Protein AF-A0A1Z4RHE8-F1 (afdb_monomer_lite)

Sequence (1276 aa):
MNNQIQLKFAGNITLDGAEISDFDPKTKRLFLTGEVAGKPVLQVVDISDPSKPTKIGNIDLSNFGAGIQSVAVRKGTTGNSLVAVAISATNRTEPGKVVFFDAMVDITNPIALAQVTVGALPDMLTFSPDGTKLLVANEGEPSEDYTIDPEASISIIDVSGNIGVLDNTKVATATFTAFNAQEASLKQQGVRIFGKLANGTNSTVAQDLEPEYIAFSGDGKTAFVTLQDNNAFAKVDIATATVTDILPLGFKDHSLPGNGIDASDRDSTINGGINIKNYPIFGMYQPDAIASFESGGKTYYVTANEGDSRIRPTGDDILVAPNDTEGSIFNEEVRIGSSAVILDPTVFPNATELKNNANLGRLTITNTLGDTDGDGDYDKLYAYGARSFSVWDDTGKLVFDSGDQFEKITAAQTPTLFNANEGVASQFDTRSDNKGPEPEAVTIGYVNGKAYAFIGLERAGGGVMVYDLSNPTKPEFVQYVRTEGDISPEGLKFIPAADSPNGKALLAVSNEVSKTATLYAIETPNSPKITNYTFNNLPKLGTTSTGQDIFLGGFSGLYFQGIAANGNLKFVTHTDRGPNGEPTAEKRPFLLPNFQPEVVSFEVNRSTGEISITKRTGLFRQDGTTPLTGLPNLQPGAANTAYTDEVGVDLNGNILPNDVLGADLEGIVVAENGDFWMVDEYRPAIYHFNSNGKLIDRFIPLGDATDNRKNGGTFFGTPVIPAVYAQRRANRGFEAVALEGRKLYAFIQSAIDNPDNGGDTVSRASRNLRILEFDIVSKQVTGEYLYLLDDITASGNAKTDKIGDAVALGNGKFAVVERDDLSTTASNKLIYQIDLAGATNINNPANFTLPTGKTIEQLSALELTTANIKPVSKSLIANAAQLGYTGVEKLEGLALVAPNTLALINDNDFNVTGSNTPAKLGILELLNDLPVAQTGLTKNSSNDVFNISGGVGIPRLQVSLIGNNSTFVNELCVFTVDDAQGNINGISPGQNGYTEAALERAKVVWSAIANNPNGLNRNELSRLLEFESGGNFRFLLVKNSSIDAVKQGKTSLGDVLFSSETTQKITLVGANEFTLSWEDGTGNISDFKDLEVKITFTNQQLPLGSKLQGISQAELVDLRGVFGNIKAEFTLYREAGFDNLVGFYKIANENGGIDINNDGIADVLPGQTGYIQAAINQRISGVDLTVSNQGKATFNTTLVGDSLLAPFIIANGRPATILDNNSNNDPAVYFPFLGANPGQVDHIRLLGNNTWGFEDLPLGGDKDYNDIVLQMKLTV

Radius of gyration: 44.42 Å; chains: 1; bounding box: 100×84×129 Å

Structure (mmCIF, N/CA/C/O backbone):
data_AF-A0A1Z4RHE8-F1
#
_entry.id   AF-A0A1Z4RHE8-F1
#
loop_
_atom_site.group_PDB
_atom_site.id
_atom_site.type_symbol
_atom_site.label_atom_id
_atom_site.label_alt_id
_atom_site.label_comp_id
_atom_site.label_asym_id
_atom_site.label_entity_id
_atom_site.label_seq_id
_atom_site.pdbx_PDB_ins_code
_atom_site.Cartn_x
_atom_site.Cartn_y
_atom_site.Cartn_z
_atom_site.occupancy
_atom_site.B_iso_or_equiv
_atom_site.auth_seq_id
_atom_site.auth_comp_id
_atom_site.auth_asym_id
_atom_site.auth_atom_id
_atom_site.pdbx_PDB_model_num
ATOM 1 N N . MET A 1 1 ? 1.525 9.358 8.339 1.00 30.50 1 MET A N 1
ATOM 2 C CA . MET A 1 1 ? 0.363 8.897 7.551 1.00 30.50 1 MET A CA 1
ATOM 3 C C . MET A 1 1 ? -0.545 8.175 8.532 1.00 30.50 1 MET A C 1
ATOM 5 O O . MET A 1 1 ? -0.070 7.233 9.150 1.00 30.50 1 MET A O 1
ATOM 9 N N . ASN A 1 2 ? -1.746 8.694 8.811 1.00 36.81 2 ASN A N 1
ATOM 10 C CA . ASN A 1 2 ? -2.612 8.149 9.866 1.00 36.81 2 ASN A CA 1
ATOM 11 C C . ASN A 1 2 ? -3.163 6.781 9.440 1.00 36.81 2 ASN A C 1
ATOM 13 O O . ASN A 1 2 ? -3.999 6.711 8.547 1.00 36.81 2 ASN A O 1
ATOM 17 N N . ASN A 1 3 ? -2.712 5.714 10.106 1.00 53.88 3 ASN A N 1
ATOM 18 C CA . ASN A 1 3 ? -3.197 4.335 9.945 1.00 53.88 3 ASN A CA 1
ATOM 19 C C . ASN A 1 3 ? -4.539 4.083 10.678 1.00 53.88 3 ASN A C 1
ATOM 21 O O . ASN A 1 3 ? -4.830 2.951 11.056 1.00 53.88 3 ASN A O 1
ATOM 25 N N . GLN A 1 4 ? -5.352 5.116 10.918 1.00 74.69 4 GLN A N 1
ATOM 26 C CA . GLN A 1 4 ? -6.626 5.012 11.638 1.00 74.69 4 GLN A CA 1
ATOM 27 C C . GLN A 1 4 ? -7.836 5.362 10.762 1.00 74.69 4 GLN A C 1
ATOM 29 O O . GLN A 1 4 ? -7.711 6.115 9.797 1.00 74.69 4 GLN A O 1
ATOM 34 N N . ILE A 1 5 ? -8.997 4.798 11.110 1.00 87.94 5 ILE A N 1
ATOM 35 C CA . ILE A 1 5 ? -10.268 4.977 10.392 1.00 87.94 5 ILE A CA 1
ATOM 36 C C . ILE A 1 5 ? -10.708 6.449 10.336 1.00 87.94 5 ILE A C 1
ATOM 38 O O . ILE A 1 5 ? -10.389 7.234 11.224 1.00 87.94 5 ILE A O 1
ATOM 42 N N . GLN A 1 6 ? -11.487 6.813 9.317 1.00 91.88 6 GLN A N 1
ATOM 43 C CA . GLN A 1 6 ? -12.136 8.121 9.189 1.00 91.88 6 GLN A CA 1
ATOM 44 C C . GLN A 1 6 ? -13.645 7.957 9.033 1.00 91.88 6 GLN A C 1
ATOM 46 O O . GLN A 1 6 ? -14.102 7.093 8.289 1.00 91.88 6 GLN A O 1
ATOM 51 N N . LEU A 1 7 ? -14.420 8.801 9.713 1.00 94.88 7 LEU A N 1
ATOM 52 C CA . LEU A 1 7 ? -15.865 8.880 9.521 1.00 94.88 7 LEU A CA 1
ATOM 53 C C . LEU A 1 7 ? -16.136 9.937 8.451 1.00 94.88 7 LEU A C 1
ATOM 55 O O . LEU A 1 7 ? -15.737 11.093 8.579 1.00 94.88 7 LEU A O 1
ATOM 59 N N . LYS A 1 8 ? -16.787 9.532 7.363 1.00 94.25 8 LYS A N 1
ATOM 60 C CA . LYS A 1 8 ? -17.214 10.417 6.277 1.00 94.25 8 LYS A CA 1
ATOM 61 C C . LYS A 1 8 ? -18.719 10.526 6.286 1.00 94.25 8 LYS A C 1
ATOM 63 O O . LYS A 1 8 ? -19.397 9.507 6.279 1.00 94.25 8 LYS A O 1
ATOM 68 N N . PHE A 1 9 ? -19.233 11.749 6.258 1.00 96.06 9 PHE A N 1
ATOM 69 C CA . PHE A 1 9 ? -20.660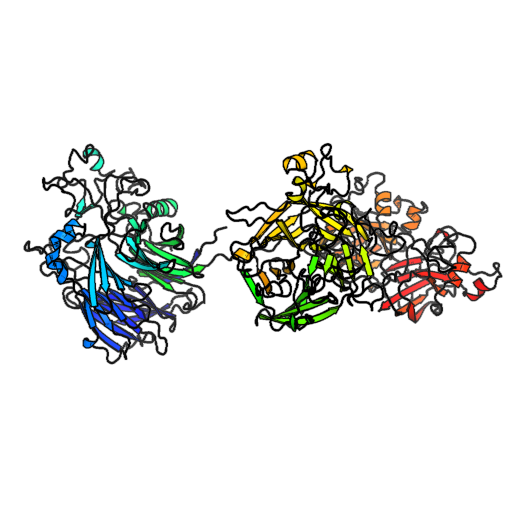 11.984 6.075 1.00 96.06 9 PHE A CA 1
ATOM 70 C C . PHE A 1 9 ? -21.166 11.214 4.846 1.00 96.06 9 PHE A C 1
ATOM 72 O O . PHE A 1 9 ? -20.614 11.361 3.752 1.00 96.06 9 PHE A O 1
ATOM 79 N N . ALA A 1 10 ? -22.179 10.374 5.038 1.00 95.44 10 ALA A N 1
ATOM 80 C CA . ALA A 1 10 ? -22.835 9.638 3.968 1.00 95.44 10 ALA A CA 1
ATOM 81 C C . ALA A 1 10 ? -24.168 10.302 3.614 1.00 95.44 10 ALA A C 1
ATOM 83 O O . ALA A 1 10 ? -24.359 10.667 2.457 1.00 95.44 10 ALA A O 1
ATOM 84 N N . GLY A 1 11 ? -25.045 10.510 4.597 1.00 96.44 11 GLY A N 1
ATOM 85 C CA . GLY A 1 11 ? -26.367 11.101 4.401 1.00 96.44 11 GLY A CA 1
ATOM 86 C C . GLY A 1 11 ? -27.012 11.531 5.717 1.00 96.44 11 GLY A C 1
ATOM 87 O O . GLY A 1 11 ? -26.525 11.192 6.791 1.00 96.44 11 GLY A O 1
ATOM 88 N N . ASN A 1 12 ? -28.107 12.283 5.629 1.00 96.94 12 ASN A N 1
ATOM 89 C CA . ASN A 1 12 ? -28.867 12.800 6.770 1.00 96.94 12 ASN A CA 1
ATOM 90 C C . ASN A 1 12 ? -30.361 12.863 6.423 1.00 96.94 12 ASN A C 1
ATOM 92 O O . ASN A 1 12 ? -30.717 13.002 5.247 1.00 96.94 12 ASN A O 1
ATOM 96 N N . ILE A 1 13 ? -31.222 12.752 7.434 1.00 97.75 13 ILE A N 1
ATOM 97 C CA . ILE A 1 13 ? -32.674 12.887 7.298 1.00 97.75 13 ILE A CA 1
ATOM 98 C C . ILE A 1 13 ? -33.292 13.557 8.528 1.00 97.75 13 ILE A C 1
ATOM 100 O O . ILE A 1 13 ? -32.908 13.253 9.651 1.00 97.75 13 ILE A O 1
ATOM 104 N N . THR A 1 14 ? -34.288 14.421 8.313 1.00 97.12 14 THR A N 1
ATOM 105 C CA . THR A 1 14 ? -35.148 14.985 9.369 1.00 97.12 14 THR A CA 1
ATOM 106 C C . THR A 1 14 ? -36.351 14.081 9.637 1.00 97.12 14 THR A C 1
ATOM 108 O O . THR A 1 14 ? -36.975 13.564 8.705 1.00 97.12 14 THR A O 1
ATOM 111 N N . LEU A 1 15 ? -36.687 13.913 10.911 1.00 96.31 15 LEU A N 1
ATOM 112 C CA . LEU A 1 15 ? -37.644 12.949 11.438 1.00 96.31 15 LEU A CA 1
ATOM 113 C C . LEU A 1 15 ? -38.625 13.616 12.423 1.00 96.31 15 LEU A C 1
ATOM 115 O O . LEU A 1 15 ? -38.580 14.823 12.648 1.00 96.31 15 LEU A O 1
ATOM 119 N N . ASP A 1 16 ? -39.530 12.823 12.996 1.00 94.12 16 ASP A N 1
ATOM 120 C CA . ASP A 1 16 ? -40.504 13.258 14.009 1.00 94.12 16 ASP A CA 1
ATOM 121 C C . ASP A 1 16 ? -39.973 12.992 15.439 1.00 94.12 16 ASP A C 1
ATOM 123 O O . ASP A 1 16 ? -40.721 12.617 16.330 1.00 94.12 16 ASP A O 1
ATOM 127 N N . GLY A 1 17 ? -38.660 13.110 15.643 1.00 92.00 17 GLY A N 1
ATOM 128 C CA . GLY A 1 17 ? -37.923 12.612 16.817 1.00 92.00 17 GLY A CA 1
ATOM 129 C C . GLY A 1 17 ? -36.770 11.708 16.373 1.00 92.00 17 GLY A C 1
ATOM 130 O O . GLY A 1 17 ? -36.817 11.189 15.253 1.00 92.00 17 GLY A O 1
ATOM 131 N N . ALA A 1 18 ? -35.708 11.584 17.167 1.00 91.25 18 ALA A N 1
ATOM 132 C CA . ALA A 1 18 ? -34.543 10.766 16.815 1.00 91.25 18 ALA A CA 1
ATOM 133 C C . ALA A 1 18 ? -33.648 10.497 18.037 1.00 91.25 18 ALA A C 1
ATOM 135 O O . ALA A 1 18 ? -32.503 10.932 18.062 1.00 91.25 18 ALA A O 1
ATOM 136 N N . GLU A 1 19 ? -34.182 9.768 19.006 1.00 90.31 19 GLU A N 1
ATOM 137 C CA . GLU A 1 19 ? -33.537 9.453 20.289 1.00 90.31 19 GLU A CA 1
ATOM 138 C C . GLU A 1 19 ? -32.802 8.102 20.171 1.00 90.31 19 GLU A C 1
ATOM 140 O O . GLU A 1 19 ? -31.597 8.086 19.934 1.00 90.31 19 GLU A O 1
ATOM 145 N N . ILE A 1 20 ? -33.501 6.957 20.111 1.00 96.12 20 ILE A N 1
ATOM 146 C CA . ILE A 1 20 ? -32.868 5.629 19.938 1.00 96.12 20 ILE A CA 1
ATOM 147 C C . ILE A 1 20 ? -33.084 5.064 18.532 1.00 96.12 20 ILE A C 1
ATOM 149 O O . ILE A 1 20 ? -34.179 5.154 17.967 1.00 96.12 20 ILE A O 1
ATOM 153 N N . SER A 1 21 ? -32.056 4.418 17.960 1.00 96.94 21 SER A N 1
ATOM 154 C CA . SER A 1 21 ? -32.171 3.717 16.676 1.00 96.94 21 SER A CA 1
ATOM 155 C C . SER A 1 21 ? -31.504 2.344 16.610 1.00 96.94 21 SER A C 1
ATOM 157 O O . SER A 1 21 ? -30.458 2.092 17.205 1.00 96.94 21 SER A O 1
ATOM 159 N N . ASP A 1 22 ? -32.088 1.456 15.801 1.00 97.94 22 ASP A N 1
ATOM 160 C CA . ASP A 1 22 ? -31.480 0.176 15.436 1.00 97.94 22 ASP A CA 1
ATOM 161 C C . ASP A 1 22 ? -31.808 -0.218 13.982 1.00 97.94 22 ASP A C 1
ATOM 163 O O . ASP A 1 22 ? -32.747 0.283 13.359 1.00 97.94 22 ASP A O 1
ATOM 167 N N . PHE A 1 23 ? -30.997 -1.093 13.394 1.00 97.69 23 PHE A N 1
ATOM 168 C CA . PHE A 1 23 ? -30.945 -1.364 11.964 1.00 97.69 23 PHE A CA 1
ATOM 169 C C . PHE A 1 23 ? -31.183 -2.837 11.630 1.00 97.69 23 PHE A C 1
ATOM 171 O O . PHE A 1 23 ? -30.574 -3.739 12.208 1.00 97.69 23 PHE A O 1
ATOM 178 N N . ASP A 1 24 ? -31.998 -3.079 10.602 1.00 97.12 24 ASP A N 1
ATOM 179 C CA . ASP A 1 24 ? -32.151 -4.397 9.997 1.00 97.12 24 ASP A CA 1
ATOM 180 C C . ASP A 1 24 ? -31.362 -4.531 8.675 1.00 97.12 24 ASP A C 1
ATOM 182 O O . ASP A 1 24 ? -31.748 -3.929 7.665 1.00 97.12 24 ASP A O 1
ATOM 186 N N . PRO A 1 25 ? -30.339 -5.408 8.600 1.00 94.25 25 PRO A N 1
ATOM 187 C CA . PRO A 1 25 ? -29.565 -5.616 7.375 1.00 94.25 25 PRO A CA 1
ATOM 188 C C . PRO A 1 25 ? -30.355 -6.255 6.233 1.00 94.25 25 PRO A C 1
ATOM 190 O O . PRO A 1 25 ? -30.009 -6.068 5.065 1.00 94.25 25 PRO A O 1
ATOM 193 N N . LYS A 1 26 ? -31.416 -7.016 6.534 1.00 92.19 26 LYS A N 1
ATOM 194 C CA . LYS A 1 26 ? -32.181 -7.727 5.501 1.00 92.19 26 LYS A CA 1
ATOM 195 C C . LYS A 1 26 ? -33.051 -6.767 4.695 1.00 92.19 26 LYS A C 1
ATOM 197 O O . LYS A 1 26 ? -33.056 -6.823 3.466 1.00 92.19 26 LYS A O 1
ATOM 202 N N . THR A 1 27 ? -33.792 -5.904 5.383 1.00 93.81 27 THR A N 1
ATOM 203 C CA . THR A 1 27 ? -34.669 -4.903 4.760 1.00 93.81 27 THR A CA 1
ATOM 204 C C . THR A 1 27 ? -33.965 -3.589 4.462 1.00 93.81 27 THR A C 1
ATOM 206 O O . THR A 1 27 ? -34.499 -2.797 3.689 1.00 93.81 27 THR A O 1
ATOM 209 N N . LYS A 1 28 ? -32.763 -3.385 5.020 1.00 96.00 28 LYS A N 1
ATOM 210 C CA . LYS A 1 28 ? -31.983 -2.144 4.934 1.00 96.00 28 LYS A CA 1
ATOM 211 C C . LYS A 1 28 ? -32.718 -0.956 5.557 1.00 96.00 28 LYS A C 1
ATOM 213 O O . LYS A 1 28 ? -32.607 0.169 5.072 1.00 96.00 28 LYS A O 1
ATOM 218 N N . ARG A 1 29 ? -33.480 -1.219 6.620 1.00 97.12 29 ARG A N 1
ATOM 219 C CA . ARG A 1 29 ? -34.289 -0.221 7.322 1.00 97.12 29 ARG A CA 1
ATOM 220 C C . ARG A 1 29 ? -33.675 0.127 8.668 1.00 97.12 29 ARG A C 1
ATOM 222 O O . ARG A 1 29 ? -33.274 -0.769 9.408 1.00 97.12 29 ARG A O 1
ATOM 229 N N . LEU A 1 30 ? -33.636 1.418 8.966 1.00 97.81 30 LEU A N 1
ATOM 230 C CA . LEU A 1 30 ? -33.375 1.960 10.293 1.00 97.81 30 LEU A CA 1
ATOM 231 C C . LEU A 1 30 ? -34.727 2.205 10.981 1.00 97.81 30 LEU A C 1
ATOM 233 O O . LEU A 1 30 ? -35.643 2.762 10.369 1.00 97.81 30 LEU A O 1
ATOM 237 N N . PHE A 1 31 ? -34.852 1.759 12.223 1.00 98.06 31 PHE A N 1
ATOM 238 C CA . PHE A 1 31 ? -36.011 1.967 13.083 1.00 98.06 31 PHE A CA 1
ATOM 239 C C . PHE A 1 31 ? -35.615 2.953 14.172 1.00 98.06 31 PHE A C 1
ATOM 241 O O . PHE A 1 31 ? -34.575 2.749 14.792 1.00 98.06 31 PHE A O 1
ATOM 248 N N . LEU A 1 32 ? -36.405 4.008 14.369 1.00 97.44 32 LEU A N 1
ATOM 249 C CA . LEU A 1 32 ? -36.099 5.064 15.333 1.00 97.44 32 LEU A CA 1
ATOM 250 C C . LEU A 1 32 ? -37.307 5.384 16.203 1.00 97.44 32 LEU A C 1
ATOM 252 O O . LEU A 1 32 ? -38.444 5.353 15.714 1.00 97.44 32 LEU A O 1
ATOM 256 N N . THR A 1 33 ? -37.059 5.723 17.462 1.00 97.19 33 THR A N 1
ATOM 257 C CA . THR A 1 33 ? -38.089 6.263 18.352 1.00 97.19 33 THR A CA 1
ATOM 258 C C . THR A 1 33 ? -38.519 7.662 17.887 1.00 97.19 33 THR A C 1
ATOM 260 O O . THR A 1 33 ? -37.861 8.309 17.063 1.00 97.19 33 THR A O 1
ATOM 263 N N . GLY A 1 34 ? -39.708 8.101 18.291 1.00 95.00 34 GLY A N 1
ATOM 264 C CA . GLY A 1 34 ? -40.210 9.423 17.931 1.00 95.00 34 GLY A CA 1
ATOM 265 C C . GLY A 1 34 ? -41.629 9.691 18.403 1.00 95.00 34 GLY A C 1
ATOM 266 O O . GLY A 1 34 ? -42.328 8.808 18.906 1.00 95.00 34 GLY A O 1
ATOM 267 N N . GLU A 1 35 ? -42.074 10.922 18.172 1.00 93.31 35 GLU A N 1
ATOM 268 C CA . GLU A 1 35 ? -43.364 11.413 18.629 1.00 93.31 35 GLU A CA 1
ATOM 269 C C . GLU A 1 35 ? -44.047 12.310 17.587 1.00 93.31 35 GLU A C 1
ATOM 271 O O . GLU A 1 35 ? -43.476 13.266 17.060 1.00 93.31 35 GLU A O 1
ATOM 276 N N . VAL A 1 36 ? -45.328 12.045 17.314 1.00 92.38 36 VAL A N 1
ATOM 277 C CA . VAL A 1 36 ? -46.150 12.899 16.444 1.00 92.38 36 VAL A CA 1
ATOM 278 C C . VAL A 1 36 ? -47.370 13.398 17.197 1.00 92.38 36 VAL A C 1
ATOM 280 O O . VAL A 1 36 ? -48.318 12.651 17.429 1.00 92.38 36 VAL A O 1
ATOM 283 N N . ALA A 1 37 ? -47.382 14.700 17.495 1.00 88.81 37 ALA A N 1
ATOM 284 C CA . ALA A 1 37 ? -48.486 15.378 18.173 1.00 88.81 37 ALA A CA 1
ATOM 285 C C . ALA A 1 37 ? -48.858 14.730 19.526 1.00 88.81 37 ALA A C 1
ATOM 287 O O . ALA A 1 37 ? -50.042 14.479 19.776 1.00 88.81 37 ALA A O 1
ATOM 288 N N . GLY A 1 38 ? -47.862 14.453 20.380 1.00 85.25 38 GLY A N 1
ATOM 289 C CA . GLY A 1 38 ? -48.070 13.847 21.699 1.00 85.25 38 GLY A CA 1
ATOM 290 C C . GLY A 1 38 ? -48.327 12.341 21.666 1.00 85.25 38 GLY A C 1
ATOM 291 O O . GLY A 1 38 ? -48.939 11.814 22.591 1.00 85.25 38 GLY A O 1
ATOM 292 N N . LYS A 1 39 ? -47.980 11.653 20.570 1.00 91.19 39 LYS A N 1
ATOM 293 C CA . LYS A 1 39 ? -48.208 10.211 20.404 1.00 91.19 39 LYS A CA 1
ATOM 294 C C . LYS A 1 39 ? -46.914 9.467 20.097 1.00 91.19 39 LYS A C 1
ATOM 296 O O . LYS A 1 39 ? -46.243 9.864 19.138 1.00 91.19 39 LYS A O 1
ATOM 301 N N . PRO A 1 40 ? -46.636 8.347 20.787 1.00 94.69 40 PRO A N 1
ATOM 302 C CA . PRO A 1 40 ? -45.443 7.556 20.534 1.00 94.69 40 PRO A CA 1
ATOM 303 C C . PRO A 1 40 ? -45.547 6.858 19.177 1.00 94.69 40 PRO A C 1
ATOM 305 O O . PRO A 1 40 ? -46.564 6.228 18.851 1.00 94.69 40 PRO A O 1
ATOM 308 N N . VAL A 1 41 ? -44.485 6.952 18.379 1.00 96.00 41 VAL A N 1
ATOM 309 C CA . VAL A 1 41 ? -44.390 6.289 17.078 1.00 96.00 41 VAL A CA 1
ATOM 310 C C . VAL A 1 41 ? -43.046 5.594 16.898 1.00 96.00 41 VAL A C 1
ATOM 312 O O . VAL A 1 41 ? -42.009 6.119 17.285 1.00 96.00 41 VAL A O 1
ATOM 315 N N . LEU A 1 42 ? -43.050 4.438 16.228 1.00 97.38 42 LEU A N 1
ATOM 316 C CA . LEU A 1 42 ? -41.822 3.868 15.671 1.00 97.38 42 LEU A CA 1
ATOM 317 C C . LEU A 1 42 ? -41.672 4.318 14.219 1.00 97.38 42 LEU A C 1
ATOM 319 O O . LEU A 1 42 ? -42.498 3.985 13.363 1.00 97.38 42 LEU A O 1
ATOM 323 N N . GLN A 1 43 ? -40.619 5.068 13.931 1.00 97.19 43 GLN A N 1
ATOM 324 C CA . GLN A 1 43 ? -40.328 5.582 12.600 1.00 97.19 43 GLN A CA 1
ATOM 325 C C . GLN A 1 43 ? -39.506 4.566 11.812 1.00 97.19 43 GLN A C 1
ATOM 327 O O . GLN A 1 43 ? -38.569 3.970 12.338 1.00 97.19 43 GLN A O 1
ATOM 332 N N . VAL A 1 44 ? -39.837 4.378 10.534 1.00 97.75 44 VAL A N 1
ATOM 333 C CA . VAL A 1 44 ? -39.147 3.434 9.646 1.00 97.75 44 VAL A CA 1
ATOM 334 C C . VAL A 1 44 ? -38.502 4.200 8.497 1.00 97.75 44 VAL A C 1
ATOM 336 O O . VAL A 1 44 ? -39.191 4.864 7.717 1.00 97.75 44 VAL A O 1
ATOM 339 N N . VAL A 1 45 ? -37.183 4.088 8.366 1.00 98.00 45 VAL A N 1
ATOM 340 C CA . VAL A 1 45 ? -36.375 4.786 7.358 1.00 98.00 45 VAL A CA 1
ATOM 341 C C . VAL A 1 45 ? -35.666 3.765 6.474 1.00 98.00 45 VAL A C 1
ATOM 343 O O . VAL A 1 45 ? -34.974 2.884 6.968 1.00 98.00 45 VAL A O 1
ATOM 346 N N . ASP A 1 46 ? -35.821 3.876 5.158 1.00 97.62 46 ASP A N 1
ATOM 347 C CA . ASP A 1 46 ? -35.034 3.126 4.180 1.00 97.62 46 ASP A CA 1
ATOM 348 C C . ASP A 1 46 ? -33.656 3.775 4.027 1.00 97.62 46 ASP A C 1
ATOM 350 O O . ASP A 1 46 ? -33.555 4.960 3.697 1.00 97.62 46 ASP A O 1
ATOM 354 N N . ILE A 1 47 ? -32.601 2.992 4.246 1.00 97.88 47 ILE A N 1
ATOM 355 C CA . ILE A 1 47 ? -31.213 3.419 4.045 1.00 97.88 47 ILE A CA 1
ATOM 356 C C . ILE A 1 47 ? -30.498 2.562 2.997 1.00 97.88 47 ILE A C 1
ATOM 358 O O . ILE A 1 47 ? -29.271 2.487 2.975 1.00 97.88 47 ILE A O 1
ATOM 362 N N . SER A 1 48 ? -31.247 1.903 2.107 1.00 97.19 48 SER A N 1
ATOM 363 C CA . SER A 1 48 ? -30.696 1.083 1.025 1.00 97.19 48 SER A CA 1
ATOM 364 C C . SER A 1 48 ? -29.700 1.830 0.131 1.00 97.19 48 SER A C 1
ATOM 366 O O . SER A 1 48 ? -28.748 1.214 -0.357 1.00 97.19 48 SER A O 1
ATOM 368 N N . ASP A 1 49 ? -29.877 3.144 -0.011 1.00 97.00 49 ASP A N 1
ATOM 369 C CA . ASP A 1 49 ? -28.845 4.106 -0.391 1.00 97.00 49 ASP A CA 1
ATOM 370 C C . ASP A 1 49 ? -28.525 5.000 0.826 1.00 97.00 49 ASP A C 1
ATOM 372 O O . ASP A 1 49 ? -29.258 5.958 1.090 1.00 97.00 49 ASP A O 1
ATOM 376 N N . PRO A 1 50 ? -27.428 4.736 1.566 1.00 95.75 50 PRO A N 1
ATOM 377 C CA . PRO A 1 50 ? -27.058 5.525 2.742 1.00 95.75 50 PRO A CA 1
ATOM 378 C C . PRO A 1 50 ? -26.780 7.002 2.444 1.00 95.75 50 PRO A C 1
ATOM 380 O O . PRO A 1 50 ? -26.741 7.806 3.370 1.00 95.75 50 PRO A O 1
ATOM 383 N N . SER A 1 51 ? -26.576 7.376 1.174 1.00 96.31 51 SER A N 1
ATOM 384 C CA . SER A 1 51 ? -26.403 8.782 0.794 1.00 96.31 51 SER A CA 1
ATOM 385 C C . SER A 1 51 ? -27.715 9.553 0.666 1.00 96.31 51 SER A C 1
ATOM 387 O O . SER A 1 51 ? -27.718 10.783 0.598 1.00 96.31 51 SER A O 1
ATOM 389 N N . LYS A 1 52 ? -28.838 8.829 0.620 1.00 96.75 52 LYS A N 1
ATOM 390 C CA . LYS A 1 52 ? -30.190 9.364 0.441 1.00 96.75 52 LYS A CA 1
ATOM 391 C C . LYS A 1 52 ? -31.193 8.588 1.303 1.00 96.75 52 LYS A C 1
ATOM 393 O O . LYS A 1 52 ? -32.114 7.970 0.756 1.00 96.75 52 LYS A O 1
ATOM 398 N N . PRO A 1 53 ? -31.031 8.603 2.639 1.00 97.62 53 PRO A N 1
ATOM 399 C CA . PRO A 1 53 ? -32.003 7.989 3.534 1.00 97.62 53 PRO A CA 1
ATOM 400 C C . PRO A 1 53 ? -33.404 8.553 3.264 1.00 97.62 53 PRO A C 1
ATOM 402 O O . PRO A 1 53 ? -33.569 9.752 3.032 1.00 97.62 53 PRO A O 1
ATOM 405 N N . THR A 1 54 ? -34.419 7.688 3.261 1.00 97.81 54 THR A N 1
ATOM 406 C CA . THR A 1 54 ? -35.806 8.070 2.964 1.00 97.81 54 THR A CA 1
ATOM 407 C C . THR A 1 54 ? -36.747 7.518 4.022 1.00 97.81 54 THR A C 1
ATOM 409 O O . THR A 1 54 ? -36.811 6.312 4.245 1.00 97.81 54 THR A O 1
ATOM 412 N N . LYS A 1 55 ? -37.533 8.388 4.656 1.00 97.19 55 LYS A N 1
ATOM 413 C CA . LYS A 1 55 ? -38.558 7.971 5.613 1.00 97.19 55 LYS A CA 1
ATOM 414 C C . LYS A 1 55 ? -39.694 7.250 4.886 1.00 97.19 55 LYS A C 1
ATOM 416 O O . LYS A 1 55 ? -40.312 7.817 3.987 1.00 97.19 55 LYS A O 1
ATOM 421 N N . ILE A 1 56 ? -39.965 6.008 5.283 1.00 96.25 56 ILE A N 1
ATOM 422 C CA . ILE A 1 56 ? -41.064 5.191 4.752 1.00 96.25 56 ILE A CA 1
ATOM 423 C C . ILE A 1 56 ? -42.375 5.598 5.437 1.00 96.25 56 ILE A C 1
ATOM 425 O O . ILE A 1 56 ? -43.385 5.802 4.765 1.00 96.25 56 ILE A O 1
ATOM 429 N N . GLY A 1 57 ? -42.363 5.740 6.765 1.00 95.75 57 GLY A N 1
ATOM 430 C CA . GLY A 1 57 ? -43.529 6.147 7.550 1.00 95.75 57 GLY A CA 1
ATOM 431 C C . GLY A 1 57 ? -43.383 5.837 9.038 1.00 95.75 57 GLY A C 1
ATOM 432 O O . GLY A 1 57 ? -42.293 5.500 9.498 1.00 95.75 57 GLY A O 1
ATOM 433 N N . ASN A 1 58 ? -44.497 5.942 9.765 1.00 95.62 58 ASN A N 1
ATOM 434 C CA . ASN A 1 58 ? -44.571 5.774 11.216 1.00 95.62 58 ASN A CA 1
ATOM 435 C C . ASN A 1 58 ? -45.537 4.638 11.576 1.00 95.62 58 ASN A C 1
ATOM 437 O O . ASN A 1 58 ? -46.589 4.498 10.951 1.00 95.62 58 ASN A O 1
ATOM 441 N N . ILE A 1 59 ? -45.208 3.880 12.617 1.00 96.00 59 ILE A N 1
ATOM 442 C CA . ILE A 1 59 ? -46.096 2.918 13.273 1.00 96.00 59 ILE A CA 1
ATOM 443 C C . ILE A 1 59 ? -46.647 3.592 14.528 1.00 96.00 59 ILE A C 1
ATOM 445 O O . ILE A 1 59 ? -45.874 3.938 15.414 1.00 96.00 59 ILE A O 1
ATOM 449 N N . ASP A 1 60 ? -47.965 3.788 14.598 1.00 94.12 60 ASP A N 1
ATOM 450 C CA . ASP A 1 60 ? -48.629 4.355 15.779 1.00 94.12 60 ASP A CA 1
ATOM 451 C C . ASP A 1 60 ? -48.631 3.341 16.930 1.00 94.12 60 ASP A C 1
ATOM 453 O O . ASP A 1 60 ? -49.147 2.226 16.791 1.00 94.12 60 ASP A O 1
ATOM 457 N N . LEU A 1 61 ? -48.060 3.738 18.067 1.00 95.25 61 LEU A N 1
ATOM 458 C CA . LEU A 1 61 ? -47.935 2.906 19.257 1.00 95.25 61 LEU A CA 1
ATOM 459 C C . LEU A 1 61 ? -48.897 3.301 20.385 1.00 95.25 61 LEU A C 1
ATOM 461 O O . LEU A 1 61 ? -48.903 2.653 21.431 1.00 95.25 61 LEU A O 1
ATOM 465 N N . SER A 1 62 ? -49.771 4.289 20.166 1.00 92.56 62 SER A N 1
ATOM 466 C CA . SER A 1 62 ? -50.675 4.842 21.193 1.00 92.56 62 SER A CA 1
ATOM 467 C C . SER A 1 62 ? -51.607 3.801 21.828 1.00 92.56 62 SER A C 1
ATOM 469 O O . SER A 1 62 ? -52.096 3.982 22.938 1.00 92.56 62 SER A O 1
ATOM 471 N N . ASN A 1 63 ? -51.890 2.695 21.129 1.00 92.88 63 ASN A N 1
ATOM 472 C CA . ASN A 1 63 ? -52.722 1.609 21.660 1.00 92.88 63 ASN A CA 1
ATOM 473 C C . ASN A 1 63 ? -51.985 0.720 22.679 1.00 92.88 63 ASN A C 1
ATOM 475 O O . ASN A 1 63 ? -52.619 -0.101 23.348 1.00 92.88 63 ASN A O 1
ATOM 479 N N . PHE A 1 64 ? -50.661 0.843 22.785 1.00 94.31 64 PHE A N 1
ATOM 480 C CA . PHE A 1 64 ? -49.834 0.015 23.656 1.00 94.31 64 PHE A CA 1
ATOM 481 C C . PHE A 1 64 ? -49.453 0.720 24.961 1.00 94.31 64 PHE A C 1
ATOM 483 O O . PHE A 1 64 ? -49.421 0.040 25.991 1.00 94.31 64 PHE A O 1
ATOM 490 N N . GLY A 1 65 ? -49.255 2.041 24.929 1.00 92.81 65 GLY A N 1
ATOM 491 C CA . GLY A 1 65 ? -48.823 2.864 26.061 1.00 92.81 65 GLY A CA 1
ATOM 492 C C . GLY A 1 65 ? -48.681 4.342 25.676 1.00 92.81 65 GLY A C 1
ATOM 493 O O . GLY A 1 65 ? -49.232 4.753 24.653 1.00 92.81 65 GLY A O 1
ATOM 494 N N . ALA A 1 66 ? -47.991 5.133 26.503 1.00 86.44 66 ALA A N 1
ATOM 495 C CA . ALA A 1 66 ? -47.899 6.590 26.331 1.00 86.44 66 ALA A CA 1
ATOM 496 C C . ALA A 1 66 ? -46.536 7.102 25.844 1.00 86.44 66 ALA A C 1
ATOM 498 O O . ALA A 1 66 ? -46.527 8.086 25.114 1.00 86.44 66 ALA A O 1
ATOM 499 N N . GLY A 1 67 ? -45.425 6.438 26.174 1.00 88.88 67 GLY A N 1
ATOM 500 C CA . GLY A 1 67 ? -44.085 6.808 25.705 1.00 88.88 67 GLY A CA 1
ATOM 501 C C . GLY A 1 67 ? -43.384 5.633 25.036 1.00 88.88 67 GLY A C 1
ATOM 502 O O . GLY A 1 67 ? -43.532 4.494 25.473 1.00 88.88 67 GLY A O 1
ATOM 503 N N . ILE A 1 68 ? -42.663 5.897 23.950 1.00 95.31 68 ILE A N 1
ATOM 504 C CA . ILE A 1 68 ? -41.678 4.974 23.378 1.00 95.31 68 ILE A CA 1
ATOM 505 C C . ILE A 1 68 ? -40.326 5.339 23.989 1.00 95.31 68 ILE A C 1
ATOM 507 O O . ILE A 1 68 ? -40.047 6.524 24.091 1.00 95.31 68 ILE A O 1
ATOM 511 N N . GLN A 1 69 ? -39.538 4.357 24.420 1.00 94.88 69 GLN A N 1
ATOM 512 C CA . GLN A 1 69 ? -38.249 4.617 25.089 1.00 94.88 69 GLN A CA 1
ATOM 513 C C . GLN A 1 69 ? -37.088 4.045 24.275 1.00 94.88 69 GLN A C 1
ATOM 515 O O . GLN A 1 69 ? -36.139 4.728 23.932 1.00 94.88 69 GLN A O 1
ATOM 520 N N . SER A 1 70 ? -37.211 2.793 23.823 1.00 97.19 70 SER A N 1
ATOM 521 C CA . SER A 1 70 ? -36.123 2.146 23.089 1.00 97.19 70 SER A CA 1
ATOM 522 C C . SER A 1 70 ? -36.608 1.194 22.002 1.00 97.19 70 SER A C 1
ATOM 524 O O . SER A 1 70 ? -37.744 0.699 22.008 1.00 97.19 70 SER A O 1
ATOM 526 N N . VAL A 1 71 ? -35.724 0.923 21.042 1.00 98.19 71 VAL A N 1
ATOM 527 C CA . VAL A 1 71 ? -35.917 -0.050 19.968 1.00 98.19 71 VAL A CA 1
ATOM 528 C C . VAL A 1 71 ? -34.661 -0.896 19.787 1.00 98.19 71 VAL A C 1
ATOM 530 O O . VAL A 1 71 ? -33.553 -0.375 19.737 1.00 98.19 71 VAL A O 1
ATOM 533 N N . ALA A 1 72 ? -34.841 -2.205 19.597 1.00 98.25 72 ALA A N 1
ATOM 534 C CA . ALA A 1 72 ? -33.769 -3.095 19.163 1.00 98.25 72 ALA A CA 1
ATOM 535 C C . ALA A 1 72 ? -34.230 -4.052 18.067 1.00 98.25 72 ALA A C 1
ATOM 537 O O . ALA A 1 72 ? -35.396 -4.458 17.982 1.00 98.25 72 ALA A O 1
ATOM 538 N N . VAL A 1 73 ? -33.277 -4.473 17.244 1.00 97.81 73 VAL A N 1
ATOM 539 C CA . VAL A 1 73 ? -33.476 -5.358 16.105 1.00 97.81 73 VAL A CA 1
ATOM 540 C C . VAL A 1 73 ? -32.620 -6.606 16.263 1.00 97.81 73 VAL A C 1
ATOM 542 O O . VAL A 1 73 ? -31.390 -6.573 16.255 1.00 97.81 73 VAL A O 1
ATOM 545 N N . ARG A 1 74 ? -33.281 -7.764 16.294 1.00 95.75 74 ARG A N 1
ATOM 546 C CA . ARG A 1 74 ? -32.615 -9.057 16.136 1.00 95.75 74 ARG A CA 1
ATOM 547 C C . ARG A 1 74 ? -32.621 -9.462 14.671 1.00 95.75 74 ARG A C 1
ATOM 549 O O . ARG A 1 74 ? -33.674 -9.793 14.114 1.00 95.75 74 ARG A O 1
ATOM 556 N N . LYS A 1 75 ? -31.430 -9.539 14.077 1.00 91.50 75 LYS A N 1
ATOM 557 C CA . LYS A 1 75 ? -31.218 -10.040 12.713 1.00 91.50 75 LYS A CA 1
ATOM 558 C C . LYS A 1 75 ? -31.808 -11.444 12.526 1.00 91.50 75 LYS A C 1
ATOM 560 O O . LYS A 1 75 ? -31.479 -12.380 13.256 1.00 91.50 75 LYS A O 1
ATOM 565 N N . GLY A 1 76 ? -32.652 -11.611 11.511 1.00 84.12 76 GLY A N 1
ATOM 566 C CA . GLY A 1 76 ? -33.204 -12.910 11.133 1.00 84.12 76 GLY A CA 1
ATOM 567 C C . GLY A 1 76 ? -32.152 -13.813 10.481 1.00 84.12 76 GLY A C 1
ATOM 568 O O . GLY A 1 76 ? -31.522 -13.427 9.499 1.00 84.12 76 GLY A O 1
ATOM 569 N N . THR A 1 77 ? -31.978 -15.036 10.990 1.00 75.06 77 THR A N 1
ATOM 570 C CA . THR A 1 77 ? -31.073 -16.043 10.396 1.00 75.06 77 THR A CA 1
ATOM 571 C C . THR A 1 77 ? -31.764 -16.886 9.324 1.00 75.06 77 THR A C 1
ATOM 573 O O . THR A 1 77 ? -31.206 -17.125 8.258 1.00 75.06 77 THR A O 1
ATOM 576 N N . THR A 1 78 ? -32.998 -17.321 9.591 1.00 73.31 78 THR A N 1
ATOM 577 C CA . THR A 1 78 ? -33.826 -18.134 8.677 1.00 73.31 78 THR A CA 1
ATOM 578 C C . THR A 1 78 ? -35.162 -17.469 8.318 1.00 73.31 78 THR A C 1
ATOM 580 O O . THR A 1 78 ? -35.742 -17.787 7.282 1.00 73.31 78 THR A O 1
ATOM 583 N N . GLY A 1 79 ? -35.631 -16.520 9.139 1.00 79.94 79 GLY A N 1
ATOM 584 C CA . GLY A 1 79 ? -36.862 -15.744 8.950 1.00 79.94 79 GLY A CA 1
ATOM 585 C C . GLY A 1 79 ? -36.612 -14.261 8.650 1.00 79.94 79 GLY A C 1
ATOM 586 O O . GLY A 1 79 ? -35.527 -13.864 8.218 1.00 79.94 79 GLY A O 1
ATOM 587 N N . ASN A 1 80 ? -37.635 -13.427 8.834 1.00 86.81 80 ASN A N 1
ATOM 588 C CA . ASN A 1 80 ? -37.449 -11.977 8.905 1.00 86.81 80 ASN A CA 1
ATOM 589 C C . ASN A 1 80 ? -36.836 -11.585 10.252 1.00 86.81 80 ASN A C 1
ATOM 591 O O . ASN A 1 80 ? -36.863 -12.364 11.208 1.00 86.81 80 ASN A O 1
ATOM 595 N N . SER A 1 81 ? -36.255 -10.392 10.303 1.00 95.00 81 SER A N 1
ATOM 596 C CA . SER A 1 81 ? -35.740 -9.824 11.543 1.00 95.00 81 SER A CA 1
ATOM 597 C C . SER A 1 81 ? -36.885 -9.427 12.471 1.00 95.00 81 SER A C 1
ATOM 599 O O . SER A 1 81 ? -37.989 -9.112 12.019 1.00 95.00 81 SER A O 1
ATOM 601 N N . LEU A 1 82 ? -36.610 -9.479 13.770 1.00 96.25 82 LEU A N 1
ATOM 602 C CA . LEU A 1 82 ? -37.554 -9.150 14.830 1.00 96.25 82 LEU A CA 1
ATOM 603 C C . LEU A 1 82 ? -37.216 -7.765 15.373 1.00 96.25 82 LEU A C 1
ATOM 605 O O . LEU A 1 82 ? -36.078 -7.543 15.776 1.00 96.25 82 LEU A O 1
ATOM 609 N N . VAL A 1 83 ? -38.201 -6.875 15.408 1.00 98.12 83 VAL A N 1
ATOM 610 C CA . VAL A 1 83 ? -38.091 -5.546 16.018 1.00 98.12 83 VAL A CA 1
ATOM 611 C C . VAL A 1 83 ? -38.800 -5.589 17.367 1.00 98.12 83 VAL A C 1
ATOM 613 O O . VAL A 1 83 ? -39.952 -6.020 17.425 1.00 98.12 83 VAL A O 1
ATOM 616 N N . ALA A 1 84 ? -38.127 -5.185 18.438 1.00 98.56 84 ALA A N 1
ATOM 617 C CA . ALA A 1 84 ? -38.689 -5.058 19.779 1.00 98.56 84 ALA A CA 1
ATOM 618 C C . ALA A 1 84 ? -38.689 -3.585 20.193 1.00 98.56 84 ALA A C 1
ATOM 620 O O . ALA A 1 84 ? -37.709 -2.888 19.945 1.00 98.56 84 ALA A O 1
ATOM 621 N N . VAL A 1 85 ? -39.785 -3.127 20.795 1.00 98.50 85 VAL A N 1
ATOM 622 C CA . VAL A 1 85 ? -39.984 -1.727 21.191 1.00 98.50 85 VAL A CA 1
ATOM 623 C C . VAL A 1 85 ? -40.409 -1.663 22.653 1.00 98.50 85 VAL A C 1
ATOM 625 O O . VAL A 1 85 ? -41.378 -2.334 23.023 1.00 98.50 85 VAL A O 1
ATOM 628 N N . ALA A 1 86 ? -39.702 -0.866 23.453 1.00 98.25 86 ALA A N 1
ATOM 629 C CA . ALA A 1 86 ? -40.019 -0.565 24.845 1.00 98.25 86 ALA A CA 1
ATOM 630 C C . ALA A 1 86 ? -41.038 0.573 24.892 1.00 98.25 86 ALA A C 1
ATOM 632 O O . ALA A 1 86 ? -40.861 1.602 24.237 1.00 98.25 86 ALA A O 1
ATOM 633 N N . ILE A 1 87 ? -42.136 0.355 25.616 1.00 97.69 87 ILE A N 1
ATOM 634 C CA . ILE A 1 87 ? -43.242 1.305 25.697 1.00 97.69 87 ILE A CA 1
ATOM 635 C C . ILE A 1 87 ? -43.689 1.443 27.151 1.00 97.69 87 ILE A C 1
ATOM 637 O O . ILE A 1 87 ? -44.111 0.462 27.778 1.00 97.69 87 ILE A O 1
ATOM 641 N N . SER A 1 88 ? -43.657 2.667 27.666 1.00 95.69 88 SER A N 1
ATOM 642 C CA . SER A 1 88 ? -44.108 2.999 29.014 1.00 95.69 88 SER A CA 1
ATOM 643 C C . SER A 1 88 ? -45.635 2.986 29.132 1.00 95.69 88 SER A C 1
ATOM 645 O O . SER A 1 88 ? -46.384 3.229 28.174 1.00 95.69 88 SER A O 1
ATOM 647 N N . ALA A 1 89 ? -46.130 2.664 30.327 1.00 95.44 89 ALA A N 1
ATOM 648 C CA . ALA A 1 89 ? -47.550 2.771 30.630 1.00 95.44 89 ALA A CA 1
ATOM 649 C C . ALA A 1 89 ? -47.996 4.244 30.665 1.00 95.44 89 ALA A C 1
ATOM 651 O O . ALA A 1 89 ? -47.194 5.157 30.815 1.00 95.44 89 ALA A O 1
ATOM 652 N N . THR A 1 90 ? -49.304 4.496 30.541 1.00 90.62 90 THR A N 1
ATOM 653 C CA . THR A 1 90 ? -49.846 5.868 30.609 1.00 90.62 90 THR A CA 1
ATOM 654 C C . THR A 1 90 ? -49.570 6.555 31.945 1.00 90.62 90 THR A C 1
ATOM 656 O O . THR A 1 90 ? -49.399 7.765 31.981 1.00 90.62 90 THR A O 1
ATOM 659 N N . ASN A 1 91 ? -49.526 5.785 33.030 1.00 91.50 91 ASN A N 1
ATOM 660 C CA . ASN A 1 91 ? -48.897 6.206 34.273 1.00 91.50 91 ASN A CA 1
ATOM 661 C C . ASN A 1 91 ? -47.516 5.546 34.311 1.00 91.50 91 ASN A C 1
ATOM 663 O O . ASN A 1 91 ? -47.462 4.318 34.356 1.00 91.50 91 ASN A O 1
ATOM 667 N N . ARG A 1 92 ? -46.433 6.331 34.274 1.00 90.81 92 ARG A N 1
ATOM 668 C CA . ARG A 1 92 ? -45.056 5.816 34.163 1.00 90.81 92 ARG A CA 1
ATOM 669 C C . ARG A 1 92 ? -44.656 4.891 35.321 1.00 90.81 92 ARG A C 1
ATOM 671 O O . ARG A 1 92 ? -43.905 3.948 35.103 1.00 90.81 92 ARG A O 1
ATOM 678 N N . THR A 1 93 ? -45.269 5.073 36.495 1.00 94.44 93 THR A N 1
ATOM 679 C CA . THR A 1 93 ? -45.060 4.213 37.678 1.00 94.44 93 THR A CA 1
ATOM 680 C C . THR A 1 93 ? -45.709 2.823 37.584 1.00 94.44 93 THR A C 1
ATOM 682 O O . THR A 1 93 ? -45.478 1.970 38.441 1.00 94.44 93 THR A O 1
ATOM 685 N N . GLU A 1 94 ? -46.525 2.560 36.558 1.00 97.06 94 GLU A N 1
ATOM 686 C CA . GLU A 1 94 ? -47.144 1.252 36.321 1.00 97.06 94 GLU A CA 1
ATOM 687 C C . GLU A 1 94 ? -46.323 0.397 35.333 1.00 97.06 94 GLU A C 1
ATOM 689 O O . GLU A 1 94 ? -45.641 0.939 34.460 1.00 97.06 94 GLU A O 1
ATOM 694 N N . PRO A 1 95 ? -46.440 -0.945 35.388 1.00 97.62 95 PRO A N 1
ATOM 695 C CA . PRO A 1 95 ? -45.799 -1.861 34.443 1.00 97.62 95 PRO A CA 1
ATOM 696 C C . PRO A 1 95 ? -46.000 -1.499 32.960 1.00 97.62 95 PRO A C 1
ATOM 698 O O . PRO A 1 95 ? -47.132 -1.445 32.463 1.00 97.62 95 PRO A O 1
ATOM 701 N N . GLY A 1 96 ? -44.894 -1.321 32.236 1.00 97.69 96 GLY A N 1
ATOM 702 C CA . GLY A 1 96 ? -44.857 -1.068 30.798 1.00 97.69 96 GLY A CA 1
ATOM 703 C C . GLY A 1 96 ? -44.933 -2.340 29.950 1.00 97.69 96 GLY A C 1
ATOM 704 O O . GLY A 1 96 ? -45.304 -3.429 30.411 1.00 97.69 96 GLY A O 1
ATOM 705 N N . LYS A 1 97 ? -44.608 -2.211 28.661 1.00 98.00 97 LYS A N 1
ATOM 706 C CA . LYS A 1 97 ? -44.664 -3.315 27.693 1.00 98.00 97 LYS A CA 1
ATOM 707 C C . LYS A 1 97 ? -43.462 -3.334 26.765 1.00 98.00 97 LYS A C 1
ATOM 709 O O . LYS A 1 97 ? -42.942 -2.294 26.383 1.00 98.00 97 LYS A O 1
ATOM 714 N N . VAL A 1 98 ? -43.144 -4.537 26.290 1.00 98.62 98 VAL A N 1
ATOM 715 C CA . VAL A 1 98 ? -42.374 -4.727 25.058 1.00 98.62 98 VAL A CA 1
ATOM 716 C C . VAL A 1 98 ? -43.297 -5.230 23.961 1.00 98.62 98 VAL A C 1
ATOM 718 O O . VAL A 1 98 ? -44.001 -6.231 24.140 1.00 98.62 98 VAL A O 1
ATOM 721 N N . VAL A 1 99 ? -43.288 -4.546 22.819 1.00 98.25 99 VAL A N 1
ATOM 722 C CA . VAL A 1 99 ? -44.081 -4.899 21.636 1.00 98.25 99 VAL A CA 1
ATOM 723 C C . VAL A 1 99 ? -43.163 -5.356 20.513 1.00 98.25 99 VAL A C 1
ATOM 725 O O . VAL A 1 99 ? -42.132 -4.744 20.244 1.00 98.25 99 VAL A O 1
ATOM 728 N N . PHE A 1 100 ? -43.544 -6.448 19.853 1.00 98.06 100 PHE A N 1
ATOM 729 C CA . PHE A 1 100 ? -42.742 -7.092 18.821 1.00 98.06 100 PHE A CA 1
ATOM 730 C C . PHE A 1 100 ? -43.365 -6.928 17.437 1.00 98.06 100 PHE A C 1
ATOM 732 O O . PHE A 1 100 ? -44.547 -7.217 17.245 1.00 98.06 100 PHE A O 1
ATOM 739 N N . PHE A 1 101 ? -42.551 -6.568 16.449 1.00 97.38 101 PHE A N 1
ATOM 740 C CA . PHE A 1 101 ? -42.937 -6.449 15.044 1.00 97.38 101 PHE A CA 1
ATOM 741 C C . PHE A 1 101 ? -42.002 -7.252 14.135 1.00 97.38 101 PHE A C 1
ATOM 743 O O . PHE A 1 101 ? -40.849 -7.530 14.465 1.00 97.38 101 PHE A O 1
ATOM 750 N N . ASP A 1 102 ? -42.503 -7.615 12.958 1.00 94.94 102 ASP A N 1
ATOM 751 C CA . ASP A 1 102 ? -41.662 -8.082 11.854 1.00 94.94 102 ASP A CA 1
ATOM 752 C C . ASP A 1 102 ? -40.985 -6.864 11.199 1.00 94.94 102 ASP A C 1
ATOM 754 O O . ASP A 1 102 ? -41.642 -5.849 10.976 1.00 94.94 102 ASP A O 1
ATOM 758 N N . ALA A 1 103 ? -39.700 -6.936 10.843 1.00 95.00 103 ALA A N 1
ATOM 759 C CA . ALA A 1 103 ? -39.012 -5.821 10.173 1.00 95.00 103 ALA A CA 1
ATOM 760 C C . ALA A 1 103 ? -39.627 -5.435 8.801 1.00 95.00 103 ALA A C 1
ATOM 762 O O . ALA A 1 103 ? -39.439 -4.320 8.300 1.00 95.00 103 ALA A O 1
ATOM 763 N N . MET A 1 104 ? -40.401 -6.337 8.188 1.00 92.06 104 MET A N 1
ATOM 764 C CA . MET A 1 104 ? -41.197 -6.102 6.978 1.00 92.06 104 MET A CA 1
ATOM 765 C C . MET A 1 104 ? -42.636 -5.647 7.267 1.00 92.06 104 MET A C 1
ATOM 767 O O . MET A 1 104 ? -43.456 -5.664 6.349 1.00 92.06 104 MET A O 1
ATOM 771 N N . VAL A 1 105 ? -42.956 -5.250 8.504 1.00 89.88 105 VAL A N 1
ATOM 772 C CA . VAL A 1 105 ? -44.292 -4.778 8.897 1.00 89.88 105 VAL A CA 1
ATOM 773 C C . VAL A 1 105 ? -44.849 -3.754 7.902 1.00 89.88 105 VAL A C 1
ATOM 775 O O . VAL A 1 105 ? -44.153 -2.844 7.439 1.00 89.88 105 VAL A O 1
ATOM 778 N N . ASP A 1 106 ? -46.122 -3.936 7.551 1.00 88.88 106 ASP A N 1
ATOM 779 C CA . ASP A 1 106 ? -46.867 -2.991 6.729 1.00 88.88 106 ASP A CA 1
ATOM 780 C C . ASP A 1 106 ? -47.197 -1.757 7.570 1.00 88.88 106 ASP A C 1
ATOM 782 O O . ASP A 1 106 ? -48.079 -1.788 8.423 1.00 88.88 106 ASP A O 1
ATOM 786 N N . ILE A 1 107 ? -46.488 -0.661 7.316 1.00 88.69 107 ILE A N 1
ATOM 787 C CA . ILE A 1 107 ? -46.669 0.603 8.035 1.00 88.69 107 ILE A CA 1
ATOM 788 C C . ILE A 1 107 ? -48.066 1.217 7.853 1.00 88.69 107 ILE A C 1
ATOM 790 O O . ILE A 1 107 ? -48.464 2.060 8.648 1.00 88.69 107 ILE A O 1
ATOM 794 N N . THR A 1 108 ? -48.826 0.818 6.825 1.00 86.06 108 THR A N 1
ATOM 795 C CA . THR A 1 108 ? -50.187 1.335 6.607 1.00 86.06 108 THR A CA 1
ATOM 796 C C . THR A 1 108 ? -51.218 0.651 7.502 1.00 86.06 108 THR A C 1
ATOM 798 O O . THR A 1 108 ? -52.257 1.236 7.806 1.00 86.06 108 THR A O 1
ATOM 801 N N . ASN A 1 109 ? -50.924 -0.574 7.939 1.00 88.94 109 ASN A N 1
ATOM 802 C CA . ASN A 1 109 ? -51.740 -1.347 8.864 1.00 88.94 109 ASN A CA 1
ATOM 803 C C . ASN A 1 109 ? -50.831 -2.248 9.721 1.00 88.94 109 ASN A C 1
ATOM 805 O O . ASN A 1 109 ? -50.775 -3.464 9.499 1.00 88.94 109 ASN A O 1
ATOM 809 N N . PRO A 1 110 ? -50.078 -1.660 10.667 1.00 91.38 110 PRO A N 1
ATOM 810 C CA . PRO A 1 110 ? -49.066 -2.388 11.413 1.00 91.38 110 PRO A CA 1
ATOM 811 C C . PRO A 1 110 ? -49.716 -3.386 12.370 1.00 91.38 110 PRO A C 1
ATOM 813 O O . PRO A 1 110 ? -50.563 -3.035 13.190 1.00 91.38 110 PRO A O 1
ATOM 816 N N . ILE A 1 111 ? -49.302 -4.649 12.274 1.00 93.50 111 ILE A N 1
ATOM 817 C CA . ILE A 1 111 ? -49.761 -5.729 13.150 1.00 93.50 111 ILE A CA 1
ATOM 818 C C . ILE A 1 111 ? -48.591 -6.148 14.035 1.00 93.50 111 ILE A C 1
ATOM 820 O O . ILE A 1 111 ? -47.568 -6.614 13.532 1.00 93.50 111 ILE A O 1
ATOM 824 N N . ALA A 1 112 ? -48.753 -6.000 15.351 1.00 95.62 112 ALA A N 1
ATOM 825 C CA . ALA A 1 112 ? -47.811 -6.548 16.318 1.00 95.62 112 ALA A CA 1
ATOM 826 C C . ALA A 1 112 ? -47.849 -8.084 16.279 1.00 95.62 112 ALA A C 1
ATOM 828 O O . ALA A 1 112 ? -48.921 -8.691 16.244 1.00 95.62 112 ALA A O 1
ATOM 829 N N . LEU A 1 113 ? -46.674 -8.711 16.300 1.00 95.81 113 LEU A N 1
ATOM 830 C CA . LEU A 1 113 ? -46.526 -10.163 16.385 1.00 95.81 113 LEU A CA 1
ATOM 831 C C . LEU A 1 113 ? -46.908 -10.676 17.776 1.00 95.81 113 LEU A C 1
ATOM 833 O O . LEU A 1 113 ? -47.545 -11.719 17.891 1.00 95.81 113 LEU A O 1
ATOM 837 N N . ALA A 1 114 ? -46.499 -9.943 18.812 1.00 97.12 114 ALA A N 1
ATOM 838 C CA . ALA A 1 114 ? -46.802 -10.206 20.212 1.00 97.12 114 ALA A CA 1
ATOM 839 C C . ALA A 1 114 ? -46.529 -8.958 21.064 1.00 97.12 114 ALA A C 1
ATOM 841 O O . ALA A 1 114 ? -45.878 -8.012 20.616 1.00 97.12 114 ALA A O 1
ATOM 842 N N . GLN A 1 115 ? -46.995 -8.988 22.309 1.00 97.44 115 GLN A N 1
ATOM 843 C CA . GLN A 1 115 ? -46.629 -8.031 23.349 1.00 97.44 115 GLN A CA 1
ATOM 844 C C . GLN A 1 115 ? -46.515 -8.762 24.689 1.00 97.44 115 GLN A C 1
ATOM 846 O O . GLN A 1 115 ? -47.256 -9.718 24.931 1.00 97.44 115 GLN A O 1
ATOM 851 N N . VAL A 1 116 ? -45.640 -8.288 25.569 1.00 98.44 116 VAL A N 1
ATOM 852 C CA . VAL A 1 116 ? -45.520 -8.780 26.950 1.00 98.44 116 VAL A CA 1
ATOM 853 C C . VAL A 1 116 ? -45.415 -7.609 27.919 1.00 98.44 116 VAL A C 1
ATOM 855 O O . VAL A 1 116 ? -44.865 -6.567 27.570 1.00 98.44 116 VAL A O 1
ATOM 858 N N . THR A 1 117 ? -45.952 -7.774 29.126 1.00 98.38 117 THR A N 1
ATOM 859 C CA . THR A 1 117 ? -45.783 -6.803 30.221 1.00 98.38 117 THR A CA 1
ATOM 860 C C . THR A 1 117 ? -44.420 -6.979 30.896 1.00 98.38 117 THR A C 1
ATOM 862 O O . THR A 1 117 ? -44.004 -8.118 31.113 1.00 98.38 117 THR A O 1
ATOM 865 N N . VAL A 1 118 ? -43.754 -5.873 31.224 1.00 98.38 118 VAL A N 1
ATOM 866 C CA . VAL A 1 118 ? -42.449 -5.811 31.918 1.00 98.38 118 VAL A CA 1
ATOM 867 C C . VAL A 1 118 ? -42.552 -4.891 33.148 1.00 98.38 118 VAL A C 1
ATOM 869 O O . VAL A 1 118 ? -43.662 -4.693 33.634 1.00 98.38 118 VAL A O 1
ATOM 872 N N . GLY A 1 119 ? -41.442 -4.398 33.706 1.00 97.81 119 GLY A N 1
ATOM 873 C CA . GLY A 1 119 ? -41.451 -3.499 34.869 1.00 97.81 119 GLY A CA 1
ATOM 874 C C . GLY A 1 119 ? -41.961 -2.087 34.547 1.00 97.81 119 GLY A C 1
ATOM 875 O O . GLY A 1 119 ? -42.373 -1.810 33.419 1.00 97.81 119 GLY A O 1
ATOM 876 N N . ALA A 1 120 ? -41.987 -1.214 35.557 1.00 97.56 120 ALA A N 1
ATOM 877 C CA . ALA A 1 120 ? -42.337 0.199 35.385 1.00 97.56 120 ALA A CA 1
ATOM 878 C C . ALA A 1 120 ? -41.246 0.926 34.585 1.00 97.56 120 ALA A C 1
ATOM 880 O O . ALA A 1 120 ? -40.074 0.610 34.755 1.00 97.56 120 ALA A O 1
ATOM 881 N N . LEU A 1 121 ? -41.662 1.841 33.703 1.00 96.12 121 LEU A N 1
ATOM 882 C CA . LEU A 1 121 ? -40.794 2.611 32.801 1.00 96.12 121 LEU A CA 1
ATOM 883 C C . LEU A 1 121 ? -39.678 1.766 32.131 1.00 96.12 121 LEU A C 1
ATOM 885 O O . LEU A 1 121 ? -38.518 1.829 32.524 1.00 96.12 121 LEU A O 1
ATOM 889 N N . PRO A 1 122 ? -40.024 0.881 31.173 1.00 97.50 122 PRO A N 1
ATOM 890 C CA . PRO A 1 122 ? -39.027 0.114 30.439 1.00 97.50 122 PRO A CA 1
ATOM 891 C C . PRO A 1 122 ? -38.247 1.050 29.522 1.00 97.50 122 PRO A C 1
ATOM 893 O O . PRO A 1 122 ? -38.749 1.387 28.451 1.00 97.50 122 PRO A O 1
ATOM 896 N N . ASP A 1 123 ? -37.062 1.437 29.961 1.00 94.12 123 ASP A N 1
ATOM 897 C CA . ASP A 1 123 ? -36.223 2.439 29.327 1.00 94.12 123 ASP A CA 1
ATOM 898 C C . ASP A 1 123 ? -35.451 1.823 28.141 1.00 94.12 123 ASP A C 1
ATOM 900 O O . ASP A 1 123 ? -35.923 1.829 26.999 1.00 94.12 123 ASP A O 1
ATOM 904 N N . MET A 1 124 ? -34.348 1.120 28.406 1.00 96.31 124 MET A N 1
ATOM 905 C CA . MET A 1 124 ? -33.532 0.469 27.377 1.00 96.31 124 MET A CA 1
ATOM 906 C C . MET A 1 124 ? -33.859 -1.018 27.172 1.00 96.31 124 MET A C 1
ATOM 908 O O . MET A 1 124 ? -34.153 -1.767 28.112 1.00 96.31 124 MET A O 1
ATOM 912 N N . LEU A 1 125 ? -33.724 -1.512 25.931 1.00 98.12 125 LEU A N 1
ATOM 913 C CA . LEU A 1 125 ? -33.723 -2.951 25.646 1.00 98.12 125 LEU A CA 1
ATOM 914 C C . LEU A 1 125 ? -32.651 -3.375 24.638 1.00 98.12 125 LEU A C 1
ATOM 916 O O . LEU A 1 125 ? -32.345 -2.667 23.683 1.00 98.12 125 LEU A O 1
ATOM 920 N N . THR A 1 126 ? -32.112 -4.588 24.802 1.00 97.94 126 THR A N 1
ATOM 921 C CA . THR A 1 126 ? -31.118 -5.148 23.871 1.00 97.94 126 THR A CA 1
ATOM 922 C C . THR A 1 126 ? -31.122 -6.677 23.834 1.00 97.94 126 THR A C 1
ATOM 924 O O . THR A 1 126 ? -31.462 -7.357 24.808 1.00 97.94 126 THR A O 1
ATOM 927 N N . PHE A 1 127 ? -30.784 -7.250 22.675 1.00 97.81 127 PHE A N 1
ATOM 928 C CA . PHE A 1 127 ? -30.760 -8.702 22.470 1.00 97.81 127 PHE A CA 1
ATOM 929 C C . PHE A 1 127 ? -29.431 -9.314 22.919 1.00 97.81 127 PHE A C 1
ATOM 931 O O . PHE A 1 127 ? -28.366 -8.725 22.737 1.00 97.81 127 PHE A O 1
ATOM 938 N N . SER A 1 128 ? -29.482 -10.546 23.432 1.00 96.44 128 SER A N 1
ATOM 939 C CA . SER A 1 128 ? -28.273 -11.329 23.698 1.00 96.44 128 SER A CA 1
ATOM 940 C C . SER A 1 128 ? -27.484 -11.585 22.402 1.00 96.44 128 SER A C 1
ATOM 942 O O . SER A 1 128 ? -28.088 -11.650 21.326 1.00 96.44 128 SER A O 1
ATOM 944 N N . PRO A 1 129 ? -26.153 -11.801 22.464 1.00 93.81 129 PRO A N 1
ATOM 945 C CA . PRO A 1 129 ? -25.326 -12.026 21.270 1.00 93.81 129 PRO A CA 1
ATOM 946 C C . PRO A 1 129 ? -25.792 -13.181 20.365 1.00 93.81 129 PRO A C 1
ATOM 948 O O . PRO A 1 129 ? -25.617 -13.139 19.149 1.00 93.81 129 PRO A O 1
ATOM 951 N N . ASP A 1 130 ? -26.411 -14.213 20.944 1.00 93.12 130 ASP A N 1
ATOM 952 C CA . ASP A 1 130 ? -26.988 -15.353 20.220 1.00 93.12 130 ASP A CA 1
ATOM 953 C C . ASP A 1 130 ? -28.434 -15.112 19.727 1.00 93.12 130 ASP A C 1
ATOM 955 O O . ASP A 1 130 ? -29.015 -15.953 19.037 1.00 93.12 130 ASP A O 1
ATOM 959 N N . GLY A 1 131 ? -29.027 -13.971 20.086 1.00 94.25 131 GLY A N 1
ATOM 960 C CA . GLY A 1 131 ? -30.385 -13.562 19.749 1.00 94.25 131 GLY A CA 1
ATOM 961 C C . GLY A 1 131 ? -31.493 -14.355 20.448 1.00 94.25 131 GLY A C 1
ATOM 962 O O . GLY A 1 131 ? -32.649 -14.268 20.025 1.00 94.25 131 GLY A O 1
ATOM 963 N N . THR A 1 132 ? -31.196 -15.162 21.469 1.00 94.62 132 THR A N 1
ATOM 964 C CA . THR A 1 132 ? -32.206 -16.018 22.120 1.00 94.62 132 THR A CA 1
ATOM 965 C C . THR A 1 132 ? -32.944 -15.335 23.268 1.00 94.62 132 THR A C 1
ATOM 967 O O . THR A 1 132 ? -34.065 -15.742 23.590 1.00 94.62 132 THR A O 1
ATOM 970 N N . LYS A 1 133 ? -32.365 -14.282 23.850 1.00 97.12 133 LYS A N 1
ATOM 971 C CA . LYS A 1 133 ? -32.943 -13.491 24.941 1.00 97.12 133 LYS A CA 1
ATOM 972 C C . LYS A 1 133 ? -33.010 -12.010 24.566 1.00 97.12 133 LYS A C 1
ATOM 974 O O . LYS A 1 133 ? -32.199 -11.528 23.778 1.00 97.12 133 LYS A O 1
ATOM 979 N N . LEU A 1 134 ? -33.969 -11.302 25.150 1.00 98.50 134 LEU A N 1
ATOM 980 C CA . LEU A 1 134 ? -34.051 -9.843 25.147 1.00 98.50 134 LEU A CA 1
ATOM 981 C C . LEU A 1 134 ? -34.049 -9.362 26.598 1.00 98.50 134 LEU A C 1
ATOM 983 O O . LEU A 1 134 ? -34.853 -9.847 27.395 1.00 98.50 134 LEU A O 1
ATOM 987 N N . LEU A 1 135 ? -33.139 -8.455 26.931 1.00 98.62 135 LEU A N 1
ATOM 988 C CA . LEU A 1 135 ? -33.079 -7.806 28.235 1.00 98.62 135 LEU A CA 1
ATOM 989 C C . LEU A 1 135 ? -33.710 -6.417 28.152 1.00 98.62 135 LEU A C 1
ATOM 991 O O . LEU A 1 135 ? -33.585 -5.764 27.119 1.00 98.62 135 LEU A O 1
ATOM 995 N N . VAL A 1 136 ? -34.388 -6.008 29.223 1.00 98.75 136 VAL A N 1
ATOM 996 C CA . VAL A 1 136 ? -35.082 -4.719 29.339 1.00 98.75 136 VAL A CA 1
ATOM 997 C C . VAL A 1 136 ? -34.785 -4.131 30.710 1.00 98.75 136 VAL A C 1
ATOM 999 O O . VAL A 1 136 ? -35.122 -4.765 31.721 1.00 98.75 136 VAL A O 1
ATOM 1002 N N . ALA A 1 137 ? -34.169 -2.957 30.747 1.00 98.50 137 ALA A N 1
ATOM 1003 C CA . ALA A 1 137 ? -34.003 -2.181 31.963 1.00 98.50 137 ALA A CA 1
ATOM 1004 C C . ALA A 1 137 ? -35.336 -1.493 32.264 1.00 98.50 137 ALA A C 1
ATOM 1006 O O . ALA A 1 137 ? -35.972 -0.948 31.370 1.00 98.50 137 ALA A O 1
ATOM 1007 N N . ASN A 1 138 ? -35.836 -1.659 33.483 1.00 98.31 138 ASN A N 1
ATOM 1008 C CA . ASN A 1 138 ? -37.089 -1.054 33.917 1.00 98.31 138 ASN A CA 1
ATOM 1009 C C . ASN A 1 138 ? -36.709 -0.101 35.036 1.00 98.31 138 ASN A C 1
ATOM 1011 O O . ASN A 1 138 ? -36.471 -0.556 36.162 1.00 98.31 138 ASN A O 1
ATOM 1015 N N . GLU A 1 139 ? -36.577 1.160 34.652 1.00 95.44 139 GLU A N 1
ATOM 1016 C CA . GLU A 1 139 ? -35.956 2.233 35.416 1.00 95.44 139 GLU A CA 1
ATOM 1017 C C . GLU A 1 139 ? -36.671 2.441 36.746 1.00 95.44 139 GLU A C 1
ATOM 1019 O O . GLU A 1 139 ? -36.044 2.497 37.793 1.00 95.44 139 GLU A O 1
ATOM 1024 N N . GLY A 1 140 ? -38.005 2.394 36.730 1.00 94.88 140 GLY A N 1
ATOM 1025 C CA . GLY A 1 140 ? -38.783 2.492 37.956 1.00 94.88 140 GLY A CA 1
ATOM 1026 C C . GLY A 1 140 ? -38.749 3.881 38.591 1.00 94.88 140 GLY A C 1
ATOM 1027 O O . GLY A 1 140 ? -38.856 3.970 39.807 1.00 94.88 140 GLY A O 1
ATOM 1028 N N . GLU A 1 141 ? -38.676 4.943 37.790 1.00 92.81 141 GLU A N 1
ATOM 1029 C CA . GLU A 1 141 ? -38.688 6.310 38.310 1.00 92.81 141 GLU A CA 1
ATOM 1030 C C . GLU A 1 141 ? -39.894 6.617 39.221 1.00 92.81 141 GLU A C 1
ATOM 1032 O O . GLU A 1 141 ? -41.033 6.179 38.958 1.00 92.81 141 GLU A O 1
ATOM 1037 N N . PRO A 1 142 ? -39.696 7.450 40.259 1.00 93.44 142 PRO A N 1
ATOM 1038 C CA . PRO A 1 142 ? -40.780 7.942 41.083 1.00 93.44 142 PRO A CA 1
ATOM 1039 C C . PRO A 1 142 ? -41.711 8.884 40.317 1.00 93.44 142 PRO A C 1
ATOM 1041 O O . PRO A 1 142 ? -41.308 9.630 39.426 1.00 93.44 142 PRO A O 1
ATOM 1044 N N . SER A 1 143 ? -42.980 8.910 40.731 1.00 92.88 143 SER A N 1
ATOM 1045 C CA . SER A 1 143 ? -43.970 9.850 40.209 1.00 92.88 143 SER A CA 1
ATOM 1046 C C . SER A 1 143 ? -43.520 11.303 40.380 1.00 92.88 143 SER A C 1
ATOM 1048 O O . SER A 1 143 ? -42.811 11.643 41.323 1.00 92.88 143 SER A O 1
ATOM 1050 N N . GLU A 1 144 ? -44.029 12.191 39.526 1.00 90.75 144 GLU A N 1
ATOM 1051 C CA . GLU A 1 144 ? -43.738 13.632 39.576 1.00 90.75 144 GLU A CA 1
ATOM 1052 C C . GLU A 1 144 ? -44.024 14.281 40.942 1.00 90.75 144 GLU A C 1
ATOM 1054 O O . GLU A 1 144 ? -43.337 15.205 41.371 1.00 90.75 144 GLU A O 1
ATOM 1059 N N . ASP A 1 145 ? -45.017 13.769 41.677 1.00 90.19 145 ASP A N 1
ATOM 1060 C CA . ASP A 1 145 ? -45.345 14.217 43.036 1.00 90.19 145 ASP A CA 1
ATOM 1061 C C . ASP A 1 145 ? -44.533 13.521 44.143 1.00 90.19 145 ASP A C 1
ATOM 1063 O O . ASP A 1 145 ? -44.738 13.777 45.332 1.00 90.19 145 ASP A O 1
ATOM 1067 N N . TYR A 1 146 ? -43.632 12.623 43.745 1.00 91.62 146 TYR A N 1
ATOM 1068 C CA . TYR A 1 146 ? -42.781 11.765 44.560 1.00 91.62 146 TYR A CA 1
ATOM 1069 C C . TYR A 1 146 ? -43.547 11.007 45.657 1.00 91.62 146 TYR A C 1
ATOM 1071 O O . TYR A 1 146 ? -43.032 10.762 46.753 1.00 91.62 146 TYR A O 1
ATOM 1079 N N . THR A 1 147 ? -44.819 10.672 45.412 1.00 93.31 147 THR A N 1
ATOM 1080 C CA . THR A 1 147 ? -45.643 9.894 46.353 1.00 93.31 147 THR A CA 1
ATOM 1081 C C . THR A 1 147 ? -45.613 8.395 46.079 1.00 93.31 147 THR A C 1
ATOM 1083 O O . THR A 1 147 ? -45.870 7.610 46.999 1.00 93.31 147 THR A O 1
ATOM 1086 N N . ILE A 1 148 ? -45.286 8.002 44.848 1.00 95.00 148 ILE A N 1
ATOM 1087 C CA . ILE A 1 148 ? -45.128 6.618 44.409 1.00 95.00 148 ILE A CA 1
ATOM 1088 C C . ILE A 1 148 ? -43.720 6.479 43.848 1.00 95.00 148 ILE A C 1
ATOM 1090 O O . ILE A 1 148 ? -43.336 7.229 42.965 1.00 95.00 148 ILE A O 1
ATOM 1094 N N . ASP A 1 149 ? -42.987 5.501 44.357 1.00 95.50 149 ASP A N 1
ATOM 1095 C CA . ASP A 1 149 ? -41.644 5.151 43.909 1.00 95.50 149 ASP A CA 1
ATOM 1096 C C . ASP A 1 149 ? -41.640 3.630 43.671 1.00 95.50 149 ASP A C 1
ATOM 1098 O O . ASP A 1 149 ? -41.716 2.867 44.650 1.00 95.50 149 ASP A O 1
ATOM 1102 N N . PRO A 1 150 ? -41.803 3.170 42.417 1.00 97.25 150 PRO A N 1
ATOM 1103 C CA . PRO A 1 150 ? -41.928 1.753 42.106 1.00 97.25 150 PRO A CA 1
ATOM 1104 C C . PRO A 1 150 ? -40.585 1.026 42.264 1.00 97.25 150 PRO A C 1
ATOM 1106 O O . PRO A 1 150 ? -39.521 1.606 42.149 1.00 97.25 150 PRO A O 1
ATOM 1109 N N . GLU A 1 151 ? -40.612 -0.281 42.541 1.00 97.56 151 GLU A N 1
ATOM 1110 C CA . GLU A 1 151 ? -39.361 -1.050 42.543 1.00 97.56 151 GLU A CA 1
ATOM 1111 C C . GLU A 1 151 ? -38.851 -1.233 41.108 1.00 97.56 151 GLU A C 1
ATOM 1113 O O . GLU A 1 151 ? -39.561 -1.777 40.251 1.00 97.56 151 GLU A O 1
ATOM 1118 N N . ALA A 1 152 ? -37.601 -0.855 40.872 1.00 97.81 152 ALA A N 1
ATOM 1119 C CA . ALA A 1 152 ? -36.913 -1.087 39.619 1.00 97.81 152 ALA A CA 1
ATOM 1120 C C . ALA A 1 152 ? -36.574 -2.564 39.393 1.00 97.81 152 ALA A C 1
ATOM 1122 O O . ALA A 1 152 ? -36.533 -3.398 40.313 1.00 97.81 152 ALA A O 1
ATOM 1123 N N . SER A 1 153 ? -36.318 -2.927 38.135 1.00 98.44 153 SER A N 1
ATOM 1124 C CA . SER A 1 153 ? -35.999 -4.315 37.783 1.00 98.44 153 SER A CA 1
ATOM 1125 C C . SER A 1 153 ? -35.372 -4.475 36.401 1.00 98.44 153 SER A C 1
ATOM 1127 O O . SER A 1 153 ? -35.441 -3.592 35.555 1.00 98.44 153 SER A O 1
ATOM 1129 N N . ILE A 1 154 ? -34.834 -5.664 36.120 1.00 98.75 154 ILE A N 1
ATOM 1130 C CA . ILE A 1 154 ? -34.418 -6.066 34.772 1.00 98.75 154 ILE A CA 1
ATOM 1131 C C . ILE A 1 154 ? -35.303 -7.222 34.315 1.00 98.75 154 ILE A C 1
ATOM 1133 O O . ILE A 1 154 ? -35.380 -8.255 34.980 1.00 98.75 154 ILE A O 1
ATOM 1137 N N . SER A 1 155 ? -35.954 -7.082 33.164 1.00 98.69 155 SER A N 1
ATOM 1138 C CA . SER A 1 155 ? -36.770 -8.144 32.568 1.00 98.69 155 SER A CA 1
ATOM 1139 C C . SER A 1 155 ? -35.956 -8.917 31.528 1.00 98.69 155 SER A C 1
ATOM 1141 O O . SER A 1 155 ? -35.311 -8.327 30.669 1.00 98.69 155 SER A O 1
ATOM 1143 N N . ILE A 1 156 ? -35.993 -10.248 31.594 1.00 98.62 156 ILE A N 1
ATOM 1144 C CA . ILE A 1 156 ? -35.328 -11.186 30.686 1.00 98.62 156 ILE A CA 1
ATOM 1145 C C . ILE A 1 156 ? -36.408 -11.965 29.934 1.00 98.62 156 ILE A C 1
ATOM 1147 O O . ILE A 1 156 ? -37.112 -12.799 30.508 1.00 98.62 156 ILE A O 1
ATOM 1151 N N . ILE A 1 157 ? -36.527 -11.718 28.633 1.00 98.56 157 ILE A N 1
ATOM 1152 C CA . ILE A 1 157 ? -37.563 -12.291 27.773 1.00 98.56 157 ILE A CA 1
ATOM 1153 C C . ILE A 1 157 ? -36.945 -13.378 26.893 1.00 98.56 157 ILE A C 1
ATOM 1155 O O . ILE A 1 157 ? -36.000 -13.131 26.143 1.00 98.56 157 ILE A O 1
ATOM 1159 N N . ASP A 1 158 ? -37.484 -14.596 26.950 1.00 97.12 158 ASP A N 1
ATOM 1160 C CA . ASP A 1 158 ? -37.089 -15.677 26.046 1.00 97.12 158 ASP A CA 1
ATOM 1161 C C . ASP A 1 158 ? -37.763 -15.539 24.677 1.00 97.12 158 ASP A C 1
ATOM 1163 O O . ASP A 1 158 ? -38.962 -15.782 24.523 1.00 97.12 158 ASP A O 1
ATOM 1167 N N . VAL A 1 159 ? -36.963 -15.199 23.669 1.00 96.12 159 VAL A N 1
ATOM 1168 C CA . VAL A 1 159 ? -37.395 -14.976 22.282 1.00 96.12 159 VAL A CA 1
ATOM 1169 C C . VAL A 1 159 ? -36.879 -16.062 21.330 1.00 96.12 159 VAL A C 1
ATOM 1171 O O . VAL A 1 159 ? -36.918 -15.895 20.108 1.00 96.12 159 VAL A O 1
ATOM 1174 N N . SER A 1 160 ? -36.384 -17.185 21.859 1.00 93.06 160 SER A N 1
ATOM 1175 C CA . SER A 1 160 ? -35.845 -18.297 21.059 1.00 93.06 160 SER A CA 1
ATOM 1176 C C . SER A 1 160 ? -36.922 -19.067 20.279 1.00 93.06 160 SER A C 1
ATOM 1178 O O . SER A 1 160 ? -36.628 -19.708 19.269 1.00 93.06 160 SER A O 1
ATOM 1180 N N . GLY A 1 161 ? -38.172 -19.011 20.750 1.00 89.88 161 GLY A N 1
ATOM 1181 C CA . GLY A 1 161 ? -39.318 -19.715 20.176 1.00 89.88 161 GLY A CA 1
ATOM 1182 C C . GLY A 1 161 ? -40.078 -18.937 19.095 1.00 89.88 161 GLY A C 1
ATOM 1183 O O . GLY A 1 161 ? -39.625 -17.930 18.557 1.00 89.88 161 GLY A O 1
ATOM 1184 N N . ASN A 1 162 ? -41.283 -19.418 18.776 1.00 91.38 162 ASN A N 1
ATOM 1185 C CA . ASN A 1 162 ? -42.195 -18.718 17.873 1.00 91.38 162 ASN A CA 1
ATOM 1186 C C . ASN A 1 162 ? -42.758 -17.458 18.552 1.00 91.38 162 ASN A C 1
ATOM 1188 O O . ASN A 1 162 ? -43.529 -17.564 19.503 1.00 91.38 162 ASN A O 1
ATOM 1192 N N . ILE A 1 163 ? -42.419 -16.283 18.018 1.00 94.50 163 ILE A N 1
ATOM 1193 C CA . ILE A 1 163 ? -42.830 -14.989 18.576 1.00 94.50 163 ILE A CA 1
ATOM 1194 C C . ILE A 1 163 ? -44.351 -14.804 18.570 1.00 94.50 163 ILE A C 1
ATOM 1196 O O . ILE A 1 163 ? -44.879 -14.226 19.506 1.00 94.50 163 ILE A O 1
ATOM 1200 N N . GLY A 1 164 ? -45.084 -15.347 17.591 1.00 92.31 164 GLY A N 1
ATOM 1201 C CA . GLY A 1 164 ? -46.544 -15.169 17.508 1.00 92.31 164 GLY A CA 1
ATOM 1202 C C . GLY A 1 164 ? -47.350 -15.826 18.640 1.00 92.31 164 GLY A C 1
ATOM 1203 O O . GLY A 1 164 ? -48.564 -15.662 18.701 1.00 92.31 164 GLY A O 1
ATOM 1204 N N . VAL A 1 165 ? -46.695 -16.601 19.511 1.00 93.00 165 VAL A N 1
ATOM 1205 C CA . VAL A 1 165 ? -47.280 -17.183 20.733 1.00 93.00 165 VAL A CA 1
ATOM 1206 C C . VAL A 1 165 ? -46.527 -16.746 21.995 1.00 93.00 165 VAL A C 1
ATOM 1208 O O . VAL A 1 165 ? -46.669 -17.378 23.039 1.00 93.00 165 VAL A O 1
ATOM 1211 N N . LEU A 1 166 ? -45.685 -15.712 21.894 1.00 96.31 166 LEU A N 1
ATOM 1212 C CA . LEU A 1 166 ? -44.964 -15.147 23.027 1.00 96.31 166 LE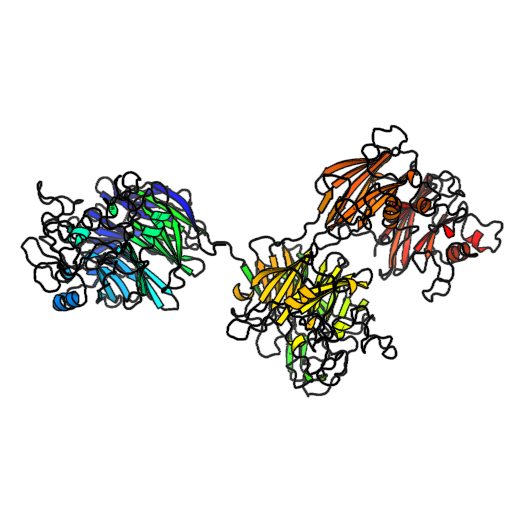U A CA 1
ATOM 1213 C C . LEU A 1 166 ? -45.959 -14.496 23.996 1.00 96.31 166 LEU A C 1
ATOM 1215 O O . LEU A 1 166 ? -46.792 -13.686 23.593 1.00 96.31 166 LEU A O 1
ATOM 1219 N N . ASP A 1 167 ? -45.854 -14.854 25.270 1.00 96.31 167 ASP A N 1
ATOM 1220 C CA . ASP A 1 167 ? -46.658 -14.310 26.358 1.00 96.31 167 ASP A CA 1
ATOM 1221 C C . ASP A 1 167 ? -45.794 -14.099 27.614 1.00 96.31 167 ASP A C 1
ATOM 1223 O O . ASP A 1 167 ? -44.594 -14.396 27.641 1.00 96.31 167 ASP A O 1
ATOM 1227 N N . ASN A 1 168 ? -46.409 -13.600 28.685 1.00 97.62 168 ASN A N 1
ATOM 1228 C CA . ASN A 1 168 ? -45.722 -13.316 29.941 1.00 97.62 168 ASN A CA 1
ATOM 1229 C C . ASN A 1 168 ? -45.114 -14.548 30.645 1.00 97.62 168 ASN A C 1
ATOM 1231 O O . ASN A 1 168 ? -44.310 -14.364 31.551 1.00 97.62 168 ASN A O 1
ATOM 1235 N N . THR A 1 169 ? -45.402 -15.792 30.228 1.00 97.00 169 THR A N 1
ATOM 1236 C CA . THR A 1 169 ? -44.719 -16.988 30.778 1.00 97.00 169 THR A CA 1
ATOM 1237 C C . THR A 1 169 ? -43.258 -17.097 30.340 1.00 97.00 169 THR A C 1
ATOM 1239 O O . THR A 1 169 ? -42.500 -17.903 30.883 1.00 97.00 169 THR A O 1
ATOM 1242 N N . LYS A 1 170 ? -42.861 -16.305 29.338 1.00 97.69 170 LYS A N 1
ATOM 1243 C CA . LYS A 1 170 ? -41.494 -16.215 28.814 1.00 97.69 170 LYS A CA 1
ATOM 1244 C C . LYS A 1 170 ? -40.702 -15.041 29.377 1.00 97.69 170 LYS A C 1
ATOM 1246 O O . LYS A 1 170 ? -39.550 -14.876 28.985 1.00 97.69 170 LYS A O 1
ATOM 1251 N N . VAL A 1 171 ? -41.299 -14.262 30.276 1.00 98.25 171 VAL A N 1
ATOM 1252 C CA . VAL A 1 171 ? -40.650 -13.146 30.964 1.00 98.25 171 VAL A CA 1
ATOM 1253 C C . VAL A 1 171 ? -40.216 -13.618 32.348 1.00 98.25 171 VAL A C 1
ATOM 1255 O O . VAL A 1 171 ? -41.033 -14.099 33.132 1.00 98.25 171 VAL A O 1
ATOM 1258 N N . ALA A 1 172 ? -38.927 -13.492 32.640 1.00 98.19 172 ALA A N 1
ATOM 1259 C CA . ALA A 1 172 ? -38.381 -13.575 33.989 1.00 98.19 172 ALA A CA 1
ATOM 1260 C C . ALA A 1 172 ? -37.924 -12.177 34.423 1.00 98.19 172 ALA A C 1
ATOM 1262 O O . ALA A 1 172 ? -37.514 -11.387 33.580 1.00 98.19 172 ALA A O 1
ATOM 1263 N N . THR A 1 173 ? -37.974 -11.871 35.717 1.00 97.81 173 THR A N 1
ATOM 1264 C CA . THR A 1 173 ? -37.637 -10.536 36.233 1.00 97.81 173 THR A CA 1
ATOM 1265 C C . THR A 1 173 ? -36.602 -10.657 37.340 1.00 97.81 173 THR A C 1
ATOM 1267 O O . THR A 1 173 ? -36.841 -11.334 38.340 1.00 97.81 173 THR A O 1
ATOM 1270 N N . ALA A 1 174 ? -35.463 -9.995 37.154 1.00 98.38 174 ALA A N 1
ATOM 1271 C CA . ALA A 1 174 ? -34.436 -9.817 38.164 1.00 98.38 174 ALA A CA 1
ATOM 1272 C C . ALA A 1 174 ? -34.758 -8.561 38.986 1.00 98.38 174 ALA A C 1
ATOM 1274 O O . ALA A 1 174 ? -34.819 -7.458 38.445 1.00 98.38 174 ALA A O 1
ATOM 1275 N N . THR A 1 175 ? -34.989 -8.737 40.286 1.00 97.94 175 THR A N 1
ATOM 1276 C CA . THR A 1 175 ? -35.388 -7.668 41.218 1.00 97.94 175 THR A CA 1
ATOM 1277 C C . THR A 1 175 ? -34.232 -7.248 42.122 1.00 97.94 175 THR A C 1
ATOM 1279 O O . THR A 1 175 ? -33.394 -8.083 42.471 1.00 97.94 175 THR A O 1
ATOM 1282 N N . PHE A 1 176 ? -34.266 -6.019 42.633 1.00 98.50 176 PHE A N 1
ATOM 1283 C CA . PHE A 1 176 ? -33.281 -5.515 43.599 1.00 98.50 176 PHE A CA 1
ATOM 1284 C C . PHE A 1 176 ? -33.649 -5.747 45.075 1.00 98.50 176 PHE A C 1
ATOM 1286 O O . PHE A 1 176 ? -32.849 -5.463 45.965 1.00 98.50 176 PHE A O 1
ATOM 1293 N N . THR A 1 177 ? -34.817 -6.321 45.378 1.00 97.69 177 THR A N 1
ATOM 1294 C CA . THR A 1 177 ? -35.345 -6.472 46.749 1.00 97.69 177 THR A CA 1
ATOM 1295 C C . THR A 1 177 ? -34.374 -7.170 47.720 1.00 97.69 177 THR A C 1
ATOM 1297 O O . THR A 1 177 ? -34.355 -6.870 48.915 1.00 97.69 177 THR A O 1
ATOM 1300 N N . ALA A 1 178 ? -33.517 -8.077 47.228 1.00 97.31 178 ALA A N 1
ATOM 1301 C CA . ALA A 1 178 ? -32.495 -8.762 48.033 1.00 97.31 178 ALA A CA 1
ATOM 1302 C C . ALA A 1 178 ? -31.430 -7.814 48.632 1.00 97.31 178 ALA A C 1
ATOM 1304 O O . ALA A 1 178 ? -30.767 -8.165 49.614 1.00 97.31 178 ALA A O 1
ATOM 1305 N N . PHE A 1 179 ? -31.288 -6.611 48.073 1.00 98.12 179 PHE A N 1
ATOM 1306 C CA . PHE A 1 179 ? -30.342 -5.587 48.506 1.00 98.12 179 PHE A CA 1
ATOM 1307 C C . PHE A 1 179 ? -30.945 -4.582 49.497 1.00 98.12 179 PHE A C 1
ATOM 1309 O O . PHE A 1 179 ? -30.191 -3.844 50.124 1.00 98.12 179 PHE A O 1
ATOM 1316 N N . ASN A 1 180 ? -32.261 -4.611 49.751 1.00 98.19 180 ASN A N 1
ATOM 1317 C CA . ASN A 1 180 ? -32.918 -3.707 50.711 1.00 98.19 180 ASN A CA 1
ATOM 1318 C C . ASN A 1 180 ? -32.298 -3.777 52.117 1.00 98.19 180 ASN A C 1
ATOM 1320 O O . ASN A 1 180 ? -32.169 -2.766 52.798 1.00 98.19 180 ASN A O 1
ATOM 1324 N N . ALA A 1 181 ? -31.852 -4.960 52.549 1.00 97.31 181 ALA A N 1
ATOM 1325 C CA . ALA A 1 181 ? -31.179 -5.135 53.839 1.00 97.31 181 ALA A CA 1
ATOM 1326 C C . ALA A 1 181 ? -29.696 -4.699 53.840 1.00 97.31 181 ALA A C 1
ATOM 1328 O O . ALA A 1 181 ? -29.052 -4.741 54.888 1.00 97.31 181 ALA A O 1
ATOM 1329 N N . GLN A 1 182 ? -29.143 -4.321 52.683 1.00 97.62 182 GLN A N 1
ATOM 1330 C CA . GLN A 1 182 ? -27.727 -4.000 52.478 1.00 97.62 182 GLN A CA 1
ATOM 1331 C C . GLN A 1 182 ? -27.462 -2.499 52.300 1.00 97.62 182 GLN A C 1
ATOM 1333 O O . GLN A 1 182 ? -26.308 -2.127 52.102 1.00 97.62 182 GLN A O 1
ATOM 1338 N N . GLU A 1 183 ? -28.480 -1.640 52.425 1.00 97.12 183 GLU A N 1
ATOM 1339 C CA . GLU A 1 183 ? -28.385 -0.186 52.217 1.00 97.12 183 GLU A CA 1
ATOM 1340 C C . GLU A 1 183 ? -27.135 0.434 52.864 1.00 97.12 183 GLU A C 1
ATOM 1342 O O . GLU A 1 183 ? -26.329 1.073 52.192 1.00 97.12 183 GLU A O 1
ATOM 1347 N N . ALA A 1 184 ? -26.920 0.193 54.162 1.00 95.94 184 ALA A N 1
ATOM 1348 C CA . ALA A 1 184 ? -25.781 0.756 54.887 1.00 95.94 184 ALA A CA 1
ATOM 1349 C C . ALA A 1 184 ? -24.421 0.282 54.339 1.00 95.94 184 ALA A C 1
ATOM 1351 O O . ALA A 1 184 ? -23.466 1.057 54.302 1.00 95.94 184 ALA A O 1
ATOM 1352 N N . SER A 1 185 ? -24.328 -0.979 53.900 1.00 97.50 185 SER A N 1
ATOM 1353 C CA . SER A 1 185 ? -23.106 -1.528 53.303 1.00 97.50 185 SER A CA 1
ATOM 1354 C C . SER A 1 185 ? -22.852 -0.936 51.919 1.00 97.50 185 SER A C 1
ATOM 1356 O O . SER A 1 185 ? -21.712 -0.606 51.605 1.00 97.50 185 SER A O 1
ATOM 1358 N N . LEU A 1 186 ? -23.897 -0.782 51.103 1.00 97.81 186 LEU A N 1
ATOM 1359 C CA . LEU A 1 186 ? -23.804 -0.199 49.762 1.00 97.81 186 LEU A CA 1
ATOM 1360 C C . LEU A 1 186 ? -23.380 1.274 49.829 1.00 97.81 186 LEU A C 1
ATOM 1362 O O . LEU A 1 186 ? -22.432 1.668 49.152 1.00 97.81 186 LEU A O 1
ATOM 1366 N N . LYS A 1 187 ? -23.979 2.052 50.743 1.00 95.50 187 LYS A N 1
ATOM 1367 C CA . LYS A 1 187 ? -23.565 3.436 51.032 1.00 95.50 187 LYS A CA 1
ATOM 1368 C C . LYS A 1 187 ? -22.098 3.524 51.444 1.00 95.50 187 LYS A C 1
ATOM 1370 O O . LYS A 1 187 ? -21.360 4.356 50.928 1.00 95.50 187 LYS A O 1
ATOM 1375 N N . GLN A 1 188 ? -21.641 2.634 52.330 1.00 94.44 188 GLN A N 1
ATOM 1376 C CA . GLN A 1 188 ? -20.236 2.596 52.755 1.00 94.44 188 GLN A CA 1
ATOM 1377 C C . GLN A 1 188 ? -19.273 2.257 51.604 1.00 94.44 188 GLN A C 1
ATOM 1379 O O . GLN A 1 188 ? -18.133 2.719 51.603 1.00 94.44 188 GLN A O 1
ATOM 1384 N N . GLN A 1 189 ? -19.716 1.451 50.639 1.00 94.69 189 GLN A N 1
ATOM 1385 C CA . GLN A 1 189 ? -18.941 1.107 49.444 1.00 94.69 189 GLN A CA 1
ATOM 1386 C C . GLN A 1 189 ? -18.928 2.233 48.395 1.00 94.69 189 GLN A C 1
ATOM 1388 O O . GLN A 1 189 ? -18.109 2.185 47.481 1.00 94.69 189 GLN A O 1
ATOM 1393 N N . GLY A 1 190 ? -19.772 3.258 48.551 1.00 93.88 190 GLY A N 1
ATOM 1394 C CA . GLY A 1 190 ? -19.830 4.427 47.673 1.00 93.88 190 GLY A CA 1
ATOM 1395 C C . GLY A 1 190 ? -20.983 4.419 46.668 1.00 93.88 190 GLY A C 1
ATOM 1396 O O . GLY A 1 190 ? -20.989 5.267 45.782 1.00 93.88 190 GLY A O 1
ATOM 1397 N N . VAL A 1 191 ? -21.945 3.498 46.793 1.00 97.31 191 VAL A N 1
ATOM 1398 C CA . VAL A 1 191 ? -23.195 3.544 46.014 1.00 97.31 191 VAL A CA 1
ATOM 1399 C C . VAL A 1 191 ? -24.077 4.658 46.572 1.00 97.31 191 VAL A C 1
ATOM 1401 O O . VAL A 1 191 ? -24.287 4.740 47.788 1.00 97.31 191 VAL A O 1
ATOM 1404 N N . ARG A 1 192 ? -24.607 5.509 45.692 1.00 95.94 192 ARG A N 1
ATOM 1405 C CA . ARG A 1 192 ? -25.535 6.573 46.079 1.00 95.94 192 ARG A CA 1
ATOM 1406 C C . ARG A 1 192 ? -26.918 5.981 46.303 1.00 95.94 192 ARG A C 1
ATOM 1408 O O . ARG A 1 192 ? -27.501 5.415 45.387 1.00 95.94 192 ARG A O 1
ATOM 1415 N N . ILE A 1 193 ? -27.407 6.102 47.538 1.00 96.50 193 ILE A N 1
ATOM 1416 C CA . ILE A 1 193 ? -28.777 5.739 47.903 1.00 96.50 193 ILE A CA 1
ATOM 1417 C C . ILE A 1 193 ? -29.376 6.877 48.739 1.00 96.50 193 ILE A C 1
ATOM 1419 O O . ILE A 1 193 ? -28.949 7.108 49.876 1.00 96.50 193 ILE A O 1
ATOM 1423 N N . PHE A 1 194 ? -30.304 7.644 48.187 1.00 94.81 194 PHE A N 1
ATOM 1424 C CA . PHE A 1 194 ? -30.715 8.936 48.742 1.00 94.81 194 PHE A CA 1
ATOM 1425 C C . PHE A 1 194 ? -32.192 9.291 48.524 1.00 94.81 194 PHE A C 1
ATOM 1427 O O . PHE A 1 194 ? -32.649 10.282 49.103 1.00 94.81 194 PHE A O 1
ATOM 1434 N N . GLY A 1 195 ? -32.941 8.491 47.761 1.00 92.62 195 GLY A N 1
ATOM 1435 C CA . GLY A 1 195 ? -34.347 8.726 47.455 1.00 92.62 195 GLY A CA 1
ATOM 1436 C C . GLY A 1 195 ? -35.231 8.846 48.687 1.00 92.62 195 GLY A C 1
ATOM 1437 O O . GLY A 1 195 ? -35.046 8.191 49.727 1.00 92.62 195 GLY A O 1
ATOM 1438 N N . LYS A 1 196 ? -36.204 9.748 48.578 1.00 91.00 196 LYS A N 1
ATOM 1439 C CA . LYS A 1 196 ? -37.104 10.093 49.668 1.00 91.00 196 LYS A CA 1
ATOM 1440 C C . LYS A 1 196 ? -38.440 10.562 49.119 1.00 91.00 196 LYS A C 1
ATOM 1442 O O . LYS A 1 196 ? -38.527 11.617 48.500 1.00 91.00 196 LYS A O 1
ATOM 1447 N N . LEU A 1 197 ? -39.488 9.819 49.456 1.00 91.19 197 LEU A N 1
ATOM 1448 C CA . LEU A 1 197 ? -40.860 10.175 49.123 1.00 91.19 197 LEU A CA 1
ATOM 1449 C C . LEU A 1 197 ? -41.237 11.540 49.714 1.00 91.19 197 LEU A C 1
ATOM 1451 O O . LEU A 1 197 ? -40.764 11.930 50.788 1.00 91.19 197 LEU A O 1
ATOM 1455 N N . ALA A 1 198 ? -42.204 12.212 49.090 1.00 89.38 198 ALA A N 1
ATOM 1456 C CA . ALA A 1 198 ? -42.686 13.538 49.489 1.00 89.38 198 ALA A CA 1
ATOM 1457 C C . ALA A 1 198 ? -43.184 13.619 50.950 1.00 89.38 198 ALA A C 1
ATOM 1459 O O . ALA A 1 198 ? -43.169 14.681 51.573 1.00 89.38 198 ALA A O 1
ATOM 1460 N N . ASN A 1 199 ? -43.604 12.494 51.543 1.00 90.19 199 ASN A N 1
ATOM 1461 C CA . ASN A 1 199 ? -44.013 12.423 52.952 1.00 90.19 199 ASN A CA 1
ATOM 1462 C C . ASN A 1 199 ? -42.835 12.318 53.946 1.00 90.19 199 ASN A C 1
ATOM 1464 O O . ASN A 1 199 ? -43.050 12.247 55.159 1.00 90.19 199 ASN A O 1
ATOM 1468 N N . GLY A 1 200 ? -41.603 12.290 53.440 1.00 88.56 200 GLY A N 1
ATOM 1469 C CA . GLY A 1 200 ? -40.368 12.194 54.200 1.00 88.56 200 GLY A CA 1
ATOM 1470 C C . GLY A 1 200 ? -39.892 10.769 54.509 1.00 88.56 200 GLY A C 1
ATOM 1471 O O . GLY A 1 200 ? -38.923 10.623 55.255 1.00 88.56 200 GLY A O 1
ATOM 1472 N N . THR A 1 201 ? -40.548 9.738 53.974 1.00 93.56 201 THR A N 1
ATOM 1473 C CA . THR A 1 201 ? -40.119 8.334 54.098 1.00 93.56 201 THR A CA 1
ATOM 1474 C C . THR A 1 201 ? -39.009 8.044 53.092 1.00 93.56 201 THR A C 1
ATOM 1476 O O . THR A 1 201 ? -39.142 8.407 51.929 1.00 93.56 201 THR A O 1
ATOM 1479 N N . ASN A 1 202 ? -37.931 7.390 53.523 1.00 93.75 202 ASN A N 1
ATOM 1480 C CA . ASN A 1 202 ? -36.856 6.984 52.616 1.00 93.75 202 ASN A CA 1
ATOM 1481 C C . ASN A 1 202 ? -37.335 5.878 51.672 1.00 93.75 202 ASN A C 1
ATOM 1483 O O . ASN A 1 202 ? -38.044 4.963 52.108 1.00 93.75 202 ASN A O 1
ATOM 1487 N N . SER A 1 203 ? -36.890 5.942 50.424 1.00 95.12 203 SER A N 1
ATOM 1488 C CA . SER A 1 203 ? -37.035 4.854 49.461 1.00 95.12 203 SER A CA 1
ATOM 1489 C C . SER A 1 203 ? -36.199 3.650 49.902 1.00 95.12 203 SER A C 1
ATOM 1491 O O . SER A 1 203 ? -35.152 3.792 50.542 1.00 95.12 203 SER A O 1
ATOM 1493 N N . THR A 1 204 ? -36.678 2.437 49.622 1.00 97.38 204 THR A N 1
ATOM 1494 C CA . THR A 1 204 ? -35.846 1.234 49.779 1.00 97.38 204 THR A CA 1
ATOM 1495 C C . THR A 1 204 ? -34.797 1.177 48.671 1.00 97.38 204 THR A C 1
ATOM 1497 O O . THR A 1 204 ? -34.974 1.806 47.636 1.00 97.38 204 THR A O 1
ATOM 1500 N N . VAL A 1 205 ? -33.734 0.379 48.837 1.00 98.00 205 VAL A N 1
ATOM 1501 C CA . VAL A 1 205 ? -32.721 0.189 47.777 1.00 98.00 205 VAL A CA 1
ATOM 1502 C C . VAL A 1 205 ? -33.372 -0.211 46.451 1.00 98.00 205 VAL A C 1
ATOM 1504 O O . VAL A 1 205 ? -32.999 0.302 45.415 1.00 98.00 205 VAL A O 1
ATOM 1507 N N . ALA A 1 206 ? -34.367 -1.097 46.465 1.00 98.00 206 ALA A N 1
ATOM 1508 C CA . ALA A 1 206 ? -35.022 -1.548 45.243 1.00 98.00 206 ALA A CA 1
ATOM 1509 C C . ALA A 1 206 ? -35.885 -0.487 44.546 1.00 98.00 206 ALA A C 1
ATOM 1511 O O . ALA A 1 206 ? -36.171 -0.659 43.370 1.00 98.00 206 ALA A O 1
ATOM 1512 N N . GLN A 1 207 ? -36.316 0.546 45.267 1.00 97.69 207 GLN A N 1
ATOM 1513 C CA . GLN A 1 207 ? -37.039 1.692 44.707 1.00 97.69 207 GLN A CA 1
ATOM 1514 C C . GLN A 1 207 ? -36.058 2.763 44.224 1.00 97.69 207 GLN A C 1
ATOM 1516 O O . GLN A 1 207 ? -36.216 3.328 43.165 1.00 97.69 207 GLN A O 1
ATOM 1521 N N . ASP A 1 208 ? -34.990 2.983 44.987 1.00 96.69 208 ASP A N 1
ATOM 1522 C CA . ASP A 1 208 ? -34.046 4.068 44.739 1.00 96.69 208 ASP A CA 1
ATOM 1523 C C . ASP A 1 208 ? -33.066 3.822 43.581 1.00 96.69 208 ASP A C 1
ATOM 1525 O O . ASP A 1 208 ? -32.408 4.755 43.116 1.00 96.69 208 ASP A O 1
ATOM 1529 N N . LEU A 1 209 ? -32.889 2.554 43.203 1.00 97.38 209 LEU A N 1
ATOM 1530 C CA . LEU A 1 209 ? -32.029 2.145 42.101 1.00 97.38 209 LEU A CA 1
ATOM 1531 C C . LEU A 1 209 ? -32.760 2.301 40.772 1.00 97.38 209 LEU A C 1
ATOM 1533 O O . LEU A 1 209 ? -33.789 1.664 40.615 1.00 97.38 209 LEU A O 1
ATOM 1537 N N . GLU A 1 210 ? -32.179 3.005 39.807 1.00 95.88 210 GLU A N 1
ATOM 1538 C CA . GLU A 1 210 ? -32.793 3.251 38.492 1.00 95.88 210 GLU A CA 1
ATOM 1539 C C . GLU A 1 210 ? -31.897 2.667 37.380 1.00 95.88 210 GLU A C 1
ATOM 1541 O O . GLU A 1 210 ? -30.817 3.193 37.119 1.00 95.88 210 GLU A O 1
ATOM 1546 N N . PRO A 1 211 ? -32.221 1.484 36.811 1.00 97.50 211 PRO A N 1
ATOM 1547 C CA . PRO A 1 211 ? -31.464 0.891 35.716 1.00 97.50 211 PRO A CA 1
ATOM 1548 C C . PRO A 1 211 ? -31.812 1.504 34.358 1.00 97.50 211 PRO A C 1
ATOM 1550 O O . PRO A 1 211 ? -32.976 1.473 33.970 1.00 97.50 211 PRO A O 1
ATOM 1553 N N . GLU A 1 212 ? -30.783 1.875 33.596 1.00 92.69 212 GLU A N 1
ATOM 1554 C CA . GLU A 1 212 ? -30.911 2.519 32.275 1.00 92.69 212 GLU A CA 1
ATOM 1555 C C . GLU A 1 212 ? -30.352 1.623 31.165 1.00 92.69 212 GLU A C 1
ATOM 1557 O O . GLU A 1 212 ? -31.073 0.813 30.596 1.00 92.69 212 GLU A O 1
ATOM 1562 N N . TYR A 1 213 ? -29.043 1.625 30.891 1.00 96.94 213 TYR A N 1
ATOM 1563 C CA . TYR A 1 213 ? -28.467 0.869 29.774 1.00 96.94 213 TYR A CA 1
ATOM 1564 C C . TYR A 1 213 ? -27.885 -0.490 30.148 1.00 96.94 213 TYR A C 1
ATOM 1566 O O . TYR A 1 213 ? -27.285 -0.694 31.200 1.00 96.94 213 TYR A O 1
ATOM 1574 N N . ILE A 1 214 ? -27.968 -1.430 29.201 1.00 98.38 214 ILE A N 1
ATOM 1575 C CA . ILE A 1 214 ? -27.518 -2.819 29.351 1.00 98.38 214 ILE A CA 1
ATOM 1576 C C . ILE A 1 214 ? -26.390 -3.163 28.370 1.00 98.38 214 ILE A C 1
ATOM 1578 O O . ILE A 1 214 ? -26.529 -3.012 27.157 1.00 98.38 214 ILE A O 1
ATOM 1582 N N . ALA A 1 215 ? -25.318 -3.779 28.873 1.00 98.38 215 ALA A N 1
ATOM 1583 C CA . ALA A 1 215 ? -24.279 -4.413 28.061 1.00 98.38 215 ALA A CA 1
ATOM 1584 C C . ALA A 1 215 ? -24.055 -5.875 28.475 1.00 98.38 215 ALA A C 1
ATOM 1586 O O . ALA A 1 215 ? -23.730 -6.176 29.623 1.00 98.38 215 ALA A O 1
ATOM 1587 N N . PHE A 1 216 ? -24.190 -6.805 27.527 1.00 98.12 216 PHE A N 1
ATOM 1588 C CA . PHE A 1 216 ? -23.909 -8.226 27.755 1.00 98.12 216 PHE A CA 1
ATOM 1589 C C . PHE A 1 216 ? -22.406 -8.520 27.821 1.00 98.12 216 PHE A C 1
ATOM 1591 O O . PHE A 1 216 ? -21.602 -7.872 27.159 1.00 98.12 216 PHE A O 1
ATOM 1598 N N . SER A 1 217 ? -22.023 -9.581 28.533 1.00 95.75 217 SER A N 1
ATOM 1599 C CA . SER A 1 217 ? -20.715 -10.205 28.332 1.00 95.75 217 SER A CA 1
ATOM 1600 C C . SER A 1 217 ? -20.612 -10.819 26.933 1.00 95.75 217 SER A C 1
ATOM 1602 O O . SER A 1 217 ? -21.623 -11.189 26.332 1.00 95.75 217 SER A O 1
ATOM 1604 N N . GLY A 1 218 ? -19.388 -10.989 26.419 1.00 87.81 218 GLY A N 1
ATOM 1605 C CA . GLY A 1 218 ? -19.169 -11.546 25.074 1.00 87.81 218 GLY A CA 1
ATOM 1606 C C . GLY A 1 218 ? -19.779 -12.941 24.871 1.00 87.81 218 GLY A C 1
ATOM 1607 O O . GLY A 1 218 ? -20.230 -13.278 23.778 1.00 87.81 218 GLY A O 1
ATOM 1608 N N . ASP A 1 219 ? -19.883 -13.732 25.943 1.00 91.38 219 ASP A N 1
ATOM 1609 C CA . ASP A 1 219 ? -20.522 -15.053 25.943 1.00 91.38 219 ASP A CA 1
ATOM 1610 C C . ASP A 1 219 ? -22.036 -15.036 26.240 1.00 91.38 219 ASP A C 1
ATOM 1612 O O . ASP A 1 219 ? -22.664 -16.096 26.262 1.00 91.38 219 ASP A O 1
ATOM 1616 N N . GLY A 1 220 ? -22.617 -13.858 26.489 1.00 94.50 220 GLY A N 1
ATOM 1617 C CA . GLY A 1 220 ? -24.044 -13.649 26.739 1.00 94.50 220 GLY A CA 1
ATOM 1618 C C . GLY A 1 220 ? -24.578 -14.201 28.066 1.00 94.50 220 GLY A C 1
ATOM 1619 O O . GLY A 1 220 ? -25.794 -14.242 28.247 1.00 94.50 220 GLY A O 1
ATOM 1620 N N . LYS A 1 221 ? -23.719 -14.659 28.989 1.00 95.69 221 LYS A N 1
ATOM 1621 C CA . LYS A 1 221 ? -24.163 -15.269 30.261 1.00 95.69 221 LYS A CA 1
ATOM 1622 C C . LYS A 1 221 ? -24.407 -14.272 31.382 1.00 95.69 221 LYS A C 1
ATOM 1624 O O . LYS A 1 221 ? -25.169 -14.573 32.300 1.00 95.69 221 LYS A O 1
ATOM 1629 N N . THR A 1 222 ? -23.754 -13.120 31.316 1.00 97.44 222 THR A N 1
ATOM 1630 C CA . THR A 1 222 ? -23.922 -12.024 32.271 1.00 97.44 222 THR A CA 1
ATOM 1631 C C . THR A 1 222 ? -24.185 -10.722 31.531 1.00 97.44 222 THR A C 1
ATOM 1633 O O . THR A 1 222 ? -23.904 -10.628 30.337 1.00 97.44 222 THR A O 1
ATOM 1636 N N . ALA A 1 223 ? -24.712 -9.724 32.228 1.00 98.19 223 ALA A N 1
ATOM 1637 C CA . ALA A 1 223 ? -24.786 -8.357 31.731 1.00 98.19 223 ALA A CA 1
ATOM 1638 C C . ALA A 1 223 ? -24.461 -7.367 32.851 1.00 98.19 223 ALA A C 1
ATOM 1640 O O . ALA A 1 223 ? -24.718 -7.655 34.024 1.00 98.19 223 ALA A O 1
ATOM 1641 N N . PHE A 1 224 ? -23.891 -6.225 32.482 1.00 98.56 224 PHE A N 1
ATOM 1642 C CA . PHE A 1 224 ? -23.821 -5.041 33.332 1.00 98.56 224 PHE A CA 1
ATOM 1643 C C . PHE A 1 224 ? -24.933 -4.084 32.926 1.00 98.56 224 PHE A C 1
ATOM 1645 O O . PHE A 1 224 ? -25.204 -3.928 31.734 1.00 98.56 224 PHE A O 1
ATOM 1652 N N . VAL A 1 225 ? -25.566 -3.481 33.925 1.00 98.62 225 VAL A N 1
ATOM 1653 C CA . VAL A 1 225 ? -26.617 -2.479 33.756 1.00 98.62 225 VAL A CA 1
ATOM 1654 C C . VAL A 1 225 ? -26.196 -1.215 34.490 1.00 98.62 225 VAL A C 1
ATOM 1656 O O . VAL A 1 225 ? -25.760 -1.325 35.640 1.00 98.62 225 VAL A O 1
ATOM 1659 N N . THR A 1 226 ? -26.248 -0.058 33.834 1.00 98.31 226 THR A N 1
ATOM 1660 C CA . THR A 1 226 ? -25.959 1.231 34.477 1.00 98.31 226 THR A CA 1
ATOM 1661 C C . THR A 1 226 ? -27.053 1.563 35.481 1.00 98.31 226 THR A C 1
ATOM 1663 O O . THR A 1 226 ? -28.212 1.226 35.275 1.00 98.31 226 THR A O 1
ATOM 1666 N N . LEU A 1 227 ? -26.644 2.119 36.619 1.00 97.69 227 LEU A N 1
ATOM 1667 C CA . LEU A 1 227 ? -27.511 2.701 37.639 1.00 97.69 227 LEU A CA 1
ATOM 1668 C C . LEU A 1 227 ? -27.034 4.145 37.801 1.00 97.69 227 LEU A C 1
ATOM 1670 O O . LEU A 1 227 ? -26.199 4.416 38.679 1.00 97.69 227 LEU A O 1
ATOM 1674 N N . GLN A 1 228 ? -27.401 5.009 36.854 1.00 95.12 228 GLN A N 1
ATOM 1675 C CA . GLN A 1 228 ? -26.718 6.280 36.602 1.00 95.12 228 GLN A CA 1
ATOM 1676 C C . GLN A 1 228 ? -26.783 7.189 37.825 1.00 95.12 228 GLN A C 1
ATOM 1678 O O . GLN A 1 228 ? -25.738 7.543 38.385 1.00 95.12 228 GLN A O 1
ATOM 1683 N N . ASP A 1 229 ? -27.986 7.448 38.333 1.00 93.50 229 ASP A N 1
ATOM 1684 C CA . ASP A 1 229 ? -28.238 8.211 39.556 1.00 93.50 229 ASP A CA 1
ATOM 1685 C C . ASP A 1 229 ? -27.503 7.637 40.772 1.00 93.50 229 ASP A C 1
ATOM 1687 O O . ASP A 1 229 ? -26.938 8.358 41.605 1.00 93.50 229 ASP A O 1
ATOM 1691 N N . ASN A 1 230 ? -27.392 6.313 40.847 1.00 96.94 230 ASN A N 1
ATOM 1692 C CA . ASN A 1 230 ? -26.729 5.642 41.961 1.00 96.94 230 ASN A CA 1
ATOM 1693 C C . ASN A 1 230 ? -25.197 5.583 41.817 1.00 96.94 230 ASN A C 1
ATOM 1695 O O . ASN A 1 230 ? -24.508 5.147 42.751 1.00 96.94 230 ASN A O 1
ATOM 1699 N N . ASN A 1 231 ? -24.659 6.027 40.673 1.00 97.56 231 ASN A N 1
ATOM 1700 C CA . ASN A 1 231 ? -23.247 5.961 40.304 1.00 97.56 231 ASN A CA 1
ATOM 1701 C C . ASN A 1 231 ? -22.675 4.536 40.482 1.00 97.56 231 ASN A C 1
ATOM 1703 O O . ASN A 1 231 ? -21.634 4.325 41.124 1.00 97.56 231 ASN A O 1
ATOM 1707 N N . ALA A 1 232 ? -23.404 3.544 39.960 1.00 98.31 232 ALA A N 1
ATOM 1708 C CA . ALA A 1 232 ? -23.127 2.119 40.139 1.00 98.31 232 ALA A CA 1
ATOM 1709 C C . ALA A 1 232 ? -23.448 1.281 38.884 1.00 98.31 232 ALA A C 1
ATOM 1711 O O . ALA A 1 232 ? -24.076 1.751 37.940 1.00 98.31 232 ALA A O 1
ATOM 1712 N N . PHE A 1 233 ? -23.037 0.010 38.900 1.00 98.62 233 PHE A N 1
ATOM 1713 C CA . PHE A 1 233 ? -23.540 -1.027 37.995 1.00 98.62 233 PHE A CA 1
ATOM 1714 C C . PHE A 1 233 ? -24.341 -2.080 38.755 1.00 98.62 233 PHE A C 1
ATOM 1716 O O . PHE A 1 233 ? -23.947 -2.487 39.849 1.00 98.62 233 PHE A O 1
ATOM 1723 N N . ALA A 1 234 ? -25.378 -2.628 38.128 1.00 98.50 234 ALA A N 1
ATOM 1724 C CA . ALA A 1 234 ? -25.937 -3.922 38.497 1.00 98.50 234 ALA A CA 1
ATOM 1725 C C . ALA A 1 234 ? -25.323 -5.029 37.628 1.00 98.50 234 ALA A C 1
ATOM 1727 O O . ALA A 1 234 ? -25.319 -4.940 36.399 1.00 98.50 234 ALA A O 1
ATOM 1728 N N . LYS A 1 235 ? -24.837 -6.109 38.250 1.00 98.38 235 LYS A N 1
ATOM 1729 C CA . LYS A 1 235 ? -24.402 -7.320 37.540 1.00 98.38 235 LYS A CA 1
ATOM 1730 C C . LYS A 1 235 ? -25.530 -8.345 37.525 1.00 98.38 235 LYS A C 1
ATOM 1732 O O . LYS A 1 235 ? -26.006 -8.753 38.582 1.00 98.38 235 LYS A O 1
ATOM 1737 N N . VAL A 1 236 ? -25.935 -8.787 36.339 1.00 98.50 236 VAL A N 1
ATOM 1738 C CA . VAL A 1 236 ? -27.061 -9.712 36.147 1.00 98.50 236 VAL A CA 1
ATOM 1739 C C . VAL A 1 236 ? -26.564 -11.058 35.631 1.00 98.50 236 VAL A C 1
ATOM 1741 O O . VAL A 1 236 ? -25.837 -11.118 34.639 1.00 98.50 236 VAL A O 1
ATOM 1744 N N . ASP A 1 237 ? -26.993 -12.145 36.270 1.00 98.06 237 ASP A N 1
ATOM 1745 C CA . ASP A 1 237 ? -26.883 -13.501 35.732 1.00 98.06 237 ASP A CA 1
ATOM 1746 C C . ASP A 1 237 ? -28.118 -13.813 34.875 1.00 98.06 237 ASP A C 1
ATOM 1748 O O . ASP A 1 237 ? -29.258 -13.830 35.354 1.00 98.06 237 ASP A O 1
ATOM 1752 N N . ILE A 1 238 ? -27.892 -14.058 33.582 1.00 97.69 238 ILE A N 1
ATOM 1753 C CA . ILE A 1 238 ? -28.970 -14.186 32.592 1.00 97.69 238 ILE A CA 1
ATOM 1754 C C . ILE A 1 238 ? -29.711 -15.518 32.732 1.00 97.69 238 ILE A C 1
ATOM 1756 O O . ILE A 1 238 ? -30.913 -15.600 32.474 1.00 97.69 238 ILE A O 1
ATOM 1760 N N . ALA A 1 239 ? -29.012 -16.579 33.142 1.00 95.81 239 ALA A N 1
ATOM 1761 C CA . ALA A 1 239 ? -29.591 -17.914 33.249 1.00 95.81 239 ALA A CA 1
ATOM 1762 C C . ALA A 1 239 ? -30.576 -18.019 34.422 1.00 95.81 239 ALA A C 1
ATOM 1764 O O . ALA A 1 239 ? -31.593 -18.708 34.319 1.00 95.81 239 ALA A O 1
ATOM 1765 N N . THR A 1 240 ? -30.265 -17.343 35.527 1.00 97.06 240 THR A N 1
ATOM 1766 C CA . THR A 1 240 ? -31.055 -17.350 36.763 1.00 97.06 240 THR A CA 1
ATOM 1767 C C . THR A 1 240 ? -31.966 -16.135 36.912 1.00 97.06 240 THR A C 1
ATOM 1769 O O . THR A 1 240 ? -32.760 -16.115 37.849 1.00 97.06 240 THR A O 1
ATOM 1772 N N . ALA A 1 241 ? -31.886 -15.153 36.003 1.00 97.19 241 ALA A N 1
ATOM 1773 C CA . ALA A 1 241 ? -32.639 -13.900 36.075 1.00 97.19 241 ALA A CA 1
ATOM 1774 C C . ALA A 1 241 ? -32.479 -13.222 37.447 1.00 97.19 241 ALA A C 1
ATOM 1776 O O . ALA A 1 241 ? -33.456 -12.904 38.120 1.00 97.19 241 ALA A O 1
ATOM 1777 N N . THR A 1 242 ? -31.231 -13.066 37.896 1.00 98.38 242 THR A N 1
ATOM 1778 C CA . THR A 1 242 ? -30.905 -12.539 39.228 1.00 98.38 242 THR A CA 1
ATOM 1779 C C . THR A 1 242 ? -29.840 -11.452 39.128 1.00 98.38 242 THR A C 1
ATOM 1781 O O . THR A 1 242 ? -28.839 -11.629 38.435 1.00 98.38 242 THR A O 1
ATOM 1784 N N . VAL A 1 243 ? -30.031 -10.346 39.853 1.00 98.62 243 VAL A N 1
ATOM 1785 C CA . VAL A 1 243 ? -28.968 -9.365 40.107 1.00 98.62 243 VAL A CA 1
ATOM 1786 C C . VAL A 1 243 ? -28.042 -9.943 41.176 1.00 98.62 243 VAL A C 1
ATOM 1788 O O . VAL A 1 243 ? -28.477 -10.189 42.302 1.00 98.62 243 VAL A O 1
ATOM 1791 N N . THR A 1 244 ? -26.787 -10.214 40.825 1.00 97.81 244 THR A N 1
ATOM 1792 C CA . THR A 1 244 ? -25.820 -10.848 41.731 1.00 97.81 244 THR A CA 1
ATOM 1793 C C . THR A 1 244 ? -25.079 -9.835 42.586 1.00 97.81 244 THR A C 1
ATOM 1795 O O . THR A 1 244 ? -24.810 -10.121 43.750 1.00 97.81 244 THR A O 1
ATOM 1798 N N . ASP A 1 245 ? -24.786 -8.656 42.034 1.00 97.81 245 ASP A N 1
ATOM 1799 C CA . ASP A 1 245 ? -23.965 -7.634 42.680 1.00 97.81 245 ASP A CA 1
ATOM 1800 C C . ASP A 1 245 ? -24.406 -6.223 42.268 1.00 97.81 245 ASP A C 1
ATOM 1802 O O . ASP A 1 245 ? -24.847 -6.012 41.135 1.00 97.81 245 ASP A O 1
ATOM 1806 N N . ILE A 1 246 ? -24.217 -5.262 43.177 1.00 98.44 246 ILE A N 1
ATOM 1807 C CA . ILE A 1 246 ? -24.246 -3.821 42.897 1.00 98.44 246 ILE A CA 1
ATOM 1808 C C . ILE A 1 246 ? -22.821 -3.306 43.103 1.00 98.44 246 ILE A C 1
ATOM 1810 O O . ILE A 1 246 ? -22.253 -3.468 44.185 1.00 98.44 246 ILE A O 1
ATOM 1814 N N . LEU A 1 247 ? -22.228 -2.733 42.059 1.00 97.88 247 LEU A N 1
ATOM 1815 C CA . LEU A 1 247 ? -20.815 -2.367 42.003 1.00 97.88 247 LEU A CA 1
ATOM 1816 C C . LEU A 1 247 ? -20.677 -0.836 41.970 1.00 97.88 247 LEU A C 1
ATOM 1818 O O . LEU A 1 247 ? -21.146 -0.229 41.011 1.00 97.88 247 LEU A O 1
ATOM 1822 N N . PRO A 1 248 ? -20.049 -0.190 42.969 1.00 97.38 248 PRO A N 1
ATOM 1823 C CA . PRO A 1 248 ? -19.847 1.259 42.958 1.00 97.38 248 PRO A CA 1
ATOM 1824 C C . PRO A 1 248 ? -18.789 1.666 41.924 1.00 97.38 248 PRO A C 1
ATOM 1826 O O . PRO A 1 248 ? -17.744 1.020 41.816 1.00 97.38 248 PRO A O 1
ATOM 1829 N N . LEU A 1 249 ? -19.007 2.783 41.225 1.00 97.88 249 LEU A N 1
ATOM 1830 C CA . LEU A 1 249 ? -18.051 3.296 40.229 1.00 97.88 249 LEU A CA 1
ATOM 1831 C C . LEU A 1 249 ? -16.912 4.116 40.850 1.00 97.88 249 LEU A C 1
ATOM 1833 O O . LEU A 1 249 ? -15.874 4.339 40.226 1.00 97.88 249 LEU A O 1
ATOM 1837 N N . GLY A 1 250 ? -17.086 4.554 42.099 1.00 96.56 250 GLY A N 1
ATOM 1838 C CA . GLY A 1 250 ? -16.200 5.524 42.732 1.00 96.56 250 GLY A CA 1
ATOM 1839 C C . GLY A 1 250 ? -16.375 6.919 42.131 1.00 96.56 250 GLY A C 1
ATOM 1840 O O . GLY A 1 250 ? -17.396 7.224 41.523 1.00 96.56 250 GLY A O 1
ATOM 1841 N N . PHE A 1 251 ? -15.383 7.786 42.323 1.00 97.06 251 PHE A N 1
ATOM 1842 C CA . PHE A 1 251 ? -15.460 9.183 41.899 1.00 97.06 251 PHE A CA 1
ATOM 1843 C C . PHE A 1 251 ? -14.153 9.630 41.253 1.00 97.06 251 PHE A C 1
ATOM 1845 O O . PHE A 1 251 ? -13.065 9.251 41.700 1.00 97.06 251 PHE A O 1
ATOM 1852 N N . LYS A 1 252 ? -14.256 10.472 40.227 1.00 97.81 252 LYS A N 1
ATOM 1853 C CA . LYS A 1 252 ? -13.111 11.067 39.543 1.00 97.81 252 LYS A CA 1
ATOM 1854 C C . LYS A 1 252 ? -12.584 12.253 40.334 1.00 97.81 252 LYS A C 1
ATOM 1856 O O . LYS A 1 252 ? -13.310 13.202 40.587 1.00 97.81 252 LYS A O 1
ATOM 1861 N N . ASP A 1 253 ? -11.309 12.227 40.698 1.00 97.88 253 ASP A N 1
ATOM 1862 C CA . ASP A 1 253 ? -10.663 13.346 41.385 1.00 97.88 253 ASP A CA 1
ATOM 1863 C C . ASP A 1 253 ? -10.193 14.401 40.368 1.00 97.88 253 ASP A C 1
ATOM 1865 O O . ASP A 1 253 ? -9.223 14.180 39.630 1.00 97.88 253 ASP A O 1
ATOM 1869 N N . HIS A 1 254 ? -10.875 15.550 40.327 1.00 97.88 254 HIS A N 1
ATOM 1870 C CA . HIS A 1 254 ? -10.553 16.659 39.424 1.00 97.88 254 HIS A CA 1
ATOM 1871 C C . HIS A 1 254 ? -9.366 17.511 39.895 1.00 97.88 254 HIS A C 1
ATOM 1873 O O . HIS A 1 254 ? -8.934 18.418 39.176 1.00 97.88 254 HIS A O 1
ATOM 1879 N N . SER A 1 255 ? -8.769 17.209 41.053 1.00 96.62 255 SER A N 1
ATOM 1880 C CA . SER A 1 255 ? -7.544 17.873 41.514 1.00 96.62 255 SER A CA 1
ATOM 1881 C C . SER A 1 255 ? -6.283 17.309 40.847 1.00 96.62 255 SER A C 1
ATOM 1883 O O . SER A 1 255 ? -5.235 17.963 40.834 1.00 96.62 255 SER A O 1
ATOM 1885 N N . LEU A 1 256 ? -6.376 16.111 40.258 1.00 97.75 256 LEU A N 1
ATOM 1886 C CA . LEU A 1 256 ? -5.242 15.403 39.671 1.00 97.75 256 LEU A CA 1
ATOM 1887 C C . LEU A 1 256 ? -4.907 15.889 38.248 1.00 97.75 256 LEU A C 1
ATOM 1889 O O . LEU A 1 256 ? -5.810 16.123 37.440 1.00 97.75 256 LEU A O 1
ATOM 1893 N N . PRO A 1 257 ? -3.613 15.975 37.876 1.00 96.56 257 PRO A N 1
ATOM 1894 C CA . PRO A 1 257 ? -3.211 16.361 36.525 1.00 96.56 257 PRO A CA 1
ATOM 1895 C C . PRO A 1 257 ? -3.861 15.489 35.443 1.00 96.56 257 PRO A C 1
ATOM 1897 O O . PRO A 1 257 ? -3.787 14.264 35.506 1.00 96.56 257 PRO A O 1
ATOM 1900 N N . GLY A 1 258 ? -4.449 16.126 34.427 1.00 95.56 258 GLY A N 1
ATOM 1901 C CA . GLY A 1 258 ? -5.158 15.438 33.340 1.00 95.56 258 GLY A CA 1
ATOM 1902 C C . GLY A 1 258 ? -6.653 15.209 33.586 1.00 95.56 258 GLY A C 1
ATOM 1903 O O . GLY A 1 258 ? -7.323 14.723 32.684 1.00 95.56 258 GLY A O 1
ATOM 1904 N N . ASN A 1 259 ? -7.177 15.597 34.754 1.00 97.81 259 ASN A N 1
ATOM 1905 C CA . ASN A 1 259 ? -8.608 15.598 35.077 1.00 97.81 259 ASN A CA 1
ATOM 1906 C C . ASN A 1 259 ? -9.168 17.025 35.211 1.00 97.81 259 ASN A C 1
ATOM 1908 O O . ASN A 1 259 ? -10.031 17.267 36.051 1.00 97.81 259 ASN A O 1
ATOM 1912 N N . GLY A 1 260 ? -8.648 17.994 34.454 1.00 97.06 260 GLY A N 1
ATOM 1913 C CA . GLY A 1 260 ? -9.185 19.353 34.494 1.00 97.06 260 GLY A CA 1
ATOM 1914 C C . GLY A 1 260 ? -10.638 19.429 34.014 1.00 97.06 260 GLY A C 1
ATOM 1915 O O . GLY A 1 260 ? -11.087 18.574 33.255 1.00 97.06 260 GLY A O 1
ATOM 1916 N N . ILE A 1 261 ? -11.354 20.461 34.448 1.00 96.81 261 ILE A N 1
ATOM 1917 C CA . ILE A 1 261 ? -12.679 20.817 33.934 1.00 96.81 261 ILE A CA 1
ATOM 1918 C C . ILE A 1 261 ? -12.785 22.320 33.739 1.00 96.81 261 ILE A C 1
ATOM 1920 O O . ILE A 1 261 ? -12.132 23.092 34.452 1.00 96.81 261 ILE A O 1
ATOM 1924 N N . ASP A 1 262 ? -13.630 22.731 32.809 1.00 96.50 262 ASP A N 1
ATOM 1925 C CA . ASP A 1 262 ? -14.197 24.069 32.815 1.00 96.50 262 ASP A CA 1
ATOM 1926 C C . ASP A 1 262 ? -15.444 24.113 33.705 1.00 96.50 262 ASP A C 1
ATOM 1928 O O . ASP A 1 262 ? -16.449 23.467 33.412 1.00 96.50 262 ASP A O 1
ATOM 1932 N N . ALA A 1 263 ? -15.355 24.821 34.829 1.00 95.94 263 ALA A N 1
ATOM 1933 C CA . ALA A 1 263 ? -16.343 24.761 35.907 1.00 95.94 263 ALA A CA 1
ATOM 1934 C C . ALA A 1 263 ? -17.288 25.973 35.972 1.00 95.94 263 ALA A C 1
ATOM 1936 O O . ALA A 1 263 ? -18.136 26.034 36.867 1.00 95.94 263 ALA A O 1
ATOM 1937 N N . SER A 1 264 ? -17.122 26.974 35.100 1.00 95.00 264 SER A N 1
ATOM 1938 C CA . SER A 1 264 ? -17.869 28.230 35.203 1.00 95.00 264 SER A CA 1
ATOM 1939 C C . SER A 1 264 ? -18.241 28.812 33.857 1.00 95.00 264 SER A C 1
ATOM 1941 O O . SER A 1 264 ? -17.388 29.050 33.025 1.00 95.00 264 SER A O 1
ATOM 1943 N N . ASP A 1 265 ? -19.501 29.218 33.744 1.00 94.31 265 ASP A N 1
ATOM 1944 C CA . ASP A 1 265 ? -20.028 30.016 32.640 1.00 94.31 265 ASP A CA 1
ATOM 1945 C C . ASP A 1 265 ? -19.786 31.542 32.816 1.00 94.31 265 ASP A C 1
ATOM 1947 O O . ASP A 1 265 ? -20.387 32.377 32.125 1.00 94.31 265 ASP A O 1
ATOM 1951 N N . ARG A 1 266 ? -18.998 31.971 33.820 1.00 93.19 266 ARG A N 1
ATOM 1952 C CA . ARG A 1 266 ? -18.860 33.380 34.277 1.00 93.19 266 ARG A CA 1
ATOM 1953 C C . ARG A 1 266 ? -17.420 33.817 34.547 1.00 93.19 266 ARG A C 1
ATOM 1955 O O . ARG A 1 266 ? -17.192 34.750 35.324 1.00 93.19 266 ARG A O 1
ATOM 1962 N N . ASP A 1 267 ? -16.446 33.183 33.927 1.00 86.56 267 ASP A N 1
ATOM 1963 C CA . ASP A 1 267 ? -15.025 33.385 34.219 1.00 86.56 267 ASP A CA 1
ATOM 1964 C C . ASP A 1 267 ? -14.303 34.371 33.267 1.00 86.56 267 ASP A C 1
ATOM 1966 O O . ASP A 1 267 ? -13.104 34.635 33.396 1.00 86.56 267 ASP A O 1
ATOM 1970 N N . SER A 1 268 ? -15.061 35.012 32.372 1.00 81.94 268 SER A N 1
ATOM 1971 C CA . SER A 1 268 ? -14.615 36.033 31.418 1.00 81.94 268 SER A CA 1
ATOM 1972 C C . SER A 1 268 ? -15.641 37.169 31.279 1.00 81.94 268 SER A C 1
ATOM 1974 O O . SER A 1 268 ? -16.810 37.048 31.646 1.00 81.94 268 SER A O 1
ATOM 1976 N N . THR A 1 269 ? -15.207 38.318 30.747 1.00 67.38 269 THR A N 1
ATOM 1977 C CA . THR A 1 269 ? -16.029 39.536 30.618 1.00 67.38 269 THR A CA 1
ATOM 1978 C C . THR A 1 269 ? -17.053 39.492 29.478 1.00 67.38 269 THR A C 1
ATOM 1980 O O . THR A 1 269 ? -17.910 40.375 29.419 1.00 67.38 269 THR A O 1
ATOM 1983 N N . ILE A 1 270 ? -16.993 38.493 28.588 1.00 59.81 270 ILE A N 1
ATOM 1984 C CA . ILE A 1 270 ? -17.931 38.305 27.470 1.00 59.81 270 ILE A CA 1
ATOM 1985 C C . ILE A 1 270 ? -18.439 36.858 27.494 1.00 59.81 270 ILE A C 1
ATOM 1987 O O . ILE A 1 270 ? -17.790 35.993 26.929 1.00 59.81 270 ILE A O 1
ATOM 1991 N N . ASN A 1 271 ? -19.599 36.622 28.118 1.00 62.44 271 ASN A N 1
ATOM 1992 C CA . ASN A 1 271 ? -20.347 35.353 28.072 1.00 62.44 271 ASN A CA 1
ATOM 1993 C C . ASN A 1 271 ? -19.511 34.070 28.316 1.00 62.44 271 ASN A C 1
ATOM 1995 O O . ASN A 1 271 ? -19.689 33.108 27.581 1.00 62.44 271 ASN A O 1
ATOM 1999 N N . GLY A 1 272 ? -18.622 34.060 29.319 1.00 78.31 272 GLY A N 1
ATOM 2000 C CA . GLY A 1 272 ? -17.813 32.874 29.653 1.00 78.31 272 GLY A CA 1
ATOM 2001 C C . GLY A 1 272 ? -16.495 32.752 28.871 1.00 78.31 272 GLY A C 1
ATOM 2002 O O . GLY A 1 272 ? -16.134 33.637 28.080 1.00 78.31 272 GLY A O 1
ATOM 2003 N N . GLY A 1 273 ? -15.716 31.709 29.135 1.00 89.50 273 GLY A N 1
ATOM 2004 C CA . GLY A 1 273 ? -14.378 31.510 28.587 1.00 89.50 273 GLY A CA 1
ATOM 2005 C C . GLY A 1 273 ? -13.858 30.091 28.801 1.00 89.50 273 GLY A C 1
ATOM 2006 O O . GLY A 1 273 ? -14.102 29.492 29.825 1.00 89.50 273 GLY A O 1
ATOM 2007 N N . ILE A 1 274 ? -13.078 29.569 27.843 1.00 94.50 274 ILE A N 1
ATOM 2008 C CA . ILE A 1 274 ? -12.524 28.208 27.948 1.00 94.50 274 ILE A CA 1
ATOM 2009 C C . ILE A 1 274 ? -11.397 28.173 28.985 1.00 94.50 274 ILE A C 1
ATOM 2011 O O . ILE A 1 274 ? -10.296 28.684 28.735 1.00 94.50 274 ILE A O 1
ATOM 2015 N N . ASN A 1 275 ? -11.640 27.523 30.117 1.00 94.44 275 ASN A N 1
ATOM 2016 C CA . ASN A 1 275 ? -10.783 27.581 31.292 1.00 94.44 275 ASN A CA 1
ATOM 2017 C C . ASN A 1 275 ? -10.678 26.248 32.042 1.00 94.44 275 ASN A C 1
ATOM 2019 O O . ASN A 1 275 ? -10.903 26.145 33.250 1.00 94.44 275 ASN A O 1
ATOM 2023 N N . ILE A 1 276 ? -10.237 25.233 31.305 1.00 96.81 276 ILE A N 1
ATOM 2024 C CA . ILE A 1 276 ? -10.026 23.875 31.807 1.00 96.81 276 ILE A CA 1
ATOM 2025 C C . ILE A 1 276 ? -8.919 23.868 32.876 1.00 96.81 276 ILE A C 1
ATOM 2027 O O . ILE A 1 276 ? -7.734 24.057 32.573 1.00 96.81 276 ILE A O 1
ATOM 2031 N N . LYS A 1 277 ? -9.301 23.635 34.136 1.00 95.62 277 LYS A N 1
ATOM 2032 C CA . LYS A 1 277 ? -8.424 23.671 35.317 1.00 95.62 277 LYS A CA 1
ATOM 2033 C C . LYS A 1 277 ? -8.701 22.515 36.269 1.00 95.62 277 LYS A C 1
ATOM 2035 O O . LYS A 1 277 ? -9.785 21.949 36.300 1.00 95.62 277 LYS A O 1
ATOM 2040 N N . ASN A 1 278 ? -7.707 22.193 37.089 1.00 97.31 278 ASN A N 1
ATOM 2041 C CA . ASN A 1 278 ? -7.886 21.269 38.200 1.00 97.31 278 ASN A CA 1
ATOM 2042 C C . ASN A 1 278 ? -8.498 21.982 39.411 1.00 97.31 278 ASN A C 1
ATOM 2044 O O . ASN A 1 278 ? -8.034 23.058 39.796 1.00 97.31 278 ASN A O 1
ATOM 2048 N N . TYR A 1 279 ? -9.493 21.352 40.031 1.00 96.06 279 TYR A N 1
ATOM 2049 C CA . TYR A 1 279 ? -10.214 21.866 41.195 1.00 96.06 279 TYR A CA 1
ATOM 2050 C C . TYR A 1 279 ? -10.326 20.787 42.281 1.00 96.06 279 TYR A C 1
ATOM 2052 O O . TYR A 1 279 ? -10.350 19.605 41.946 1.00 96.06 279 TYR A O 1
ATOM 2060 N N . PRO A 1 280 ? -10.396 21.154 43.577 1.00 95.94 280 PRO A N 1
ATOM 2061 C CA . PRO A 1 280 ? -10.509 20.200 44.683 1.00 95.94 280 PRO A CA 1
ATOM 2062 C C . PRO A 1 280 ? -11.943 19.656 44.812 1.00 95.94 280 PRO A C 1
ATOM 2064 O O . PRO A 1 280 ? -12.598 19.836 45.835 1.00 95.94 280 PRO A O 1
ATOM 2067 N N . ILE A 1 281 ? -12.449 19.036 43.748 1.00 97.06 281 ILE A N 1
ATOM 2068 C CA . ILE A 1 281 ? -13.790 18.455 43.670 1.00 97.06 281 ILE A CA 1
ATOM 2069 C C . ILE A 1 281 ? -13.726 17.054 43.061 1.00 97.06 281 ILE A C 1
ATOM 2071 O O . ILE A 1 281 ? -12.743 16.684 42.410 1.00 97.06 281 ILE A O 1
ATOM 2075 N N . PHE A 1 282 ? -14.804 16.302 43.232 1.00 98.12 282 PHE A N 1
ATOM 2076 C CA . PHE A 1 282 ? -14.996 14.989 42.643 1.00 98.12 282 PHE A CA 1
ATOM 2077 C C . PHE A 1 282 ? -16.086 15.030 41.569 1.00 98.12 282 PHE A C 1
ATOM 2079 O O . PHE A 1 282 ? -17.094 15.699 41.759 1.00 98.12 282 PHE A O 1
ATOM 2086 N N . GLY A 1 283 ? -15.893 14.320 40.462 1.00 97.56 283 GLY A N 1
ATOM 2087 C CA . GLY A 1 283 ? -16.920 14.070 39.449 1.00 97.56 283 GLY A CA 1
ATOM 2088 C C . GLY A 1 283 ? -17.528 12.687 39.656 1.00 97.56 283 GLY A C 1
ATOM 2089 O O . GLY A 1 283 ? -16.796 11.714 39.880 1.00 97.56 283 GLY A O 1
ATOM 2090 N N . MET A 1 284 ? -18.851 12.593 39.620 1.00 98.06 284 MET A N 1
ATOM 2091 C CA . MET A 1 284 ? -19.564 11.315 39.667 1.00 98.06 284 MET A CA 1
ATOM 2092 C C . MET A 1 284 ? -19.593 10.717 38.257 1.00 98.06 284 MET A C 1
ATOM 2094 O O . MET A 1 284 ? -19.854 11.436 37.303 1.00 98.06 284 MET A O 1
ATOM 2098 N N . TYR A 1 285 ? -19.269 9.430 38.096 1.00 97.94 285 TYR A N 1
ATOM 2099 C CA . T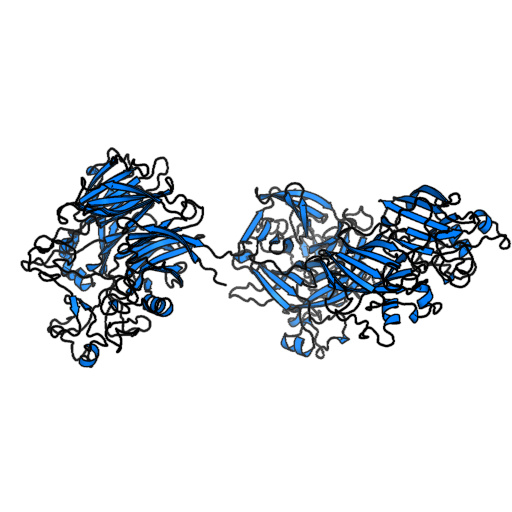YR A 1 285 ? -19.189 8.826 36.762 1.00 97.94 285 TYR A CA 1
ATOM 2100 C C . TYR A 1 285 ? -20.547 8.771 36.075 1.00 97.94 285 TYR A C 1
ATOM 2102 O O . TYR A 1 285 ? -20.605 9.146 34.915 1.00 97.94 285 TYR A O 1
ATOM 2110 N N . GLN A 1 286 ? -21.587 8.337 36.793 1.00 97.25 286 GLN A N 1
ATOM 2111 C CA . GLN A 1 286 ? -22.992 8.407 36.367 1.00 97.25 286 GLN A CA 1
ATOM 2112 C C . GLN A 1 286 ? -23.189 8.166 34.863 1.00 97.25 286 GLN A C 1
ATOM 2114 O O . GLN A 1 286 ? -23.503 9.093 34.115 1.00 97.25 286 GLN A O 1
ATOM 2119 N N . PRO A 1 287 ? -22.891 6.949 34.394 1.00 97.12 287 PRO A N 1
ATOM 2120 C CA . PRO A 1 287 ? -22.931 6.679 32.978 1.00 97.12 287 PRO A CA 1
ATOM 2121 C C . PRO A 1 287 ? -24.352 6.431 32.494 1.00 97.12 287 PRO A C 1
ATOM 2123 O O . PRO A 1 287 ? -24.988 5.523 33.023 1.00 97.12 287 PRO A O 1
ATOM 2126 N N . ASP A 1 288 ? -24.782 7.188 31.487 1.00 93.81 288 ASP A N 1
ATOM 2127 C CA . ASP A 1 288 ? -26.034 6.938 30.765 1.00 93.81 288 ASP A CA 1
ATOM 2128 C C . ASP A 1 288 ? -25.874 5.632 29.961 1.00 93.81 288 ASP A C 1
ATOM 2130 O O . ASP A 1 288 ? -26.284 4.550 30.390 1.00 93.81 288 ASP A O 1
ATOM 2134 N N . ALA A 1 289 ? -25.076 5.661 28.885 1.00 97.00 289 ALA A N 1
ATOM 2135 C CA . ALA A 1 289 ? -24.851 4.480 28.056 1.00 97.00 289 ALA A CA 1
ATOM 2136 C C . ALA A 1 289 ? -23.656 3.589 28.470 1.00 97.00 289 ALA A C 1
ATOM 2138 O O . ALA A 1 289 ? -22.578 4.037 28.890 1.00 97.00 289 ALA A O 1
ATOM 2139 N N . ILE A 1 290 ? -23.797 2.281 28.202 1.00 98.38 290 ILE A N 1
ATOM 2140 C CA . ILE A 1 290 ? -22.738 1.264 28.321 1.00 98.38 290 ILE A CA 1
ATOM 2141 C C . ILE A 1 290 ? -22.679 0.341 27.095 1.00 98.38 290 ILE A C 1
ATOM 2143 O O . ILE A 1 290 ? -23.697 -0.081 26.548 1.00 98.38 290 ILE A O 1
ATOM 2147 N N . ALA A 1 291 ? -21.469 -0.048 26.685 1.00 98.25 291 ALA A N 1
ATOM 2148 C CA . ALA A 1 291 ? -21.259 -1.049 25.641 1.00 98.25 291 ALA A CA 1
ATOM 2149 C C . ALA A 1 291 ? -20.069 -1.974 25.945 1.00 98.25 291 ALA A C 1
ATOM 2151 O O . ALA A 1 291 ? -19.054 -1.552 26.494 1.00 98.25 291 ALA A O 1
ATOM 2152 N N . SER A 1 292 ? -20.163 -3.250 25.568 1.00 97.62 292 SER A N 1
ATOM 2153 C CA . SER A 1 292 ? -19.113 -4.251 25.807 1.00 97.62 292 SER A CA 1
ATOM 2154 C C . SER A 1 292 ? -18.226 -4.490 24.583 1.00 97.62 292 SER A C 1
ATOM 2156 O O . SER A 1 292 ? -18.712 -4.488 23.451 1.00 97.62 292 SER A O 1
ATOM 2158 N N . PHE A 1 293 ? -16.958 -4.830 24.801 1.00 97.00 293 PHE A N 1
ATOM 2159 C CA . PHE A 1 293 ? -16.057 -5.332 23.762 1.00 97.00 293 PHE A CA 1
ATOM 2160 C C . PHE A 1 293 ? -15.111 -6.401 24.309 1.00 97.00 293 PHE A C 1
ATOM 2162 O O . PHE A 1 293 ? -14.838 -6.472 25.505 1.00 97.00 293 PHE A O 1
ATOM 2169 N N . GLU A 1 294 ? -14.575 -7.232 23.420 1.00 92.62 294 GLU A N 1
ATOM 2170 C CA . GLU A 1 294 ? -13.535 -8.198 23.771 1.00 92.62 294 GLU A CA 1
ATOM 2171 C C . GLU A 1 294 ? -12.138 -7.726 23.357 1.00 92.62 294 GLU A C 1
ATOM 2173 O O . GLU A 1 294 ? -11.928 -7.258 22.234 1.00 92.62 294 GLU A O 1
ATOM 2178 N N . SER A 1 295 ? -11.163 -7.915 24.250 1.00 87.56 295 SER A N 1
ATOM 2179 C CA . SER A 1 295 ? -9.738 -7.736 23.963 1.00 87.56 295 SER A CA 1
ATOM 2180 C C . SER A 1 295 ? -8.914 -8.794 24.697 1.00 87.56 295 SER A C 1
ATOM 2182 O O . SER A 1 295 ? -9.095 -9.033 25.890 1.00 87.56 295 SER A O 1
ATOM 2184 N N . GLY A 1 296 ? -8.034 -9.495 23.973 1.00 82.31 296 GLY A N 1
ATOM 2185 C CA . GLY A 1 296 ? -7.209 -10.566 24.547 1.00 82.31 296 GLY A CA 1
ATOM 2186 C C . GLY A 1 296 ? -8.007 -11.722 25.174 1.00 82.31 296 GLY A C 1
ATOM 2187 O O . GLY A 1 296 ? -7.527 -12.336 26.124 1.00 82.31 296 GLY A O 1
ATOM 2188 N N . GLY A 1 297 ? -9.222 -11.995 24.680 1.00 84.19 297 GLY A N 1
ATOM 2189 C CA . GLY A 1 297 ? -10.118 -13.030 25.214 1.00 84.19 297 GLY A CA 1
ATOM 2190 C C . GLY A 1 297 ? -10.808 -12.666 26.535 1.00 84.19 297 GLY A C 1
ATOM 2191 O O . GLY A 1 297 ? -11.326 -13.555 27.204 1.00 84.19 297 GLY A O 1
ATOM 2192 N N . LYS A 1 298 ? -10.788 -11.387 26.931 1.00 90.44 298 LYS A N 1
ATOM 2193 C CA . LYS A 1 298 ? -11.511 -10.856 28.094 1.00 90.44 298 LYS A CA 1
ATOM 2194 C C . LYS A 1 298 ? -12.573 -9.859 27.652 1.00 90.44 298 LYS A C 1
ATOM 2196 O O . LYS A 1 298 ? -12.342 -9.108 26.705 1.00 90.44 298 LYS A O 1
ATOM 2201 N N . THR A 1 299 ? -13.693 -9.833 28.367 1.00 95.25 299 THR A N 1
ATOM 2202 C CA . THR A 1 299 ? -14.726 -8.807 28.213 1.00 95.25 299 THR A CA 1
ATOM 2203 C C . THR A 1 299 ? -14.324 -7.541 28.968 1.00 95.25 299 THR A C 1
ATOM 2205 O O . THR A 1 299 ? -13.890 -7.602 30.117 1.00 95.25 299 THR A O 1
ATOM 2208 N N . TYR A 1 300 ? -14.496 -6.405 28.307 1.00 97.94 300 TYR A N 1
ATOM 2209 C CA . TYR A 1 300 ? -14.392 -5.062 28.858 1.00 97.94 300 TYR A CA 1
ATOM 2210 C C . TYR A 1 300 ? -15.674 -4.294 28.544 1.00 97.94 300 TYR A C 1
ATOM 2212 O O . TYR A 1 300 ? -16.376 -4.620 27.585 1.00 97.94 300 TYR A O 1
ATOM 2220 N N . TYR A 1 301 ? -15.945 -3.254 29.320 1.00 98.50 301 TYR A N 1
ATOM 2221 C CA . TYR A 1 301 ? -17.087 -2.366 29.133 1.00 98.50 301 TYR A CA 1
ATOM 2222 C C . TYR A 1 301 ? -16.610 -0.933 28.955 1.00 98.50 301 TYR A C 1
ATOM 2224 O O . TYR A 1 301 ? -15.619 -0.536 29.562 1.00 98.50 301 TYR A O 1
ATOM 2232 N N . VAL A 1 302 ? -17.302 -0.169 28.122 1.00 98.62 302 VAL A N 1
ATOM 2233 C CA . VAL A 1 302 ? -17.091 1.261 27.911 1.00 98.62 302 VAL A CA 1
ATOM 2234 C C . VAL A 1 302 ? -18.345 1.989 28.353 1.00 98.62 302 VAL A C 1
ATOM 2236 O O . VAL A 1 302 ? -19.433 1.570 27.966 1.00 98.62 302 VAL A O 1
ATOM 2239 N N . THR A 1 303 ? -18.189 3.053 29.132 1.00 98.56 303 THR A N 1
ATOM 2240 C CA . THR A 1 303 ? -19.296 3.913 29.561 1.00 98.56 303 THR A CA 1
ATOM 2241 C C . THR A 1 303 ? -19.122 5.343 29.081 1.00 98.56 303 THR A C 1
ATOM 2243 O O . THR A 1 303 ? -17.989 5.833 29.024 1.00 98.56 303 THR A O 1
ATOM 2246 N N . ALA A 1 304 ? -20.232 6.000 28.762 1.00 98.06 304 ALA A N 1
ATOM 2247 C CA . ALA A 1 304 ? -20.297 7.431 28.496 1.00 98.06 304 ALA A CA 1
ATOM 2248 C C . ALA A 1 304 ? -20.757 8.135 29.785 1.00 98.06 304 ALA A C 1
ATOM 2250 O O . ALA A 1 304 ? -21.806 7.804 30.317 1.00 98.06 304 ALA A O 1
ATOM 2251 N N . ASN A 1 305 ? -19.906 8.985 30.368 1.00 97.81 305 ASN A N 1
ATOM 2252 C CA . ASN A 1 305 ? -20.083 9.496 31.732 1.00 97.81 305 ASN A CA 1
ATOM 2253 C C . ASN A 1 305 ? -20.742 10.885 31.722 1.00 97.81 305 ASN A C 1
ATOM 2255 O O . ASN A 1 305 ? -20.061 11.893 31.976 1.00 97.81 305 ASN A O 1
ATOM 2259 N N . GLU A 1 306 ? -22.021 10.915 31.363 1.00 94.94 306 GLU A N 1
ATOM 2260 C CA . GLU A 1 306 ? -22.846 12.114 31.201 1.00 94.94 306 GLU A CA 1
ATOM 2261 C C . GLU A 1 306 ? -23.122 12.815 32.537 1.00 94.94 306 GLU A C 1
ATOM 2263 O O . GLU A 1 306 ? -22.631 13.929 32.759 1.00 94.94 306 GLU A O 1
ATOM 2268 N N . GLY A 1 307 ? -23.808 12.109 33.440 1.00 92.94 307 GLY A N 1
ATOM 2269 C CA . GLY A 1 307 ? -24.293 12.604 34.718 1.00 92.94 307 GLY A CA 1
ATOM 2270 C C . GLY A 1 307 ? -25.734 13.066 34.658 1.00 92.94 307 GLY A C 1
ATOM 2271 O O . GLY A 1 307 ? -26.007 14.038 33.978 1.00 92.94 307 GLY A O 1
ATOM 2272 N N . ASP A 1 308 ? -26.610 12.502 35.480 1.00 90.25 308 ASP A N 1
ATOM 2273 C CA . ASP A 1 308 ? -27.931 13.084 35.714 1.00 90.25 308 ASP A CA 1
ATOM 2274 C C . ASP A 1 308 ? -28.193 13.384 37.193 1.00 90.25 308 ASP A C 1
ATOM 2276 O O . ASP A 1 308 ? -27.397 13.034 38.074 1.00 90.25 308 ASP A O 1
ATOM 2280 N N . SER A 1 309 ? -29.238 14.157 37.466 1.00 92.06 309 SER A N 1
ATOM 2281 C CA . SER A 1 309 ? -29.606 14.566 38.815 1.00 92.06 309 SER A CA 1
ATOM 2282 C C . SER A 1 309 ? -31.060 14.254 39.104 1.00 92.06 309 SER A C 1
ATOM 2284 O O . SER A 1 309 ? -31.949 14.540 38.302 1.00 92.06 309 SER A O 1
ATOM 2286 N N . ARG A 1 310 ? -31.340 13.812 40.330 1.00 91.94 310 ARG A N 1
ATOM 2287 C CA . ARG A 1 310 ? -32.719 13.542 40.714 1.00 91.94 310 ARG A CA 1
ATOM 2288 C C . ARG A 1 310 ? -33.473 14.795 41.137 1.00 91.94 310 ARG A C 1
ATOM 2290 O O . ARG A 1 310 ? -33.284 15.356 42.226 1.00 91.94 310 ARG A O 1
ATOM 2297 N N . ILE A 1 311 ? -34.429 15.183 40.309 1.00 91.62 311 ILE A N 1
ATOM 2298 C CA . ILE A 1 311 ? -35.284 16.348 40.530 1.00 91.62 311 ILE A CA 1
ATOM 2299 C C . ILE A 1 311 ? -36.748 15.942 40.346 1.00 91.62 311 ILE A C 1
ATOM 2301 O O . ILE A 1 311 ? -37.096 15.297 39.363 1.00 91.62 311 ILE A O 1
ATOM 2305 N N . ARG A 1 312 ? -37.622 16.312 41.295 1.00 91.00 312 ARG A N 1
ATOM 2306 C CA . ARG A 1 312 ? -39.078 16.094 41.204 1.00 91.00 312 ARG A CA 1
ATOM 2307 C C . ARG A 1 312 ? -39.876 17.326 41.688 1.00 91.00 312 ARG A C 1
ATOM 2309 O O . ARG A 1 312 ? -39.544 17.889 42.742 1.00 91.00 312 ARG A O 1
ATOM 2316 N N . PRO A 1 313 ? -40.936 17.757 40.977 1.00 90.00 313 PRO A N 1
ATOM 2317 C CA . PRO A 1 313 ? -41.277 17.353 39.613 1.00 90.00 313 PRO A CA 1
ATOM 2318 C C . PRO A 1 313 ? -40.150 17.697 38.626 1.00 90.00 313 PRO A C 1
ATOM 2320 O O . PRO A 1 313 ? -39.386 18.634 38.890 1.00 90.00 313 PRO A O 1
ATOM 2323 N N . THR A 1 314 ? -40.045 16.952 37.531 1.00 84.50 314 THR A N 1
ATOM 2324 C CA . THR A 1 314 ? -39.182 17.258 36.387 1.00 84.50 314 THR A CA 1
ATOM 2325 C C . THR A 1 314 ? -39.762 18.449 35.608 1.00 84.50 314 THR A C 1
ATOM 2327 O O . THR A 1 314 ? -40.965 18.733 35.657 1.00 84.50 314 THR A O 1
ATOM 2330 N N . GLY A 1 315 ? -38.903 19.230 34.946 1.00 68.06 315 GLY A N 1
ATOM 2331 C CA . GLY A 1 315 ? -39.322 20.410 34.178 1.00 68.06 315 GLY A CA 1
ATOM 2332 C C . GLY A 1 315 ? -40.081 20.090 32.883 1.00 68.06 315 GLY A C 1
ATOM 2333 O O . GLY A 1 315 ? -40.797 20.959 32.375 1.00 68.06 315 GLY A O 1
ATOM 2334 N N . ASP A 1 316 ? -39.951 18.858 32.386 1.00 63.28 316 ASP A N 1
ATOM 2335 C CA . ASP A 1 316 ? -40.416 18.430 31.061 1.00 63.28 316 ASP A CA 1
ATOM 2336 C C . ASP A 1 316 ? -41.754 17.672 31.084 1.00 63.28 316 ASP A C 1
ATOM 2338 O O . ASP A 1 316 ? -42.427 17.550 30.055 1.00 63.28 316 ASP A O 1
ATOM 2342 N N . ASP A 1 317 ? -42.209 17.257 32.269 1.00 64.25 317 ASP A N 1
ATOM 2343 C CA . ASP A 1 317 ? -43.485 16.576 32.464 1.00 64.25 317 ASP A CA 1
ATOM 2344 C C . ASP A 1 317 ? -44.623 17.505 32.927 1.00 64.25 317 ASP A C 1
ATOM 2346 O O . ASP A 1 317 ? -44.495 18.712 33.164 1.00 64.25 317 ASP A O 1
ATOM 2350 N N . ILE A 1 318 ? -45.825 16.930 33.035 1.00 65.12 318 ILE A N 1
ATOM 2351 C CA . ILE A 1 318 ? -46.992 17.639 33.556 1.00 65.12 318 ILE A CA 1
ATOM 2352 C C . ILE A 1 318 ? -46.776 17.919 35.047 1.00 65.12 318 ILE A C 1
ATOM 2354 O O . ILE A 1 318 ? -46.963 17.038 35.885 1.00 65.12 318 ILE A O 1
ATOM 2358 N N . LEU A 1 319 ? -46.485 19.183 35.371 1.00 72.62 319 LEU A N 1
ATOM 2359 C CA . LEU A 1 319 ? -46.448 19.679 36.747 1.00 72.62 319 LEU A CA 1
ATOM 2360 C C . LEU A 1 319 ? -47.702 19.245 37.524 1.00 72.62 319 LEU A C 1
ATOM 2362 O O . LEU A 1 319 ? -48.840 19.474 37.096 1.00 72.62 319 LEU A O 1
ATOM 2366 N N . VAL A 1 320 ? -47.477 18.652 38.696 1.00 71.81 320 VAL A N 1
ATOM 2367 C CA . VAL A 1 320 ? -48.504 18.059 39.569 1.00 71.81 320 VAL A CA 1
ATOM 2368 C C . VAL A 1 320 ? -49.560 19.093 39.979 1.00 71.81 320 VAL A C 1
ATOM 2370 O O . VAL A 1 320 ? -50.760 18.795 40.013 1.00 71.81 320 VAL A O 1
ATOM 2373 N N . ALA A 1 321 ? -49.135 20.332 40.243 1.00 75.94 321 ALA A N 1
ATOM 2374 C CA . ALA A 1 321 ? -50.004 21.480 40.462 1.00 75.94 321 ALA A CA 1
ATOM 2375 C C . ALA A 1 321 ? -49.521 22.736 39.701 1.00 75.94 321 ALA A C 1
ATOM 2377 O O . ALA A 1 321 ? -48.327 22.910 39.478 1.00 75.94 321 ALA A O 1
ATOM 2378 N N . PRO A 1 322 ? -50.416 23.697 39.372 1.00 73.38 322 PRO A N 1
ATOM 2379 C CA . PRO A 1 322 ? -50.073 24.888 38.575 1.00 73.38 322 PRO A CA 1
ATOM 2380 C C . PRO A 1 322 ? -49.002 25.826 39.158 1.00 73.38 322 PRO A C 1
ATOM 2382 O O . PRO A 1 322 ? -48.593 26.760 38.473 1.00 73.38 322 PRO A O 1
ATOM 2385 N N . ASN A 1 323 ? -48.627 25.647 40.428 1.00 78.12 323 ASN A N 1
ATOM 2386 C CA . ASN A 1 323 ? -47.625 26.461 41.119 1.00 78.12 323 ASN A CA 1
ATOM 2387 C C . ASN A 1 323 ? -46.364 25.667 41.479 1.00 78.12 323 ASN A C 1
ATOM 2389 O O . ASN A 1 323 ? -45.460 26.251 42.079 1.00 78.12 323 ASN A O 1
ATOM 2393 N N . ASP A 1 324 ? -46.325 24.369 41.177 1.00 79.81 324 ASP A N 1
ATOM 2394 C CA . ASP A 1 324 ? -45.112 23.589 41.368 1.00 79.81 324 ASP A CA 1
ATOM 2395 C C . ASP A 1 324 ? -44.094 24.037 40.321 1.00 79.81 324 ASP A C 1
ATOM 2397 O O . ASP A 1 324 ? -44.442 24.429 39.206 1.00 79.81 324 ASP A O 1
ATOM 2401 N N . THR A 1 325 ? -42.830 24.041 40.709 1.00 84.94 325 THR A N 1
ATOM 2402 C CA . THR A 1 325 ? -41.713 24.280 39.797 1.00 84.94 325 THR A CA 1
ATOM 2403 C C . THR A 1 325 ? -40.816 23.059 39.807 1.00 84.94 325 THR A C 1
ATOM 2405 O O . THR A 1 325 ? -40.866 22.270 40.754 1.00 84.94 325 THR A O 1
ATOM 2408 N N . GLU A 1 326 ? -39.972 22.937 38.793 1.00 88.00 326 GLU A N 1
ATOM 2409 C CA . GLU A 1 326 ? -38.897 21.952 38.769 1.00 88.00 326 GLU A CA 1
ATOM 2410 C C . GLU A 1 326 ? -38.169 21.902 40.125 1.00 88.00 326 GLU A C 1
ATOM 2412 O O . GLU A 1 326 ? -37.813 22.937 40.707 1.00 88.00 326 GLU A O 1
ATOM 2417 N N . GLY A 1 327 ? -38.065 20.698 40.685 1.00 89.62 327 GLY A N 1
ATOM 2418 C CA . GLY A 1 327 ? -37.399 20.443 41.963 1.00 89.62 327 GLY A CA 1
ATOM 2419 C C . GLY A 1 327 ? -38.090 20.992 43.211 1.00 89.62 327 GLY A C 1
ATOM 2420 O O . GLY A 1 327 ? -37.492 21.039 44.286 1.00 89.62 327 GLY A O 1
ATOM 2421 N N . SER A 1 328 ? -39.341 21.443 43.109 1.00 89.25 328 SER A N 1
ATOM 2422 C CA . SER A 1 328 ? -40.070 21.990 44.262 1.00 89.25 328 SER A CA 1
ATOM 2423 C C . SER A 1 328 ? -40.440 20.946 45.326 1.00 89.25 328 SER A C 1
ATOM 2425 O O . SER A 1 328 ? -40.700 21.332 46.469 1.00 89.25 328 SER A O 1
ATOM 2427 N N . ILE A 1 329 ? -40.441 19.650 44.986 1.00 89.62 329 ILE A N 1
ATOM 2428 C CA . ILE A 1 329 ? -40.730 18.543 45.914 1.00 89.62 329 ILE A CA 1
ATOM 2429 C C . ILE A 1 329 ? -39.432 17.895 46.395 1.00 89.62 329 ILE A C 1
ATOM 2431 O O . ILE A 1 329 ? -39.224 17.745 47.601 1.00 89.62 329 ILE A O 1
ATOM 2435 N N . PHE A 1 330 ? -38.548 17.551 45.464 1.00 91.88 330 PHE A N 1
ATOM 2436 C CA . PHE A 1 330 ? -37.223 17.024 45.747 1.00 91.88 330 PHE A CA 1
ATOM 2437 C C . PHE A 1 330 ? -36.225 17.611 44.756 1.00 91.88 330 PHE A C 1
ATOM 2439 O O . PHE A 1 330 ? -36.474 17.620 43.554 1.00 91.88 330 PHE A O 1
ATOM 2446 N N . ASN A 1 331 ? -35.099 18.099 45.262 1.00 92.75 331 ASN A N 1
ATOM 2447 C CA . ASN A 1 331 ? -34.021 18.614 44.437 1.00 92.75 331 ASN A CA 1
ATOM 2448 C C . ASN A 1 331 ? -32.697 18.301 45.122 1.00 92.75 331 ASN A C 1
ATOM 2450 O O . ASN A 1 331 ? -32.404 18.845 46.196 1.00 92.75 331 ASN A O 1
ATOM 2454 N N . GLU A 1 332 ? -31.916 17.408 44.523 1.00 94.38 332 GLU A N 1
ATOM 2455 C CA . GLU A 1 332 ? -30.580 17.124 45.028 1.00 94.38 332 GLU A CA 1
ATOM 2456 C C . GLU A 1 332 ? -29.502 18.088 44.525 1.00 94.38 332 GLU A C 1
ATOM 2458 O O . GLU A 1 332 ? -28.381 18.067 45.022 1.00 94.38 332 GLU A O 1
ATOM 2463 N N . GLU A 1 333 ? -29.805 18.990 43.602 1.00 95.31 333 GLU A N 1
ATOM 2464 C CA . GLU A 1 333 ? -28.855 19.982 43.125 1.00 95.31 333 GLU A CA 1
ATOM 2465 C C . GLU A 1 333 ? -28.681 21.156 44.095 1.00 95.31 333 GLU A C 1
ATOM 2467 O O . GLU A 1 333 ? -29.617 21.707 44.686 1.00 95.31 333 GLU A O 1
ATOM 2472 N N . VAL A 1 334 ? -27.439 21.616 44.222 1.00 96.38 334 VAL A N 1
ATOM 2473 C CA . VAL A 1 334 ? -27.117 22.898 44.842 1.00 96.38 334 VAL A CA 1
ATOM 2474 C C . VAL A 1 334 ? -25.893 23.511 44.172 1.00 96.38 334 VAL A C 1
ATOM 2476 O O . VAL A 1 334 ? -24.927 22.834 43.837 1.00 96.38 334 VAL A O 1
ATOM 2479 N N . ARG A 1 335 ? -25.893 24.833 43.989 1.00 97.50 335 ARG A N 1
ATOM 2480 C CA . ARG A 1 335 ? -24.706 25.550 43.499 1.00 97.50 335 ARG A CA 1
ATOM 2481 C C . ARG A 1 335 ? -23.728 25.797 44.637 1.00 97.50 335 ARG A C 1
ATOM 2483 O O . ARG A 1 335 ? -24.138 26.289 45.692 1.00 97.50 335 ARG A O 1
ATOM 2490 N N . ILE A 1 336 ? -22.434 25.586 44.400 1.00 97.69 336 ILE A N 1
ATOM 2491 C CA . ILE A 1 336 ? -21.378 25.771 45.417 1.00 97.69 336 ILE A CA 1
ATOM 2492 C C . ILE A 1 336 ? -21.394 27.187 46.024 1.00 97.69 336 ILE A C 1
ATOM 2494 O O . ILE A 1 336 ? -21.129 27.369 47.212 1.00 97.69 336 ILE A O 1
ATOM 2498 N N . GLY A 1 337 ? -21.744 28.213 45.241 1.00 96.81 337 GLY A N 1
ATOM 2499 C CA . GLY A 1 337 ? -21.850 29.604 45.695 1.00 96.81 337 GLY A CA 1
ATOM 2500 C C . GLY A 1 337 ? -23.017 29.884 46.654 1.00 96.81 337 GLY A C 1
ATOM 2501 O O . GLY A 1 337 ? -23.022 30.927 47.310 1.00 96.81 337 GLY A O 1
ATOM 2502 N N . SER A 1 338 ? -23.987 28.969 46.770 1.00 96.56 338 SER A N 1
ATOM 2503 C CA . SER A 1 338 ? -25.154 29.104 47.649 1.00 96.56 338 SER A CA 1
ATOM 2504 C C . SER A 1 338 ? -24.748 29.318 49.107 1.00 96.56 338 SER A C 1
ATOM 2506 O O . SER A 1 338 ? -23.768 28.751 49.591 1.00 96.56 338 SER A O 1
ATOM 2508 N N . SER A 1 339 ? -25.524 30.105 49.855 1.00 94.38 339 SER A N 1
ATOM 2509 C CA . SER A 1 339 ? -25.326 30.246 51.304 1.00 94.38 339 SER A CA 1
ATOM 2510 C C . SER A 1 339 ? -25.617 28.958 52.079 1.00 94.38 339 SER A C 1
ATOM 2512 O O . SER A 1 339 ? -25.218 28.869 53.234 1.00 94.38 339 SER A O 1
ATOM 2514 N N . ALA A 1 340 ? -26.307 27.990 51.463 1.00 93.31 340 ALA A N 1
ATOM 2515 C CA . ALA A 1 340 ? -26.568 26.674 52.047 1.00 93.31 340 ALA A CA 1
ATOM 2516 C C . ALA A 1 340 ? -25.346 25.738 52.004 1.00 93.31 340 ALA A C 1
ATOM 2518 O O . ALA A 1 340 ? -25.282 24.800 52.786 1.00 93.31 340 ALA A O 1
ATOM 2519 N N . VAL A 1 341 ? -24.371 26.001 51.125 1.00 96.06 341 VAL A N 1
ATOM 2520 C CA . VAL A 1 341 ? -23.137 25.210 51.022 1.00 96.06 341 VAL A CA 1
ATOM 2521 C C . VAL A 1 341 ? -22.065 25.865 51.887 1.00 96.06 341 VAL A C 1
ATOM 2523 O O . VAL A 1 341 ? -21.459 26.868 51.496 1.00 96.06 341 VAL A O 1
ATOM 2526 N N . ILE A 1 342 ? -21.858 25.338 53.087 1.00 96.38 342 ILE A N 1
ATOM 2527 C CA . ILE A 1 342 ? -20.784 25.756 53.994 1.00 96.38 342 ILE A CA 1
ATOM 2528 C C . ILE A 1 342 ? -19.599 24.829 53.719 1.00 96.38 342 ILE A C 1
ATOM 2530 O O . ILE A 1 342 ? -19.783 23.625 53.712 1.00 96.38 342 ILE A O 1
ATOM 2534 N N . LEU A 1 343 ? -18.418 25.372 53.415 1.00 97.25 343 LEU A N 1
ATOM 2535 C CA . LEU A 1 343 ? -17.217 24.568 53.153 1.00 97.25 343 LEU A CA 1
ATOM 2536 C C . LEU A 1 343 ? -16.378 24.481 54.430 1.00 97.25 343 LEU A C 1
ATOM 2538 O O . LEU A 1 343 ? -16.146 25.542 55.026 1.00 97.25 343 LEU A O 1
ATOM 2542 N N . ASP A 1 344 ? -15.884 23.289 54.789 1.00 96.31 344 ASP A N 1
ATOM 2543 C CA . ASP A 1 344 ? -14.978 23.122 55.935 1.00 96.31 344 ASP A CA 1
ATOM 2544 C C . ASP A 1 344 ? -13.753 24.039 55.746 1.00 96.31 344 ASP A C 1
ATOM 2546 O O . ASP A 1 344 ? -13.022 23.909 54.752 1.00 96.31 344 ASP A O 1
ATOM 2550 N N . PRO A 1 345 ? -13.478 24.984 56.665 1.00 94.62 345 PRO A N 1
ATOM 2551 C CA . PRO A 1 345 ? -12.313 25.864 56.574 1.00 94.62 345 PRO A CA 1
ATOM 2552 C C . PRO A 1 345 ? -10.959 25.132 56.628 1.00 94.62 345 PRO A C 1
ATOM 2554 O O . PRO A 1 345 ? -9.941 25.713 56.237 1.00 94.62 345 PRO A O 1
ATOM 2557 N N . THR A 1 346 ? -10.918 23.896 57.124 1.00 94.06 346 THR A N 1
ATOM 2558 C CA . THR A 1 346 ? -9.731 23.035 57.189 1.00 94.06 346 THR A CA 1
ATOM 2559 C C . THR A 1 346 ? -9.443 22.397 55.836 1.00 94.06 346 THR A C 1
ATOM 2561 O O . THR A 1 346 ? -8.295 22.432 55.384 1.00 94.06 346 THR A O 1
ATOM 2564 N N . VAL A 1 347 ? -10.468 21.846 55.178 1.00 93.62 347 VAL A N 1
ATOM 2565 C CA . VAL A 1 347 ? -10.331 21.216 53.855 1.00 93.62 347 VAL A CA 1
ATOM 2566 C C . VAL A 1 347 ? -10.251 22.265 52.742 1.00 93.62 347 VAL A C 1
ATOM 2568 O O . VAL A 1 347 ? -9.428 22.144 51.832 1.00 93.62 347 VAL A O 1
ATOM 2571 N N . PHE A 1 348 ? -11.029 23.345 52.851 1.00 96.06 348 PHE A N 1
ATOM 2572 C CA . PHE A 1 348 ? -11.123 24.428 51.869 1.00 96.06 348 PHE A CA 1
ATOM 2573 C C . PHE A 1 348 ? -10.682 25.784 52.460 1.00 96.06 348 PHE A C 1
ATOM 2575 O O . PHE A 1 348 ? -11.487 26.717 52.573 1.00 96.06 348 PHE A O 1
ATOM 2582 N N . PRO A 1 349 ? -9.384 25.980 52.776 1.00 95.25 349 PRO A N 1
ATOM 2583 C CA . PRO A 1 349 ? -8.888 27.218 53.395 1.00 95.25 349 PRO A CA 1
ATOM 2584 C C . PRO A 1 349 ? -9.063 28.468 52.512 1.00 95.25 349 PRO A C 1
ATOM 2586 O O . PRO A 1 349 ? -8.948 29.598 52.988 1.00 95.25 349 PRO A O 1
ATOM 2589 N N . ASN A 1 350 ? -9.346 28.281 51.222 1.00 94.75 350 ASN A N 1
ATOM 2590 C CA . ASN A 1 350 ? -9.629 29.317 50.233 1.00 94.75 350 ASN A CA 1
ATOM 2591 C C . ASN A 1 350 ? -11.108 29.340 49.784 1.00 94.75 350 ASN A C 1
ATOM 2593 O O . ASN A 1 350 ? -11.401 29.766 48.667 1.00 94.75 350 ASN A O 1
ATOM 2597 N N . ALA A 1 351 ? -12.051 28.937 50.645 1.00 94.56 351 ALA A N 1
ATOM 2598 C CA . ALA A 1 351 ? -13.489 28.873 50.346 1.00 94.56 351 ALA A CA 1
ATOM 2599 C C . ALA A 1 351 ? -14.060 30.126 49.647 1.00 94.56 351 ALA A C 1
ATOM 2601 O O . ALA A 1 351 ? -14.816 30.004 48.686 1.00 94.56 351 ALA A O 1
ATOM 2602 N N . THR A 1 352 ? -13.669 31.337 50.066 1.00 95.38 352 THR A N 1
ATOM 2603 C CA . THR A 1 352 ? -14.106 32.595 49.422 1.00 95.38 352 THR A CA 1
ATOM 2604 C C . THR A 1 352 ? -13.712 32.666 47.946 1.00 95.38 352 THR A C 1
ATOM 2606 O O . THR A 1 352 ? -14.474 33.171 47.128 1.00 95.38 352 THR A O 1
ATOM 2609 N N . GLU A 1 353 ? -12.519 32.181 47.598 1.00 95.44 353 GLU A N 1
ATOM 2610 C CA . GLU A 1 353 ? -12.048 32.145 46.216 1.00 95.44 353 GLU A CA 1
ATOM 2611 C C . GLU A 1 353 ? -12.810 31.097 45.405 1.00 95.44 353 GLU A C 1
ATOM 2613 O O . GLU A 1 353 ? -13.287 31.408 44.313 1.00 95.44 353 GLU A O 1
ATOM 2618 N N . LEU A 1 354 ? -12.958 29.885 45.949 1.00 95.88 354 LEU A N 1
ATOM 2619 C CA . LEU A 1 354 ? -13.655 28.780 45.288 1.00 95.88 354 LEU A CA 1
ATOM 2620 C C . LEU A 1 354 ? -15.121 29.132 45.005 1.00 95.88 354 LEU A C 1
ATOM 2622 O O . LEU A 1 354 ? -15.589 28.939 43.887 1.00 95.88 354 LEU A O 1
ATOM 2626 N N . LYS A 1 355 ? -15.817 29.746 45.968 1.00 96.56 355 LYS A N 1
ATOM 2627 C CA . LYS A 1 355 ? -17.229 30.142 45.842 1.00 96.56 355 LYS A CA 1
ATOM 2628 C C . LYS A 1 355 ? -17.480 31.341 44.920 1.00 96.56 355 LYS A C 1
ATOM 2630 O O . LYS A 1 355 ? -18.637 31.701 44.712 1.00 96.56 355 LYS A O 1
ATOM 2635 N N . ASN A 1 356 ? -16.449 31.972 44.355 1.00 95.62 356 ASN A N 1
ATOM 2636 C CA . ASN A 1 356 ? -16.662 33.012 43.349 1.00 95.62 356 ASN A CA 1
ATOM 2637 C C . ASN A 1 356 ? -17.293 32.421 42.088 1.00 95.62 356 ASN A C 1
ATOM 2639 O O . ASN A 1 356 ? -16.890 31.356 41.628 1.00 95.62 356 ASN A O 1
ATOM 2643 N N . ASN A 1 357 ? -18.227 33.159 41.482 1.00 94.75 357 ASN A N 1
ATOM 2644 C CA . ASN A 1 357 ? -18.915 32.705 40.271 1.00 94.75 357 ASN A CA 1
ATOM 2645 C C . ASN A 1 357 ? -17.961 32.421 39.109 1.00 94.75 357 ASN A C 1
ATOM 2647 O O . ASN A 1 357 ? -18.244 31.513 38.349 1.00 94.75 357 ASN A O 1
ATOM 2651 N N . ALA A 1 358 ? -16.842 33.143 39.007 1.00 92.62 358 ALA A N 1
ATOM 2652 C CA . ALA A 1 358 ? -15.797 32.914 38.005 1.00 92.62 358 ALA A CA 1
ATOM 2653 C C . ALA A 1 358 ? -14.949 31.644 38.246 1.00 92.62 358 ALA A C 1
ATOM 2655 O O . ALA A 1 358 ? -14.102 31.321 37.425 1.00 92.62 358 ALA A O 1
ATOM 2656 N N . ASN A 1 359 ? -15.120 30.966 39.388 1.00 94.44 359 ASN A N 1
ATOM 2657 C CA . ASN A 1 359 ? -14.418 29.732 39.748 1.00 94.44 359 ASN A CA 1
ATOM 2658 C C . ASN A 1 359 ? -15.426 28.580 39.880 1.00 94.44 359 ASN A C 1
ATOM 2660 O O . ASN A 1 359 ? -15.959 28.134 38.881 1.00 94.44 359 ASN A O 1
ATOM 2664 N N . LEU A 1 360 ? -15.721 28.103 41.094 1.00 96.88 360 LEU A N 1
ATOM 2665 C CA . LEU A 1 360 ? -16.667 27.005 41.315 1.00 96.88 360 LEU A CA 1
ATOM 2666 C C . LEU A 1 360 ? -18.053 27.490 41.734 1.00 96.88 360 LEU A C 1
ATOM 2668 O O . LEU A 1 360 ? -18.975 26.694 41.792 1.00 96.88 360 LEU A O 1
ATOM 2672 N N . GLY A 1 361 ? -18.240 28.778 42.042 1.00 97.06 361 GLY A N 1
ATOM 2673 C CA . GLY A 1 361 ? -19.477 29.274 42.658 1.00 97.06 361 GLY A CA 1
ATOM 2674 C C . GLY A 1 361 ? -20.753 28.976 41.866 1.00 97.06 361 GLY A C 1
ATOM 2675 O O . GLY A 1 361 ? -21.826 28.848 42.458 1.00 97.06 361 GLY A O 1
ATOM 2676 N N . ARG A 1 362 ? -20.639 28.853 40.540 1.00 96.62 362 ARG A N 1
ATOM 2677 C CA . ARG A 1 362 ? -21.747 28.475 39.661 1.00 96.62 362 ARG A CA 1
ATOM 2678 C C . ARG A 1 362 ? -21.891 26.965 39.504 1.00 96.62 362 ARG A C 1
ATOM 2680 O O . ARG A 1 362 ? -23.020 26.552 39.284 1.00 96.62 362 ARG A O 1
ATOM 2687 N N . LEU A 1 363 ? -20.828 26.184 39.676 1.00 97.81 363 LEU A N 1
ATOM 2688 C CA . LEU A 1 363 ? -20.861 24.743 39.477 1.00 97.81 363 LEU A CA 1
ATOM 2689 C C . LEU A 1 363 ? -21.930 24.083 40.359 1.00 97.81 363 LEU A C 1
ATOM 2691 O O . LEU A 1 363 ? -21.989 24.326 41.575 1.00 97.81 363 LEU A O 1
ATOM 2695 N N . THR A 1 364 ? -22.772 23.280 39.722 1.00 97.38 364 THR A N 1
ATOM 2696 C CA . THR A 1 364 ? -23.825 22.496 40.368 1.00 97.38 364 THR A CA 1
ATOM 2697 C C . THR A 1 364 ? -23.247 21.192 40.928 1.00 97.38 364 THR A C 1
ATOM 2699 O O . THR A 1 364 ? -22.481 20.498 40.261 1.00 97.38 364 THR A O 1
ATOM 2702 N N . ILE A 1 365 ? -23.580 20.884 42.182 1.00 97.56 365 ILE A N 1
ATOM 2703 C CA . ILE A 1 365 ? -23.168 19.672 42.900 1.00 97.56 365 ILE A CA 1
ATOM 2704 C C . ILE A 1 365 ? -24.380 19.002 43.546 1.00 97.56 365 ILE A C 1
ATOM 2706 O O . ILE A 1 365 ? -25.411 19.653 43.736 1.00 97.56 365 ILE A O 1
ATOM 2710 N N . THR A 1 366 ? -24.244 17.737 43.942 1.00 96.62 366 THR A N 1
ATOM 2711 C CA . THR A 1 366 ? -25.261 17.088 44.780 1.00 96.62 366 THR A CA 1
ATOM 2712 C C . THR A 1 366 ? -25.193 17.584 46.229 1.00 96.62 366 THR A C 1
ATOM 2714 O O . THR A 1 366 ? -24.113 17.832 46.772 1.00 96.62 366 THR A O 1
ATOM 2717 N N . ASN A 1 367 ? -26.357 17.725 46.859 1.00 94.69 367 ASN A N 1
ATOM 2718 C CA . ASN A 1 367 ? -26.530 18.054 48.273 1.00 94.69 367 ASN A CA 1
ATOM 2719 C C . ASN A 1 367 ? -26.741 16.812 49.161 1.00 94.69 367 ASN A C 1
ATOM 2721 O O . ASN A 1 367 ? -26.881 16.937 50.379 1.00 94.69 367 ASN A O 1
ATOM 2725 N N . THR A 1 368 ? -26.757 15.616 48.562 1.00 93.25 368 THR A N 1
ATOM 2726 C CA . THR A 1 368 ? -26.976 14.337 49.262 1.00 93.25 368 THR A CA 1
ATOM 2727 C C . THR A 1 368 ? -25.672 13.694 49.749 1.00 93.25 368 THR A C 1
ATOM 2729 O O . THR A 1 368 ? -25.699 12.749 50.540 1.00 93.25 368 THR A O 1
ATOM 2732 N N . LEU A 1 369 ? -24.526 14.233 49.317 1.00 93.25 369 LEU A N 1
ATOM 2733 C CA . LEU A 1 369 ? -23.171 13.852 49.711 1.00 93.25 369 LEU A CA 1
ATOM 2734 C C . LEU A 1 369 ? -22.342 15.104 50.023 1.00 93.25 369 LEU A C 1
ATOM 2736 O O . LEU A 1 369 ? -22.605 16.175 49.487 1.00 93.25 369 LEU A O 1
ATOM 2740 N N . GLY A 1 370 ? -21.281 14.955 50.820 1.00 93.25 370 GLY A N 1
ATOM 2741 C CA . GLY A 1 370 ? -20.274 16.008 51.009 1.00 93.25 370 GLY A CA 1
ATOM 2742 C C . GLY A 1 370 ? -19.851 16.230 52.453 1.00 93.25 370 GLY A C 1
ATOM 2743 O O . GLY A 1 370 ? -18.674 16.481 52.683 1.00 93.25 370 GLY A O 1
ATOM 2744 N N . ASP A 1 371 ? -20.774 16.047 53.393 1.00 93.81 371 ASP A N 1
ATOM 2745 C CA . ASP A 1 371 ? -20.553 16.094 54.843 1.00 93.81 371 ASP A CA 1
ATOM 2746 C C . ASP A 1 371 ? -20.198 14.684 55.351 1.00 93.81 371 ASP A C 1
ATOM 2748 O O . ASP A 1 371 ? -21.053 13.792 55.407 1.00 93.81 371 ASP A O 1
ATOM 2752 N N . THR A 1 372 ? -18.914 14.423 55.605 1.00 91.00 372 THR A N 1
ATOM 2753 C CA . THR A 1 372 ? -18.412 13.080 55.936 1.00 91.00 372 THR A CA 1
ATOM 2754 C C . THR A 1 372 ? -18.312 12.808 57.432 1.00 91.00 372 THR A C 1
ATOM 2756 O O . THR A 1 372 ? -18.261 11.632 57.814 1.00 91.00 372 THR A O 1
ATOM 2759 N N . ASP A 1 373 ? -18.316 13.842 58.276 1.00 91.19 373 ASP A N 1
ATOM 2760 C CA . ASP A 1 373 ? -18.281 13.710 59.736 1.00 91.19 373 ASP A CA 1
ATOM 2761 C C . ASP A 1 373 ? -19.592 14.114 60.447 1.00 91.19 373 ASP A C 1
ATOM 2763 O O . ASP A 1 373 ? -19.783 13.780 61.625 1.00 91.19 373 ASP A O 1
ATOM 2767 N N . GLY A 1 374 ? -20.547 14.677 59.703 1.00 91.25 374 GLY A N 1
ATOM 2768 C CA . GLY A 1 374 ? -21.910 14.979 60.128 1.00 91.25 374 GLY A CA 1
ATOM 2769 C C . GLY A 1 374 ? -22.052 16.299 60.883 1.00 91.25 374 GLY A C 1
ATOM 2770 O O . GLY A 1 374 ? -23.002 16.433 61.669 1.00 91.25 374 GLY A O 1
ATOM 2771 N N . ASP A 1 375 ? -21.111 17.233 60.735 1.00 92.56 375 ASP A N 1
ATOM 2772 C CA . ASP A 1 375 ? -21.113 18.509 61.454 1.00 92.56 375 ASP A CA 1
ATOM 2773 C C . ASP A 1 375 ? -21.874 19.646 60.734 1.00 92.56 375 ASP A C 1
ATOM 2775 O O . ASP A 1 375 ? -22.166 20.687 61.345 1.00 92.56 375 ASP A O 1
ATOM 2779 N N . GLY A 1 376 ? -22.320 19.395 59.497 1.00 91.31 376 GLY A N 1
ATOM 2780 C CA . GLY A 1 376 ? -23.148 20.287 58.692 1.00 91.31 376 GLY A CA 1
ATOM 2781 C C . GLY A 1 376 ? -22.382 21.200 57.733 1.00 91.31 376 GLY A C 1
ATOM 2782 O O . GLY A 1 376 ? -23.024 22.041 57.087 1.00 91.31 376 GLY A O 1
ATOM 2783 N N . ASP A 1 377 ? -21.060 21.065 57.622 1.00 94.81 377 ASP A N 1
ATOM 2784 C CA . ASP A 1 377 ? -20.285 21.621 56.516 1.00 94.81 377 ASP A CA 1
ATOM 2785 C C . ASP A 1 377 ? -19.815 20.537 55.519 1.00 94.81 377 ASP A C 1
ATOM 2787 O O . ASP A 1 377 ? -20.062 19.345 55.680 1.00 94.81 377 ASP A O 1
ATOM 2791 N N . TYR A 1 378 ? -19.306 20.964 54.362 1.00 97.25 378 TYR A N 1
ATOM 2792 C CA . TYR A 1 378 ? -18.879 20.072 53.286 1.00 97.25 378 TYR A CA 1
ATOM 2793 C C . TYR A 1 378 ? -17.368 19.846 53.375 1.00 97.25 378 TYR A C 1
ATOM 2795 O O . TYR A 1 378 ? -16.587 20.777 53.144 1.00 97.25 378 TYR A O 1
ATOM 2803 N N . ASP A 1 379 ? -16.978 18.585 53.563 1.00 96.25 379 ASP A N 1
ATOM 2804 C CA . ASP A 1 379 ? -15.609 18.073 53.432 1.00 96.25 379 ASP A CA 1
ATOM 2805 C C . ASP A 1 379 ? -15.233 17.782 51.975 1.00 96.25 379 ASP A C 1
ATOM 2807 O O . ASP A 1 379 ? -14.062 17.764 51.590 1.00 96.25 379 ASP A O 1
ATOM 2811 N N . LYS A 1 380 ? -16.231 17.461 51.148 1.00 97.00 380 LYS A N 1
ATOM 2812 C CA . LYS A 1 380 ? -16.062 17.069 49.745 1.00 97.00 380 LYS A CA 1
ATOM 2813 C C . LYS A 1 380 ? -17.185 17.641 48.895 1.00 97.00 380 LYS A C 1
ATOM 2815 O O . LYS A 1 380 ? -18.308 17.792 49.356 1.00 97.00 380 LYS A O 1
ATOM 2820 N N . LEU A 1 381 ? -16.885 17.918 47.632 1.00 97.81 381 LEU A N 1
ATOM 2821 C CA . LEU A 1 381 ? -17.836 18.462 46.663 1.00 97.81 381 LEU A CA 1
ATOM 2822 C C . LEU A 1 381 ? -17.932 17.496 45.485 1.00 97.81 381 LEU A C 1
ATOM 2824 O O . LEU A 1 381 ? -16.894 17.108 44.947 1.00 97.81 381 LEU A O 1
ATOM 2828 N N . TYR A 1 382 ? -19.151 17.113 45.108 1.00 97.75 382 TYR A N 1
ATOM 2829 C CA . TYR A 1 382 ? -19.416 16.100 44.085 1.00 97.75 382 TYR A CA 1
ATOM 2830 C C . TYR A 1 382 ? -20.239 16.704 42.946 1.00 97.75 382 TYR A C 1
ATOM 2832 O O . TYR A 1 382 ? -21.429 16.967 43.111 1.00 97.75 382 TYR A O 1
ATOM 2840 N N . ALA A 1 383 ? -19.588 16.957 41.816 1.00 97.69 383 ALA A N 1
ATOM 2841 C CA . ALA A 1 383 ? -20.216 17.437 40.593 1.00 97.69 383 ALA A CA 1
ATOM 2842 C C . ALA A 1 383 ? -20.849 16.280 39.810 1.00 97.69 383 ALA A C 1
ATOM 2844 O O . ALA A 1 383 ? -20.345 15.151 39.845 1.00 97.69 383 ALA A O 1
ATOM 2845 N N . TYR A 1 384 ? -21.932 16.585 39.100 1.00 97.19 384 TYR A N 1
ATOM 2846 C CA . TYR A 1 384 ? -22.596 15.655 38.191 1.00 97.19 384 TYR A CA 1
ATOM 2847 C C . TYR A 1 384 ? -21.747 15.419 36.943 1.00 97.19 384 TYR A C 1
ATOM 2849 O O . TYR A 1 384 ? -21.184 16.365 36.380 1.00 97.19 384 TYR A O 1
ATOM 2857 N N . GLY A 1 385 ? -21.655 14.152 36.543 1.00 95.94 385 GLY A N 1
ATOM 2858 C CA . GLY A 1 385 ? -20.874 13.726 35.389 1.00 95.94 385 GLY A CA 1
ATOM 2859 C C . GLY A 1 385 ? -19.358 13.778 35.604 1.00 95.94 385 GLY A C 1
ATOM 2860 O O . GLY A 1 385 ? -18.796 14.672 36.241 1.00 95.94 385 GLY A O 1
ATOM 2861 N N . ALA A 1 386 ? -18.647 12.817 35.012 1.00 96.25 386 ALA A N 1
ATOM 2862 C CA . ALA A 1 386 ? -17.181 12.807 35.009 1.00 96.25 386 ALA A CA 1
ATOM 2863 C C . ALA A 1 386 ? -16.589 13.471 33.752 1.00 96.25 386 ALA A C 1
ATOM 2865 O O . ALA A 1 386 ? -15.358 13.611 33.653 1.00 96.25 386 ALA A O 1
ATOM 2866 N N . ARG A 1 387 ? -17.456 13.883 32.808 1.00 96.38 387 ARG A N 1
ATOM 2867 C CA . ARG A 1 387 ? -17.121 14.569 31.543 1.00 96.38 387 ARG A CA 1
ATOM 2868 C C . ARG A 1 387 ? -16.145 13.778 30.667 1.00 96.38 387 ARG A C 1
ATOM 2870 O O . ARG A 1 387 ? -15.286 14.340 29.983 1.00 96.38 387 ARG A O 1
ATOM 2877 N N . SER A 1 388 ? -16.231 12.456 30.743 1.00 97.81 388 SER A N 1
ATOM 2878 C CA . SER A 1 388 ? -15.287 11.514 30.144 1.00 97.81 388 SER A CA 1
ATOM 2879 C C . SER A 1 388 ? -15.993 10.278 29.601 1.00 97.81 388 SER A C 1
ATOM 2881 O O . SER A 1 388 ? -17.203 10.127 29.716 1.00 97.81 388 SER A O 1
ATOM 2883 N N . PHE A 1 389 ? -15.215 9.368 29.026 1.00 98.56 389 PHE A N 1
ATOM 2884 C CA . PHE A 1 389 ? -15.609 7.968 28.949 1.00 98.56 389 PHE A CA 1
ATOM 2885 C C . PHE A 1 389 ? -14.656 7.130 29.801 1.00 98.56 389 PHE A C 1
ATOM 2887 O O . PHE A 1 389 ? -13.492 7.503 30.013 1.00 98.56 389 PHE A O 1
ATOM 2894 N N . SER A 1 390 ? -15.131 5.974 30.250 1.00 98.69 390 SER A N 1
ATOM 2895 C CA . SER A 1 390 ? -14.330 5.037 31.037 1.00 98.69 390 SER A CA 1
ATOM 2896 C C . SER A 1 390 ? -14.341 3.637 30.437 1.00 98.69 390 SER A C 1
ATOM 2898 O O . SER A 1 390 ? -15.276 3.251 29.742 1.00 98.69 390 SER A O 1
ATOM 2900 N N . VAL A 1 391 ? -13.280 2.873 30.704 1.00 98.75 391 VAL A N 1
ATOM 2901 C CA . VAL A 1 391 ? -13.181 1.442 30.399 1.00 98.75 391 VAL A CA 1
ATOM 2902 C C . VAL A 1 391 ? -13.135 0.666 31.708 1.00 98.75 391 VAL A C 1
ATOM 2904 O O . VAL A 1 391 ? -12.329 0.987 32.584 1.00 98.75 391 VAL A O 1
ATOM 2907 N N . TRP A 1 392 ? -13.939 -0.386 31.809 1.00 98.44 392 TRP A N 1
ATOM 2908 C CA . TRP A 1 392 ? -14.083 -1.248 32.981 1.00 98.44 392 TRP A CA 1
ATOM 2909 C C . TRP A 1 392 ? -13.803 -2.705 32.610 1.00 98.44 392 TRP A C 1
ATOM 2911 O O . TRP A 1 392 ? -14.021 -3.112 31.467 1.00 98.44 392 TRP A O 1
ATOM 2921 N N . ASP A 1 393 ? -13.309 -3.504 33.555 1.00 96.75 393 ASP A N 1
ATOM 2922 C CA . ASP A 1 393 ? -13.189 -4.955 33.370 1.00 96.75 393 ASP A CA 1
ATOM 2923 C C . ASP A 1 393 ? -14.476 -5.708 33.769 1.00 96.75 393 ASP A C 1
ATOM 2925 O O . ASP A 1 393 ? -15.457 -5.124 34.230 1.00 96.75 393 ASP A O 1
ATOM 2929 N N . ASP A 1 394 ? -14.479 -7.031 33.595 1.00 93.69 394 ASP A N 1
ATOM 2930 C CA . ASP A 1 394 ? -15.605 -7.929 33.893 1.00 93.69 394 ASP A CA 1
ATOM 2931 C C . ASP A 1 394 ? -15.944 -8.079 35.390 1.00 93.69 394 ASP A C 1
ATOM 2933 O O . ASP A 1 394 ? -16.940 -8.723 35.764 1.00 93.69 394 ASP A O 1
ATOM 2937 N N . THR A 1 395 ? -15.139 -7.455 36.251 1.00 94.94 395 THR A N 1
ATOM 2938 C CA . THR A 1 395 ? -15.382 -7.322 37.690 1.00 94.94 395 THR A CA 1
ATOM 2939 C C . THR A 1 395 ? -15.917 -5.944 38.079 1.00 94.94 395 THR A C 1
ATOM 2941 O O . THR A 1 395 ? -16.200 -5.730 39.254 1.00 94.94 395 THR A O 1
ATOM 2944 N N . GLY A 1 396 ? -16.085 -5.028 37.116 1.00 94.94 396 GLY A N 1
ATOM 2945 C CA . GLY A 1 396 ? -16.523 -3.650 37.357 1.00 94.94 396 GLY A CA 1
ATOM 2946 C C . GLY A 1 396 ? -15.408 -2.731 37.849 1.00 94.94 396 GLY A C 1
ATOM 2947 O O . GLY A 1 396 ? -15.680 -1.665 38.390 1.00 94.94 396 GLY A O 1
ATOM 2948 N N . LYS A 1 397 ? -14.138 -3.117 37.688 1.00 96.62 397 LYS A N 1
ATOM 2949 C CA . LYS A 1 397 ? -13.008 -2.277 38.089 1.00 96.62 397 LYS A CA 1
ATOM 2950 C C . LYS A 1 397 ? -12.617 -1.321 36.963 1.00 96.62 397 LYS A C 1
ATOM 2952 O O . LYS A 1 397 ? -12.467 -1.745 35.819 1.00 96.62 397 LYS A O 1
ATOM 2957 N N . LEU A 1 398 ? -12.357 -0.058 37.312 1.00 97.88 398 LEU A N 1
ATOM 2958 C CA . LEU A 1 398 ? -11.852 0.953 36.381 1.00 97.88 398 LEU A CA 1
ATOM 2959 C C . LEU A 1 398 ? -10.477 0.555 35.819 1.00 97.88 398 LEU A C 1
ATOM 2961 O O . LEU A 1 398 ? -9.518 0.312 36.561 1.00 97.88 398 LEU A O 1
ATOM 2965 N N . VAL A 1 399 ? -10.386 0.518 34.494 1.00 98.12 399 VAL A N 1
ATOM 2966 C CA . VAL A 1 399 ? -9.182 0.201 33.716 1.00 98.12 399 VAL A CA 1
ATOM 2967 C C . VAL A 1 399 ? -8.570 1.469 33.121 1.00 98.12 399 VAL A C 1
ATOM 2969 O O . VAL A 1 399 ? -7.346 1.610 33.109 1.00 98.12 399 VAL A O 1
ATOM 2972 N N . PHE A 1 400 ? -9.412 2.384 32.639 1.00 98.50 400 PHE A N 1
ATOM 2973 C CA . PHE A 1 400 ? -9.011 3.648 32.024 1.00 98.50 400 PHE A CA 1
ATOM 2974 C C . PHE A 1 400 ? -10.129 4.689 32.161 1.00 98.50 400 PHE A C 1
ATOM 2976 O O . PHE A 1 400 ? -11.299 4.338 32.063 1.00 98.50 400 PHE A O 1
ATOM 2983 N N . ASP A 1 401 ? -9.765 5.962 32.317 1.00 98.44 401 ASP A N 1
ATOM 2984 C CA . ASP A 1 401 ? -10.661 7.112 32.155 1.00 98.44 401 ASP A CA 1
ATOM 2985 C C . ASP A 1 401 ? -10.014 8.122 31.205 1.00 98.44 401 ASP A C 1
ATOM 2987 O O . ASP A 1 401 ? -8.796 8.332 31.255 1.00 98.44 401 ASP A O 1
ATOM 2991 N N . SER A 1 402 ? -10.811 8.763 30.348 1.00 98.31 402 SER A N 1
ATOM 2992 C CA . SER A 1 402 ? -10.285 9.728 29.379 1.00 98.31 402 SER A CA 1
ATOM 2993 C C . SER A 1 402 ? -9.841 11.058 29.989 1.00 98.31 402 SER A C 1
ATOM 2995 O O . SER A 1 402 ? -9.285 11.884 29.267 1.00 98.31 402 SER A O 1
ATOM 2997 N N . GLY A 1 403 ? -10.048 11.289 31.287 1.00 97.88 403 GLY A N 1
ATOM 2998 C CA . GLY A 1 403 ? -9.642 12.522 31.949 1.00 97.88 403 GLY A CA 1
ATOM 2999 C C . GLY A 1 403 ? -10.365 13.729 31.353 1.00 97.88 403 GLY A C 1
ATOM 3000 O O . GLY A 1 403 ? -11.576 13.696 31.158 1.00 97.88 403 GLY A O 1
ATOM 3001 N N . ASP A 1 404 ? -9.618 14.780 31.050 1.00 97.69 404 ASP A N 1
ATOM 3002 C CA . ASP A 1 404 ? -10.091 16.046 30.477 1.00 97.69 404 ASP A CA 1
ATOM 3003 C C . ASP A 1 404 ? -10.044 16.096 28.939 1.00 97.69 404 ASP A C 1
ATOM 3005 O O . ASP A 1 404 ? -10.111 17.167 28.328 1.00 97.69 404 ASP A O 1
ATOM 3009 N N . GLN A 1 405 ? -9.892 14.937 28.288 1.00 98.25 405 GLN A N 1
ATOM 3010 C CA . GLN A 1 405 ? -9.685 14.871 26.843 1.00 98.25 405 GLN A CA 1
ATOM 3011 C C . GLN A 1 405 ? -10.838 15.474 26.044 1.00 98.25 405 GLN A C 1
ATOM 3013 O O . GLN A 1 405 ? -10.565 16.209 25.100 1.00 98.25 405 GLN A O 1
ATOM 3018 N N . PHE A 1 406 ? -12.096 15.197 26.397 1.00 97.81 406 PHE A N 1
ATOM 3019 C CA . PHE A 1 406 ? -13.241 15.677 25.619 1.00 97.81 406 PHE A CA 1
ATOM 3020 C C . PHE A 1 406 ? -13.304 17.199 25.579 1.00 97.81 406 PHE A C 1
ATOM 3022 O O . PHE A 1 406 ? -13.344 17.760 24.488 1.00 97.81 406 PHE A O 1
ATOM 3029 N N . GLU A 1 407 ? -13.187 17.866 26.728 1.00 96.44 407 GLU A N 1
ATOM 3030 C CA . GLU A 1 407 ? -13.149 19.329 26.777 1.00 96.44 407 GLU A CA 1
ATOM 3031 C C . GLU A 1 407 ? -11.932 19.895 26.038 1.00 96.44 407 GLU A C 1
ATOM 3033 O O . GLU A 1 407 ? -12.056 20.834 25.255 1.00 96.44 407 GLU A O 1
ATOM 3038 N N . LYS A 1 408 ? -10.744 19.295 26.182 1.00 97.69 408 LYS A N 1
ATOM 3039 C CA . LYS A 1 408 ? -9.571 19.740 25.408 1.00 97.69 408 LYS A CA 1
ATOM 3040 C C . LYS A 1 408 ? -9.770 19.589 23.901 1.00 97.69 408 LYS A C 1
ATOM 3042 O O . LYS A 1 408 ? -9.307 20.435 23.135 1.00 97.69 408 LYS A O 1
ATOM 3047 N N . ILE A 1 409 ? -10.427 18.516 23.467 1.00 97.62 409 ILE A N 1
ATOM 3048 C CA . ILE A 1 409 ? -10.684 18.237 22.055 1.00 97.62 409 ILE A CA 1
ATOM 3049 C C . ILE A 1 409 ? -11.729 19.208 21.504 1.00 97.62 409 ILE A C 1
ATOM 3051 O O . ILE A 1 409 ? -11.473 19.815 20.464 1.00 97.62 409 ILE A O 1
ATOM 3055 N N . THR A 1 410 ? -12.862 19.407 22.180 1.00 96.12 410 THR A N 1
ATOM 3056 C CA . THR A 1 410 ? -13.902 20.347 21.727 1.00 96.12 410 THR A CA 1
ATOM 3057 C C . THR A 1 410 ? -13.406 21.791 21.779 1.00 96.12 410 THR A C 1
ATOM 3059 O O . THR A 1 410 ? -13.644 22.543 20.835 1.00 96.12 410 THR A O 1
ATOM 3062 N N . ALA A 1 411 ? -12.604 22.166 22.780 1.00 95.88 411 ALA A N 1
ATOM 3063 C CA . ALA A 1 411 ? -11.941 23.470 22.833 1.00 95.88 411 ALA A CA 1
ATOM 3064 C C . ALA A 1 411 ? -10.995 23.694 21.644 1.00 95.88 411 ALA A C 1
ATOM 3066 O O . ALA A 1 411 ? -10.906 24.798 21.110 1.00 95.88 411 ALA A O 1
ATOM 3067 N N . ALA A 1 412 ? -10.278 22.653 21.216 1.00 95.94 412 ALA A N 1
ATOM 3068 C CA . ALA A 1 412 ? -9.348 22.750 20.098 1.00 95.94 412 ALA A CA 1
ATOM 3069 C C . ALA A 1 412 ? -10.049 22.719 18.730 1.00 95.94 412 ALA A C 1
ATOM 3071 O O . ALA A 1 412 ? -9.625 23.422 17.812 1.00 95.94 412 ALA A O 1
ATOM 3072 N N . GLN A 1 413 ? -11.082 21.889 18.572 1.00 94.44 413 GLN A N 1
ATOM 3073 C CA . GLN A 1 413 ? -11.687 21.597 17.267 1.00 94.44 413 GLN A CA 1
ATOM 3074 C C . GLN A 1 413 ? -12.953 22.407 16.986 1.00 94.44 413 GLN A C 1
ATOM 3076 O O . GLN A 1 413 ? -13.184 22.797 15.842 1.00 94.44 413 GLN A O 1
ATOM 3081 N N . THR A 1 414 ? -13.754 22.696 18.009 1.00 92.75 414 THR A N 1
ATOM 3082 C CA . THR A 1 414 ? -15.013 23.446 17.901 1.00 92.75 414 THR A CA 1
ATOM 3083 C C . THR A 1 414 ? -15.129 24.514 18.996 1.00 92.75 414 THR A C 1
ATOM 3085 O O . THR A 1 414 ? -16.138 24.560 19.701 1.00 92.75 414 THR A O 1
ATOM 3088 N N . PRO A 1 415 ? -14.138 25.420 19.137 1.00 93.31 415 PRO A N 1
ATOM 3089 C CA . PRO A 1 415 ? -14.088 26.385 20.238 1.00 93.31 415 PRO A CA 1
ATOM 3090 C C . PRO A 1 415 ? -15.331 27.267 20.334 1.00 93.31 415 PRO A C 1
ATOM 3092 O O . PRO A 1 415 ? -15.737 27.630 21.424 1.00 93.31 415 PRO A O 1
ATOM 3095 N N . THR A 1 416 ? -15.975 27.605 19.216 1.00 92.62 416 THR A N 1
ATOM 3096 C CA . THR A 1 416 ? -17.179 28.454 19.216 1.00 92.62 416 THR A CA 1
ATOM 3097 C C . THR A 1 416 ? -18.418 27.764 19.781 1.00 92.62 416 THR A C 1
ATOM 3099 O O . THR A 1 416 ? -19.420 28.432 20.003 1.00 92.62 416 THR A O 1
ATOM 3102 N N . LEU A 1 417 ? -18.368 26.444 19.960 1.00 93.00 417 LEU A N 1
ATOM 3103 C CA . LEU A 1 417 ? -19.451 25.617 20.488 1.00 93.00 417 LEU A CA 1
ATOM 3104 C C . LEU A 1 417 ? -19.055 24.920 21.789 1.00 93.00 417 LEU A C 1
ATOM 3106 O O . LEU A 1 417 ? -19.811 24.085 22.269 1.00 93.00 417 LEU A O 1
ATOM 3110 N N . PHE A 1 418 ? -17.880 25.233 22.341 1.00 95.12 418 PHE A N 1
ATOM 3111 C CA . PHE A 1 418 ? -17.394 24.640 23.581 1.00 95.12 418 PHE A CA 1
ATOM 3112 C C . PHE A 1 418 ? -18.458 24.757 24.678 1.00 95.12 418 PHE A C 1
ATOM 3114 O O . PHE A 1 418 ? -18.954 25.857 24.922 1.00 95.12 418 PHE A O 1
ATOM 3121 N N . ASN A 1 419 ? -18.849 23.614 25.255 1.00 95.00 419 ASN A N 1
ATOM 3122 C CA . ASN A 1 419 ? -19.896 23.482 26.273 1.00 95.00 419 ASN A CA 1
ATOM 3123 C C . ASN A 1 419 ? -21.162 24.321 25.981 1.00 95.00 419 ASN A C 1
ATOM 3125 O O . ASN A 1 419 ? -21.758 24.910 26.880 1.00 95.00 419 ASN A O 1
ATOM 3129 N N . ALA A 1 420 ? -21.569 24.416 24.709 1.00 93.31 420 ALA A N 1
ATOM 3130 C CA . ALA A 1 420 ? -22.822 25.055 24.322 1.00 93.31 420 ALA A CA 1
ATOM 3131 C C . ALA A 1 420 ? -24.015 24.117 24.537 1.00 93.31 420 ALA A C 1
ATOM 3133 O O . ALA A 1 420 ? -23.950 22.962 24.117 1.00 93.31 420 ALA A O 1
ATOM 3134 N N . ASN A 1 421 ? -25.097 24.635 25.131 1.00 90.31 421 ASN A N 1
ATOM 3135 C CA . ASN A 1 421 ? -26.264 23.842 25.530 1.00 90.31 421 ASN A CA 1
ATOM 3136 C C . ASN A 1 421 ? -26.963 23.137 24.351 1.00 90.31 421 ASN A C 1
ATOM 3138 O O . ASN A 1 421 ? -27.081 21.926 24.321 1.00 90.31 421 ASN A O 1
ATOM 3142 N N . GLU A 1 422 ? -27.358 23.881 23.326 1.00 86.50 422 GLU A N 1
ATOM 3143 C CA . GLU A 1 422 ? -28.090 23.373 22.152 1.00 86.50 422 GLU A CA 1
ATOM 3144 C C . GLU A 1 422 ? -27.223 23.476 20.891 1.00 86.50 422 GLU A C 1
ATOM 3146 O O . GLU A 1 422 ? -27.696 23.695 19.777 1.00 86.50 422 GLU A O 1
ATOM 3151 N N . GLY A 1 423 ? -25.903 23.428 21.070 1.00 82.38 423 GLY A N 1
ATOM 3152 C CA . GLY A 1 423 ? -24.945 23.414 19.971 1.00 82.38 423 GLY A CA 1
ATOM 3153 C C . GLY A 1 423 ? -24.917 24.659 19.076 1.00 82.38 423 GLY A C 1
ATOM 3154 O O . GLY A 1 423 ? -24.404 24.600 17.956 1.00 82.38 423 GLY A O 1
ATOM 3155 N N . VAL A 1 424 ? -25.406 25.805 19.563 1.00 87.56 424 VAL A N 1
ATOM 3156 C CA . VAL A 1 424 ? -25.330 27.098 18.864 1.00 87.56 424 VAL A CA 1
ATOM 3157 C C . VAL A 1 424 ? -24.300 28.037 19.493 1.00 87.56 424 VAL A C 1
ATOM 3159 O O . VAL A 1 424 ? -24.170 28.140 20.709 1.00 87.56 424 VAL A O 1
ATOM 3162 N N . ALA A 1 425 ? -23.595 28.805 18.659 1.00 89.50 425 ALA A N 1
ATOM 3163 C CA . ALA A 1 425 ? -22.490 29.662 19.108 1.00 89.50 425 ALA A CA 1
ATOM 3164 C C . ALA A 1 425 ? -22.902 30.777 20.089 1.00 89.50 425 ALA A C 1
ATOM 3166 O O . ALA A 1 425 ? -22.074 31.280 20.842 1.00 89.50 425 ALA A O 1
ATOM 3167 N N . SER A 1 426 ? -24.179 31.175 20.109 1.00 90.56 426 SER A N 1
ATOM 3168 C CA . SER A 1 426 ? -24.701 32.139 21.089 1.00 90.56 426 SER A CA 1
ATOM 3169 C C . SER A 1 426 ? -24.761 31.591 22.515 1.00 90.56 426 SER A C 1
ATOM 3171 O O . SER A 1 426 ? -24.906 32.375 23.448 1.00 90.56 426 SER A O 1
ATOM 3173 N N . GLN A 1 427 ? -24.674 30.270 22.671 1.00 91.69 427 GLN A N 1
ATOM 3174 C CA . GLN A 1 427 ? -24.682 29.555 23.944 1.00 91.69 427 GLN A CA 1
ATOM 3175 C C . GLN A 1 427 ? -23.290 29.033 24.315 1.00 91.69 427 GLN A C 1
ATOM 3177 O O . GLN A 1 427 ? -23.187 28.185 25.195 1.00 91.69 427 GLN A O 1
ATOM 3182 N N . PHE A 1 428 ? -22.232 29.512 23.654 1.00 93.56 428 PHE A N 1
ATOM 3183 C CA . PHE A 1 428 ? -20.852 29.221 24.035 1.00 93.56 428 PHE A CA 1
ATOM 3184 C C . PHE A 1 428 ? -20.684 29.258 25.563 1.00 93.56 428 PHE A C 1
ATOM 3186 O O . PHE A 1 428 ? -21.125 30.215 26.202 1.00 93.56 428 PHE A O 1
ATOM 3193 N N . ASP A 1 429 ? -20.087 28.195 26.107 1.00 94.00 429 ASP A N 1
ATOM 3194 C CA . ASP A 1 429 ? -19.713 28.034 27.516 1.00 94.00 429 ASP A CA 1
ATOM 3195 C C . ASP A 1 429 ? -20.871 27.951 28.535 1.00 94.00 429 ASP A C 1
ATOM 3197 O O . ASP A 1 429 ? -20.665 27.866 29.743 1.00 94.00 429 ASP A O 1
ATOM 3201 N N . THR A 1 430 ? -22.125 27.924 28.076 1.00 94.44 430 THR A N 1
ATOM 3202 C CA . THR A 1 430 ? -23.296 27.934 28.976 1.00 94.44 430 THR A CA 1
ATOM 3203 C C . THR A 1 430 ? -23.525 26.641 29.762 1.00 94.44 430 THR A C 1
ATOM 3205 O O . THR A 1 430 ? -24.351 26.658 30.672 1.00 94.44 430 THR A O 1
ATOM 3208 N N . ARG A 1 431 ? -22.826 25.540 29.445 1.00 94.69 431 ARG A N 1
ATOM 3209 C CA . ARG A 1 431 ? -22.892 24.267 30.192 1.00 94.69 431 ARG A CA 1
ATOM 3210 C C . ARG A 1 431 ? -21.674 23.961 31.059 1.00 94.69 431 ARG A C 1
ATOM 3212 O O . ARG A 1 431 ? -21.684 22.952 31.766 1.00 94.69 431 ARG A O 1
ATOM 3219 N N . SER A 1 432 ? -20.661 24.826 31.088 1.00 95.62 432 SER A N 1
ATOM 3220 C CA . SER A 1 432 ? -19.468 24.612 31.924 1.00 95.62 432 SER A CA 1
ATOM 3221 C C . SER A 1 432 ? -19.778 24.613 33.424 1.00 95.62 432 SER A C 1
ATOM 3223 O O . SER A 1 432 ? -19.166 23.861 34.177 1.00 95.62 432 SER A O 1
ATOM 3225 N N . ASP A 1 433 ? -20.789 25.357 33.877 1.00 95.06 433 ASP A N 1
ATOM 3226 C CA . ASP A 1 433 ? -21.246 25.335 35.273 1.00 95.06 433 ASP A CA 1
ATOM 3227 C C . ASP A 1 433 ? -22.096 24.104 35.652 1.00 95.06 433 ASP A C 1
ATOM 3229 O O . ASP A 1 433 ? -22.537 24.013 36.796 1.00 95.06 433 ASP A O 1
ATOM 3233 N N . ASN A 1 434 ? -22.329 23.159 34.735 1.00 94.25 434 ASN A N 1
ATOM 3234 C CA . ASN A 1 434 ? -23.097 21.937 35.001 1.00 94.25 434 ASN A CA 1
ATOM 3235 C C . ASN A 1 434 ? -22.288 20.691 34.621 1.00 94.25 434 ASN A C 1
ATOM 3237 O O . ASN A 1 434 ? -21.338 20.344 35.324 1.00 94.25 434 ASN A O 1
ATOM 3241 N N . LYS A 1 435 ? -22.623 20.043 33.503 1.00 93.75 435 LYS A N 1
ATOM 3242 C CA . LYS A 1 435 ? -22.094 18.738 33.086 1.00 93.75 435 LYS A CA 1
ATOM 3243 C C . LYS A 1 435 ? -21.145 18.827 31.875 1.00 93.75 435 LYS A C 1
ATOM 3245 O O . LYS A 1 435 ? -20.517 17.848 31.481 1.00 93.75 435 LYS A O 1
ATOM 3250 N N . GLY A 1 436 ? -20.932 20.032 31.336 1.00 95.06 436 GLY A N 1
ATOM 3251 C CA . GLY A 1 436 ? -19.936 20.310 30.300 1.00 95.06 436 GLY A CA 1
ATOM 3252 C C . GLY A 1 436 ? -20.289 19.698 28.939 1.00 95.06 436 GLY A C 1
ATOM 3253 O O . GLY A 1 436 ? -21.266 20.140 28.334 1.00 95.06 436 GLY A O 1
ATOM 3254 N N . PRO A 1 437 ? -19.488 18.751 28.407 1.00 95.06 437 PRO A N 1
ATOM 3255 C CA . PRO A 1 437 ? -19.733 18.147 27.100 1.00 95.06 437 PRO A CA 1
ATOM 3256 C C . PRO A 1 437 ? -20.810 17.048 27.087 1.00 95.06 437 PRO A C 1
ATOM 3258 O O . PRO A 1 437 ? -21.234 16.709 25.989 1.00 95.06 437 PRO A O 1
ATOM 3261 N N . GLU A 1 438 ? -21.216 16.510 28.248 1.00 95.38 438 GLU A N 1
ATOM 3262 C CA . GLU A 1 438 ? -22.292 15.498 28.416 1.00 95.38 438 GLU A CA 1
ATOM 3263 C C . GLU A 1 438 ? -22.159 14.292 27.457 1.00 95.38 438 GLU A C 1
ATOM 3265 O O . GLU A 1 438 ? -22.797 14.238 26.405 1.00 95.38 438 GLU A O 1
ATOM 3270 N N . PRO A 1 439 ? -21.242 13.343 27.740 1.00 96.88 439 PRO A N 1
ATOM 3271 C CA . PRO A 1 439 ? -21.106 12.129 26.943 1.00 96.88 439 PRO A CA 1
ATOM 3272 C C . PRO A 1 439 ? -22.259 11.163 27.208 1.00 96.88 439 PRO A C 1
ATOM 3274 O O . PRO A 1 439 ? -22.205 10.433 28.190 1.00 96.88 439 PRO A O 1
ATOM 3277 N N . GLU A 1 440 ? -23.222 11.150 26.298 1.00 94.44 440 GLU A N 1
ATOM 3278 C CA . GLU A 1 440 ? -24.507 10.450 26.412 1.00 94.44 440 GLU A CA 1
ATOM 3279 C C . GLU A 1 440 ? -24.416 9.007 25.913 1.00 94.44 440 GLU A C 1
ATOM 3281 O O . GLU A 1 440 ? -24.432 8.024 26.644 1.00 94.44 440 GLU A O 1
ATOM 3286 N N . ALA A 1 441 ? -24.149 8.874 24.618 1.00 96.12 441 ALA A N 1
ATOM 3287 C CA . ALA A 1 441 ? -24.248 7.608 23.924 1.00 96.12 441 ALA A CA 1
ATOM 3288 C C . ALA A 1 441 ? -22.894 6.907 23.806 1.00 96.12 441 ALA A C 1
ATOM 3290 O O . ALA A 1 441 ? -21.876 7.541 23.515 1.00 96.12 441 ALA A O 1
ATOM 3291 N N . VAL A 1 442 ? -22.867 5.571 23.845 1.00 98.12 442 VAL A N 1
ATOM 3292 C CA . VAL A 1 442 ? -21.702 4.792 23.396 1.00 98.12 442 VAL A CA 1
ATOM 3293 C C . VAL A 1 442 ? -22.095 3.540 22.621 1.00 98.12 442 VAL A C 1
ATOM 3295 O O . VAL A 1 442 ? -22.977 2.780 23.002 1.00 98.12 442 VAL A O 1
ATOM 3298 N N . THR A 1 443 ? -21.379 3.276 21.527 1.00 98.31 443 THR A N 1
ATOM 3299 C CA . THR A 1 443 ? -21.453 1.996 20.814 1.00 98.31 443 THR A CA 1
ATOM 3300 C C . THR A 1 443 ? -20.067 1.501 20.410 1.00 98.31 443 THR A C 1
ATOM 3302 O O . THR A 1 443 ? -19.124 2.282 20.251 1.00 98.31 443 THR A O 1
ATOM 3305 N N . ILE A 1 444 ? -19.936 0.185 20.222 1.00 98.12 444 ILE A N 1
ATOM 3306 C CA . ILE A 1 444 ? -18.695 -0.462 19.786 1.00 98.12 444 ILE A CA 1
ATOM 3307 C C . ILE A 1 444 ? -18.835 -0.944 18.345 1.00 98.12 444 ILE A C 1
ATOM 3309 O O . ILE A 1 444 ? -19.795 -1.628 17.989 1.00 98.12 444 ILE A O 1
ATOM 3313 N N . GLY A 1 445 ? -17.827 -0.652 17.523 1.00 96.12 445 GLY A N 1
ATOM 3314 C CA . GLY A 1 445 ? -17.707 -1.198 16.175 1.00 96.12 445 GLY A CA 1
ATOM 3315 C C . GLY A 1 445 ? -16.388 -1.917 15.941 1.00 96.12 445 GLY A C 1
ATOM 3316 O O . GLY A 1 445 ? -15.335 -1.489 16.410 1.00 96.12 445 GLY A O 1
ATOM 3317 N N . TYR A 1 446 ? -16.436 -2.999 15.166 1.00 93.44 446 TYR A N 1
ATOM 3318 C CA . TYR A 1 446 ? -15.249 -3.738 14.743 1.00 93.44 446 TYR A CA 1
ATOM 3319 C C . TYR A 1 446 ? -14.934 -3.447 13.276 1.00 93.44 446 TYR A C 1
ATOM 3321 O O . TYR A 1 446 ? -15.712 -3.785 12.382 1.00 93.44 446 TYR A O 1
ATOM 3329 N N . VAL A 1 447 ? -13.768 -2.855 13.014 1.00 88.69 447 VAL A N 1
ATOM 3330 C CA . VAL A 1 447 ? -13.285 -2.540 11.662 1.00 88.69 447 VAL A CA 1
ATOM 3331 C C . VAL A 1 447 ? -11.951 -3.247 11.446 1.00 88.69 447 VAL A C 1
ATOM 3333 O O . VAL A 1 447 ? -11.020 -3.060 12.220 1.00 88.69 447 VAL A O 1
ATOM 3336 N N . ASN A 1 448 ? -11.854 -4.102 10.422 1.00 81.56 448 ASN A N 1
ATOM 3337 C CA . ASN A 1 448 ? -10.678 -4.952 10.165 1.00 81.56 448 ASN A CA 1
ATOM 3338 C C . ASN A 1 448 ? -10.213 -5.763 11.398 1.00 81.56 448 ASN A C 1
ATOM 3340 O O . ASN A 1 448 ? -9.019 -5.908 11.643 1.00 81.56 448 ASN A O 1
ATOM 3344 N N . GLY A 1 449 ? -11.165 -6.279 12.187 1.00 81.94 449 GLY A N 1
ATOM 3345 C CA . GLY A 1 449 ? -10.893 -7.076 13.394 1.00 81.94 449 GLY A CA 1
ATOM 3346 C C . GLY A 1 449 ? -10.498 -6.262 14.632 1.00 81.94 449 GLY A C 1
ATOM 3347 O O . GLY A 1 449 ? -10.194 -6.844 15.669 1.00 81.94 449 GLY A O 1
ATOM 3348 N N . LYS A 1 450 ? -10.516 -4.931 14.542 1.00 88.44 450 LYS A N 1
ATOM 3349 C CA . LYS A 1 450 ? -10.122 -4.014 15.609 1.00 88.44 450 LYS A CA 1
ATOM 3350 C C . LYS A 1 450 ? -11.332 -3.287 16.192 1.00 88.44 450 LYS A C 1
ATOM 3352 O O . LYS A 1 450 ? -12.149 -2.779 15.428 1.00 88.44 450 LYS A O 1
ATOM 3357 N N . ALA A 1 451 ? -11.435 -3.258 17.521 1.00 94.38 451 ALA A N 1
ATOM 3358 C CA . ALA A 1 451 ? -12.517 -2.592 18.243 1.00 94.38 451 ALA A CA 1
ATOM 3359 C C . ALA A 1 451 ? -12.299 -1.072 18.308 1.00 94.38 451 ALA A C 1
ATOM 3361 O O . ALA A 1 451 ? -11.194 -0.608 18.600 1.00 94.38 451 ALA A O 1
ATOM 3362 N N . TYR A 1 452 ? -13.371 -0.321 18.078 1.00 97.38 452 TYR A N 1
ATOM 3363 C CA . TYR A 1 452 ? -13.442 1.128 18.218 1.00 97.38 452 TYR A CA 1
ATOM 3364 C C . TYR A 1 452 ? -14.662 1.504 19.059 1.00 97.38 452 TYR A C 1
ATOM 3366 O O . TYR A 1 452 ? -15.734 0.929 18.860 1.00 97.38 452 TYR A O 1
ATOM 3374 N N . ALA A 1 453 ? -14.500 2.472 19.959 1.00 98.44 453 ALA A N 1
ATOM 3375 C CA . ALA A 1 453 ? -15.612 3.135 20.630 1.00 98.44 453 ALA A CA 1
ATOM 3376 C C . ALA A 1 453 ? -16.035 4.372 19.838 1.00 98.44 453 ALA A C 1
ATOM 3378 O O . ALA A 1 453 ? -15.186 5.148 19.388 1.00 98.44 453 ALA A O 1
ATOM 3379 N N . PHE A 1 454 ? -17.344 4.552 19.719 1.00 98.62 454 PHE A N 1
ATOM 3380 C CA . PHE A 1 454 ? -17.991 5.759 19.224 1.00 98.62 454 PHE A CA 1
ATOM 3381 C C . PHE A 1 454 ? -18.810 6.324 20.378 1.00 98.62 454 PHE A C 1
ATOM 3383 O O . PHE A 1 454 ? -19.680 5.614 20.876 1.00 98.62 454 PHE A O 1
ATOM 3390 N N . ILE A 1 455 ? -18.501 7.545 20.813 1.00 98.62 455 ILE A N 1
ATOM 3391 C CA . ILE A 1 455 ? -19.133 8.190 21.968 1.00 98.62 455 ILE A CA 1
ATOM 3392 C C . ILE A 1 455 ? -19.810 9.481 21.509 1.00 98.62 455 ILE A C 1
ATOM 3394 O O . ILE A 1 455 ? -19.137 10.329 20.921 1.00 98.62 455 ILE A O 1
ATOM 3398 N N . GLY A 1 456 ? -21.115 9.606 21.733 1.00 97.75 456 GLY A N 1
ATOM 3399 C CA . GLY A 1 456 ? -21.909 10.792 21.415 1.00 97.75 456 GLY A CA 1
ATOM 3400 C C . GLY A 1 456 ? -21.745 11.852 22.497 1.00 97.75 456 GLY A C 1
ATOM 3401 O O . GLY A 1 456 ? -21.625 11.508 23.667 1.00 97.75 456 GLY A O 1
ATOM 3402 N N . LEU A 1 457 ? -21.680 13.122 22.104 1.00 96.62 457 LEU A N 1
ATOM 3403 C CA . LEU A 1 457 ? -21.678 14.256 23.030 1.00 96.62 457 LEU A CA 1
ATOM 3404 C C . LEU A 1 457 ? -22.967 15.040 22.847 1.00 96.62 457 LEU A C 1
ATOM 3406 O O . LEU A 1 457 ? -23.136 15.652 21.789 1.00 96.62 457 LEU A O 1
ATOM 3410 N N . GLU A 1 458 ? -23.830 15.025 23.857 1.00 92.81 458 GLU A N 1
ATOM 3411 C CA . GLU A 1 458 ? -25.143 15.665 23.836 1.00 92.81 458 GLU A CA 1
ATOM 3412 C C . GLU A 1 458 ? -25.012 17.190 23.677 1.00 92.81 458 GLU A C 1
ATOM 3414 O O . GLU A 1 458 ? -25.729 17.840 22.910 1.00 92.81 458 GLU A O 1
ATOM 3419 N N . ARG A 1 459 ? -24.015 17.767 24.358 1.00 93.88 459 ARG A N 1
ATOM 3420 C CA . ARG A 1 459 ? -23.706 19.201 24.334 1.00 93.88 459 ARG A CA 1
ATOM 3421 C C . ARG A 1 459 ? -22.471 19.494 23.488 1.00 93.88 459 ARG A C 1
ATOM 3423 O O . ARG A 1 459 ? -22.033 18.725 22.635 1.00 93.88 459 ARG A O 1
ATOM 3430 N N . ALA A 1 460 ? -21.919 20.691 23.674 1.00 88.19 460 ALA A N 1
ATOM 3431 C CA . ALA A 1 460 ? -20.696 21.151 23.023 1.00 88.19 460 ALA A CA 1
ATOM 3432 C C . ALA A 1 460 ? -20.753 21.155 21.477 1.00 88.19 460 ALA A C 1
ATOM 3434 O O . ALA A 1 460 ? -19.734 20.990 20.798 1.00 88.19 460 ALA A O 1
ATOM 3435 N N . GLY A 1 461 ? -21.944 21.381 20.908 1.00 75.94 461 GLY A N 1
ATOM 3436 C CA . GLY A 1 461 ? -22.134 21.436 19.456 1.00 75.94 461 GLY A CA 1
ATOM 3437 C C . GLY A 1 461 ? -22.609 20.147 18.799 1.00 75.94 461 GLY A C 1
ATOM 3438 O O . GLY A 1 461 ? -22.780 20.182 17.580 1.00 75.94 461 GLY A O 1
ATOM 3439 N N . GLY A 1 462 ? -22.790 19.060 19.556 1.00 85.38 462 GLY A N 1
ATOM 3440 C CA . GLY A 1 462 ? -23.138 17.748 19.019 1.00 85.38 462 GLY A CA 1
ATOM 3441 C C . GLY A 1 462 ? -21.978 17.116 18.242 1.00 85.38 462 GLY A C 1
ATOM 3442 O O . GLY A 1 462 ? -21.326 17.756 17.412 1.00 85.38 462 GLY A O 1
ATOM 3443 N N . GLY A 1 463 ? -21.697 15.839 18.486 1.00 93.31 463 GLY A N 1
ATOM 3444 C CA . GLY A 1 463 ? -20.713 15.095 17.704 1.00 93.31 463 GLY A CA 1
ATOM 3445 C C . GLY A 1 463 ? -20.383 13.722 18.267 1.00 93.31 463 GLY A C 1
ATOM 3446 O O . GLY A 1 463 ? -20.914 13.305 19.289 1.00 93.31 463 GLY A O 1
ATOM 3447 N N . VAL A 1 464 ? -19.487 13.019 17.577 1.00 97.94 464 VAL A N 1
ATOM 3448 C CA . VAL A 1 464 ? -19.029 11.679 17.943 1.00 97.94 464 VAL A CA 1
ATOM 3449 C C . VAL A 1 464 ? -17.516 11.672 18.117 1.00 97.94 464 VAL A C 1
ATOM 3451 O O . VAL A 1 464 ? -16.754 11.947 17.183 1.00 97.94 464 VAL A O 1
ATOM 3454 N N . MET A 1 465 ? -17.079 11.315 19.318 1.00 98.19 465 MET A N 1
ATOM 3455 C CA . MET A 1 465 ? -15.699 10.987 19.643 1.00 98.19 465 MET A CA 1
ATOM 3456 C C . MET A 1 465 ? -15.400 9.545 19.226 1.00 98.19 465 MET A C 1
ATOM 3458 O O . MET A 1 465 ? -16.186 8.638 19.492 1.00 98.19 465 MET A O 1
ATOM 3462 N N . VAL A 1 466 ? -14.253 9.316 18.585 1.00 98.31 466 VAL A N 1
ATOM 3463 C CA . VAL A 1 466 ? -13.835 7.980 18.139 1.00 98.31 466 VAL A CA 1
ATOM 3464 C C . VAL A 1 466 ? -12.526 7.598 18.803 1.00 98.31 466 VAL A C 1
ATOM 3466 O O . VAL A 1 466 ? -11.528 8.313 18.677 1.00 98.31 466 VAL A O 1
ATOM 3469 N N . TYR A 1 467 ? -12.523 6.441 19.458 1.00 98.19 467 TYR A N 1
ATOM 3470 C CA . TYR A 1 467 ? -11.356 5.893 20.139 1.00 98.19 467 TYR A CA 1
ATOM 3471 C C . TYR A 1 467 ? -11.044 4.483 19.665 1.00 98.19 467 TYR A C 1
ATOM 3473 O O . TYR A 1 467 ? -11.920 3.647 19.464 1.00 98.19 467 TYR A O 1
ATOM 3481 N N . ASP A 1 468 ? -9.759 4.226 19.507 1.00 96.00 468 ASP A N 1
ATOM 3482 C CA . ASP A 1 468 ? -9.178 2.929 19.228 1.00 96.00 468 ASP A CA 1
ATOM 3483 C C . ASP A 1 468 ? -9.017 2.134 20.529 1.00 96.00 468 ASP A C 1
ATOM 3485 O O . ASP A 1 468 ? -8.301 2.562 21.436 1.00 96.00 468 ASP A O 1
ATOM 3489 N N . LEU A 1 469 ? -9.662 0.967 20.608 1.00 95.69 469 LEU A N 1
ATOM 3490 C CA . LEU A 1 469 ? -9.675 0.113 21.799 1.00 95.69 469 LEU A CA 1
ATOM 3491 C C . LEU A 1 469 ? -8.720 -1.086 21.704 1.00 95.69 469 LEU A C 1
ATOM 3493 O O . LEU A 1 469 ? -8.823 -2.022 22.501 1.00 95.69 469 LEU A O 1
ATOM 3497 N N . SER A 1 470 ? -7.770 -1.095 20.758 1.00 89.56 470 SER A N 1
ATOM 3498 C CA . SER A 1 470 ? -6.773 -2.175 20.667 1.00 89.56 470 SER A CA 1
ATOM 3499 C C . SER A 1 470 ? -6.014 -2.391 21.977 1.00 89.56 470 SER A C 1
ATOM 3501 O O . SER A 1 470 ? -5.650 -3.525 22.287 1.00 89.56 470 SER A O 1
ATOM 3503 N N . ASN A 1 471 ? -5.792 -1.324 22.748 1.00 92.31 471 ASN A N 1
ATOM 3504 C CA . ASN A 1 471 ? -5.260 -1.407 24.097 1.00 92.31 471 ASN A CA 1
ATOM 3505 C C . ASN A 1 471 ? -6.280 -0.848 25.110 1.00 92.31 471 ASN A C 1
ATOM 3507 O O . ASN A 1 471 ? -6.370 0.370 25.252 1.00 92.31 471 ASN A O 1
ATOM 3511 N N . PRO A 1 472 ? -7.009 -1.699 25.857 1.00 93.12 472 PRO A N 1
ATOM 3512 C CA . PRO A 1 472 ? -8.059 -1.248 26.773 1.00 93.12 472 PRO A CA 1
ATOM 3513 C C . PRO A 1 472 ? -7.532 -0.409 27.949 1.00 93.12 472 PRO A C 1
ATOM 3515 O O . PRO A 1 472 ? -8.289 0.351 28.539 1.00 93.12 472 PRO A O 1
ATOM 3518 N N . THR A 1 473 ? -6.239 -0.509 28.290 1.00 95.12 473 THR A N 1
ATOM 3519 C CA . THR A 1 473 ? -5.617 0.308 29.356 1.00 95.12 473 THR A CA 1
ATOM 3520 C C . THR A 1 473 ? -5.120 1.662 28.861 1.00 95.12 473 THR A C 1
ATOM 3522 O O . THR A 1 473 ? -4.729 2.513 29.659 1.00 95.12 473 THR A O 1
ATOM 3525 N N . LYS A 1 474 ? -5.095 1.858 27.541 1.00 95.00 474 LYS A N 1
ATOM 3526 C CA . LYS A 1 474 ? -4.672 3.099 26.903 1.00 95.00 474 LYS A CA 1
ATOM 3527 C C . LYS A 1 474 ? -5.358 3.253 25.538 1.00 95.00 474 LYS A C 1
ATOM 3529 O O . LYS A 1 474 ? -4.675 3.131 24.517 1.00 95.00 474 LYS A O 1
ATOM 3534 N N . PRO A 1 475 ? -6.681 3.488 25.503 1.00 96.50 475 PRO A N 1
ATOM 3535 C CA . PRO A 1 475 ? -7.367 3.843 24.272 1.00 96.50 475 PRO A CA 1
ATOM 3536 C C . PRO A 1 475 ? -6.718 5.054 23.598 1.00 96.50 475 PRO A C 1
ATOM 3538 O O . PRO A 1 475 ? -6.291 5.997 24.270 1.00 96.50 475 PRO A O 1
ATOM 3541 N N . GLU A 1 476 ? -6.647 5.040 22.270 1.00 96.19 476 GLU A N 1
ATOM 3542 C CA . GLU A 1 476 ? -6.053 6.135 21.497 1.00 96.19 476 GLU A CA 1
ATOM 3543 C C . GLU A 1 476 ? -7.144 6.926 20.773 1.00 96.19 476 GLU A C 1
ATOM 3545 O O . GLU A 1 476 ? -7.962 6.354 20.054 1.00 96.19 476 GLU A O 1
ATOM 3550 N N . PHE A 1 477 ? -7.158 8.248 20.954 1.00 96.62 477 PHE A N 1
ATOM 3551 C CA . PHE A 1 477 ? -8.073 9.129 20.231 1.00 96.62 477 PHE A CA 1
ATOM 3552 C C . PHE A 1 477 ? -7.795 9.069 18.725 1.00 96.62 477 PHE A C 1
ATOM 3554 O O . PHE A 1 477 ? -6.645 9.195 18.299 1.00 96.62 477 PHE A O 1
ATOM 3561 N N . VAL A 1 478 ? -8.852 8.902 17.930 1.00 95.31 478 VAL A N 1
ATOM 3562 C CA . VAL A 1 478 ? -8.781 8.811 16.466 1.00 95.31 478 VAL A CA 1
ATOM 3563 C C . VAL A 1 478 ? -9.227 10.113 15.817 1.00 95.31 478 VAL A C 1
ATOM 3565 O O . VAL A 1 478 ? -8.490 10.720 15.039 1.00 95.31 478 VAL A O 1
ATOM 3568 N N . GLN A 1 479 ? -10.458 10.528 16.110 1.00 95.44 479 GLN A N 1
ATOM 3569 C CA . GLN A 1 479 ? -11.068 11.730 15.551 1.00 95.44 479 GLN A CA 1
ATOM 3570 C C . GLN A 1 479 ? -12.276 12.152 16.387 1.00 95.44 479 GLN A C 1
ATOM 3572 O O . GLN A 1 479 ? -12.878 11.339 17.087 1.00 95.44 479 GLN A O 1
ATOM 3577 N N . TYR A 1 480 ? -12.655 13.414 16.235 1.00 96.38 480 TYR A N 1
ATOM 3578 C CA . TYR A 1 480 ? -13.954 13.941 16.622 1.00 96.38 480 TYR A CA 1
ATOM 3579 C C . TYR A 1 480 ? -14.652 14.368 15.332 1.00 96.38 480 TYR A C 1
ATOM 3581 O O . TYR A 1 480 ? -14.037 15.026 14.490 1.00 96.38 480 TYR A O 1
ATOM 3589 N N . VAL A 1 481 ? -15.892 13.930 15.128 1.00 95.06 481 VAL A N 1
ATOM 3590 C CA . VAL A 1 481 ? -16.663 14.242 13.921 1.00 95.06 481 VAL A CA 1
ATOM 3591 C C . VAL A 1 481 ? -18.028 14.787 14.297 1.00 95.06 481 VAL A C 1
ATOM 3593 O O . VAL A 1 481 ? -18.653 14.316 15.240 1.00 95.06 481 VAL A O 1
ATOM 3596 N N . ARG A 1 482 ? -18.507 15.761 13.528 1.00 92.25 482 ARG A N 1
ATOM 3597 C CA . ARG A 1 482 ? -19.867 16.278 13.642 1.00 92.25 482 ARG A CA 1
ATOM 3598 C C . ARG A 1 482 ? -20.403 16.723 12.292 1.00 92.25 482 ARG A C 1
ATOM 3600 O O . ARG A 1 482 ? -19.626 16.968 11.365 1.00 92.25 482 ARG A O 1
ATOM 3607 N N . THR A 1 483 ? -21.717 16.876 12.217 1.00 92.75 483 THR A N 1
ATOM 3608 C CA . THR A 1 483 ? -22.418 17.457 11.072 1.00 92.75 483 THR A CA 1
ATOM 3609 C C . THR A 1 483 ? -23.115 18.732 11.529 1.00 92.75 483 THR A C 1
ATOM 3611 O O . THR A 1 483 ? -23.729 18.770 12.587 1.00 92.75 483 THR A O 1
ATOM 3614 N N . GLU A 1 484 ? -22.977 19.809 10.757 1.00 88.75 484 GLU A N 1
ATOM 3615 C CA . GLU A 1 484 ? -23.605 21.091 11.087 1.00 88.75 484 GLU A CA 1
ATOM 3616 C C . GLU A 1 484 ? -25.132 20.960 11.137 1.00 88.75 484 GLU A C 1
ATOM 3618 O O . GLU A 1 484 ? -25.745 20.519 10.166 1.00 88.75 484 GLU A O 1
ATOM 3623 N N . GLY A 1 485 ? -25.733 21.400 12.244 1.00 86.94 485 GLY A N 1
ATOM 3624 C CA . GLY A 1 485 ? -27.179 21.352 12.473 1.00 86.94 485 GLY A CA 1
ATOM 3625 C C . GLY A 1 485 ? -27.675 20.110 13.217 1.00 86.94 485 GLY A C 1
ATOM 3626 O O . GLY A 1 485 ? -28.821 20.125 13.654 1.00 86.94 485 GLY A O 1
ATOM 3627 N N . ASP A 1 486 ? -26.833 19.090 13.400 1.00 92.25 486 ASP A N 1
ATOM 3628 C CA . ASP A 1 486 ? -27.119 17.991 14.324 1.00 92.25 486 ASP A CA 1
ATOM 3629 C C . ASP A 1 486 ? -26.863 18.450 15.769 1.00 92.25 486 ASP A C 1
ATOM 3631 O O . ASP A 1 486 ? -25.827 19.060 16.052 1.00 92.25 486 ASP A O 1
ATOM 3635 N N . ILE A 1 487 ? -27.817 18.190 16.666 1.00 92.81 487 ILE A N 1
ATOM 3636 C CA . ILE A 1 487 ? -27.805 18.628 18.070 1.00 92.81 487 ILE A CA 1
ATOM 3637 C C . ILE A 1 487 ? -28.301 17.473 18.945 1.00 92.81 487 ILE A C 1
ATOM 3639 O O . ILE A 1 487 ? -29.300 16.847 18.594 1.00 92.81 487 ILE A O 1
ATOM 3643 N N . SER A 1 488 ? -27.621 17.228 20.068 1.00 93.31 488 SER A N 1
ATOM 3644 C CA . SER A 1 488 ? -27.913 16.153 21.027 1.00 93.31 488 SER A CA 1
ATOM 3645 C C . SER A 1 488 ? -27.903 14.732 20.435 1.00 93.31 488 SER A C 1
ATOM 3647 O O . SER A 1 488 ? -28.956 14.114 20.304 1.00 93.31 488 SER A O 1
ATOM 3649 N N . PRO A 1 489 ? -26.738 14.199 20.010 1.00 95.44 489 PRO A N 1
ATOM 3650 C CA . PRO A 1 489 ? -26.568 12.775 19.732 1.00 95.44 489 PRO A CA 1
ATOM 3651 C C . PRO A 1 489 ? -26.862 11.909 20.964 1.00 95.44 489 PRO A C 1
ATOM 3653 O O . PRO A 1 489 ? -26.090 11.937 21.919 1.00 95.44 489 PRO A O 1
ATOM 3656 N N . GLU A 1 490 ? -27.897 11.082 20.873 1.00 92.25 490 GLU A N 1
ATOM 3657 C CA . GLU A 1 490 ? -28.413 10.273 21.990 1.00 92.25 490 GLU A CA 1
ATOM 3658 C C . GLU A 1 490 ? -28.382 8.771 21.665 1.00 92.25 490 GLU A C 1
ATOM 3660 O O . GLU A 1 490 ? -27.925 7.937 22.439 1.00 92.25 490 GLU A O 1
ATOM 3665 N N . GLY A 1 491 ? -28.721 8.400 20.428 1.00 94.50 491 GLY A N 1
ATOM 3666 C CA . GLY A 1 491 ? -28.649 7.014 19.959 1.00 94.50 491 GLY A CA 1
ATOM 3667 C C . GLY A 1 491 ? -27.537 6.786 18.941 1.00 94.50 491 GLY A C 1
ATOM 3668 O O . GLY A 1 491 ? -27.540 7.390 17.863 1.00 94.50 491 GLY A O 1
ATOM 3669 N N . LEU A 1 492 ? -26.640 5.827 19.200 1.00 97.94 492 LEU A N 1
ATOM 3670 C CA . LEU A 1 492 ? -25.601 5.400 18.251 1.00 97.94 492 LEU A CA 1
ATOM 3671 C C . LEU A 1 492 ? -25.765 3.944 17.808 1.00 97.94 492 LEU A C 1
ATOM 3673 O O . LEU A 1 492 ? -25.732 3.022 18.623 1.00 97.94 492 LEU A O 1
ATOM 3677 N N . LYS A 1 493 ? -25.788 3.712 16.489 1.00 97.75 493 LYS A N 1
ATOM 3678 C CA . LYS A 1 493 ? -25.780 2.358 15.918 1.00 97.75 493 LYS A CA 1
ATOM 3679 C C . LYS A 1 493 ? -24.634 2.135 14.940 1.00 97.75 493 LYS A C 1
ATOM 3681 O O . LYS A 1 493 ? -24.626 2.659 13.826 1.00 97.75 493 LYS A O 1
ATOM 3686 N N . PHE A 1 494 ? -23.697 1.264 15.310 1.00 98.31 494 PHE A N 1
ATOM 3687 C CA . PHE A 1 494 ? -22.714 0.730 14.369 1.00 98.31 494 PHE A CA 1
ATOM 3688 C C . PHE A 1 494 ? -23.344 -0.341 13.462 1.00 98.31 494 PHE A C 1
ATOM 3690 O O . PHE A 1 494 ? -23.979 -1.287 13.931 1.00 98.31 494 PHE A O 1
ATOM 3697 N N . ILE A 1 495 ? -23.120 -0.217 12.153 1.00 98.12 495 ILE A N 1
ATOM 3698 C CA . ILE A 1 495 ? -23.564 -1.163 11.125 1.00 98.12 495 ILE A CA 1
ATOM 3699 C C . ILE A 1 495 ? -22.314 -1.759 10.456 1.00 98.12 495 ILE A C 1
ATOM 3701 O O . ILE A 1 495 ? -21.617 -1.056 9.715 1.00 98.12 495 ILE A O 1
ATOM 3705 N N . PRO A 1 496 ? -22.001 -3.051 10.674 1.00 96.12 496 PRO A N 1
ATOM 3706 C CA . PRO A 1 496 ? -20.836 -3.692 10.071 1.00 96.12 496 PRO A CA 1
ATOM 3707 C C . PRO A 1 496 ? -20.860 -3.655 8.539 1.00 96.12 496 PRO A C 1
ATOM 3709 O O . PRO A 1 496 ? -21.916 -3.729 7.917 1.00 96.12 496 PRO A O 1
ATOM 3712 N N . ALA A 1 497 ? -19.683 -3.653 7.906 1.00 93.94 497 ALA A N 1
ATOM 3713 C CA . ALA A 1 497 ? -19.563 -3.656 6.443 1.00 93.94 497 ALA A CA 1
ATOM 3714 C C . ALA A 1 497 ? -20.310 -4.823 5.767 1.00 93.94 497 ALA A C 1
ATOM 3716 O O . ALA A 1 497 ? -20.892 -4.644 4.703 1.00 93.94 497 ALA A O 1
ATOM 3717 N N . ALA A 1 498 ? -20.327 -5.998 6.406 1.00 92.81 498 ALA A N 1
ATOM 3718 C CA . ALA A 1 498 ? -21.031 -7.185 5.916 1.00 92.81 498 ALA A CA 1
ATOM 3719 C C . ALA A 1 498 ? -22.566 -7.050 5.944 1.00 92.81 498 ALA A C 1
ATOM 3721 O O . ALA A 1 498 ? -23.255 -7.739 5.194 1.00 92.81 498 ALA A O 1
ATOM 3722 N N . ASP A 1 499 ? -23.078 -6.167 6.799 1.00 93.50 499 ASP A N 1
ATOM 3723 C CA . ASP A 1 499 ? -24.505 -5.942 7.037 1.00 93.50 499 ASP A CA 1
ATOM 3724 C C . ASP A 1 499 ? -25.004 -4.651 6.370 1.00 93.50 499 ASP A C 1
ATOM 3726 O O . ASP A 1 499 ? -26.203 -4.450 6.186 1.00 93.50 499 ASP A O 1
ATOM 3730 N N . SER A 1 500 ? -24.075 -3.791 5.965 1.00 95.38 500 SER A N 1
ATOM 3731 C CA . SER A 1 500 ? -24.341 -2.506 5.343 1.00 95.38 500 SER A CA 1
ATOM 3732 C C . SER A 1 500 ? -24.881 -2.626 3.907 1.00 95.38 500 SER A C 1
ATOM 3734 O O . SER A 1 500 ? -24.402 -3.445 3.115 1.00 95.38 500 SER A O 1
ATOM 3736 N N . PRO A 1 501 ? -25.798 -1.729 3.496 1.00 92.56 501 PRO A N 1
ATOM 3737 C CA . PRO A 1 501 ? -26.322 -1.657 2.132 1.00 92.56 501 PRO A CA 1
ATOM 3738 C C . PRO A 1 501 ? -25.284 -1.462 1.021 1.00 92.56 501 PRO A C 1
ATOM 3740 O O . PRO A 1 501 ? -25.557 -1.847 -0.118 1.00 92.56 501 PRO A O 1
ATOM 3743 N N . ASN A 1 502 ? -24.133 -0.853 1.329 1.00 89.38 502 ASN A N 1
ATOM 3744 C CA . ASN A 1 502 ? -23.111 -0.461 0.352 1.00 89.38 502 ASN A CA 1
ATOM 3745 C C . ASN A 1 502 ? -21.761 -1.181 0.544 1.00 89.38 502 ASN A C 1
ATOM 3747 O O . ASN A 1 502 ? -20.779 -0.819 -0.106 1.00 89.38 502 ASN A O 1
ATOM 3751 N N . GLY A 1 503 ? -21.696 -2.176 1.436 1.00 89.94 503 GLY A N 1
ATOM 3752 C CA . GLY A 1 503 ? -20.479 -2.943 1.716 1.00 89.94 503 GLY A CA 1
ATOM 3753 C C . GLY A 1 503 ? -19.397 -2.186 2.498 1.00 89.94 503 GLY A C 1
ATOM 3754 O O . GLY A 1 503 ? -18.304 -2.721 2.680 1.00 89.94 503 GLY A O 1
ATOM 3755 N N . LYS A 1 504 ? -19.667 -0.958 2.962 1.00 91.06 504 LYS A N 1
ATOM 3756 C CA . LYS A 1 504 ? -18.806 -0.197 3.884 1.00 91.06 504 LYS A CA 1
ATOM 3757 C C . LYS A 1 504 ? -19.433 -0.177 5.273 1.00 91.06 504 LYS A C 1
ATOM 3759 O O . LYS A 1 504 ? -20.649 -0.067 5.375 1.00 91.06 504 LYS A O 1
ATOM 3764 N N . ALA A 1 505 ? -18.632 -0.256 6.335 1.00 96.38 505 ALA A N 1
ATOM 3765 C CA . ALA A 1 505 ? -19.164 -0.086 7.688 1.00 96.38 505 ALA A CA 1
ATOM 3766 C C . ALA A 1 505 ? -19.759 1.324 7.842 1.00 96.38 505 ALA A C 1
ATOM 3768 O O . ALA A 1 505 ? -19.212 2.278 7.282 1.00 96.38 505 ALA A O 1
ATOM 3769 N N . LEU A 1 506 ? -20.873 1.447 8.563 1.00 98.25 506 LEU A N 1
ATOM 3770 C CA . LEU A 1 506 ? -21.562 2.714 8.804 1.00 98.25 506 LEU A CA 1
ATOM 3771 C C . LEU A 1 506 ? -21.728 2.959 10.308 1.00 98.25 506 LEU A C 1
ATOM 3773 O O . LEU A 1 506 ? -21.765 2.016 11.096 1.00 98.25 506 LEU A O 1
ATOM 3777 N N . LEU A 1 507 ? -21.880 4.222 10.685 1.00 98.56 507 LEU A N 1
ATOM 3778 C CA . LEU A 1 507 ? -22.385 4.643 11.988 1.00 98.56 507 LEU A CA 1
ATOM 3779 C C . LEU A 1 507 ? -23.643 5.483 11.758 1.00 98.56 507 LEU A C 1
ATOM 3781 O O . LEU A 1 507 ? -23.570 6.487 11.049 1.00 98.56 507 LEU A O 1
ATOM 3785 N N . ALA A 1 508 ? -24.771 5.071 12.330 1.00 98.31 508 ALA A N 1
ATOM 3786 C CA . ALA A 1 508 ? -25.968 5.894 12.426 1.00 98.31 508 ALA A CA 1
ATOM 3787 C C . ALA A 1 508 ? -25.960 6.649 13.759 1.00 98.31 508 ALA A C 1
ATOM 3789 O O . ALA A 1 508 ? -25.673 6.058 14.800 1.00 98.31 508 ALA A O 1
ATOM 3790 N N . VAL A 1 509 ? -26.244 7.944 13.693 1.00 98.19 509 VAL A N 1
ATOM 3791 C CA . VAL A 1 509 ? -26.275 8.876 14.821 1.00 98.19 509 VAL A CA 1
ATOM 3792 C C . VAL A 1 509 ? -27.661 9.499 14.859 1.00 98.19 509 VAL A C 1
ATOM 3794 O O . VAL A 1 509 ? -28.077 10.111 13.873 1.00 98.19 509 VAL A O 1
ATOM 3797 N N . SER A 1 510 ? -28.369 9.299 15.961 1.00 97.69 510 SER A N 1
ATOM 3798 C CA . SER A 1 510 ? -29.719 9.807 16.215 1.00 97.69 510 SER A CA 1
ATOM 3799 C C . SER A 1 510 ? -29.567 11.059 17.070 1.00 97.69 510 SER A C 1
ATOM 3801 O O . SER A 1 510 ? -28.931 10.993 18.117 1.00 97.69 510 SER A O 1
ATOM 3803 N N . ASN A 1 511 ? -30.033 12.195 16.557 1.00 96.12 511 ASN A N 1
ATOM 3804 C CA . ASN A 1 511 ? -29.863 13.505 17.169 1.00 96.12 511 ASN A CA 1
ATOM 3805 C C . ASN A 1 511 ? -31.240 14.045 17.553 1.00 96.12 511 ASN A C 1
ATOM 3807 O O . ASN A 1 511 ? -32.047 14.394 16.679 1.00 96.12 511 ASN A O 1
ATOM 3811 N N . GLU A 1 512 ? -31.511 14.074 18.845 1.00 92.19 512 GLU A N 1
ATOM 3812 C CA . GLU A 1 512 ? -32.857 14.154 19.389 1.00 92.19 512 GLU A CA 1
ATOM 3813 C C . GLU A 1 512 ? -33.446 15.561 19.274 1.00 92.19 512 GLU A C 1
ATOM 3815 O O . GLU A 1 512 ? -34.454 15.757 18.580 1.00 92.19 512 GLU A O 1
ATOM 3820 N N . VAL A 1 513 ? -32.743 16.565 19.802 1.00 92.44 513 VAL A N 1
ATOM 3821 C CA . VAL A 1 513 ? -33.149 17.978 19.734 1.00 92.44 513 VAL A CA 1
ATOM 3822 C C . VAL A 1 513 ? -33.299 18.466 18.288 1.00 92.44 513 VAL A C 1
ATOM 3824 O O . VAL A 1 513 ? -34.279 19.141 17.948 1.00 92.44 513 VAL A O 1
ATOM 3827 N N . SER A 1 514 ? -32.366 18.114 17.393 1.00 93.25 514 SER A N 1
ATOM 3828 C CA . SER A 1 514 ? -32.466 18.486 15.971 1.00 93.25 514 SER A CA 1
ATOM 3829 C C . SER A 1 514 ? -33.444 17.614 15.178 1.00 93.25 514 SER A C 1
ATOM 3831 O O . SER A 1 514 ? -33.788 17.963 14.043 1.00 93.25 514 SER A O 1
ATOM 3833 N N . LYS A 1 515 ? -33.921 16.504 15.758 1.00 95.31 515 LYS A N 1
ATOM 3834 C CA . LYS A 1 515 ? -34.796 15.505 15.126 1.00 95.31 515 LYS A CA 1
ATOM 3835 C C . LYS A 1 515 ? -34.204 14.979 13.824 1.00 95.31 515 LYS A C 1
ATOM 3837 O O . LYS A 1 515 ? -34.903 14.860 12.813 1.00 95.31 515 LYS A O 1
ATOM 3842 N N . THR A 1 516 ? -32.905 14.702 13.819 1.00 96.19 516 THR A N 1
ATOM 3843 C CA . THR A 1 516 ? -32.181 14.232 12.633 1.00 96.19 516 THR A CA 1
ATOM 3844 C C . THR A 1 516 ? -31.499 12.896 12.873 1.00 96.19 516 THR A C 1
ATOM 3846 O O . THR A 1 516 ? -30.985 12.628 13.949 1.00 96.19 516 THR A O 1
ATOM 3849 N N . ALA A 1 517 ? -31.426 12.065 11.834 1.00 97.69 517 ALA A N 1
ATOM 3850 C CA . ALA A 1 517 ? -30.562 10.890 11.819 1.00 97.69 517 ALA A CA 1
ATOM 3851 C C . ALA A 1 517 ? -29.470 11.059 10.758 1.00 97.69 517 ALA A C 1
ATOM 3853 O O . ALA A 1 517 ? -29.769 11.223 9.569 1.00 97.69 517 ALA A O 1
ATOM 3854 N N . THR A 1 518 ? -28.210 10.991 11.180 1.00 97.88 518 THR A N 1
ATOM 3855 C CA . THR A 1 518 ? -27.033 11.120 10.313 1.00 97.88 518 THR A CA 1
ATOM 3856 C C . THR A 1 518 ? -26.326 9.785 10.158 1.00 97.88 518 THR A C 1
ATOM 3858 O O . THR A 1 518 ? -26.091 9.066 11.123 1.00 97.88 518 THR A O 1
ATOM 3861 N N . LEU A 1 519 ? -25.953 9.456 8.924 1.00 98.31 519 LEU A N 1
ATOM 3862 C CA . LEU A 1 519 ? -25.158 8.284 8.587 1.00 98.31 519 LEU A CA 1
ATOM 3863 C C . LEU A 1 519 ? -23.736 8.717 8.234 1.00 98.31 519 LEU A C 1
ATOM 3865 O O . LEU A 1 519 ? -23.535 9.526 7.326 1.00 98.31 519 LEU A O 1
ATOM 3869 N N . TYR A 1 520 ? -22.746 8.113 8.884 1.00 98.19 520 TYR A N 1
ATOM 3870 C CA . TYR A 1 520 ? -21.341 8.196 8.496 1.00 98.19 520 TYR A CA 1
ATOM 3871 C C . TYR A 1 520 ? -20.890 6.876 7.876 1.00 98.19 520 TYR A C 1
ATOM 3873 O O . TYR A 1 520 ? -21.099 5.814 8.452 1.00 98.19 520 TYR A O 1
ATOM 3881 N N . ALA A 1 521 ? -20.224 6.929 6.725 1.00 96.50 521 ALA A N 1
ATOM 3882 C CA . ALA A 1 521 ? -19.448 5.816 6.202 1.00 96.50 521 ALA A CA 1
ATOM 3883 C C . ALA A 1 521 ? -18.066 5.789 6.858 1.00 96.50 521 ALA A C 1
ATOM 3885 O O . ALA A 1 521 ? -17.388 6.811 6.952 1.00 96.50 521 ALA A O 1
ATOM 3886 N N . ILE A 1 522 ? -17.632 4.609 7.285 1.00 95.19 522 ILE A N 1
ATOM 3887 C CA . ILE A 1 522 ? -16.342 4.415 7.937 1.00 95.19 522 ILE A CA 1
ATOM 3888 C C . ILE A 1 522 ? -15.335 3.977 6.880 1.00 95.19 522 ILE A C 1
ATOM 3890 O O . ILE A 1 522 ? -15.414 2.881 6.320 1.00 95.19 522 ILE A O 1
ATOM 3894 N N . GLU A 1 523 ? -14.385 4.858 6.596 1.00 88.25 523 GLU A N 1
ATOM 3895 C CA . GLU A 1 523 ? -13.292 4.611 5.669 1.00 88.25 523 GLU A CA 1
ATOM 3896 C C . GLU A 1 523 ? -12.063 4.136 6.434 1.00 88.25 523 GLU A C 1
ATOM 3898 O O . GLU A 1 523 ? -11.598 4.777 7.375 1.00 88.25 523 GLU A O 1
ATOM 3903 N N . THR A 1 524 ? -11.506 3.004 6.022 1.00 76.31 524 THR A N 1
ATOM 3904 C CA . THR A 1 524 ? -10.197 2.563 6.497 1.00 76.31 524 THR A CA 1
ATOM 3905 C C . THR A 1 524 ? -9.121 3.229 5.648 1.00 76.31 524 THR A C 1
ATOM 3907 O O . THR A 1 524 ? -9.260 3.226 4.421 1.00 76.31 524 THR A O 1
ATOM 3910 N N . PRO A 1 525 ? -8.031 3.752 6.231 1.00 63.00 525 PRO A N 1
ATOM 3911 C CA . PRO A 1 525 ? -6.882 4.139 5.435 1.00 63.00 525 PRO A CA 1
ATOM 3912 C C . PRO A 1 525 ? -6.402 2.898 4.693 1.00 63.00 525 PRO A C 1
ATOM 3914 O O . PRO A 1 525 ? -6.299 1.813 5.271 1.00 63.00 525 PRO A O 1
ATOM 3917 N N . ASN A 1 526 ? -6.163 3.045 3.393 1.00 57.53 526 ASN A N 1
ATOM 3918 C CA . ASN A 1 526 ? -5.574 1.971 2.616 1.00 57.53 526 ASN A CA 1
ATOM 3919 C C . ASN A 1 526 ? -4.220 1.643 3.269 1.00 57.53 526 ASN A C 1
ATOM 3921 O O . ASN A 1 526 ? -3.404 2.543 3.449 1.00 57.53 526 ASN A O 1
ATOM 3925 N N . SER A 1 527 ? -3.979 0.378 3.612 1.00 62.41 527 SER A N 1
ATOM 3926 C CA . SER A 1 527 ? -2.657 -0.142 3.996 1.00 62.41 527 SER A CA 1
ATOM 3927 C C . SER A 1 527 ? -2.127 -1.033 2.872 1.00 62.41 527 SER A C 1
ATOM 3929 O O . SER A 1 527 ? -2.947 -1.635 2.169 1.00 62.41 527 SER A O 1
ATOM 3931 N N . PRO A 1 528 ? -0.796 -1.144 2.675 1.00 79.44 528 PRO A N 1
ATOM 3932 C CA . PRO A 1 528 ? -0.247 -2.141 1.769 1.00 79.44 528 PRO A CA 1
ATOM 3933 C C . PRO A 1 528 ? -0.809 -3.521 2.116 1.00 79.44 528 PRO A C 1
ATOM 3935 O O . PRO A 1 528 ? -0.894 -3.883 3.291 1.00 79.44 528 PRO A O 1
ATOM 3938 N N . LYS A 1 529 ? -1.219 -4.279 1.105 1.00 87.94 529 LYS A N 1
ATOM 3939 C CA . LYS A 1 529 ? -1.842 -5.592 1.275 1.00 87.94 529 LYS A CA 1
ATOM 3940 C C . LYS A 1 529 ? -0.961 -6.640 0.630 1.00 87.94 529 LYS A C 1
ATOM 3942 O O . LYS A 1 529 ? -0.524 -6.457 -0.497 1.00 87.94 529 LYS A O 1
ATOM 3947 N N . ILE A 1 530 ? -0.762 -7.766 1.305 1.00 93.69 530 ILE A N 1
ATOM 3948 C CA . ILE A 1 530 ? -0.155 -8.940 0.685 1.00 93.69 530 ILE A CA 1
ATOM 3949 C C . ILE A 1 530 ? -1.181 -10.061 0.541 1.00 93.69 530 ILE A C 1
ATOM 3951 O O . ILE A 1 530 ? -1.940 -10.353 1.464 1.00 93.69 530 ILE A O 1
ATOM 3955 N N . THR A 1 531 ? -1.220 -10.677 -0.637 1.00 96.19 531 THR A N 1
ATOM 3956 C CA . THR A 1 531 ? -2.019 -11.878 -0.903 1.00 96.19 531 THR A CA 1
ATOM 3957 C C . THR A 1 531 ? -1.076 -13.050 -1.132 1.00 96.19 531 THR A C 1
ATOM 3959 O O . THR A 1 531 ? -0.238 -12.996 -2.027 1.00 96.19 531 THR A O 1
ATOM 3962 N N . ASN A 1 532 ? -1.211 -14.097 -0.322 1.00 96.44 532 ASN A N 1
ATOM 3963 C CA . ASN A 1 532 ? -0.356 -15.279 -0.373 1.00 96.44 532 ASN A CA 1
ATOM 3964 C C . ASN A 1 532 ? -1.006 -16.398 -1.191 1.00 96.44 532 ASN A C 1
ATOM 3966 O O . ASN A 1 532 ? -2.169 -16.733 -0.969 1.00 96.44 532 ASN A O 1
ATOM 3970 N N . TYR A 1 533 ? -0.226 -17.025 -2.064 1.00 96.56 533 TYR A N 1
ATOM 3971 C CA . TYR A 1 533 ? -0.599 -18.173 -2.879 1.00 96.56 533 TYR A CA 1
ATOM 3972 C C . TYR A 1 533 ? 0.382 -19.312 -2.607 1.00 96.56 533 TYR A C 1
ATOM 3974 O O . TYR A 1 533 ? 1.594 -19.116 -2.651 1.00 96.56 533 TYR A O 1
ATOM 3982 N N . THR A 1 534 ? -0.119 -20.506 -2.310 1.00 95.38 534 THR A N 1
ATOM 3983 C CA . THR A 1 534 ? 0.724 -21.672 -2.014 1.00 95.38 534 THR A CA 1
ATOM 3984 C C . THR A 1 534 ? 0.826 -22.570 -3.235 1.00 95.38 534 THR A C 1
ATOM 3986 O O . THR A 1 534 ? -0.182 -22.870 -3.878 1.00 95.38 534 THR A O 1
ATOM 3989 N N . PHE A 1 535 ? 2.037 -23.034 -3.535 1.00 95.12 535 PHE A N 1
ATOM 3990 C CA . PHE A 1 535 ? 2.241 -24.058 -4.549 1.00 95.12 535 PHE A CA 1
ATOM 3991 C C . PHE A 1 535 ? 1.713 -25.396 -4.030 1.00 95.12 535 PHE A C 1
ATOM 3993 O O . PHE A 1 535 ? 2.256 -25.979 -3.093 1.00 95.12 535 PHE A O 1
ATOM 4000 N N . ASN A 1 536 ? 0.648 -25.890 -4.656 1.00 90.88 536 ASN A N 1
ATOM 4001 C CA . ASN A 1 536 ? 0.046 -27.177 -4.326 1.00 90.88 536 ASN A CA 1
ATOM 4002 C C . ASN A 1 536 ? 0.454 -28.229 -5.362 1.00 90.88 536 ASN A C 1
ATOM 4004 O O . ASN A 1 536 ? 0.545 -27.926 -6.549 1.00 90.88 536 ASN A O 1
ATOM 4008 N N . ASN A 1 537 ? 0.633 -29.480 -4.925 1.00 88.38 537 ASN A N 1
ATOM 4009 C CA . ASN A 1 537 ? 0.918 -30.626 -5.801 1.00 88.38 537 ASN A CA 1
ATOM 4010 C C . ASN A 1 537 ? 2.186 -30.460 -6.660 1.00 88.38 537 ASN A C 1
ATOM 4012 O O . ASN A 1 537 ? 2.183 -30.755 -7.857 1.00 88.38 537 ASN A O 1
ATOM 4016 N N . LEU A 1 538 ? 3.272 -29.982 -6.047 1.00 94.44 538 LEU A N 1
ATOM 4017 C CA . LEU A 1 538 ? 4.562 -29.828 -6.719 1.00 94.44 538 LEU A CA 1
ATOM 4018 C C . LEU A 1 538 ? 5.038 -31.168 -7.324 1.00 94.44 538 LEU A C 1
ATOM 4020 O O . LEU A 1 538 ? 4.864 -32.214 -6.695 1.00 94.44 538 LEU A O 1
ATOM 4024 N N . PRO A 1 539 ? 5.627 -31.178 -8.538 1.00 95.31 539 PRO A N 1
ATOM 4025 C CA . PRO A 1 539 ? 6.114 -32.404 -9.169 1.00 95.31 539 PRO A CA 1
ATOM 4026 C C . PRO A 1 539 ? 7.217 -33.090 -8.358 1.00 95.31 539 PRO A C 1
ATOM 4028 O O . PRO A 1 539 ? 8.091 -32.430 -7.805 1.00 95.31 539 PRO A O 1
ATOM 4031 N N . LYS A 1 540 ? 7.235 -34.426 -8.344 1.00 95.50 540 LYS A N 1
ATOM 4032 C CA . LYS A 1 540 ? 8.333 -35.201 -7.748 1.00 95.50 540 LYS A CA 1
ATOM 4033 C C . LYS A 1 540 ? 9.624 -35.021 -8.559 1.00 95.50 540 LYS A C 1
ATOM 4035 O O . LYS A 1 540 ? 9.606 -35.171 -9.781 1.00 95.50 540 LYS A O 1
ATOM 4040 N N . LEU A 1 541 ? 10.732 -34.744 -7.872 1.00 94.88 541 LEU A N 1
ATOM 4041 C CA . LEU A 1 541 ? 12.082 -34.652 -8.438 1.00 94.88 541 LEU A CA 1
ATOM 4042 C C . LEU A 1 541 ? 12.814 -35.994 -8.400 1.00 94.88 541 LEU A C 1
ATOM 4044 O O . LEU A 1 541 ? 13.466 -36.377 -9.367 1.00 94.88 541 LEU A O 1
ATOM 4048 N N . GLY A 1 542 ? 12.693 -36.726 -7.293 1.00 94.81 542 GLY A N 1
ATOM 4049 C CA . GLY A 1 542 ? 13.400 -37.989 -7.103 1.00 94.81 542 GLY A CA 1
ATOM 4050 C C . GLY A 1 542 ? 13.068 -38.662 -5.777 1.00 94.81 542 GLY A C 1
ATOM 4051 O O . GLY A 1 542 ? 12.241 -38.173 -5.009 1.00 94.81 542 GLY A O 1
ATOM 4052 N N . THR A 1 543 ? 13.715 -39.797 -5.526 1.00 94.88 543 THR A N 1
ATOM 4053 C CA . THR A 1 543 ? 13.660 -40.517 -4.248 1.00 94.88 543 THR A CA 1
ATOM 4054 C C . THR A 1 543 ? 15.085 -40.693 -3.736 1.00 94.88 543 THR A C 1
ATOM 4056 O O . THR A 1 543 ? 15.958 -41.119 -4.495 1.00 94.88 543 THR A O 1
ATOM 4059 N N . THR A 1 544 ? 15.329 -40.355 -2.472 1.00 92.69 544 THR A N 1
ATOM 4060 C CA . THR A 1 544 ? 16.646 -40.481 -1.836 1.00 92.69 544 THR A CA 1
ATOM 4061 C C . THR A 1 544 ? 17.059 -41.948 -1.675 1.00 92.69 544 THR A C 1
ATOM 4063 O O . THR A 1 544 ? 16.231 -42.861 -1.737 1.00 92.69 544 THR A O 1
ATOM 4066 N N . SER A 1 545 ? 18.339 -42.198 -1.379 1.00 88.88 545 SER A N 1
ATOM 4067 C CA . SER A 1 545 ? 18.838 -43.549 -1.061 1.00 88.88 545 SER A CA 1
ATOM 4068 C C . SER A 1 545 ? 18.195 -44.170 0.190 1.00 88.88 545 SER A C 1
ATOM 4070 O O . SER A 1 545 ? 18.246 -45.387 0.359 1.00 88.88 545 SER A O 1
ATOM 4072 N N . THR A 1 546 ? 17.564 -43.356 1.043 1.00 87.75 546 THR A N 1
ATOM 4073 C CA . THR A 1 546 ? 16.821 -43.781 2.239 1.00 87.75 546 THR A CA 1
ATOM 4074 C C . THR A 1 546 ? 15.316 -43.958 1.995 1.00 87.75 546 THR A C 1
ATOM 4076 O O . THR A 1 546 ? 14.599 -44.348 2.914 1.00 87.75 546 THR A O 1
ATOM 4079 N N . GLY A 1 547 ? 14.828 -43.720 0.770 1.00 91.25 547 GLY A N 1
ATOM 4080 C CA . GLY A 1 547 ? 13.427 -43.919 0.383 1.00 91.25 547 GLY A CA 1
ATOM 4081 C C . GLY A 1 547 ? 12.509 -42.704 0.570 1.00 91.25 547 GLY A C 1
ATOM 4082 O O . GLY A 1 547 ? 11.294 -42.858 0.470 1.00 91.25 547 GLY A O 1
ATOM 4083 N N . GLN A 1 548 ? 13.053 -41.513 0.835 1.00 92.12 548 GLN A N 1
ATOM 4084 C CA . GLN A 1 548 ? 12.279 -40.271 0.941 1.00 92.12 548 GLN A CA 1
ATOM 4085 C C . GLN A 1 548 ? 12.010 -39.689 -0.450 1.00 92.12 548 GLN A C 1
ATOM 4087 O O . GLN A 1 548 ? 12.937 -39.508 -1.235 1.00 92.12 548 GLN A O 1
ATOM 4092 N N . ASP A 1 549 ? 10.758 -39.352 -0.748 1.00 94.19 549 ASP A N 1
ATOM 4093 C CA . ASP A 1 549 ? 10.407 -38.623 -1.966 1.00 94.19 549 ASP A CA 1
ATOM 4094 C C . ASP A 1 549 ? 10.672 -37.127 -1.798 1.00 94.19 549 ASP A C 1
ATOM 4096 O O . ASP A 1 549 ? 10.271 -36.529 -0.800 1.00 94.19 549 ASP A O 1
ATOM 4100 N N . ILE A 1 550 ? 11.327 -36.533 -2.793 1.00 94.38 550 ILE A N 1
ATOM 4101 C CA . ILE A 1 550 ? 11.613 -35.101 -2.846 1.00 94.38 550 ILE A CA 1
ATOM 4102 C C . ILE A 1 550 ? 10.814 -34.473 -3.980 1.00 94.38 550 ILE A C 1
ATOM 4104 O O . ILE A 1 550 ? 10.771 -35.008 -5.094 1.00 94.38 550 ILE A O 1
ATOM 4108 N N . PHE A 1 551 ? 10.188 -33.336 -3.698 1.00 94.88 551 PHE A N 1
ATOM 4109 C CA . PHE A 1 551 ? 9.352 -32.591 -4.633 1.00 94.88 551 PHE A CA 1
ATOM 4110 C C . PHE A 1 551 ? 10.024 -31.284 -5.035 1.00 94.88 551 PHE A C 1
ATOM 4112 O O . PHE A 1 551 ? 10.940 -30.816 -4.363 1.00 94.88 551 PHE A O 1
ATOM 4119 N N . LEU A 1 552 ? 9.575 -30.723 -6.155 1.00 96.06 552 LEU A N 1
ATOM 4120 C CA . LEU A 1 552 ? 10.028 -29.433 -6.649 1.00 96.06 552 LEU A CA 1
ATOM 4121 C C . LEU A 1 552 ? 9.834 -28.362 -5.570 1.00 96.06 552 LEU A C 1
ATOM 4123 O O . LEU A 1 552 ? 8.828 -28.369 -4.869 1.00 96.06 552 LEU A O 1
ATOM 4127 N N . GLY A 1 553 ? 10.798 -27.464 -5.454 1.00 94.50 553 GLY A N 1
ATOM 4128 C CA . GLY A 1 553 ? 10.883 -26.417 -4.445 1.00 94.50 553 GLY A CA 1
ATOM 4129 C C . GLY A 1 553 ? 12.258 -25.777 -4.558 1.00 94.50 553 GLY A C 1
ATOM 4130 O O . GLY A 1 553 ? 12.862 -25.850 -5.629 1.00 94.50 553 GLY A O 1
ATOM 4131 N N . GLY A 1 554 ? 12.761 -25.207 -3.468 1.00 93.06 554 GLY A N 1
ATOM 4132 C CA . GLY A 1 554 ? 14.087 -24.601 -3.498 1.00 93.06 554 GLY A CA 1
ATOM 4133 C C . GLY A 1 554 ? 14.118 -23.311 -4.314 1.00 93.06 554 GLY A C 1
ATOM 4134 O O . GLY A 1 554 ? 15.021 -23.156 -5.123 1.00 93.06 554 GLY A O 1
ATOM 4135 N N . PHE A 1 555 ? 13.049 -22.507 -4.291 1.00 96.69 555 PHE A N 1
ATOM 4136 C CA . PHE A 1 555 ? 12.901 -21.387 -5.220 1.00 96.69 555 PHE A CA 1
ATOM 4137 C C . PHE A 1 555 ? 13.634 -20.141 -4.723 1.00 96.69 555 PHE A C 1
ATOM 4139 O O . PHE A 1 555 ? 13.128 -19.482 -3.817 1.00 96.69 555 PHE A O 1
ATOM 4146 N N . SER A 1 556 ? 14.753 -19.804 -5.363 1.00 93.25 556 SER A N 1
ATOM 4147 C CA . SER A 1 556 ? 15.533 -18.602 -5.052 1.00 93.25 556 SER A CA 1
ATOM 4148 C C . SER A 1 556 ? 14.964 -17.372 -5.772 1.00 93.25 556 SER A C 1
ATOM 4150 O O . SER A 1 556 ? 14.038 -16.751 -5.264 1.00 93.25 556 SER A O 1
ATOM 4152 N N . GLY A 1 557 ? 15.396 -17.044 -6.994 1.00 96.31 557 GLY A N 1
ATOM 4153 C CA . GLY A 1 557 ? 15.002 -15.803 -7.670 1.00 96.31 557 GLY A CA 1
ATOM 4154 C C . GLY A 1 557 ? 13.608 -15.794 -8.318 1.00 96.31 557 GLY A C 1
ATOM 4155 O O . GLY A 1 557 ? 12.980 -16.832 -8.566 1.00 96.31 557 GLY A O 1
ATOM 4156 N N . LEU A 1 558 ? 13.120 -14.595 -8.668 1.00 98.38 558 LEU A N 1
ATOM 4157 C CA . LEU A 1 558 ? 11.820 -14.407 -9.328 1.00 98.38 558 LEU A CA 1
ATOM 4158 C C . LEU A 1 558 ? 11.852 -13.331 -10.419 1.00 98.38 558 LEU A C 1
ATOM 4160 O O . LEU A 1 558 ? 12.251 -12.198 -10.192 1.00 98.38 558 LEU A O 1
ATOM 4164 N N . TYR A 1 559 ? 11.294 -13.641 -11.588 1.00 98.25 559 TYR A N 1
ATOM 4165 C CA . TYR A 1 559 ? 11.135 -12.692 -12.689 1.00 98.25 559 TYR A CA 1
ATOM 4166 C C . TYR A 1 559 ? 9.696 -12.674 -13.216 1.00 98.25 559 TYR A C 1
ATOM 4168 O O . TYR A 1 559 ? 9.100 -13.721 -13.480 1.00 98.25 559 TYR A O 1
ATOM 4176 N N . PHE A 1 560 ? 9.130 -11.482 -13.418 1.00 98.06 560 PHE A N 1
ATOM 4177 C CA . PHE A 1 560 ? 7.796 -11.303 -13.996 1.00 98.06 560 PHE A CA 1
ATOM 4178 C C . PHE A 1 560 ? 7.864 -11.209 -15.526 1.00 98.06 560 PHE A C 1
ATOM 4180 O O . PHE A 1 560 ? 8.472 -10.301 -16.079 1.00 98.06 560 PHE A O 1
ATOM 4187 N N . GLN A 1 561 ? 7.198 -12.131 -16.224 1.00 94.88 561 GLN A N 1
ATOM 4188 C CA . GLN A 1 561 ? 7.173 -12.200 -17.692 1.00 94.88 561 GLN A CA 1
ATOM 4189 C C . GLN A 1 561 ? 5.961 -11.497 -18.326 1.00 94.88 561 GLN A C 1
ATOM 4191 O O . GLN A 1 561 ? 5.756 -11.592 -19.538 1.00 94.88 561 GLN A O 1
ATOM 4196 N N . GLY A 1 562 ? 5.131 -10.823 -17.528 1.00 94.12 562 GLY A N 1
ATOM 4197 C CA . GLY A 1 562 ? 3.925 -10.146 -17.997 1.00 94.12 562 GLY A CA 1
ATOM 4198 C C . GLY A 1 562 ? 2.639 -10.928 -17.732 1.00 94.12 562 GLY A C 1
ATOM 4199 O O . GLY A 1 562 ? 2.573 -11.816 -16.884 1.00 94.12 562 GLY A O 1
ATOM 4200 N N . ILE A 1 563 ? 1.583 -10.570 -18.458 1.00 94.50 563 ILE A N 1
ATOM 4201 C CA . ILE A 1 563 ? 0.239 -11.133 -18.294 1.00 94.50 563 ILE A CA 1
ATOM 4202 C C . ILE A 1 563 ? -0.050 -12.069 -19.471 1.00 94.50 563 ILE A C 1
ATOM 4204 O O . ILE A 1 563 ? 0.122 -11.698 -20.633 1.00 94.50 563 ILE A O 1
ATOM 4208 N N . ALA A 1 564 ? -0.472 -13.297 -19.182 1.00 92.31 564 ALA A N 1
ATOM 4209 C CA . ALA A 1 564 ? -0.888 -14.260 -20.192 1.00 92.31 564 ALA A CA 1
ATOM 4210 C C . ALA A 1 564 ? -2.196 -13.826 -20.868 1.00 92.31 564 ALA A C 1
ATOM 4212 O O . ALA A 1 564 ? -2.982 -13.055 -20.324 1.00 92.31 564 ALA A O 1
ATOM 4213 N N . ALA A 1 565 ? -2.479 -14.374 -22.053 1.00 91.44 565 ALA A N 1
ATOM 4214 C CA . ALA A 1 565 ? -3.708 -14.069 -22.794 1.00 91.44 565 ALA A CA 1
ATOM 4215 C C . ALA A 1 565 ? -5.000 -14.400 -22.013 1.00 91.44 565 ALA A C 1
ATOM 4217 O O . ALA A 1 565 ? -6.058 -13.855 -22.311 1.00 91.44 565 ALA A O 1
ATOM 4218 N N . ASN A 1 566 ? -4.913 -15.282 -21.013 1.00 90.06 566 ASN A N 1
ATOM 4219 C CA . ASN A 1 566 ? -6.000 -15.648 -20.098 1.00 90.06 566 ASN A CA 1
ATOM 4220 C C . ASN A 1 566 ? -6.153 -14.686 -18.896 1.00 90.06 566 ASN A C 1
ATOM 4222 O O . ASN A 1 566 ? -7.044 -14.891 -18.079 1.00 90.06 566 ASN A O 1
ATOM 4226 N N . GLY A 1 567 ? -5.305 -13.657 -18.776 1.00 93.06 567 GLY A N 1
ATOM 4227 C CA . GLY A 1 567 ? -5.302 -12.698 -17.668 1.00 93.06 567 GLY A CA 1
ATOM 4228 C C . GLY A 1 567 ? -4.452 -13.103 -16.457 1.00 93.06 567 GLY A C 1
ATOM 4229 O O . GLY A 1 567 ? -4.345 -12.319 -15.514 1.00 93.06 567 GLY A O 1
ATOM 4230 N N . ASN A 1 568 ? -3.830 -14.285 -16.464 1.00 97.31 568 ASN A N 1
ATOM 4231 C CA . ASN A 1 568 ? -2.962 -14.729 -15.374 1.00 97.31 568 ASN A CA 1
ATOM 4232 C C . ASN A 1 568 ? -1.624 -13.985 -15.383 1.00 97.31 568 ASN A C 1
ATOM 4234 O O . ASN A 1 568 ? -1.087 -13.648 -16.440 1.00 97.31 568 ASN A O 1
ATOM 4238 N N . LEU A 1 569 ? -1.042 -13.797 -14.200 1.00 98.25 569 LEU A N 1
ATOM 4239 C CA . LEU A 1 569 ? 0.331 -13.307 -14.083 1.00 98.25 569 LEU A CA 1
ATOM 4240 C C . LEU A 1 569 ? 1.305 -14.429 -14.454 1.00 98.25 569 LEU A C 1
ATOM 4242 O O . LEU A 1 569 ? 1.152 -15.540 -13.949 1.00 98.25 569 LEU A O 1
ATOM 4246 N N . LYS A 1 570 ? 2.295 -14.147 -15.307 1.00 98.19 570 LYS A N 1
ATOM 4247 C CA . LYS A 1 570 ? 3.332 -15.100 -15.725 1.00 98.19 570 LYS A CA 1
ATOM 4248 C C . LYS A 1 570 ? 4.646 -14.799 -15.024 1.00 98.19 570 LYS A C 1
ATOM 4250 O O . LYS A 1 570 ? 5.125 -13.667 -15.070 1.00 98.19 570 LYS A O 1
ATOM 4255 N N . PHE A 1 571 ? 5.268 -15.823 -14.466 1.00 98.62 571 PHE A N 1
ATOM 4256 C CA . PHE A 1 571 ? 6.541 -15.707 -13.772 1.00 98.62 571 PHE A CA 1
ATOM 4257 C C . PHE A 1 571 ? 7.521 -16.790 -14.206 1.00 98.62 571 PHE A C 1
ATOM 4259 O O . PHE A 1 571 ? 7.138 -17.844 -14.725 1.00 98.62 571 PHE A O 1
ATOM 4266 N N . VAL A 1 572 ? 8.794 -16.519 -13.944 1.00 98.12 572 VAL A N 1
ATOM 4267 C CA . VAL A 1 572 ? 9.886 -17.484 -13.969 1.00 98.12 572 VAL A CA 1
ATOM 4268 C C . VAL A 1 572 ? 10.595 -17.447 -12.621 1.00 98.12 572 VAL A C 1
ATOM 4270 O O . VAL A 1 572 ? 10.881 -16.374 -12.107 1.00 98.12 572 VAL A O 1
ATOM 4273 N N . THR A 1 573 ? 10.872 -18.621 -12.070 1.00 98.31 573 THR A N 1
ATOM 4274 C CA . THR A 1 573 ? 11.772 -18.851 -10.932 1.00 98.31 573 THR A CA 1
ATOM 4275 C C . THR A 1 573 ? 12.726 -19.990 -11.304 1.00 98.31 573 THR A C 1
ATOM 4277 O O . THR A 1 573 ? 12.684 -20.484 -12.436 1.00 98.31 573 THR A O 1
ATOM 4280 N N . HIS A 1 574 ? 13.581 -20.438 -10.399 1.00 97.94 574 HIS A N 1
ATOM 4281 C CA . HIS A 1 574 ? 14.380 -21.645 -10.581 1.00 97.94 574 HIS A CA 1
ATOM 4282 C C . HIS A 1 574 ? 14.645 -22.308 -9.243 1.00 97.94 574 HIS A C 1
ATOM 4284 O O . HIS A 1 574 ? 14.455 -21.716 -8.188 1.00 97.94 574 HIS A O 1
ATOM 4290 N N . THR A 1 575 ? 15.078 -23.554 -9.320 1.00 96.38 575 THR A N 1
ATOM 4291 C CA . THR A 1 575 ? 15.591 -24.282 -8.169 1.00 96.38 575 THR A CA 1
ATOM 4292 C C . THR A 1 575 ? 17.002 -23.814 -7.822 1.00 96.38 575 THR A C 1
ATOM 4294 O O . THR A 1 575 ? 17.786 -23.554 -8.741 1.00 96.38 575 THR A O 1
ATOM 4297 N N . ASP A 1 576 ? 17.337 -23.822 -6.540 1.00 91.00 576 ASP A N 1
ATOM 4298 C CA . ASP A 1 576 ? 18.699 -23.639 -6.041 1.00 91.00 576 ASP A CA 1
ATOM 4299 C C . ASP A 1 576 ? 19.594 -24.884 -6.326 1.00 91.00 576 ASP A C 1
ATOM 4301 O O . ASP A 1 576 ? 19.242 -25.735 -7.159 1.00 91.00 576 ASP A O 1
ATOM 4305 N N . ARG A 1 577 ? 20.731 -25.058 -5.630 1.00 92.50 577 ARG A N 1
ATOM 4306 C CA . ARG A 1 577 ? 21.690 -26.184 -5.716 1.00 92.50 577 ARG A CA 1
ATOM 4307 C C . ARG A 1 577 ? 21.082 -27.576 -5.499 1.00 92.50 577 ARG A C 1
ATOM 4309 O O . ARG A 1 577 ? 21.733 -28.607 -5.685 1.00 92.50 577 ARG A O 1
ATOM 4316 N N . GLY A 1 578 ? 19.824 -27.639 -5.094 1.00 94.06 578 GLY A N 1
ATOM 4317 C CA . GLY A 1 578 ? 19.093 -28.876 -4.901 1.00 94.06 578 GLY A CA 1
ATOM 4318 C C . GLY A 1 578 ? 18.963 -29.293 -3.441 1.00 94.06 578 GLY A C 1
ATOM 4319 O O . GLY A 1 578 ? 19.455 -28.629 -2.538 1.00 94.06 578 GLY A O 1
ATOM 4320 N N . PRO A 1 579 ? 18.288 -30.421 -3.181 1.00 94.19 579 PRO A N 1
ATOM 4321 C CA . PRO A 1 579 ? 17.954 -30.825 -1.822 1.00 94.19 579 PRO A CA 1
ATOM 4322 C C . PRO A 1 579 ? 19.200 -31.245 -1.026 1.00 94.19 579 PRO A C 1
ATOM 4324 O O . PRO A 1 579 ? 19.794 -32.301 -1.288 1.00 94.19 579 PRO A O 1
ATOM 4327 N N . ASN A 1 580 ? 19.559 -30.456 -0.015 1.00 92.19 580 ASN A N 1
ATOM 4328 C CA . ASN A 1 580 ? 20.674 -30.714 0.896 1.00 92.19 580 ASN A CA 1
ATOM 4329 C C . ASN A 1 580 ? 20.264 -30.582 2.370 1.00 92.19 580 ASN A C 1
ATOM 4331 O O . ASN A 1 580 ? 19.336 -29.860 2.711 1.00 92.19 580 ASN A O 1
ATOM 4335 N N . GLY A 1 581 ? 20.974 -31.278 3.257 1.00 88.00 581 GLY A N 1
ATOM 4336 C CA . GLY A 1 581 ? 20.804 -31.140 4.707 1.00 88.00 581 GLY A CA 1
ATOM 4337 C C . GLY A 1 581 ? 21.812 -30.178 5.339 1.00 88.00 581 GLY A C 1
ATOM 4338 O O . GLY A 1 581 ? 22.719 -29.679 4.670 1.00 88.00 581 GLY A O 1
ATOM 4339 N N . GLU A 1 582 ? 21.670 -29.972 6.648 1.00 87.19 582 GLU A N 1
ATOM 4340 C CA . GLU A 1 582 ? 22.595 -29.162 7.446 1.00 87.19 582 GLU A CA 1
ATOM 4341 C C . GLU A 1 582 ? 24.020 -29.747 7.439 1.00 87.19 582 GLU A C 1
ATOM 4343 O O . GLU A 1 582 ? 24.194 -30.966 7.589 1.00 87.19 582 GLU A O 1
ATOM 4348 N N . PRO A 1 583 ? 25.062 -28.910 7.287 1.00 85.31 583 PRO A N 1
ATOM 4349 C CA . PRO A 1 583 ? 26.435 -29.383 7.243 1.00 85.31 583 PRO A CA 1
ATOM 4350 C C . PRO A 1 583 ? 26.919 -29.874 8.616 1.00 85.31 583 PRO A C 1
ATOM 4352 O O . PRO A 1 583 ? 26.625 -29.299 9.663 1.00 85.31 583 PRO A O 1
ATOM 4355 N N . THR A 1 584 ? 27.732 -30.934 8.620 1.00 85.12 584 THR A N 1
ATOM 4356 C CA . THR A 1 584 ? 28.488 -31.383 9.801 1.00 85.12 584 THR A CA 1
ATOM 4357 C C . THR A 1 584 ? 29.970 -31.092 9.579 1.00 85.12 584 THR A C 1
ATOM 4359 O O . THR A 1 584 ? 30.622 -31.747 8.762 1.00 85.12 584 THR A O 1
ATOM 4362 N N . ALA A 1 585 ? 30.514 -30.119 10.316 1.00 81.38 585 ALA A N 1
ATOM 4363 C CA . ALA A 1 585 ? 31.799 -29.487 9.994 1.00 81.38 585 ALA A CA 1
ATOM 4364 C C . ALA A 1 585 ? 31.778 -28.922 8.558 1.00 81.38 585 ALA A C 1
ATOM 4366 O O . ALA A 1 585 ? 30.888 -28.147 8.238 1.00 81.38 585 ALA A O 1
ATOM 4367 N N . GLU A 1 586 ? 32.717 -29.310 7.695 1.00 76.38 586 GLU A N 1
ATOM 4368 C CA . GLU A 1 586 ? 32.779 -28.853 6.295 1.00 76.38 586 GLU A CA 1
ATOM 4369 C C . GLU A 1 586 ? 31.956 -29.736 5.334 1.00 76.38 586 GLU A C 1
ATOM 4371 O O . GLU A 1 586 ? 31.942 -29.488 4.131 1.00 76.38 586 GLU A O 1
ATOM 4376 N N . LYS A 1 587 ? 31.299 -30.797 5.834 1.00 88.19 587 LYS A N 1
ATOM 4377 C CA . LYS A 1 587 ? 30.591 -31.787 5.007 1.00 88.19 587 LYS A CA 1
ATOM 4378 C C . LYS A 1 587 ? 29.103 -31.481 4.893 1.00 88.19 587 LYS A C 1
ATOM 4380 O O . LYS A 1 587 ? 28.396 -31.584 5.896 1.00 88.19 587 LYS A O 1
ATOM 4385 N N . ARG A 1 588 ? 28.618 -31.215 3.677 1.00 91.19 588 ARG A N 1
ATOM 4386 C CA . ARG A 1 588 ? 27.200 -30.975 3.369 1.00 91.19 588 ARG A CA 1
ATOM 4387 C C . ARG A 1 588 ? 26.554 -32.197 2.701 1.00 91.19 588 ARG A C 1
ATOM 4389 O O . ARG A 1 588 ? 27.027 -32.619 1.644 1.00 91.19 588 ARG A O 1
ATOM 4396 N N . PRO A 1 589 ? 25.493 -32.781 3.284 1.00 93.62 589 PRO A N 1
ATOM 4397 C CA . PRO A 1 589 ? 24.821 -33.938 2.703 1.00 93.62 589 PRO A CA 1
ATOM 4398 C C . PRO A 1 589 ? 23.874 -33.540 1.564 1.00 93.62 589 PRO A C 1
ATOM 4400 O O . PRO A 1 589 ? 22.939 -32.774 1.776 1.00 93.62 589 PRO A O 1
ATOM 4403 N N . PHE A 1 590 ? 24.066 -34.125 0.382 1.00 94.56 590 PHE A N 1
ATOM 4404 C CA . PHE A 1 590 ? 23.176 -33.999 -0.774 1.00 94.56 590 PHE A CA 1
ATOM 4405 C C . PHE A 1 590 ? 22.237 -35.199 -0.855 1.00 94.56 590 PHE A C 1
ATOM 4407 O O . PHE A 1 590 ? 22.669 -36.350 -0.978 1.00 94.56 590 PHE A O 1
ATOM 4414 N N . LEU A 1 591 ? 20.933 -34.931 -0.808 1.00 95.06 591 LEU A N 1
ATOM 4415 C CA . LEU A 1 591 ? 19.898 -35.966 -0.805 1.00 95.06 591 LEU A CA 1
ATOM 4416 C C . LEU A 1 591 ? 19.685 -36.547 -2.208 1.00 95.06 591 LEU A C 1
ATOM 4418 O O . LEU A 1 591 ? 19.383 -37.735 -2.343 1.00 95.06 591 LEU A O 1
ATOM 4422 N N . LEU A 1 592 ? 19.882 -35.721 -3.242 1.00 95.50 592 LEU A N 1
ATOM 4423 C CA . LEU A 1 592 ? 19.872 -36.103 -4.655 1.00 95.50 592 LEU A CA 1
ATOM 4424 C C . LEU A 1 592 ? 21.162 -35.609 -5.346 1.00 95.50 592 LEU A C 1
ATOM 4426 O O . LEU A 1 592 ? 21.136 -34.575 -6.004 1.00 95.50 592 LEU A O 1
ATOM 4430 N N . PRO A 1 593 ? 22.291 -36.339 -5.254 1.00 93.56 593 PRO A N 1
ATOM 4431 C CA . PRO A 1 593 ? 23.581 -35.888 -5.801 1.00 93.56 593 PRO A CA 1
ATOM 4432 C C . PRO A 1 593 ? 23.610 -35.602 -7.311 1.00 93.56 593 PRO A C 1
ATOM 4434 O O . PRO A 1 593 ? 24.449 -34.841 -7.773 1.00 93.56 593 PRO A O 1
ATOM 4437 N N . ASN A 1 594 ? 22.702 -36.206 -8.085 1.00 93.31 594 ASN A N 1
ATOM 4438 C CA . ASN A 1 594 ? 22.577 -35.984 -9.532 1.00 93.31 594 ASN A CA 1
ATOM 4439 C C . ASN A 1 594 ? 21.475 -34.963 -9.878 1.00 93.31 594 ASN A C 1
ATOM 4441 O O . ASN A 1 594 ? 20.957 -34.983 -10.994 1.00 93.31 594 ASN A O 1
ATOM 4445 N N . PHE A 1 595 ? 21.038 -34.149 -8.913 1.00 96.50 595 PHE A N 1
ATOM 4446 C CA . PHE A 1 595 ? 20.020 -33.129 -9.136 1.00 96.50 595 PHE A CA 1
ATOM 4447 C C . PHE A 1 595 ? 20.489 -32.126 -10.196 1.00 96.50 595 PHE A C 1
ATOM 4449 O O . PHE A 1 595 ? 21.599 -31.605 -10.105 1.00 96.50 595 PHE A O 1
ATOM 4456 N N . GLN A 1 596 ? 19.634 -31.879 -11.190 1.00 96.62 596 GLN A N 1
ATOM 4457 C CA . GLN A 1 596 ? 19.847 -30.879 -12.229 1.00 96.62 596 GLN A CA 1
ATOM 4458 C C . GLN A 1 596 ? 19.035 -29.627 -11.876 1.00 96.62 596 GLN A C 1
ATOM 4460 O O . GLN A 1 596 ? 17.803 -29.720 -11.884 1.00 96.62 596 GLN A O 1
ATOM 4465 N N . PRO A 1 597 ? 19.683 -28.475 -11.628 1.00 96.81 597 PRO A N 1
ATOM 4466 C CA . PRO A 1 597 ? 18.977 -27.212 -11.479 1.00 96.81 597 PRO A CA 1
ATOM 4467 C C . PRO A 1 597 ? 18.151 -26.877 -12.724 1.00 96.81 597 PRO A C 1
ATOM 4469 O O . PRO A 1 597 ? 18.551 -27.157 -13.863 1.00 96.81 597 PRO A O 1
ATOM 4472 N N . GLU A 1 598 ? 16.985 -26.276 -12.517 1.00 97.50 598 GLU A N 1
ATOM 4473 C CA . GLU A 1 598 ? 16.042 -25.977 -13.587 1.00 97.50 598 GLU A CA 1
ATOM 4474 C C . GLU A 1 598 ? 15.334 -24.636 -13.411 1.00 97.50 598 GLU A C 1
ATOM 4476 O O . GLU A 1 598 ? 14.998 -24.217 -12.307 1.00 97.50 598 GLU A O 1
ATOM 4481 N N . VAL A 1 599 ? 15.033 -24.005 -14.544 1.00 98.44 599 VAL A N 1
ATOM 4482 C CA . VAL A 1 599 ? 14.185 -22.817 -14.632 1.00 98.44 599 VAL A CA 1
ATOM 4483 C C . VAL A 1 599 ? 12.723 -23.249 -14.742 1.00 98.44 599 VAL A C 1
ATOM 4485 O O . VAL A 1 599 ? 12.357 -24.042 -15.617 1.00 98.44 599 VAL A O 1
ATOM 4488 N N . VAL A 1 600 ? 11.873 -22.701 -13.880 1.00 98.38 600 VAL A N 1
ATOM 4489 C CA . VAL A 1 600 ? 10.457 -23.047 -13.736 1.00 98.38 600 VAL A CA 1
ATOM 4490 C C . VAL A 1 600 ? 9.596 -21.852 -14.136 1.00 98.38 600 VAL A C 1
ATOM 4492 O O . VAL A 1 600 ? 9.561 -20.830 -13.456 1.00 98.38 600 VAL A O 1
ATOM 4495 N N . SER A 1 601 ? 8.867 -21.981 -15.243 1.00 98.25 601 SER A N 1
ATOM 4496 C CA . SER A 1 601 ? 7.852 -21.010 -15.660 1.00 98.25 601 SER A CA 1
ATOM 4497 C C . SER A 1 601 ? 6.493 -21.394 -15.086 1.00 98.25 601 SER A C 1
ATOM 4499 O O . SER A 1 601 ? 6.090 -22.559 -15.169 1.00 98.25 601 SER A O 1
ATOM 4501 N N . PHE A 1 602 ? 5.755 -20.425 -14.552 1.00 98.19 602 PHE A N 1
ATOM 4502 C CA . PHE A 1 602 ? 4.435 -20.661 -13.974 1.00 98.19 602 PHE A CA 1
ATOM 4503 C C . PHE A 1 602 ? 3.484 -19.476 -14.168 1.00 98.19 602 PHE A C 1
ATOM 4505 O O . PHE A 1 602 ? 3.896 -18.352 -14.452 1.00 98.19 602 PHE A O 1
ATOM 4512 N N . GLU A 1 603 ? 2.191 -19.751 -14.041 1.00 98.12 603 GLU A N 1
ATOM 4513 C CA . GLU A 1 603 ? 1.117 -18.764 -14.086 1.00 98.12 603 GLU A CA 1
ATOM 4514 C C . GLU A 1 603 ? 0.336 -18.756 -12.776 1.00 98.12 603 GLU A C 1
ATOM 4516 O O . GLU A 1 603 ? 0.124 -19.813 -12.179 1.00 98.12 603 GLU A O 1
ATOM 4521 N N . VAL A 1 604 ? -0.128 -17.578 -12.355 1.00 97.81 604 VAL A N 1
ATOM 4522 C CA . VAL A 1 604 ? -1.000 -17.424 -11.185 1.00 97.81 604 VAL A CA 1
ATOM 4523 C C . VAL A 1 604 ? -2.324 -16.798 -11.578 1.00 97.81 604 VAL A C 1
ATOM 4525 O O . VAL A 1 604 ? -2.380 -15.670 -12.081 1.00 97.81 604 VAL A O 1
ATOM 4528 N N . ASN A 1 605 ? -3.400 -17.524 -11.287 1.00 95.62 605 ASN A N 1
ATOM 4529 C CA . ASN A 1 605 ? -4.751 -17.003 -11.354 1.00 95.62 605 ASN A CA 1
ATOM 4530 C C . ASN A 1 605 ? -5.096 -16.337 -10.019 1.00 95.62 605 ASN A C 1
ATOM 4532 O O . ASN A 1 605 ? -5.369 -16.996 -9.016 1.00 95.62 605 ASN A O 1
ATOM 4536 N N . ARG A 1 606 ? -5.124 -15.003 -10.011 1.00 92.06 606 ARG A N 1
ATOM 4537 C CA . ARG A 1 606 ? -5.370 -14.223 -8.788 1.00 92.06 606 ARG A CA 1
ATOM 4538 C C . ARG A 1 606 ? -6.762 -14.432 -8.188 1.00 92.06 606 ARG A C 1
ATOM 4540 O O . ARG A 1 606 ? -6.922 -14.205 -6.993 1.00 92.06 606 ARG A O 1
ATOM 4547 N N . SER A 1 607 ? -7.743 -14.830 -9.002 1.00 88.94 607 SER A N 1
ATOM 4548 C CA . SER A 1 607 ? -9.139 -14.997 -8.578 1.00 88.94 607 SER A CA 1
ATOM 4549 C C . SER A 1 607 ? -9.403 -16.347 -7.915 1.00 88.94 607 SER A C 1
ATOM 4551 O O . SER A 1 607 ? -10.139 -16.410 -6.935 1.00 88.94 607 SER A O 1
ATOM 4553 N N . THR A 1 608 ? -8.782 -17.418 -8.417 1.00 90.56 608 THR A N 1
ATOM 4554 C CA . THR A 1 608 ? -8.931 -18.774 -7.864 1.00 90.56 608 THR A CA 1
ATOM 4555 C C . THR A 1 608 ? -7.836 -19.119 -6.858 1.00 90.56 608 THR A C 1
ATOM 4557 O O . THR A 1 608 ? -8.013 -20.017 -6.042 1.00 90.56 608 THR A O 1
ATOM 4560 N N . GLY A 1 609 ? -6.704 -18.416 -6.925 1.00 91.12 609 GLY A N 1
ATOM 4561 C CA . GLY A 1 609 ? -5.494 -18.714 -6.169 1.00 91.12 609 GLY A CA 1
ATOM 4562 C C . GLY A 1 609 ? -4.674 -19.879 -6.719 1.00 91.12 609 GLY A C 1
ATOM 4563 O O . GLY A 1 609 ? -3.725 -20.317 -6.072 1.00 91.12 609 GLY A O 1
ATOM 4564 N N . GLU A 1 610 ? -5.025 -20.379 -7.903 1.00 94.94 610 GLU A N 1
ATOM 4565 C CA . GLU A 1 610 ? -4.323 -21.478 -8.554 1.00 94.94 610 GLU A CA 1
ATOM 4566 C C . GLU A 1 610 ? -2.975 -21.025 -9.128 1.00 94.94 610 GLU A C 1
ATOM 4568 O O . GLU A 1 610 ? -2.896 -20.028 -9.851 1.00 94.94 610 GLU A O 1
ATOM 4573 N N . ILE A 1 611 ? -1.930 -21.808 -8.840 1.00 97.62 611 ILE A N 1
ATOM 4574 C CA . ILE A 1 611 ? -0.615 -21.701 -9.472 1.00 97.62 611 ILE A CA 1
ATOM 4575 C C . ILE A 1 611 ? -0.421 -22.898 -10.405 1.00 97.62 611 ILE A C 1
ATOM 4577 O O . ILE A 1 611 ? -0.530 -24.045 -9.975 1.00 97.62 611 ILE A O 1
ATOM 4581 N N . SER A 1 612 ? -0.108 -22.634 -11.672 1.00 96.12 612 SER A N 1
ATOM 4582 C CA . SER A 1 612 ? 0.116 -23.654 -12.703 1.00 96.12 612 SER A CA 1
ATOM 4583 C C . SER A 1 612 ? 1.531 -23.568 -13.264 1.00 96.12 612 SER A C 1
ATOM 4585 O O . SER A 1 612 ? 1.892 -22.566 -13.875 1.00 96.12 612 SER A O 1
ATOM 4587 N N . ILE A 1 613 ? 2.326 -24.631 -13.115 1.00 97.44 613 ILE A N 1
ATOM 4588 C CA . ILE A 1 613 ? 3.636 -24.740 -13.775 1.00 97.44 613 ILE A CA 1
ATOM 4589 C C . ILE A 1 613 ? 3.411 -24.983 -15.269 1.00 97.44 613 ILE A C 1
ATOM 4591 O O . ILE A 1 613 ? 2.792 -25.972 -15.659 1.00 97.44 613 ILE A O 1
ATOM 4595 N N . THR A 1 614 ? 3.927 -24.088 -16.108 1.00 97.00 614 THR A N 1
ATOM 4596 C CA . THR A 1 614 ? 3.738 -24.121 -17.565 1.00 97.00 614 THR A CA 1
ATOM 4597 C C . THR A 1 614 ? 4.931 -24.713 -18.306 1.00 97.00 614 THR A C 1
ATOM 4599 O O . THR A 1 614 ? 4.751 -25.322 -19.362 1.00 97.00 614 THR A O 1
ATOM 4602 N N . LYS A 1 615 ? 6.149 -24.566 -17.771 1.00 96.94 615 LYS A N 1
ATOM 4603 C CA . LYS A 1 615 ? 7.376 -25.112 -18.368 1.00 96.94 615 LYS A CA 1
ATOM 4604 C C . LYS A 1 615 ? 8.436 -25.355 -17.295 1.00 96.94 615 LYS A C 1
ATOM 4606 O O . LYS A 1 615 ? 8.567 -24.569 -16.365 1.00 96.94 615 LYS A O 1
ATOM 4611 N N . ARG A 1 616 ? 9.224 -26.416 -17.469 1.00 97.56 616 ARG A N 1
ATOM 4612 C CA . ARG A 1 616 ? 10.464 -26.679 -16.724 1.00 97.56 616 ARG A CA 1
ATOM 4613 C C . ARG A 1 616 ? 11.602 -26.811 -17.731 1.00 97.56 616 ARG A C 1
ATOM 4615 O O . ARG A 1 616 ? 11.447 -27.520 -18.727 1.00 97.56 616 ARG A O 1
ATOM 4622 N N . THR A 1 617 ? 12.699 -26.096 -17.511 1.00 97.81 617 THR A N 1
ATOM 4623 C CA . THR A 1 617 ? 13.854 -26.046 -18.416 1.00 97.81 617 THR A CA 1
ATOM 4624 C C . THR A 1 617 ? 15.104 -26.416 -17.630 1.00 97.81 617 THR A C 1
ATOM 4626 O O . THR A 1 617 ? 15.577 -25.617 -16.830 1.00 97.81 617 THR A O 1
ATOM 4629 N N . GLY A 1 618 ? 15.626 -27.626 -17.838 1.00 97.38 618 GLY A N 1
ATOM 4630 C CA . GLY A 1 618 ? 16.872 -28.056 -17.200 1.00 97.38 618 GLY A CA 1
ATOM 4631 C C . GLY A 1 618 ? 18.071 -27.248 -17.694 1.00 97.38 618 GLY A C 1
ATOM 4632 O O . GLY A 1 618 ? 18.098 -26.827 -18.853 1.00 97.38 618 GLY A O 1
ATOM 4633 N N . LEU A 1 619 ? 19.058 -27.040 -16.823 1.00 98.00 619 LEU A N 1
ATOM 4634 C CA . LEU A 1 619 ? 20.283 -26.316 -17.157 1.00 98.00 619 LEU A CA 1
ATOM 4635 C C . LEU A 1 619 ? 21.399 -27.272 -17.595 1.00 98.00 619 LEU A C 1
ATOM 4637 O O . LEU A 1 619 ? 21.667 -28.293 -16.956 1.00 98.00 619 LEU A O 1
ATOM 4641 N N . PHE A 1 620 ? 22.039 -26.947 -18.714 1.00 96.69 620 PHE A N 1
ATOM 4642 C CA . PHE A 1 620 ? 23.035 -27.762 -19.403 1.00 96.69 620 PHE A CA 1
ATOM 4643 C C . PHE A 1 620 ? 24.332 -26.992 -19.615 1.00 96.69 620 PHE A C 1
ATOM 4645 O O . PHE A 1 620 ? 24.348 -25.765 -19.727 1.00 96.69 620 PHE A O 1
ATOM 4652 N N . ARG A 1 621 ? 25.435 -27.732 -19.727 1.00 94.12 621 ARG A N 1
ATOM 4653 C CA . ARG A 1 621 ? 26.761 -27.188 -20.025 1.00 94.12 621 ARG A CA 1
ATOM 4654 C C . ARG A 1 621 ? 26.816 -26.633 -21.453 1.00 94.12 621 ARG A C 1
ATOM 4656 O O . ARG A 1 621 ? 25.861 -26.717 -22.223 1.00 94.12 621 ARG A O 1
ATOM 4663 N N . GLN A 1 622 ? 27.976 -26.101 -21.836 1.00 90.31 622 GLN A N 1
ATOM 4664 C CA . GLN A 1 622 ? 28.207 -25.513 -23.163 1.00 90.31 622 GLN A CA 1
ATOM 4665 C C . GLN A 1 622 ? 28.033 -26.498 -24.335 1.00 90.31 622 GLN A C 1
ATOM 4667 O O . GLN A 1 622 ? 27.853 -26.066 -25.474 1.00 90.31 622 GLN A O 1
ATOM 4672 N N . ASP A 1 623 ? 28.034 -27.810 -24.085 1.00 88.00 623 ASP A N 1
ATOM 4673 C CA . ASP A 1 623 ? 27.694 -28.825 -25.092 1.00 88.00 623 ASP A CA 1
ATOM 4674 C C . ASP A 1 623 ? 26.176 -28.938 -25.358 1.00 88.00 623 ASP A C 1
ATOM 4676 O O . ASP A 1 623 ? 25.769 -29.517 -26.364 1.00 88.00 623 ASP A O 1
ATOM 4680 N N . GLY A 1 624 ? 25.335 -28.359 -24.493 1.00 87.75 624 GLY A N 1
ATOM 4681 C CA . GLY A 1 624 ? 23.874 -28.405 -24.565 1.00 87.75 624 GLY A CA 1
ATOM 4682 C C . GLY A 1 624 ? 23.247 -29.764 -24.244 1.00 87.75 624 GLY A C 1
ATOM 4683 O O . GLY A 1 624 ? 22.061 -29.939 -24.505 1.00 87.75 624 GLY A O 1
ATOM 4684 N N . THR A 1 625 ? 24.012 -30.725 -23.719 1.00 92.44 625 THR A N 1
ATOM 4685 C CA . THR A 1 625 ? 23.531 -32.095 -23.447 1.00 92.44 625 THR A CA 1
ATOM 4686 C C . THR A 1 625 ? 23.924 -32.621 -22.072 1.00 92.44 625 THR A C 1
ATOM 4688 O O . THR A 1 625 ? 23.151 -33.371 -21.480 1.00 92.44 625 THR A O 1
ATOM 4691 N N . THR A 1 626 ? 25.073 -32.216 -21.531 1.00 95.25 626 THR A N 1
ATOM 4692 C CA . THR A 1 626 ? 25.499 -32.591 -20.180 1.00 95.25 626 THR A CA 1
ATOM 4693 C C . THR A 1 626 ? 24.783 -31.703 -19.158 1.00 95.25 626 THR A C 1
ATOM 4695 O O . THR A 1 626 ? 24.941 -30.481 -19.229 1.00 95.25 626 THR A O 1
ATOM 4698 N N . PRO A 1 627 ? 24.014 -32.261 -18.206 1.00 96.19 627 PRO A N 1
ATOM 4699 C CA . PRO A 1 627 ? 23.389 -31.479 -17.139 1.00 96.19 627 PRO A CA 1
ATOM 4700 C C . PRO A 1 627 ? 24.421 -30.746 -16.274 1.00 96.19 627 PRO A C 1
ATOM 4702 O O . PRO A 1 627 ? 25.499 -31.282 -16.001 1.00 96.19 627 PRO A O 1
ATOM 4705 N N . LEU A 1 628 ? 24.085 -29.538 -15.819 1.00 95.19 628 LEU A N 1
ATOM 4706 C CA . LEU A 1 628 ? 24.703 -28.998 -14.607 1.00 95.19 628 LEU A CA 1
ATOM 4707 C C . LEU A 1 628 ? 24.160 -29.759 -13.396 1.00 95.19 628 LEU A C 1
ATOM 4709 O O . LEU A 1 628 ? 23.020 -30.225 -13.412 1.00 95.19 628 LEU A O 1
ATOM 4713 N N . THR A 1 629 ? 24.972 -29.852 -12.349 1.00 95.94 629 THR A N 1
ATOM 4714 C CA . THR A 1 629 ? 24.527 -30.294 -11.023 1.00 95.94 629 THR A CA 1
ATOM 4715 C C . THR A 1 629 ? 24.618 -29.138 -10.033 1.00 95.94 629 THR A C 1
ATOM 4717 O O . THR A 1 629 ? 25.273 -28.140 -10.318 1.00 95.94 629 THR A O 1
ATOM 4720 N N . GLY A 1 630 ? 23.999 -29.258 -8.862 1.00 93.88 630 GLY A N 1
ATOM 4721 C CA . GLY A 1 630 ? 24.234 -28.308 -7.768 1.00 93.88 630 GLY A CA 1
ATOM 4722 C C . GLY A 1 630 ? 25.391 -28.692 -6.844 1.00 93.88 630 GLY A C 1
ATOM 4723 O O . GLY A 1 630 ? 25.432 -28.278 -5.693 1.00 93.88 630 GLY A O 1
ATOM 4724 N N . LEU A 1 631 ? 26.319 -29.537 -7.307 1.00 94.12 631 LEU A N 1
ATOM 4725 C CA . LEU A 1 631 ? 27.499 -29.898 -6.522 1.00 94.12 631 LEU A CA 1
ATOM 4726 C C . LEU A 1 631 ? 28.535 -28.753 -6.524 1.00 94.12 631 LEU A C 1
ATOM 4728 O O . LEU A 1 631 ? 28.657 -28.053 -7.529 1.00 94.12 631 LEU A O 1
ATOM 4732 N N . PRO A 1 632 ? 29.340 -28.603 -5.454 1.00 91.12 632 PRO A N 1
ATOM 4733 C CA . PRO A 1 632 ? 30.386 -27.578 -5.358 1.00 91.12 632 PRO A CA 1
ATOM 4734 C C . PRO A 1 632 ? 31.411 -27.602 -6.503 1.00 91.12 632 PRO A C 1
ATOM 4736 O O . PRO A 1 632 ? 31.689 -28.664 -7.072 1.00 91.12 632 PRO A O 1
ATOM 4739 N N . ASN A 1 633 ? 32.054 -26.459 -6.793 1.00 86.88 633 ASN A N 1
ATOM 4740 C CA . ASN A 1 633 ? 33.055 -26.350 -7.862 1.00 86.88 633 ASN A CA 1
ATOM 4741 C C . ASN A 1 633 ? 34.453 -26.781 -7.437 1.00 86.88 633 ASN A C 1
ATOM 4743 O O . ASN A 1 633 ? 35.114 -27.545 -8.148 1.00 86.88 633 ASN A O 1
ATOM 4747 N N . LEU A 1 634 ? 34.925 -26.308 -6.283 1.00 80.25 634 LEU A N 1
ATOM 4748 C CA . LEU A 1 634 ? 36.271 -26.576 -5.771 1.00 80.25 634 LEU A CA 1
ATOM 4749 C C . LEU A 1 634 ? 36.253 -27.251 -4.404 1.00 80.25 634 LEU A C 1
ATOM 4751 O O . LEU A 1 634 ? 35.362 -27.041 -3.593 1.00 80.25 634 LEU A O 1
ATOM 4755 N N . GLN A 1 635 ? 37.196 -28.170 -4.189 1.00 70.00 635 GLN A N 1
ATOM 4756 C CA . GLN A 1 635 ? 37.289 -28.868 -2.911 1.00 70.00 635 GLN A CA 1
ATOM 4757 C C . GLN A 1 635 ? 37.779 -27.869 -1.860 1.00 70.00 635 GLN A C 1
ATOM 4759 O O . GLN A 1 635 ? 38.635 -27.037 -2.188 1.00 70.00 635 GLN A O 1
ATOM 4764 N N . PRO A 1 636 ? 37.275 -27.938 -0.619 1.00 66.88 636 PRO A N 1
ATOM 4765 C CA . PRO A 1 636 ? 37.685 -27.004 0.408 1.00 66.88 636 PRO A CA 1
ATOM 4766 C C . PRO A 1 636 ? 39.180 -27.076 0.699 1.00 66.88 636 PRO A C 1
ATOM 4768 O O . PRO A 1 636 ? 39.799 -28.143 0.713 1.00 66.88 636 PRO A O 1
ATOM 4771 N N . GLY A 1 637 ? 39.753 -25.900 0.937 1.00 63.69 637 GLY A N 1
ATOM 4772 C CA . GLY A 1 637 ? 41.048 -25.725 1.579 1.00 63.69 637 GLY A CA 1
ATOM 4773 C C . GLY A 1 637 ? 40.906 -25.804 3.100 1.00 63.69 637 GLY A C 1
ATOM 4774 O O . GLY A 1 637 ? 39.965 -26.392 3.618 1.00 63.69 637 GLY A O 1
ATOM 4775 N N . ALA A 1 638 ? 41.833 -25.205 3.849 1.00 55.66 638 ALA A N 1
ATOM 4776 C CA . ALA A 1 638 ? 41.644 -25.064 5.296 1.00 55.66 638 ALA A CA 1
ATOM 4777 C C . ALA A 1 638 ? 40.444 -24.140 5.599 1.00 55.66 638 ALA A C 1
ATOM 4779 O O . ALA A 1 638 ? 40.208 -23.185 4.860 1.00 55.66 638 ALA A O 1
ATOM 4780 N N . ALA A 1 639 ? 39.714 -24.367 6.696 1.00 51.56 639 ALA A N 1
ATOM 4781 C CA . ALA A 1 639 ? 38.647 -23.464 7.136 1.00 51.56 639 ALA A CA 1
ATOM 4782 C C . ALA A 1 639 ? 39.106 -21.988 7.164 1.00 51.56 639 ALA A C 1
ATOM 4784 O O . ALA A 1 639 ? 40.151 -21.678 7.746 1.00 51.56 639 ALA A O 1
ATOM 4785 N N . ASN A 1 640 ? 38.293 -21.077 6.610 1.00 51.12 640 ASN A N 1
ATOM 4786 C CA . ASN A 1 640 ? 38.635 -19.656 6.400 1.00 51.12 640 ASN A CA 1
ATOM 4787 C C . ASN A 1 640 ? 39.790 -19.451 5.404 1.00 51.12 640 ASN A C 1
ATOM 4789 O O . ASN A 1 640 ? 40.723 -18.690 5.663 1.00 51.12 640 ASN A O 1
ATOM 4793 N N . THR A 1 641 ? 39.771 -20.198 4.301 1.00 58.38 641 THR A N 1
ATOM 4794 C CA . THR A 1 641 ? 40.604 -19.885 3.143 1.00 58.38 641 THR A CA 1
ATOM 4795 C C . THR A 1 641 ? 39.718 -19.451 1.995 1.00 58.38 641 THR A C 1
ATOM 4797 O O . THR A 1 641 ? 38.765 -20.144 1.629 1.00 58.38 641 THR A O 1
ATOM 4800 N N . ALA A 1 642 ? 40.061 -18.300 1.426 1.00 65.38 642 ALA A N 1
ATOM 4801 C CA . ALA A 1 642 ? 39.379 -17.744 0.280 1.00 65.38 642 ALA A CA 1
ATOM 4802 C C . ALA A 1 642 ? 39.399 -18.779 -0.838 1.00 65.38 642 ALA A C 1
ATOM 4804 O O . ALA A 1 642 ? 40.241 -19.685 -0.858 1.00 65.38 642 ALA A O 1
ATOM 4805 N N . TYR A 1 643 ? 38.508 -18.611 -1.807 1.00 71.81 643 TYR A N 1
ATOM 4806 C CA . TYR A 1 643 ? 38.489 -19.446 -3.005 1.00 71.81 643 TYR A CA 1
ATOM 4807 C C . TYR A 1 643 ? 38.002 -20.894 -2.806 1.00 71.81 643 TYR A C 1
ATOM 4809 O O . TYR A 1 643 ? 38.302 -21.739 -3.651 1.00 71.81 643 TYR A O 1
ATOM 4817 N N . THR A 1 644 ? 37.281 -21.198 -1.721 1.00 73.44 644 THR A N 1
ATOM 4818 C CA . THR A 1 644 ? 36.849 -22.569 -1.403 1.00 73.44 644 THR A CA 1
ATOM 4819 C C . THR A 1 644 ? 35.334 -22.713 -1.234 1.00 73.44 644 THR A C 1
ATOM 4821 O O . THR A 1 644 ? 34.649 -21.773 -0.816 1.00 73.44 644 THR A O 1
ATOM 4824 N N . ASP A 1 645 ? 34.835 -23.907 -1.572 1.00 81.94 645 ASP A N 1
ATOM 4825 C CA . ASP A 1 645 ? 33.444 -24.336 -1.385 1.00 81.94 645 ASP A CA 1
ATOM 4826 C C . ASP A 1 645 ? 33.371 -25.476 -0.353 1.00 81.94 645 ASP A C 1
ATOM 4828 O O . ASP A 1 645 ? 34.382 -25.891 0.212 1.00 81.94 645 ASP A O 1
ATOM 4832 N N . GLU A 1 646 ? 32.176 -25.996 -0.090 1.00 85.00 646 GLU A N 1
ATOM 4833 C CA . GLU A 1 646 ? 31.937 -27.049 0.904 1.00 85.00 646 GLU A CA 1
ATOM 4834 C C . GLU A 1 646 ? 32.304 -28.462 0.399 1.00 85.00 646 GLU A C 1
ATOM 4836 O O . GLU A 1 646 ? 32.389 -28.715 -0.805 1.00 85.00 646 GLU A O 1
ATOM 4841 N N . VAL A 1 647 ? 32.476 -29.434 1.312 1.00 88.69 647 VAL A N 1
ATOM 4842 C CA . VAL A 1 647 ? 32.629 -30.855 0.941 1.00 88.69 647 VAL A CA 1
ATOM 4843 C C . VAL A 1 647 ? 31.250 -31.477 0.734 1.00 88.69 647 VAL A C 1
ATOM 4845 O O . VAL A 1 647 ? 30.580 -31.849 1.700 1.00 88.69 647 VAL A O 1
ATOM 4848 N N . GLY A 1 648 ? 30.840 -31.677 -0.516 1.00 91.69 648 GLY A N 1
ATOM 4849 C CA . GLY A 1 648 ? 29.641 -32.463 -0.812 1.00 91.69 648 GLY A CA 1
ATOM 4850 C C . GLY A 1 648 ? 29.792 -33.920 -0.361 1.00 91.69 648 GLY A C 1
ATOM 4851 O O . GLY A 1 648 ? 30.800 -34.569 -0.656 1.00 91.69 648 GLY A O 1
ATOM 4852 N N . VAL A 1 649 ? 28.793 -34.457 0.344 1.00 94.44 649 VAL A N 1
ATOM 4853 C CA . VAL A 1 649 ? 28.716 -35.881 0.706 1.00 94.44 649 VAL A CA 1
ATOM 4854 C C . VAL A 1 649 ? 27.354 -36.484 0.372 1.00 94.44 649 VAL A C 1
ATOM 4856 O O . VAL A 1 649 ? 26.348 -35.782 0.338 1.00 94.44 649 VAL A O 1
ATOM 4859 N N . ASP A 1 650 ? 27.302 -37.794 0.132 1.00 94.06 650 ASP A N 1
ATOM 4860 C CA . ASP A 1 650 ? 26.033 -38.524 0.053 1.00 94.06 650 ASP A CA 1
ATOM 4861 C C . ASP A 1 650 ? 25.415 -38.736 1.453 1.00 94.06 650 ASP A C 1
ATOM 4863 O O . ASP A 1 650 ? 26.019 -38.433 2.485 1.00 94.06 650 ASP A O 1
ATOM 4867 N N . LEU A 1 651 ? 24.212 -39.318 1.510 1.00 92.12 651 LEU A N 1
ATOM 4868 C CA . LEU A 1 651 ? 23.532 -39.631 2.778 1.00 92.12 651 LEU A CA 1
ATOM 4869 C C . LEU A 1 651 ? 24.253 -40.670 3.659 1.00 92.12 651 LEU A C 1
ATOM 4871 O O . LEU A 1 651 ? 23.894 -40.830 4.823 1.00 92.12 651 LEU A O 1
ATOM 4875 N N . ASN A 1 652 ? 25.269 -41.363 3.138 1.00 91.19 652 ASN A N 1
ATOM 4876 C CA . ASN A 1 652 ? 26.121 -42.271 3.908 1.00 91.19 652 ASN A CA 1
ATOM 4877 C C . ASN A 1 652 ? 27.413 -41.585 4.397 1.00 91.19 652 ASN A C 1
ATOM 4879 O O . ASN A 1 652 ? 28.232 -42.222 5.061 1.00 91.19 652 ASN A O 1
ATOM 4883 N N . GLY A 1 653 ? 27.615 -40.304 4.068 1.00 90.50 653 GLY A N 1
ATOM 4884 C CA . GLY A 1 653 ? 28.806 -39.529 4.413 1.00 90.50 653 GLY A CA 1
ATOM 4885 C C . GLY A 1 653 ? 30.006 -39.744 3.482 1.00 90.50 653 GLY A C 1
ATOM 4886 O O . GLY A 1 653 ? 31.115 -39.312 3.823 1.00 90.50 653 GLY A O 1
ATOM 4887 N N . ASN A 1 654 ? 29.817 -40.397 2.328 1.00 93.94 654 ASN A N 1
ATOM 4888 C CA . ASN A 1 654 ? 30.861 -40.555 1.314 1.00 93.94 654 ASN A CA 1
ATOM 4889 C C . ASN A 1 654 ? 31.055 -39.243 0.551 1.00 93.94 654 ASN A C 1
ATOM 4891 O O . ASN A 1 654 ? 30.076 -38.624 0.148 1.00 93.94 654 ASN A O 1
ATOM 4895 N N . ILE A 1 655 ? 32.308 -38.846 0.311 1.00 93.25 655 ILE A N 1
ATOM 4896 C CA . ILE A 1 655 ? 32.634 -37.626 -0.443 1.00 93.25 655 ILE A CA 1
ATOM 4897 C C . ILE A 1 655 ? 32.166 -37.761 -1.893 1.00 93.25 655 ILE A C 1
ATOM 4899 O O . ILE A 1 655 ? 32.477 -38.747 -2.566 1.00 93.25 655 ILE A O 1
ATOM 4903 N N . LEU A 1 656 ? 31.445 -36.748 -2.363 1.00 93.75 656 LEU A N 1
ATOM 4904 C CA . LEU A 1 656 ? 31.018 -36.600 -3.745 1.00 93.75 656 LEU A CA 1
ATOM 4905 C C . LEU A 1 656 ? 32.090 -35.840 -4.541 1.00 93.75 656 LEU A C 1
ATOM 4907 O O . LEU A 1 656 ? 32.677 -34.887 -4.022 1.00 93.75 656 LEU A O 1
ATOM 4911 N N . PRO A 1 657 ? 32.371 -36.238 -5.793 1.00 91.94 657 PRO A N 1
ATOM 4912 C CA . PRO A 1 657 ? 33.198 -35.437 -6.683 1.00 91.94 657 PRO A CA 1
ATOM 4913 C C . PRO A 1 657 ? 32.542 -34.086 -6.958 1.00 91.94 657 PRO A C 1
ATOM 4915 O O . PRO A 1 657 ? 31.331 -34.008 -7.144 1.00 91.94 657 PRO A O 1
ATOM 4918 N N . ASN A 1 658 ? 33.360 -33.047 -7.053 1.00 89.12 658 ASN A N 1
ATOM 4919 C CA . ASN A 1 658 ? 32.891 -31.730 -7.454 1.00 89.12 658 ASN A CA 1
ATOM 4920 C C . ASN A 1 658 ? 32.446 -31.687 -8.910 1.00 89.12 658 ASN A C 1
ATOM 4922 O O . ASN A 1 658 ? 32.993 -32.392 -9.765 1.00 89.12 658 ASN A O 1
ATOM 4926 N N . ASP A 1 659 ? 31.534 -30.765 -9.194 1.00 91.19 659 ASP A N 1
ATOM 4927 C CA . ASP A 1 659 ? 31.203 -30.364 -10.549 1.00 91.19 659 ASP A CA 1
ATOM 4928 C C . ASP A 1 659 ? 31.863 -29.016 -10.847 1.00 91.19 659 ASP A C 1
ATOM 4930 O O . ASP A 1 659 ? 31.503 -27.988 -10.286 1.00 91.19 659 ASP A O 1
ATOM 4934 N N . VAL A 1 660 ? 32.825 -29.004 -11.771 1.00 88.19 660 VAL A N 1
ATOM 4935 C CA . VAL A 1 660 ? 33.575 -27.797 -12.173 1.00 88.19 660 VAL A CA 1
ATOM 4936 C C . VAL A 1 660 ? 32.689 -26.627 -12.625 1.00 88.19 660 VAL A C 1
ATOM 4938 O O . VAL A 1 660 ? 33.114 -25.472 -12.544 1.00 88.19 660 VAL A O 1
ATOM 4941 N N . LEU A 1 661 ? 31.473 -26.919 -13.095 1.00 90.50 661 LEU A N 1
ATOM 4942 C CA . LEU A 1 661 ? 30.457 -25.938 -13.478 1.00 90.50 661 LEU A CA 1
ATOM 4943 C C . LEU A 1 661 ? 29.164 -26.108 -12.671 1.00 90.50 661 LEU A C 1
ATOM 4945 O O . LEU A 1 661 ? 28.134 -25.595 -13.094 1.00 90.50 661 LEU A O 1
ATOM 4949 N N . GLY A 1 662 ? 29.198 -26.851 -11.563 1.00 91.94 662 GLY A N 1
ATOM 4950 C CA . GLY A 1 662 ? 28.058 -26.948 -10.663 1.00 91.94 662 GLY A CA 1
ATOM 4951 C C . GLY A 1 662 ? 27.696 -25.588 -10.078 1.00 91.94 662 GLY A C 1
ATOM 4952 O O . GLY A 1 662 ? 28.545 -24.697 -10.023 1.00 91.94 662 GLY A O 1
ATOM 4953 N N . ALA A 1 663 ? 26.432 -25.398 -9.730 1.00 92.50 663 ALA A N 1
ATOM 4954 C CA . ALA A 1 663 ? 25.927 -24.068 -9.431 1.00 92.50 663 ALA A CA 1
ATOM 4955 C C . ALA A 1 663 ? 24.910 -24.079 -8.292 1.00 92.50 663 ALA A C 1
ATOM 4957 O O . ALA A 1 663 ? 24.043 -24.952 -8.223 1.00 92.50 663 ALA A O 1
ATOM 4958 N N . ASP A 1 664 ? 25.046 -23.071 -7.446 1.00 93.38 664 ASP A N 1
ATOM 4959 C CA . ASP A 1 664 ? 24.174 -22.721 -6.332 1.00 93.38 664 ASP A CA 1
ATOM 4960 C C . ASP A 1 664 ? 23.490 -21.420 -6.721 1.00 93.38 664 ASP A C 1
ATOM 4962 O O . ASP A 1 664 ? 24.042 -20.340 -6.533 1.00 93.38 664 ASP A O 1
ATOM 4966 N N . LEU A 1 665 ? 22.456 -21.560 -7.550 1.00 96.12 665 LEU A N 1
ATOM 4967 C CA . LEU A 1 665 ? 21.920 -20.460 -8.343 1.00 96.12 665 LEU A CA 1
ATOM 4968 C C . LEU A 1 665 ? 20.896 -19.694 -7.521 1.00 96.12 665 LEU A C 1
ATOM 4970 O O . LEU A 1 665 ? 19.964 -20.314 -7.025 1.00 96.12 665 LEU A O 1
ATOM 4974 N N . GLU A 1 666 ? 20.993 -18.362 -7.526 1.00 95.75 666 GLU A N 1
ATOM 4975 C CA . GLU A 1 666 ? 20.156 -17.493 -6.686 1.00 95.75 666 GLU A CA 1
ATOM 4976 C C . GLU A 1 666 ? 19.269 -16.523 -7.472 1.00 95.75 666 GLU A C 1
ATOM 4978 O O . GLU A 1 666 ? 18.117 -16.818 -7.747 1.00 95.75 666 GLU A O 1
ATOM 4983 N N . GLY A 1 667 ? 19.750 -15.340 -7.846 1.00 97.25 667 GLY A N 1
ATOM 4984 C CA . GLY A 1 667 ? 18.952 -14.392 -8.620 1.00 97.25 667 GLY A CA 1
ATOM 4985 C C . GLY A 1 667 ? 18.779 -14.834 -10.079 1.00 97.25 667 GLY A C 1
ATOM 4986 O O . GLY A 1 667 ? 19.705 -15.383 -10.687 1.00 97.25 667 GLY A O 1
ATOM 4987 N N . ILE A 1 668 ? 17.637 -14.488 -10.691 1.00 98.19 668 ILE A N 1
ATOM 4988 C CA . ILE A 1 668 ? 17.375 -14.672 -12.129 1.00 98.19 668 ILE A CA 1
ATOM 4989 C C . ILE A 1 668 ? 16.768 -13.428 -12.783 1.00 98.19 668 ILE A C 1
ATOM 4991 O O . ILE A 1 668 ? 15.807 -12.838 -12.299 1.00 98.19 668 ILE A O 1
ATOM 4995 N N . VAL A 1 669 ? 17.255 -13.098 -13.978 1.00 98.12 669 VAL A N 1
ATOM 4996 C CA . VAL A 1 669 ? 16.609 -12.153 -14.897 1.00 98.12 669 VAL A CA 1
ATOM 4997 C C . VAL A 1 669 ? 16.516 -12.738 -16.300 1.00 98.12 669 VAL A C 1
ATOM 4999 O O . VAL A 1 669 ? 17.361 -13.526 -16.729 1.00 98.12 669 VAL A O 1
ATOM 5002 N N . VAL A 1 670 ? 15.472 -12.345 -17.029 1.00 95.94 670 VAL A N 1
ATOM 5003 C CA . VAL A 1 670 ? 15.272 -12.729 -18.431 1.00 95.94 670 VAL A CA 1
ATOM 5004 C C . VAL A 1 670 ? 15.592 -11.527 -19.316 1.00 95.94 670 VAL A C 1
ATOM 5006 O O . VAL A 1 670 ? 14.970 -10.473 -19.182 1.00 95.94 670 VAL A O 1
ATOM 5009 N N . ALA A 1 671 ? 16.567 -11.674 -20.211 1.00 91.38 671 ALA A N 1
ATOM 5010 C CA . ALA A 1 671 ? 16.905 -10.645 -21.190 1.00 91.38 671 ALA A CA 1
ATOM 5011 C C . ALA A 1 671 ? 15.843 -10.565 -22.304 1.00 91.38 671 ALA A C 1
ATOM 5013 O O . ALA A 1 671 ? 15.058 -11.491 -22.504 1.00 91.38 671 ALA A O 1
ATOM 5014 N N . GLU A 1 672 ? 15.825 -9.476 -23.080 1.00 84.19 672 GLU A N 1
ATOM 5015 C CA . GLU A 1 672 ? 14.810 -9.266 -24.130 1.00 84.19 672 GLU A CA 1
ATOM 5016 C C . GLU A 1 672 ? 14.805 -10.355 -25.222 1.00 84.19 672 GLU A C 1
ATOM 5018 O O . GLU A 1 672 ? 13.775 -10.602 -25.848 1.00 84.19 672 GLU A O 1
ATOM 5023 N N . ASN A 1 673 ? 15.933 -11.040 -25.434 1.00 81.19 673 ASN A N 1
ATOM 5024 C CA . ASN A 1 673 ? 16.042 -12.179 -26.351 1.00 81.19 673 ASN A CA 1
ATOM 5025 C C . ASN A 1 673 ? 15.538 -13.512 -25.750 1.00 81.19 673 ASN A C 1
ATOM 5027 O O . ASN A 1 673 ? 15.549 -14.534 -26.436 1.00 81.19 673 ASN A O 1
ATOM 5031 N N . GLY A 1 674 ? 15.090 -13.507 -24.491 1.00 89.38 674 GLY A N 1
ATOM 5032 C CA . GLY A 1 674 ? 14.598 -14.671 -23.756 1.00 89.38 674 GLY A CA 1
ATOM 5033 C C . GLY A 1 674 ? 15.676 -15.480 -23.031 1.00 89.38 674 GLY A C 1
ATOM 5034 O O . GLY A 1 674 ? 15.345 -16.509 -22.443 1.00 89.38 674 GLY A O 1
ATOM 5035 N N . ASP A 1 675 ? 16.937 -15.051 -23.075 1.00 94.31 675 ASP A N 1
ATOM 5036 C CA . ASP A 1 675 ? 18.027 -15.715 -22.361 1.00 94.31 675 ASP A CA 1
ATOM 5037 C C . ASP A 1 675 ? 17.941 -15.478 -20.851 1.00 94.31 675 ASP A C 1
ATOM 5039 O O . ASP A 1 675 ? 17.483 -14.427 -20.393 1.00 94.31 675 ASP A O 1
ATOM 5043 N N . PHE A 1 676 ? 18.426 -16.450 -20.082 1.00 97.75 676 PHE A N 1
ATOM 5044 C CA . PHE A 1 676 ? 18.485 -16.385 -18.628 1.00 97.75 676 PHE A CA 1
ATOM 5045 C C . PHE A 1 676 ? 19.861 -15.900 -18.189 1.00 97.75 676 PHE A C 1
ATOM 5047 O O . PHE A 1 676 ? 20.884 -16.478 -18.566 1.00 97.75 676 PHE A O 1
ATOM 5054 N N . TRP A 1 677 ? 19.876 -14.864 -17.361 1.00 98.25 677 TRP A N 1
ATOM 5055 C CA . TRP A 1 677 ? 21.064 -14.425 -16.644 1.00 98.25 677 TRP A CA 1
ATOM 5056 C C . TRP A 1 677 ? 20.863 -14.687 -15.162 1.00 98.25 677 TRP A C 1
ATOM 5058 O O . TRP A 1 677 ? 19.847 -14.286 -14.596 1.00 98.25 677 TRP A O 1
ATOM 5068 N N . MET A 1 678 ? 21.810 -15.399 -14.563 1.00 98.25 678 MET A N 1
ATOM 5069 C CA . MET A 1 678 ? 21.687 -15.922 -13.205 1.00 98.25 678 MET A CA 1
ATOM 5070 C C . MET A 1 678 ? 22.977 -15.697 -12.428 1.00 98.25 678 MET A C 1
ATOM 5072 O O . MET A 1 678 ? 24.048 -15.568 -13.031 1.00 98.25 678 MET A O 1
ATOM 5076 N N . VAL A 1 679 ? 22.881 -15.655 -11.104 1.00 97.75 679 VAL A N 1
ATOM 5077 C CA . VAL A 1 679 ? 24.034 -15.483 -10.211 1.00 97.75 679 VAL A CA 1
ATOM 5078 C C . VAL A 1 679 ? 24.166 -16.644 -9.234 1.00 97.75 679 VAL A C 1
ATOM 5080 O O . VAL A 1 679 ? 23.254 -17.456 -9.133 1.00 97.75 679 VAL A O 1
ATOM 5083 N N . ASP A 1 680 ? 25.329 -16.762 -8.595 1.00 93.94 680 ASP A N 1
ATOM 5084 C CA . ASP A 1 680 ? 25.732 -17.966 -7.861 1.00 93.94 680 ASP A CA 1
ATOM 5085 C C . ASP A 1 680 ? 26.268 -17.653 -6.451 1.00 93.94 680 ASP A C 1
ATOM 5087 O O . ASP A 1 680 ? 27.151 -16.790 -6.275 1.00 93.94 680 ASP A O 1
ATOM 5091 N N . GLU A 1 681 ? 25.727 -18.366 -5.456 1.00 89.56 681 GLU A N 1
ATOM 5092 C CA . GLU A 1 681 ? 26.072 -18.247 -4.042 1.00 89.56 681 GLU A CA 1
ATOM 5093 C C . GLU A 1 681 ? 27.364 -18.996 -3.712 1.00 89.56 681 GLU A C 1
ATOM 5095 O O . GLU A 1 681 ? 28.175 -18.448 -2.960 1.00 89.56 681 GLU A O 1
ATOM 5100 N N . TYR A 1 682 ? 27.644 -20.175 -4.295 1.00 86.69 682 TYR A N 1
ATOM 5101 C CA . TYR A 1 682 ? 28.913 -20.894 -4.098 1.00 86.69 682 TYR A CA 1
ATOM 5102 C C . TYR A 1 682 ? 30.085 -20.033 -4.475 1.00 86.69 682 TYR A C 1
ATOM 5104 O O . TYR A 1 682 ? 31.120 -20.065 -3.828 1.00 86.69 682 TYR A O 1
ATOM 5112 N N . ARG A 1 683 ? 29.970 -19.236 -5.514 1.00 83.94 683 ARG A N 1
ATOM 5113 C CA . ARG A 1 683 ? 31.036 -18.314 -5.840 1.00 83.94 683 ARG A CA 1
ATOM 5114 C C . ARG A 1 683 ? 30.444 -17.219 -6.675 1.00 83.94 683 ARG A C 1
ATOM 5116 O O . ARG A 1 683 ? 29.865 -17.562 -7.698 1.00 83.94 683 ARG A O 1
ATOM 5123 N N . PRO A 1 684 ? 30.667 -15.940 -6.320 1.00 91.12 684 PRO A N 1
ATOM 5124 C CA . PRO A 1 684 ? 30.187 -14.822 -7.109 1.00 91.12 684 PRO A CA 1
ATOM 5125 C C . PRO A 1 684 ? 30.540 -15.003 -8.583 1.00 91.12 684 PRO A C 1
ATOM 5127 O O . PRO A 1 684 ? 31.676 -14.787 -9.009 1.00 91.12 684 PRO A O 1
ATOM 5130 N N . ALA A 1 685 ? 29.557 -15.451 -9.344 1.00 94.25 685 ALA A N 1
ATOM 5131 C CA . ALA A 1 685 ? 29.665 -15.755 -10.749 1.00 94.25 685 ALA A CA 1
ATOM 5132 C C . ALA A 1 685 ? 28.366 -15.342 -11.426 1.00 94.25 685 ALA A C 1
ATOM 5134 O O . ALA A 1 685 ? 27.304 -15.337 -10.810 1.00 94.25 685 ALA A O 1
ATOM 5135 N N . ILE A 1 686 ? 28.477 -14.975 -12.697 1.00 97.88 686 ILE A N 1
ATOM 5136 C CA . ILE A 1 686 ? 27.336 -14.624 -13.539 1.00 97.88 686 ILE A CA 1
ATOM 5137 C C . ILE A 1 686 ? 27.262 -15.669 -14.646 1.00 97.88 686 ILE A C 1
ATOM 5139 O O . ILE A 1 686 ? 28.233 -15.862 -15.383 1.00 97.88 686 ILE A O 1
ATOM 5143 N N . TYR A 1 687 ? 26.123 -16.337 -14.762 1.00 97.69 687 TYR A N 1
ATOM 5144 C CA . TYR A 1 687 ? 25.840 -17.327 -15.791 1.00 97.69 687 TYR A CA 1
ATOM 5145 C C . TYR A 1 687 ? 24.905 -16.732 -16.834 1.00 97.69 687 TYR A C 1
ATOM 5147 O O . TYR A 1 687 ? 23.929 -16.066 -16.498 1.00 97.69 687 TYR A O 1
ATOM 5155 N N . HIS A 1 688 ? 25.182 -17.024 -18.100 1.00 97.44 688 HIS A N 1
ATOM 5156 C CA . HIS A 1 688 ? 24.328 -16.694 -19.233 1.00 97.44 688 HIS A CA 1
ATOM 5157 C C . HIS A 1 688 ? 23.905 -17.987 -19.917 1.00 97.44 688 HIS A C 1
ATOM 5159 O O . HIS A 1 688 ? 24.714 -18.650 -20.570 1.00 97.44 688 HIS A O 1
ATOM 5165 N N . PHE A 1 689 ? 22.637 -18.353 -19.767 1.00 97.44 689 PHE A N 1
ATOM 5166 C CA . PHE A 1 689 ? 22.027 -19.482 -20.457 1.00 97.44 689 PHE A CA 1
ATOM 5167 C C . PHE A 1 689 ? 21.120 -18.979 -21.570 1.00 97.44 689 PHE A C 1
ATOM 5169 O O . PHE A 1 689 ? 20.417 -17.984 -21.406 1.00 97.44 689 PHE A O 1
ATOM 5176 N N . ASN A 1 690 ? 21.059 -19.703 -22.684 1.00 93.69 690 ASN A N 1
ATOM 5177 C CA . ASN A 1 690 ? 20.001 -19.436 -23.648 1.00 93.69 690 ASN A CA 1
ATOM 5178 C C . ASN A 1 690 ? 18.627 -19.886 -23.119 1.00 93.69 690 ASN A C 1
ATOM 5180 O O . ASN A 1 690 ? 18.528 -20.637 -22.148 1.00 93.69 690 ASN A O 1
ATOM 5184 N N . SER A 1 691 ? 17.555 -19.501 -23.809 1.00 91.94 691 SER A N 1
ATOM 5185 C CA . SER A 1 691 ? 16.163 -19.853 -23.453 1.00 91.94 691 SER A CA 1
ATOM 5186 C C . SER A 1 691 ? 15.834 -21.363 -23.369 1.00 91.94 691 SER A C 1
ATOM 5188 O O . SER A 1 691 ? 14.757 -21.745 -22.893 1.00 91.94 691 SER A O 1
ATOM 5190 N N . ASN A 1 692 ? 16.745 -22.238 -23.814 1.00 91.75 692 ASN A N 1
ATOM 5191 C CA . ASN A 1 692 ? 16.647 -23.698 -23.701 1.00 91.75 692 ASN A CA 1
ATOM 5192 C C . ASN A 1 692 ? 17.507 -24.278 -22.564 1.00 91.75 692 ASN A C 1
ATOM 5194 O O . ASN A 1 692 ? 17.596 -25.497 -22.440 1.00 91.75 692 ASN A O 1
ATOM 5198 N N . GLY A 1 693 ? 18.138 -23.428 -21.751 1.00 95.25 693 GLY A N 1
ATOM 5199 C CA . GLY A 1 693 ? 18.955 -23.831 -20.608 1.00 95.25 693 GLY A CA 1
ATOM 5200 C C . GLY A 1 693 ? 20.391 -24.219 -20.957 1.00 95.25 693 GLY A C 1
ATOM 5201 O O . GLY A 1 693 ? 21.095 -24.741 -20.102 1.00 95.25 693 GLY A O 1
ATOM 5202 N N . LYS A 1 694 ? 20.869 -23.982 -22.185 1.00 96.12 694 LYS A N 1
ATOM 5203 C CA . LYS A 1 694 ? 22.274 -24.233 -22.546 1.00 96.12 694 LYS A CA 1
ATOM 5204 C C . LYS A 1 694 ? 23.155 -23.078 -22.075 1.00 96.12 694 LYS A C 1
ATOM 5206 O O . LYS A 1 694 ? 22.910 -21.940 -22.473 1.00 96.12 694 LYS A O 1
ATOM 5211 N N . LEU A 1 695 ? 24.207 -23.382 -21.316 1.00 95.81 695 LEU A N 1
ATOM 5212 C CA . LEU A 1 695 ? 25.213 -22.407 -20.895 1.00 95.81 695 LEU A CA 1
ATOM 5213 C C . LEU A 1 695 ? 25.943 -21.833 -22.115 1.00 95.81 695 LEU A C 1
ATOM 5215 O O . LEU A 1 695 ? 26.492 -22.582 -22.926 1.00 95.81 695 LEU A O 1
ATOM 5219 N N . ILE A 1 696 ? 25.958 -20.509 -22.229 1.00 94.06 696 ILE A N 1
ATOM 5220 C CA . ILE A 1 696 ? 26.684 -19.762 -23.257 1.00 94.06 696 ILE A CA 1
ATOM 5221 C C . ILE A 1 696 ? 27.986 -19.236 -22.651 1.00 94.06 696 ILE A C 1
ATOM 5223 O O . ILE A 1 696 ? 29.072 -19.650 -23.066 1.00 94.06 696 ILE A O 1
ATOM 5227 N N . ASP A 1 697 ? 27.875 -18.421 -21.601 1.00 92.56 697 ASP A N 1
ATOM 5228 C CA . ASP A 1 697 ? 29.002 -17.816 -20.896 1.00 92.56 697 ASP A CA 1
ATOM 5229 C C . ASP A 1 697 ? 28.869 -17.983 -19.376 1.00 92.56 697 ASP A C 1
ATOM 5231 O O . ASP A 1 697 ? 27.771 -17.999 -18.822 1.00 92.56 697 ASP A O 1
ATOM 5235 N N . ARG A 1 698 ? 30.015 -18.061 -18.693 1.00 93.94 698 ARG A N 1
ATOM 5236 C CA . ARG A 1 698 ? 30.124 -17.965 -17.233 1.00 93.94 698 ARG A CA 1
ATOM 5237 C C . ARG A 1 698 ? 31.242 -16.991 -16.896 1.00 93.94 698 ARG A C 1
ATOM 5239 O O . ARG A 1 698 ? 32.340 -17.131 -17.434 1.00 93.94 698 ARG A O 1
ATOM 5246 N N . PHE A 1 699 ? 30.987 -16.043 -16.005 1.00 95.06 699 PHE A N 1
ATOM 5247 C CA . PHE A 1 699 ? 31.939 -15.013 -15.593 1.00 95.06 699 PHE A CA 1
ATOM 5248 C C . PHE A 1 699 ? 32.304 -15.184 -14.125 1.00 95.06 699 PHE A C 1
ATOM 5250 O O . PHE A 1 699 ? 31.419 -15.389 -13.302 1.00 95.06 699 PHE A O 1
ATOM 5257 N N . ILE A 1 700 ? 33.596 -15.104 -13.806 1.00 92.62 700 ILE A N 1
ATOM 5258 C CA . ILE A 1 700 ? 34.134 -15.373 -12.463 1.00 92.62 700 ILE A CA 1
ATOM 5259 C C . ILE A 1 700 ? 35.087 -14.257 -11.991 1.00 92.62 700 ILE A C 1
ATOM 5261 O O . ILE A 1 700 ? 35.504 -13.419 -12.806 1.00 92.62 700 ILE A O 1
ATOM 5265 N N . PRO A 1 701 ? 35.463 -14.229 -10.697 1.00 91.69 701 PRO A N 1
ATOM 5266 C CA . PRO A 1 701 ? 36.433 -13.281 -10.160 1.00 91.69 701 PRO A CA 1
ATOM 5267 C C . PRO A 1 701 ? 37.834 -13.429 -10.763 1.00 91.69 701 PRO A C 1
ATOM 5269 O O . PRO A 1 701 ? 38.309 -14.521 -11.080 1.00 91.69 701 PRO A O 1
ATOM 5272 N N . LEU A 1 702 ? 38.520 -12.297 -10.904 1.00 87.69 702 LEU A N 1
ATOM 5273 C CA . LEU A 1 702 ? 39.911 -12.198 -11.326 1.00 87.69 702 LEU A CA 1
ATOM 5274 C C . LEU A 1 702 ? 40.857 -12.763 -10.261 1.00 87.69 702 LEU A C 1
ATOM 5276 O O . LEU A 1 702 ? 40.675 -12.558 -9.066 1.00 87.69 702 LEU A O 1
ATOM 5280 N N . GLY A 1 703 ? 41.947 -13.394 -10.704 1.00 75.75 703 GLY A N 1
ATOM 5281 C CA . GLY A 1 703 ? 43.070 -13.753 -9.830 1.00 75.75 703 GLY A CA 1
ATOM 5282 C C . GLY A 1 703 ? 42.901 -15.054 -9.042 1.00 75.75 703 GLY A C 1
ATOM 5283 O O . GLY A 1 703 ? 43.874 -15.495 -8.427 1.00 75.75 703 GLY A O 1
ATOM 5284 N N . ASP A 1 704 ? 41.738 -15.679 -9.153 1.00 71.50 704 ASP A N 1
ATOM 5285 C CA . ASP A 1 704 ? 41.300 -16.887 -8.465 1.00 71.50 704 ASP A CA 1
ATOM 5286 C C . ASP A 1 704 ? 42.040 -18.190 -8.843 1.00 71.50 704 ASP A C 1
ATOM 5288 O O . ASP A 1 704 ? 42.625 -18.297 -9.921 1.00 71.50 704 ASP A O 1
ATOM 5292 N N . ALA A 1 705 ? 41.945 -19.222 -7.999 1.00 65.69 705 ALA A N 1
ATOM 5293 C CA . ALA A 1 705 ? 42.358 -20.602 -8.265 1.00 65.69 705 ALA A CA 1
ATOM 5294 C C . ALA A 1 705 ? 41.622 -21.261 -9.455 1.00 65.69 705 ALA A C 1
ATOM 5296 O O . ALA A 1 705 ? 42.146 -22.204 -10.047 1.00 65.69 705 ALA A O 1
ATOM 5297 N N . THR A 1 706 ? 40.442 -20.763 -9.845 1.00 66.31 706 THR A N 1
ATOM 5298 C CA . THR A 1 706 ? 39.714 -21.231 -11.046 1.00 66.31 706 THR A CA 1
ATOM 5299 C C . THR A 1 706 ? 39.983 -20.410 -12.298 1.00 66.31 706 THR A C 1
ATOM 5301 O O . THR A 1 706 ? 39.382 -20.672 -13.338 1.00 66.31 706 THR A O 1
ATOM 5304 N N . ASP A 1 707 ? 40.858 -19.409 -12.224 1.00 69.88 707 ASP A N 1
ATOM 5305 C CA . ASP A 1 707 ? 41.285 -18.672 -13.405 1.00 69.88 707 ASP A CA 1
ATOM 5306 C C . ASP A 1 707 ? 41.925 -19.665 -14.389 1.00 69.88 707 ASP A C 1
ATOM 5308 O O . ASP A 1 707 ? 42.949 -20.293 -14.099 1.00 69.88 707 ASP A O 1
ATOM 5312 N N . ASN A 1 708 ? 41.300 -19.849 -15.553 1.00 62.91 708 ASN A N 1
ATOM 5313 C CA . ASN A 1 708 ? 41.724 -20.820 -16.564 1.00 62.91 708 ASN A CA 1
ATOM 5314 C C . ASN A 1 708 ? 43.167 -20.579 -17.051 1.00 62.91 708 ASN A C 1
ATOM 5316 O O . ASN A 1 708 ? 43.842 -21.522 -17.467 1.00 62.91 708 ASN A O 1
ATOM 5320 N N . ARG A 1 709 ? 43.679 -19.346 -16.911 1.00 61.50 709 ARG A N 1
ATOM 5321 C CA . ARG A 1 709 ? 45.081 -18.976 -17.177 1.00 61.50 709 ARG A CA 1
ATOM 5322 C C . ARG A 1 709 ? 46.061 -19.590 -16.172 1.00 61.50 709 ARG A C 1
ATOM 5324 O O . ARG A 1 709 ? 47.255 -19.653 -16.452 1.00 61.50 709 ARG A O 1
ATOM 5331 N N . LYS A 1 710 ? 45.575 -20.019 -15.003 1.00 58.12 710 LYS A N 1
ATOM 5332 C CA . LYS A 1 710 ? 46.364 -20.571 -13.891 1.00 58.12 710 LYS A CA 1
ATOM 5333 C C . LYS A 1 710 ? 46.123 -22.066 -13.641 1.00 58.12 710 LYS A C 1
ATOM 5335 O O . LYS A 1 710 ? 47.005 -22.711 -13.082 1.00 58.12 710 LYS A O 1
ATOM 5340 N N . ASN A 1 711 ? 44.989 -22.635 -14.064 1.00 58.72 711 ASN A N 1
ATOM 5341 C CA . ASN A 1 711 ? 44.578 -24.002 -13.697 1.00 58.72 711 ASN A CA 1
ATOM 5342 C C . ASN A 1 711 ? 44.744 -25.063 -14.807 1.00 58.72 711 ASN A C 1
ATOM 5344 O O . ASN A 1 711 ? 43.820 -25.818 -15.117 1.00 58.72 711 ASN A O 1
ATOM 5348 N N . GLY A 1 712 ? 45.907 -25.105 -15.463 1.00 62.75 712 GLY A N 1
ATOM 5349 C CA . GLY A 1 712 ? 46.265 -26.208 -16.371 1.00 62.75 712 GLY A CA 1
ATOM 5350 C C . GLY A 1 712 ? 45.300 -26.465 -17.544 1.00 62.75 712 GLY A C 1
ATOM 5351 O O . GLY A 1 712 ? 45.322 -27.560 -18.097 1.00 62.75 712 GLY A O 1
ATOM 5352 N N . GLY A 1 713 ? 44.458 -25.491 -17.916 1.00 64.81 713 GLY A N 1
ATOM 5353 C CA . GLY A 1 713 ? 43.508 -25.582 -19.033 1.00 64.81 713 GLY A CA 1
ATOM 5354 C C . GLY A 1 713 ? 42.065 -25.982 -18.684 1.00 64.81 713 GLY A C 1
ATOM 5355 O O . GLY A 1 713 ? 41.242 -26.043 -19.594 1.00 64.81 713 GLY A O 1
ATOM 5356 N N . THR A 1 714 ? 41.712 -26.221 -17.413 1.00 76.50 714 THR A N 1
ATOM 5357 C CA . THR A 1 714 ? 40.310 -26.509 -17.034 1.00 76.50 714 THR A CA 1
ATOM 5358 C C . THR A 1 714 ? 39.466 -25.231 -17.073 1.00 76.50 714 THR A C 1
ATOM 5360 O O . THR A 1 714 ? 39.825 -24.228 -16.454 1.00 76.50 714 THR A O 1
ATOM 5363 N N . PHE A 1 715 ? 38.339 -25.250 -17.792 1.00 82.81 715 PHE A N 1
ATOM 5364 C CA . PHE A 1 715 ? 37.444 -24.097 -17.906 1.00 82.81 715 PHE A CA 1
ATOM 5365 C C . PHE A 1 715 ? 36.443 -24.042 -16.746 1.00 82.81 715 PHE A C 1
ATOM 5367 O O . PHE A 1 715 ? 35.596 -24.920 -16.612 1.00 82.81 715 PHE A O 1
ATOM 5374 N N . PHE A 1 716 ? 36.520 -22.973 -15.954 1.00 85.56 716 PHE A N 1
ATOM 5375 C CA . PHE A 1 716 ? 35.531 -22.633 -14.926 1.00 85.56 716 PHE A CA 1
ATOM 5376 C C . PHE A 1 716 ? 34.723 -21.381 -15.275 1.00 85.56 716 PHE A C 1
ATOM 5378 O O . PHE A 1 716 ? 33.716 -21.119 -14.635 1.00 85.56 716 PHE A O 1
ATOM 5385 N N . GLY A 1 717 ? 35.159 -20.593 -16.255 1.00 88.88 717 GLY A N 1
ATOM 5386 C CA . GLY A 1 717 ? 34.553 -19.317 -16.615 1.00 88.88 717 GLY A CA 1
ATOM 5387 C C . GLY A 1 717 ? 35.593 -18.291 -17.054 1.00 88.88 717 GLY A C 1
ATOM 5388 O O . GLY A 1 717 ? 36.803 -18.508 -16.939 1.00 88.88 717 GLY A O 1
ATOM 5389 N N . THR A 1 718 ? 35.107 -17.165 -17.560 1.00 90.38 718 THR A N 1
ATOM 5390 C CA . THR A 1 718 ? 35.906 -16.030 -18.016 1.00 90.38 718 THR A CA 1
ATOM 5391 C C . THR A 1 718 ? 36.139 -15.060 -16.850 1.00 90.38 718 THR A C 1
ATOM 5393 O O . THR A 1 718 ? 35.172 -14.548 -16.282 1.00 90.38 718 THR A O 1
ATOM 5396 N N . PRO A 1 719 ? 37.396 -14.783 -16.463 1.00 89.75 719 PRO A N 1
ATOM 5397 C CA . PRO A 1 719 ? 37.691 -13.950 -15.302 1.00 89.75 719 PRO A CA 1
ATOM 5398 C C . PRO A 1 719 ? 37.567 -12.454 -15.637 1.00 89.75 719 PRO A C 1
ATOM 5400 O O . PRO A 1 719 ? 38.428 -11.896 -16.317 1.00 89.75 719 PRO A O 1
ATOM 5403 N N . VAL A 1 720 ? 36.505 -11.808 -15.148 1.00 93.06 720 VAL A N 1
ATOM 5404 C CA . VAL A 1 720 ? 36.202 -10.373 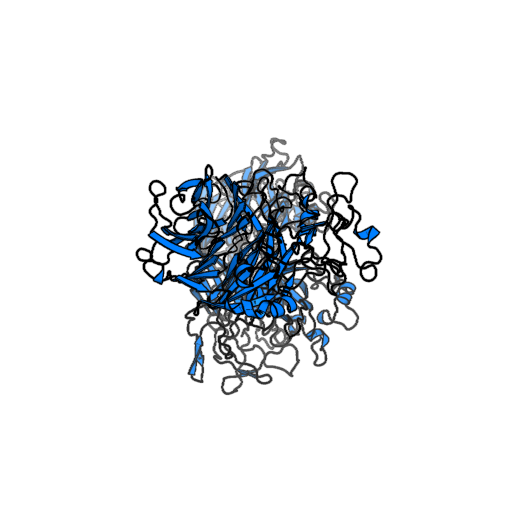-15.382 1.00 93.06 720 VAL A CA 1
ATOM 5405 C C . VAL A 1 720 ? 35.706 -9.637 -14.134 1.00 93.06 720 VAL A C 1
ATOM 5407 O O . VAL A 1 720 ? 35.766 -8.412 -14.085 1.00 93.06 720 VAL A O 1
ATOM 5410 N N . ILE A 1 721 ? 35.235 -10.364 -13.119 1.00 95.19 721 ILE A N 1
ATOM 5411 C CA . ILE A 1 721 ? 34.717 -9.788 -11.872 1.00 95.19 721 ILE A CA 1
ATOM 5412 C C . ILE A 1 721 ? 35.907 -9.357 -10.985 1.00 95.19 721 ILE A C 1
ATOM 5414 O O . ILE A 1 721 ? 36.939 -10.035 -11.000 1.00 95.19 721 ILE A O 1
ATOM 5418 N N . PRO A 1 722 ? 35.832 -8.261 -10.203 1.00 94.25 722 PRO A N 1
ATOM 5419 C CA . PRO A 1 722 ? 36.927 -7.850 -9.326 1.00 94.25 722 PRO A CA 1
ATOM 5420 C C . PRO A 1 722 ? 37.383 -8.963 -8.369 1.00 94.25 722 PRO A C 1
ATOM 5422 O O . PRO A 1 722 ? 36.575 -9.703 -7.812 1.00 94.25 722 PRO A O 1
ATOM 5425 N N . ALA A 1 723 ? 38.694 -9.062 -8.134 1.00 90.88 723 ALA A N 1
ATOM 5426 C CA . ALA A 1 723 ? 39.295 -10.152 -7.354 1.00 90.88 723 ALA A CA 1
ATOM 5427 C C . ALA A 1 723 ? 38.783 -10.252 -5.903 1.00 90.88 723 ALA A C 1
ATOM 5429 O O . ALA A 1 723 ? 38.842 -11.315 -5.293 1.00 90.88 723 ALA A O 1
ATOM 5430 N N . VAL A 1 724 ? 38.272 -9.153 -5.341 1.00 91.62 724 VAL A N 1
ATOM 5431 C CA . VAL A 1 724 ? 37.744 -9.105 -3.969 1.00 91.62 724 VAL A CA 1
ATOM 5432 C C . VAL A 1 724 ? 36.537 -10.024 -3.762 1.00 91.62 724 VAL A C 1
ATOM 5434 O O . VAL A 1 724 ? 36.410 -10.607 -2.6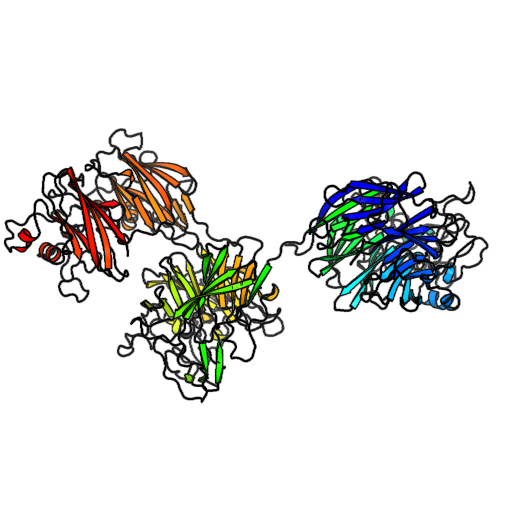93 1.00 91.62 724 VAL A O 1
ATOM 5437 N N . TYR A 1 725 ? 35.709 -10.245 -4.789 1.00 92.75 725 TYR A N 1
ATOM 5438 C CA . TYR A 1 725 ? 34.545 -11.138 -4.704 1.00 92.75 725 TYR A CA 1
ATOM 5439 C C . TYR A 1 725 ? 34.929 -12.597 -4.440 1.00 92.75 725 TYR A C 1
ATOM 5441 O O . TYR A 1 725 ? 34.133 -13.378 -3.930 1.00 92.75 725 TYR A O 1
ATOM 5449 N N . ALA A 1 726 ? 36.171 -12.972 -4.729 1.00 87.81 726 ALA A N 1
ATOM 5450 C CA . ALA A 1 726 ? 36.677 -14.300 -4.433 1.00 87.81 726 ALA A CA 1
ATOM 5451 C C . ALA A 1 726 ? 36.958 -14.540 -2.932 1.00 87.81 726 ALA A C 1
ATOM 5453 O O . ALA A 1 726 ? 37.099 -15.688 -2.511 1.00 87.81 726 ALA A O 1
ATOM 5454 N N . GLN A 1 727 ? 37.013 -13.466 -2.131 1.00 88.56 727 GLN A N 1
ATOM 5455 C CA . GLN A 1 727 ? 37.148 -13.487 -0.666 1.00 88.56 727 GLN A CA 1
ATOM 5456 C C . GLN A 1 727 ? 35.782 -13.489 0.044 1.00 88.56 727 GLN A C 1
ATOM 5458 O O . GLN A 1 727 ? 35.653 -13.100 1.202 1.00 88.56 727 GLN A O 1
ATOM 5463 N N . ARG A 1 728 ? 34.712 -13.864 -0.661 1.00 88.94 728 ARG A N 1
ATOM 5464 C CA . ARG A 1 728 ? 33.386 -14.047 -0.066 1.00 88.94 728 ARG A CA 1
ATOM 5465 C C . ARG A 1 728 ? 33.436 -15.087 1.063 1.00 88.94 728 ARG A C 1
ATOM 5467 O O . ARG A 1 728 ? 34.196 -16.054 0.996 1.00 88.94 728 ARG A O 1
ATOM 5474 N N . ARG A 1 729 ? 32.586 -14.929 2.077 1.00 85.44 729 ARG A N 1
ATOM 5475 C CA . ARG A 1 729 ? 32.409 -15.957 3.116 1.00 85.44 729 ARG A CA 1
ATOM 5476 C C . ARG A 1 729 ? 31.807 -17.211 2.484 1.00 85.44 729 ARG A C 1
ATOM 5478 O O . ARG A 1 729 ? 30.881 -17.079 1.699 1.00 85.44 729 ARG A O 1
ATOM 5485 N N . ALA A 1 730 ? 32.282 -18.407 2.832 1.00 82.00 730 ALA A N 1
ATOM 5486 C CA . ALA A 1 730 ? 31.689 -19.649 2.323 1.00 82.00 730 ALA A CA 1
ATOM 5487 C C . ALA A 1 730 ? 30.153 -19.641 2.471 1.00 82.00 730 ALA A C 1
ATOM 5489 O O . ALA A 1 730 ? 29.643 -19.254 3.525 1.00 82.00 730 ALA A O 1
ATOM 5490 N N . ASN A 1 731 ? 29.455 -20.041 1.406 1.00 82.81 731 ASN A N 1
ATOM 5491 C CA . ASN A 1 731 ? 27.998 -19.967 1.274 1.00 82.81 731 ASN A CA 1
ATOM 5492 C C . ASN A 1 731 ? 27.410 -18.551 1.416 1.00 82.81 731 ASN A C 1
ATOM 5494 O O . ASN A 1 731 ? 26.430 -18.387 2.129 1.00 82.81 731 ASN A O 1
ATOM 5498 N N . ARG A 1 732 ? 28.085 -17.519 0.888 1.00 89.44 732 ARG A N 1
ATOM 5499 C CA . ARG A 1 732 ? 27.617 -16.116 0.894 1.00 89.44 732 ARG A CA 1
ATOM 5500 C C . ARG A 1 732 ? 28.048 -15.361 -0.373 1.00 89.44 732 ARG A C 1
ATOM 5502 O O . ARG A 1 732 ? 28.764 -14.356 -0.296 1.00 89.44 732 ARG A O 1
ATOM 5509 N N . GLY A 1 733 ? 27.749 -15.921 -1.544 1.00 92.88 733 GLY A N 1
ATOM 5510 C CA . GLY A 1 733 ? 28.119 -15.367 -2.852 1.00 92.88 733 GLY A CA 1
ATOM 5511 C C . GLY A 1 733 ? 27.163 -14.284 -3.344 1.00 92.88 733 GLY A C 1
ATOM 5512 O O . GLY A 1 733 ? 26.729 -13.435 -2.567 1.00 92.88 733 GLY A O 1
ATOM 5513 N N . PHE A 1 734 ? 26.898 -14.256 -4.651 1.00 97.00 734 PHE A N 1
ATOM 5514 C CA . PHE A 1 734 ? 25.872 -13.361 -5.182 1.00 97.00 734 PHE A CA 1
ATOM 5515 C C . PHE A 1 734 ? 24.488 -13.936 -4.894 1.00 97.00 734 PHE A C 1
ATOM 5517 O O . PHE A 1 734 ? 24.230 -15.070 -5.268 1.00 97.00 734 PHE A O 1
ATOM 5524 N N . GLU A 1 735 ? 23.623 -13.122 -4.291 1.00 95.75 735 GLU A N 1
ATOM 5525 C CA . GLU A 1 735 ? 22.239 -13.499 -3.985 1.00 95.75 735 GLU A CA 1
ATOM 5526 C C . GLU A 1 735 ? 21.282 -12.978 -5.053 1.00 95.75 735 GLU A C 1
ATOM 5528 O O . GLU A 1 735 ? 20.484 -13.705 -5.618 1.00 95.75 735 GLU A O 1
ATOM 5533 N N . ALA A 1 736 ? 21.375 -11.686 -5.364 1.00 98.06 736 ALA A N 1
ATOM 5534 C CA . ALA A 1 736 ? 20.366 -11.023 -6.173 1.00 98.06 736 ALA A CA 1
ATOM 5535 C C . ALA A 1 736 ? 20.911 -10.596 -7.524 1.00 98.06 736 ALA A C 1
ATOM 5537 O O . ALA A 1 736 ? 22.089 -10.232 -7.648 1.00 98.06 736 ALA A O 1
ATOM 5538 N N . VAL A 1 737 ? 20.025 -10.534 -8.518 1.00 98.12 737 VAL A N 1
ATOM 5539 C CA . VAL A 1 737 ? 20.350 -9.962 -9.821 1.00 98.12 737 VAL A CA 1
ATOM 5540 C C . VAL A 1 737 ? 19.196 -9.145 -10.387 1.00 98.12 737 VAL A C 1
ATOM 5542 O O . VAL A 1 737 ? 18.064 -9.601 -10.451 1.00 98.12 737 VAL A O 1
ATOM 5545 N N . ALA A 1 738 ? 19.496 -7.936 -10.854 1.00 98.00 738 ALA A N 1
ATOM 5546 C CA . ALA A 1 738 ? 18.541 -7.065 -11.532 1.00 98.00 738 ALA A CA 1
ATOM 5547 C C . ALA A 1 738 ? 19.075 -6.652 -12.908 1.00 98.00 738 ALA A C 1
ATOM 5549 O O . ALA A 1 738 ? 20.275 -6.449 -13.072 1.00 98.00 738 ALA A O 1
ATOM 5550 N N . LEU A 1 739 ? 18.196 -6.499 -13.901 1.00 95.31 739 LEU A N 1
ATOM 5551 C CA . LEU A 1 739 ? 18.559 -6.054 -15.250 1.00 95.31 739 LEU A CA 1
ATOM 5552 C C . LEU A 1 739 ? 17.849 -4.738 -15.572 1.00 95.31 739 LEU A C 1
ATOM 5554 O O . LEU A 1 739 ? 16.624 -4.661 -15.511 1.00 95.31 739 LEU A O 1
ATOM 5558 N N . GLU A 1 740 ? 18.628 -3.725 -15.937 1.00 91.44 740 GLU A N 1
ATOM 5559 C CA . GLU A 1 740 ? 18.157 -2.435 -16.434 1.00 91.44 740 GLU A CA 1
ATOM 5560 C C . GLU A 1 740 ? 18.783 -2.175 -17.808 1.00 91.44 740 GLU A C 1
ATOM 5562 O O . GLU A 1 740 ? 19.991 -1.970 -17.942 1.00 91.44 740 GLU A O 1
ATOM 5567 N N . GLY A 1 741 ? 17.969 -2.225 -18.862 1.00 86.81 741 GLY A N 1
ATOM 5568 C CA . GLY A 1 741 ? 18.457 -2.169 -20.236 1.00 86.81 741 GLY A CA 1
ATOM 5569 C C . GLY A 1 741 ? 19.468 -3.289 -20.509 1.00 86.81 741 GLY A C 1
ATOM 5570 O O . GLY A 1 741 ? 19.105 -4.461 -20.567 1.00 86.81 741 GLY A O 1
ATOM 5571 N N . ARG A 1 742 ? 20.748 -2.928 -20.677 1.00 88.06 742 ARG A N 1
ATOM 5572 C CA . ARG A 1 742 ? 21.868 -3.881 -20.842 1.00 88.06 742 ARG A CA 1
ATOM 5573 C C . ARG A 1 742 ? 22.761 -4.027 -19.604 1.00 88.06 742 ARG A C 1
ATOM 5575 O O . ARG A 1 742 ? 23.788 -4.705 -19.670 1.00 88.06 742 ARG A O 1
ATOM 5582 N N . LYS A 1 743 ? 22.430 -3.342 -18.512 1.00 93.81 743 LYS A N 1
ATOM 5583 C CA . LYS A 1 743 ? 23.205 -3.336 -17.273 1.00 93.81 743 LYS A CA 1
ATOM 5584 C C . LYS A 1 743 ? 22.598 -4.327 -16.295 1.00 93.81 743 LYS A C 1
ATOM 5586 O O . LYS A 1 743 ? 21.464 -4.170 -15.852 1.00 93.81 743 LYS A O 1
ATOM 5591 N N . LEU A 1 744 ? 23.361 -5.366 -15.999 1.00 97.69 744 LEU A N 1
ATOM 5592 C CA . LEU A 1 744 ? 23.059 -6.366 -14.994 1.00 97.69 744 LEU A CA 1
ATOM 5593 C C . LEU A 1 744 ? 23.730 -5.960 -13.682 1.00 97.69 744 LEU A C 1
ATOM 5595 O O . LEU A 1 744 ? 24.928 -5.691 -13.652 1.00 97.69 744 LEU A O 1
ATOM 5599 N N . TYR A 1 745 ? 22.963 -5.934 -12.603 1.00 98.50 745 TYR A N 1
ATOM 5600 C CA . TYR A 1 745 ? 23.413 -5.580 -11.264 1.00 98.50 745 TYR A CA 1
ATOM 5601 C C . TYR A 1 745 ? 23.364 -6.822 -10.383 1.00 98.50 745 TYR A C 1
ATOM 5603 O O . TYR A 1 745 ? 22.274 -7.321 -10.120 1.00 98.50 745 TYR A O 1
ATOM 5611 N N . ALA A 1 746 ? 24.520 -7.318 -9.943 1.00 98.44 746 ALA A N 1
ATOM 5612 C CA . ALA A 1 746 ? 24.633 -8.473 -9.053 1.00 98.44 746 ALA A CA 1
ATOM 5613 C C . ALA A 1 746 ? 24.948 -8.020 -7.619 1.00 98.44 746 ALA A C 1
ATOM 5615 O O . ALA A 1 746 ? 25.868 -7.227 -7.403 1.00 98.44 746 ALA A O 1
ATOM 5616 N N . PHE A 1 747 ? 24.200 -8.517 -6.636 1.00 98.31 747 PHE A N 1
ATOM 5617 C CA . PHE A 1 747 ? 24.318 -8.110 -5.234 1.00 98.31 747 PHE A CA 1
ATOM 5618 C C . PHE A 1 747 ? 24.929 -9.240 -4.417 1.00 98.31 747 PHE A C 1
ATOM 5620 O O . PHE A 1 747 ? 24.438 -10.367 -4.450 1.00 98.31 747 PHE A O 1
ATOM 5627 N N . ILE A 1 748 ? 25.997 -8.950 -3.673 1.00 96.44 748 ILE A N 1
ATOM 5628 C CA . ILE A 1 748 ? 26.566 -9.929 -2.738 1.00 96.44 748 ILE A CA 1
ATOM 5629 C C . ILE A 1 748 ? 25.623 -10.105 -1.543 1.00 96.44 748 ILE A C 1
ATOM 5631 O O . ILE A 1 748 ? 25.102 -9.118 -1.024 1.00 96.44 748 ILE A O 1
ATOM 5635 N N . GLN A 1 749 ? 25.409 -11.341 -1.097 1.00 94.25 749 GLN A N 1
ATOM 5636 C CA . GLN A 1 749 ? 24.453 -11.656 -0.035 1.00 94.25 749 GLN A CA 1
ATOM 5637 C C . GLN A 1 749 ? 24.829 -11.021 1.312 1.00 94.25 749 GLN A C 1
ATOM 5639 O O . GLN A 1 749 ? 23.978 -10.507 2.036 1.00 94.25 749 GLN A O 1
ATOM 5644 N N . SER A 1 750 ? 26.119 -11.057 1.659 1.00 92.25 750 SER A N 1
ATOM 5645 C CA . SER A 1 750 ? 26.669 -10.557 2.923 1.00 92.25 750 SER A CA 1
ATOM 5646 C C . SER A 1 750 ? 28.006 -9.852 2.700 1.00 92.25 750 SER A C 1
ATOM 5648 O O . SER A 1 750 ? 28.614 -9.971 1.639 1.00 92.25 750 SER A O 1
ATOM 5650 N N . ALA A 1 751 ? 28.490 -9.116 3.706 1.00 91.50 751 ALA A N 1
ATOM 5651 C CA . ALA A 1 751 ? 29.793 -8.462 3.622 1.00 91.50 751 ALA A CA 1
ATOM 5652 C C . ALA A 1 751 ? 30.906 -9.470 3.278 1.00 91.50 751 ALA A C 1
ATOM 5654 O O . ALA A 1 751 ? 30.961 -10.575 3.831 1.00 91.50 751 ALA A O 1
ATOM 5655 N N . ILE A 1 752 ? 31.780 -9.070 2.353 1.00 91.88 752 ILE A N 1
ATOM 5656 C CA . ILE A 1 752 ? 32.924 -9.872 1.911 1.00 91.88 752 ILE A CA 1
ATOM 5657 C C . ILE A 1 752 ? 33.909 -10.017 3.084 1.00 91.88 752 ILE A C 1
ATOM 5659 O O . ILE A 1 752 ? 34.122 -9.074 3.844 1.00 91.88 752 ILE A O 1
ATOM 5663 N N . ASP A 1 753 ? 34.527 -11.188 3.235 1.00 88.69 753 ASP A N 1
ATOM 5664 C CA . ASP A 1 753 ? 35.547 -11.443 4.259 1.00 88.69 753 ASP A CA 1
ATOM 5665 C C . ASP A 1 753 ? 36.894 -10.893 3.775 1.00 88.69 753 ASP A C 1
ATOM 5667 O O . ASP A 1 753 ? 37.761 -11.635 3.340 1.00 88.69 753 ASP A O 1
ATOM 5671 N N . ASN A 1 754 ? 37.042 -9.569 3.713 1.00 89.88 754 ASN A N 1
ATOM 5672 C CA . ASN A 1 754 ? 38.232 -8.925 3.157 1.00 89.88 754 ASN A CA 1
ATOM 5673 C C . ASN A 1 754 ? 38.900 -8.034 4.216 1.00 89.88 754 ASN A C 1
ATOM 5675 O O . ASN A 1 754 ? 38.296 -7.028 4.600 1.00 89.88 754 ASN A O 1
ATOM 5679 N N . PRO A 1 755 ? 40.154 -8.308 4.627 1.00 87.25 755 PRO A N 1
ATOM 5680 C CA . PRO A 1 755 ? 41.008 -9.410 4.180 1.00 87.25 755 PRO A CA 1
ATOM 5681 C C . PRO A 1 755 ? 40.611 -10.759 4.795 1.00 87.25 755 PRO A C 1
ATOM 5683 O O . PRO A 1 755 ? 40.481 -10.860 6.012 1.00 87.25 755 PRO A O 1
ATOM 5686 N N . ASP A 1 756 ? 40.569 -11.817 3.989 1.00 79.88 756 ASP A N 1
ATOM 5687 C CA . ASP A 1 756 ? 40.216 -13.150 4.491 1.00 79.88 756 ASP A CA 1
ATOM 5688 C C . ASP A 1 756 ? 41.342 -13.747 5.349 1.00 79.88 756 ASP A C 1
ATOM 5690 O O . ASP A 1 756 ? 42.352 -14.261 4.854 1.00 79.88 756 ASP A O 1
ATOM 5694 N N . ASN A 1 757 ? 41.199 -13.636 6.668 1.00 80.06 757 ASN A N 1
ATOM 5695 C CA . ASN A 1 757 ? 42.036 -14.336 7.631 1.00 80.06 757 ASN A CA 1
ATOM 5696 C C . ASN A 1 757 ? 41.235 -14.659 8.897 1.00 80.06 757 ASN A C 1
ATOM 5698 O O . ASN A 1 757 ? 40.361 -13.902 9.310 1.00 80.06 757 ASN A O 1
ATOM 5702 N N . GLY A 1 758 ? 41.581 -15.757 9.576 1.00 71.25 758 GLY A N 1
ATOM 5703 C CA . GLY A 1 758 ? 40.815 -16.266 10.724 1.00 71.25 758 GLY A CA 1
ATOM 5704 C C . GLY A 1 758 ? 40.701 -15.335 11.946 1.00 71.25 758 GLY A C 1
ATOM 5705 O O . GLY A 1 758 ? 39.995 -15.684 12.889 1.00 71.25 758 GLY A O 1
ATOM 5706 N N . GLY A 1 759 ? 41.385 -14.183 11.959 1.00 73.62 759 GLY A N 1
ATOM 5707 C CA . GLY A 1 759 ? 41.267 -13.154 12.997 1.00 73.62 759 GLY A CA 1
ATOM 5708 C C . GLY A 1 759 ? 40.361 -11.971 12.631 1.00 73.62 759 GLY A C 1
ATOM 5709 O O . GLY A 1 759 ? 40.106 -11.138 13.503 1.00 73.62 759 GLY A O 1
ATOM 5710 N N . ASP A 1 760 ? 39.877 -11.870 11.389 1.00 81.81 760 ASP A N 1
ATOM 5711 C CA . ASP A 1 760 ? 39.089 -10.723 10.927 1.00 81.81 760 ASP A CA 1
ATOM 5712 C C . ASP A 1 760 ? 37.608 -10.842 11.308 1.00 81.81 760 ASP A C 1
ATOM 5714 O O . ASP A 1 760 ? 36.740 -11.243 10.539 1.00 81.81 760 ASP A O 1
ATOM 5718 N N . THR A 1 761 ? 37.294 -10.473 12.546 1.00 84.62 761 THR A N 1
ATOM 5719 C CA . THR A 1 761 ? 35.901 -10.375 13.002 1.00 84.62 761 THR A CA 1
ATOM 5720 C C . THR A 1 761 ? 35.206 -9.105 12.515 1.00 84.62 761 THR A C 1
ATOM 5722 O O . THR A 1 761 ? 33.981 -9.019 12.603 1.00 84.62 761 THR A O 1
ATOM 5725 N N . VAL A 1 762 ? 35.958 -8.120 12.010 1.00 87.56 762 VAL A N 1
ATOM 5726 C CA . VAL A 1 762 ? 35.431 -6.801 11.646 1.00 87.56 762 VAL A CA 1
ATOM 5727 C C . VAL A 1 762 ? 34.699 -6.874 10.313 1.00 87.56 762 VAL A C 1
ATOM 5729 O O . VAL A 1 762 ? 33.541 -6.465 10.249 1.00 87.56 762 VAL A O 1
ATOM 5732 N N . SER A 1 763 ? 35.327 -7.434 9.274 1.00 88.00 763 SER A N 1
ATOM 5733 C CA . SER A 1 763 ? 34.678 -7.611 7.966 1.00 88.00 763 SER A CA 1
ATOM 5734 C C . SER A 1 763 ? 33.468 -8.550 8.060 1.00 88.00 763 SER A C 1
ATOM 5736 O O . SER A 1 763 ? 32.392 -8.233 7.559 1.00 88.00 763 SER A O 1
ATOM 5738 N N . ARG A 1 764 ? 33.574 -9.642 8.829 1.00 84.31 764 ARG A N 1
ATOM 5739 C CA . ARG A 1 764 ? 32.479 -10.607 9.052 1.00 84.31 764 ARG A CA 1
ATOM 5740 C C . ARG A 1 764 ? 31.269 -10.030 9.784 1.00 84.31 764 ARG A C 1
ATOM 5742 O O . ARG A 1 764 ? 30.157 -10.518 9.588 1.00 84.31 764 ARG A O 1
ATOM 5749 N N . ALA A 1 765 ? 31.483 -9.031 10.639 1.00 85.12 765 ALA A N 1
ATOM 5750 C CA . ALA A 1 765 ? 30.422 -8.306 11.336 1.00 85.12 765 ALA A CA 1
ATOM 5751 C C . ALA A 1 765 ? 29.934 -7.066 10.566 1.00 85.12 765 ALA A C 1
ATOM 5753 O O . ALA A 1 765 ? 28.999 -6.393 11.018 1.00 85.12 765 ALA A O 1
ATOM 5754 N N . SER A 1 766 ? 30.574 -6.755 9.435 1.00 90.00 766 SER A N 1
ATOM 5755 C CA . SER A 1 766 ? 30.301 -5.569 8.639 1.00 90.00 766 SER A CA 1
ATOM 5756 C C . SER A 1 766 ? 28.924 -5.609 7.992 1.00 90.00 766 SER A C 1
ATOM 5758 O O . SER A 1 766 ? 28.331 -6.660 7.753 1.00 90.00 766 SER A O 1
ATOM 5760 N N . ARG A 1 767 ? 28.427 -4.412 7.692 1.00 91.19 767 ARG A N 1
ATOM 5761 C CA . ARG A 1 767 ? 27.183 -4.166 6.954 1.00 91.19 767 ARG A CA 1
ATOM 5762 C C . ARG A 1 767 ? 27.455 -3.637 5.546 1.00 91.19 767 ARG A C 1
ATOM 5764 O O . ARG A 1 767 ? 26.507 -3.321 4.834 1.00 91.19 767 ARG A O 1
ATOM 5771 N N . ASN A 1 768 ? 28.729 -3.508 5.173 1.00 94.38 768 ASN A N 1
ATOM 5772 C CA . ASN A 1 768 ? 29.174 -2.955 3.900 1.00 94.38 768 ASN A CA 1
ATOM 5773 C C . ASN A 1 768 ? 29.158 -4.064 2.840 1.00 94.38 768 ASN A C 1
ATOM 5775 O O . ASN A 1 768 ? 30.071 -4.886 2.771 1.00 94.38 768 ASN A O 1
ATOM 5779 N N . LEU A 1 769 ? 28.101 -4.090 2.036 1.00 95.44 769 LEU A N 1
ATOM 5780 C CA . LEU A 1 769 ? 27.902 -5.013 0.921 1.00 95.44 769 LEU A CA 1
ATOM 5781 C C . LEU A 1 769 ? 28.206 -4.305 -0.397 1.00 95.44 769 LEU A C 1
ATOM 5783 O O . LEU A 1 769 ? 28.228 -3.077 -0.469 1.00 95.44 769 LEU A O 1
ATOM 5787 N N . ARG A 1 770 ? 28.422 -5.079 -1.457 1.00 97.12 770 ARG A N 1
ATOM 5788 C CA . ARG A 1 770 ? 28.741 -4.555 -2.784 1.00 97.12 770 ARG A CA 1
ATOM 5789 C C . ARG A 1 770 ? 27.692 -4.933 -3.826 1.00 97.12 770 ARG A C 1
ATOM 5791 O O . ARG A 1 770 ? 27.145 -6.034 -3.795 1.00 97.12 770 ARG A O 1
ATOM 5798 N N . ILE A 1 771 ? 27.459 -4.008 -4.749 1.00 98.50 771 ILE A N 1
ATOM 5799 C CA . ILE A 1 771 ? 26.646 -4.181 -5.953 1.00 98.50 771 ILE A CA 1
ATOM 5800 C C . ILE A 1 771 ? 27.596 -4.091 -7.145 1.00 98.50 771 ILE A C 1
ATOM 5802 O O . ILE A 1 771 ? 28.259 -3.067 -7.317 1.00 98.50 771 ILE A O 1
ATOM 5806 N N . LEU A 1 772 ? 27.665 -5.137 -7.960 1.00 98.50 772 LEU A N 1
ATOM 5807 C CA . LEU A 1 772 ? 28.464 -5.184 -9.180 1.00 98.50 772 LEU A CA 1
ATOM 5808 C C . LEU A 1 772 ? 27.594 -4.814 -10.383 1.00 98.50 772 LEU A C 1
ATOM 5810 O O . LEU A 1 772 ? 26.601 -5.485 -10.634 1.00 98.50 772 LEU A O 1
ATOM 5814 N N . GLU A 1 773 ? 27.988 -3.808 -11.161 1.00 98.19 773 GLU A N 1
ATOM 5815 C CA . GLU A 1 773 ? 27.366 -3.489 -12.450 1.00 98.19 773 GLU A CA 1
ATOM 5816 C C . GLU A 1 773 ? 28.165 -4.128 -13.596 1.00 98.19 773 GLU A C 1
ATOM 5818 O O . GLU A 1 773 ? 29.351 -3.846 -13.796 1.00 98.19 773 GLU A O 1
ATOM 5823 N N . PHE A 1 774 ? 27.493 -4.968 -14.376 1.00 97.94 774 PHE A N 1
ATOM 5824 C CA . PHE A 1 774 ? 28.025 -5.737 -15.491 1.00 97.94 774 PHE A CA 1
ATOM 5825 C C . PHE A 1 774 ? 27.235 -5.448 -16.770 1.00 97.94 774 PHE A C 1
ATOM 5827 O O . PHE A 1 774 ? 26.011 -5.514 -16.798 1.00 97.94 774 PHE A O 1
ATOM 5834 N N . ASP A 1 775 ? 27.926 -5.144 -17.861 1.00 94.00 775 ASP A N 1
ATOM 5835 C CA . ASP A 1 775 ? 27.301 -4.905 -19.157 1.00 94.00 775 ASP A CA 1
ATOM 5836 C C . ASP A 1 775 ? 27.220 -6.209 -19.958 1.00 94.00 775 ASP A C 1
ATOM 5838 O O . ASP A 1 775 ? 28.242 -6.763 -20.371 1.00 94.00 775 ASP A O 1
ATOM 5842 N N . ILE A 1 776 ? 25.998 -6.685 -20.213 1.00 92.25 776 ILE A N 1
ATOM 5843 C CA . ILE A 1 776 ? 25.767 -7.997 -20.840 1.00 92.25 776 ILE A CA 1
ATOM 5844 C C . ILE A 1 776 ? 26.163 -8.049 -22.323 1.00 92.25 776 ILE A C 1
ATOM 5846 O O . ILE A 1 776 ? 26.261 -9.129 -22.901 1.00 92.25 776 ILE A O 1
ATOM 5850 N N . VAL A 1 777 ? 26.396 -6.894 -22.957 1.00 84.50 777 VAL A N 1
ATOM 5851 C CA . VAL A 1 777 ? 26.767 -6.808 -24.375 1.00 84.50 777 VAL A CA 1
ATOM 5852 C C . VAL A 1 777 ? 28.283 -6.827 -24.532 1.00 84.50 777 VAL A C 1
ATOM 5854 O O . VAL A 1 777 ? 28.813 -7.623 -25.305 1.00 84.50 777 VAL A O 1
ATOM 5857 N N . SER A 1 778 ? 28.982 -5.957 -23.802 1.00 85.94 778 SER A N 1
ATOM 5858 C CA . SER A 1 778 ? 30.451 -5.892 -23.802 1.00 85.94 778 SER A CA 1
ATOM 5859 C C . SER A 1 778 ? 31.102 -6.990 -22.958 1.00 85.94 778 SER A C 1
ATOM 5861 O O . SER A 1 778 ? 32.296 -7.254 -23.110 1.00 85.94 778 SER A O 1
ATOM 5863 N N . LYS A 1 779 ? 30.322 -7.645 -22.088 1.00 92.25 779 LYS A N 1
ATOM 5864 C CA . LYS A 1 779 ? 30.767 -8.675 -21.143 1.00 92.25 779 LYS A CA 1
ATOM 5865 C C . LYS A 1 779 ? 31.826 -8.160 -20.160 1.00 92.25 779 LYS A C 1
ATOM 5867 O O . LYS A 1 779 ? 32.747 -8.893 -19.797 1.00 92.25 779 LYS A O 1
ATOM 5872 N N . GLN A 1 780 ? 31.727 -6.889 -19.765 1.00 94.75 780 GLN A N 1
ATOM 5873 C CA . GLN A 1 780 ? 32.663 -6.220 -18.856 1.00 94.75 780 GLN A CA 1
ATOM 5874 C C . GLN A 1 780 ? 31.948 -5.638 -17.638 1.00 94.75 780 GLN A C 1
ATOM 5876 O O . GLN A 1 780 ? 30.788 -5.235 -17.709 1.00 94.75 780 GLN A O 1
ATOM 5881 N N . VAL A 1 781 ? 32.678 -5.537 -16.528 1.00 96.50 781 VAL A N 1
ATOM 5882 C CA . VAL A 1 781 ? 32.242 -4.793 -15.341 1.00 96.50 781 VAL A CA 1
ATOM 5883 C C . VAL A 1 781 ? 32.378 -3.299 -15.616 1.00 96.50 781 VAL A C 1
ATOM 5885 O O . VAL A 1 781 ? 33.472 -2.821 -15.925 1.00 96.50 781 VAL A O 1
ATOM 5888 N N . THR A 1 782 ? 31.276 -2.558 -15.500 1.00 95.06 782 THR A N 1
ATOM 5889 C CA . THR A 1 782 ? 31.240 -1.109 -15.761 1.00 95.06 782 THR A CA 1
ATOM 5890 C C . THR A 1 782 ? 31.089 -0.267 -14.496 1.00 95.06 782 THR A C 1
ATOM 5892 O O . THR A 1 782 ? 31.444 0.914 -14.502 1.00 95.06 782 THR A O 1
ATOM 5895 N N . GLY A 1 783 ? 30.712 -0.876 -13.371 1.00 96.56 783 GLY A N 1
ATOM 5896 C CA . GLY A 1 783 ? 30.604 -0.177 -12.096 1.00 96.56 783 GLY A CA 1
ATOM 5897 C C . GLY A 1 783 ? 30.587 -1.104 -10.890 1.00 96.56 783 GLY A C 1
ATOM 5898 O O . GLY A 1 783 ? 30.391 -2.312 -10.998 1.00 96.56 783 GLY A O 1
ATOM 5899 N N . GLU A 1 784 ? 30.821 -0.519 -9.725 1.00 97.94 784 GLU A N 1
ATOM 5900 C CA . GLU A 1 784 ? 30.692 -1.187 -8.437 1.00 97.94 784 GLU A CA 1
ATOM 5901 C C . GLU A 1 784 ? 30.240 -0.149 -7.405 1.00 97.94 784 GLU A C 1
ATOM 5903 O O . GLU A 1 784 ? 30.773 0.961 -7.376 1.00 97.94 784 GLU A O 1
ATOM 5908 N N . TYR A 1 785 ? 29.261 -0.488 -6.571 1.00 98.12 785 TYR A N 1
ATOM 5909 C CA . TYR A 1 785 ? 28.644 0.430 -5.609 1.00 98.12 785 TYR A CA 1
ATOM 5910 C C . TYR A 1 785 ? 28.536 -0.212 -4.229 1.00 98.12 785 TYR A C 1
ATOM 5912 O O . TYR A 1 785 ? 28.501 -1.436 -4.104 1.00 98.12 785 TYR A O 1
ATOM 5920 N N . LEU A 1 786 ? 28.470 0.617 -3.184 1.00 97.69 786 LEU A N 1
ATOM 5921 C CA . LEU A 1 786 ? 28.365 0.141 -1.807 1.00 97.69 786 LEU A CA 1
ATOM 5922 C C . LEU A 1 786 ? 26.915 0.175 -1.309 1.00 97.69 786 LEU A C 1
ATOM 5924 O O . LEU A 1 786 ? 26.278 1.228 -1.314 1.00 97.69 786 LEU A O 1
ATOM 5928 N N . TYR A 1 787 ? 26.427 -0.965 -0.829 1.00 96.81 787 TYR A N 1
ATOM 5929 C CA . TYR A 1 787 ? 25.153 -1.134 -0.137 1.00 96.81 787 TYR A CA 1
ATOM 5930 C C . TYR A 1 787 ? 25.396 -1.258 1.370 1.00 96.81 787 TYR A C 1
ATOM 5932 O O . TYR A 1 787 ? 26.337 -1.924 1.794 1.00 96.81 787 TYR A O 1
ATOM 5940 N N . LEU A 1 788 ? 24.547 -0.644 2.194 1.00 93.00 788 LEU A N 1
ATOM 5941 C CA . LEU A 1 788 ? 24.632 -0.757 3.650 1.00 93.00 788 LEU A CA 1
ATOM 5942 C C . LEU A 1 788 ? 23.385 -1.468 4.188 1.00 93.00 788 LEU A C 1
ATOM 5944 O O . LEU A 1 788 ? 22.304 -0.877 4.162 1.00 93.00 788 LEU A O 1
ATOM 5948 N N . LEU A 1 789 ? 23.528 -2.697 4.700 1.00 90.38 789 LEU A N 1
ATOM 5949 C CA . LEU A 1 789 ? 22.437 -3.416 5.390 1.00 90.38 789 LEU A CA 1
ATOM 5950 C C . LEU A 1 789 ? 21.922 -2.600 6.569 1.00 90.38 789 LEU A C 1
ATOM 5952 O O . LEU A 1 789 ? 22.703 -1.867 7.168 1.00 90.38 789 LEU A O 1
ATOM 5956 N N . ASP A 1 790 ? 20.647 -2.701 6.928 1.00 84.75 790 ASP A N 1
ATOM 5957 C CA . ASP A 1 790 ? 20.108 -2.087 8.141 1.00 84.75 790 ASP A CA 1
ATOM 5958 C C . ASP A 1 790 ? 20.468 -2.875 9.409 1.00 84.75 790 ASP A C 1
ATOM 5960 O O . ASP A 1 790 ? 20.820 -4.049 9.363 1.00 84.75 790 ASP A O 1
ATOM 5964 N N . ASP A 1 791 ? 20.459 -2.190 10.553 1.00 76.94 791 ASP A N 1
ATOM 5965 C CA . ASP A 1 791 ? 20.811 -2.765 11.861 1.00 76.94 791 ASP A CA 1
ATOM 5966 C C . ASP A 1 791 ? 19.633 -2.614 12.804 1.00 76.94 791 ASP A C 1
ATOM 5968 O O . ASP A 1 791 ? 19.600 -1.767 13.695 1.00 76.94 791 ASP A O 1
ATOM 5972 N N . ILE A 1 792 ? 18.608 -3.409 12.520 1.00 65.94 792 ILE A N 1
ATOM 5973 C CA . ILE A 1 792 ? 17.391 -3.458 13.315 1.00 65.94 792 ILE A CA 1
ATOM 5974 C C . ILE A 1 792 ? 17.572 -4.571 14.340 1.00 65.94 792 ILE A C 1
ATOM 5976 O O . ILE A 1 792 ? 17.181 -5.704 14.107 1.00 65.94 792 ILE A O 1
ATOM 5980 N N . THR A 1 793 ? 18.184 -4.277 15.486 1.00 57.97 793 THR A N 1
ATOM 5981 C CA . THR A 1 793 ? 18.162 -5.206 16.624 1.00 57.97 793 THR A CA 1
ATOM 5982 C C . THR A 1 793 ? 16.936 -4.912 17.484 1.00 57.97 793 THR A C 1
ATOM 5984 O O . THR A 1 793 ? 16.969 -4.020 18.332 1.00 57.97 793 THR A O 1
ATOM 5987 N N . ALA A 1 794 ? 15.844 -5.653 17.295 1.00 41.88 794 ALA A N 1
ATOM 5988 C CA . ALA A 1 794 ? 14.846 -5.784 18.356 1.00 41.88 794 ALA A CA 1
ATOM 5989 C C . ALA A 1 794 ? 15.389 -6.748 19.428 1.00 41.88 794 ALA A C 1
ATOM 5991 O O . ALA A 1 794 ? 16.219 -7.613 19.140 1.00 41.88 794 ALA A O 1
ATOM 5992 N N . SER A 1 795 ? 14.959 -6.599 20.682 1.00 40.19 795 SER A N 1
ATOM 5993 C CA . SER A 1 795 ? 15.326 -7.501 21.778 1.00 40.19 795 SER A CA 1
ATOM 5994 C C . SER A 1 795 ? 14.907 -8.942 21.449 1.00 40.19 795 SER A C 1
ATOM 5996 O O . SER A 1 795 ? 13.743 -9.297 21.614 1.00 40.19 795 SER A O 1
ATOM 5998 N N . GLY A 1 796 ? 15.863 -9.742 20.965 1.00 46.09 796 GLY A N 1
ATOM 5999 C CA . GLY A 1 796 ? 15.675 -11.124 20.515 1.00 46.09 796 GLY A CA 1
ATOM 6000 C C . GLY A 1 796 ? 16.151 -11.343 19.073 1.00 46.09 796 GLY A C 1
ATOM 6001 O O . GLY A 1 796 ? 15.336 -11.341 18.168 1.00 46.09 796 GLY A O 1
ATOM 6002 N N . ASN A 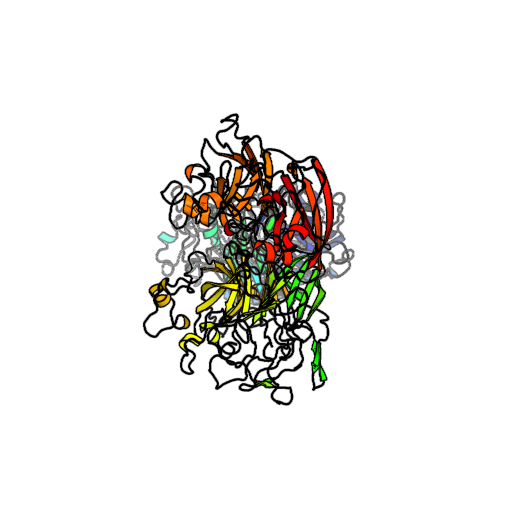1 797 ? 17.464 -11.526 18.878 1.00 48.84 797 ASN A N 1
ATOM 6003 C CA . ASN A 1 797 ? 18.190 -12.107 17.724 1.00 48.84 797 ASN A CA 1
ATOM 6004 C C . ASN A 1 797 ? 17.816 -11.781 16.250 1.00 48.84 797 ASN A C 1
ATOM 6006 O O . ASN A 1 797 ? 18.508 -12.275 15.363 1.00 48.84 797 ASN A O 1
ATOM 6010 N N . ALA A 1 798 ? 16.821 -10.956 15.932 1.00 54.12 798 ALA A N 1
ATOM 6011 C CA . ALA A 1 798 ? 16.406 -10.671 14.555 1.00 54.12 798 ALA A CA 1
ATOM 6012 C C . ALA A 1 798 ? 17.258 -9.561 13.910 1.00 54.12 798 ALA A C 1
ATOM 6014 O O . ALA A 1 798 ? 16.774 -8.451 13.727 1.00 54.12 798 ALA A O 1
ATOM 6015 N N . LYS A 1 799 ? 18.535 -9.822 13.595 1.00 69.75 799 LYS A N 1
ATOM 6016 C CA . LYS A 1 799 ? 19.368 -8.907 12.790 1.00 69.75 799 LYS A CA 1
ATOM 6017 C C . LYS A 1 799 ? 19.232 -9.285 11.314 1.00 69.75 799 LYS A C 1
ATOM 6019 O O . LYS A 1 799 ? 19.481 -10.434 10.970 1.00 69.75 799 LYS A O 1
ATOM 6024 N N . THR A 1 800 ? 18.882 -8.335 10.449 1.00 75.06 800 THR A N 1
ATOM 6025 C CA . THR A 1 800 ? 19.014 -8.516 8.995 1.00 75.06 800 THR A CA 1
ATOM 6026 C C . THR A 1 800 ? 20.495 -8.619 8.640 1.00 75.06 800 THR A C 1
ATOM 6028 O O . THR A 1 800 ? 21.248 -7.660 8.822 1.00 75.06 800 THR A O 1
ATOM 6031 N N . ASP A 1 801 ? 20.937 -9.789 8.185 1.00 81.06 801 ASP A N 1
ATOM 6032 C CA . ASP A 1 801 ? 22.343 -10.058 7.849 1.00 81.06 801 ASP A CA 1
ATOM 6033 C C . ASP A 1 801 ? 22.554 -10.466 6.382 1.00 81.06 801 ASP A C 1
ATOM 6035 O O . ASP A 1 801 ? 23.698 -10.689 5.970 1.00 81.06 801 ASP A O 1
ATOM 6039 N N . LYS A 1 802 ? 21.469 -10.549 5.598 1.00 90.06 802 LYS A N 1
ATOM 6040 C CA . LYS A 1 802 ? 21.473 -11.039 4.215 1.00 90.06 802 LYS A CA 1
ATOM 6041 C C . LYS A 1 802 ? 20.574 -10.208 3.303 1.00 90.06 802 LYS A C 1
ATOM 6043 O O . LYS A 1 802 ? 19.507 -9.739 3.715 1.00 90.06 802 LYS A O 1
ATOM 6048 N N . ILE A 1 803 ? 21.010 -10.071 2.055 1.00 95.62 803 ILE A N 1
ATOM 6049 C CA . ILE A 1 803 ? 20.132 -9.755 0.923 1.00 95.62 803 ILE A CA 1
ATOM 6050 C C . ILE A 1 803 ? 19.307 -11.000 0.586 1.00 95.62 803 ILE A C 1
ATOM 6052 O O . ILE A 1 803 ? 19.766 -12.104 0.848 1.00 95.62 803 ILE A O 1
ATOM 6056 N N . GLY A 1 804 ? 18.085 -10.809 0.087 1.00 95.75 804 GLY A N 1
ATOM 6057 C CA . GLY A 1 804 ? 17.254 -11.888 -0.460 1.00 95.75 804 GLY A CA 1
ATOM 6058 C C . GLY A 1 804 ? 17.179 -11.851 -1.986 1.00 95.75 804 GLY A C 1
ATOM 6059 O O . GLY A 1 804 ? 17.576 -12.790 -2.644 1.00 95.75 804 GLY A O 1
ATOM 6060 N N . ASP A 1 805 ? 16.703 -10.746 -2.561 1.00 97.88 805 ASP A N 1
ATOM 6061 C CA . ASP A 1 805 ? 16.682 -10.524 -4.013 1.00 97.88 805 ASP A CA 1
ATOM 6062 C C . ASP A 1 805 ? 16.573 -9.025 -4.326 1.00 97.88 805 ASP A C 1
ATOM 6064 O O . ASP A 1 805 ? 16.406 -8.197 -3.421 1.00 97.88 805 ASP A O 1
ATOM 6068 N N . ALA A 1 806 ? 16.625 -8.663 -5.606 1.00 98.44 806 ALA A N 1
ATOM 6069 C CA . ALA A 1 806 ? 16.518 -7.301 -6.090 1.00 98.44 806 ALA A CA 1
ATOM 6070 C C . ALA A 1 806 ? 15.846 -7.241 -7.465 1.00 98.44 806 ALA A C 1
ATOM 6072 O O . ALA A 1 806 ? 16.109 -8.053 -8.342 1.00 98.44 806 ALA A O 1
ATOM 6073 N N . VAL A 1 807 ? 15.046 -6.200 -7.698 1.00 98.06 807 VAL A N 1
ATOM 6074 C CA . VAL A 1 807 ? 14.442 -5.925 -9.007 1.00 98.06 807 VAL A CA 1
ATOM 6075 C C . VAL A 1 807 ? 14.654 -4.473 -9.419 1.00 98.06 807 VAL A C 1
ATOM 6077 O O . VAL A 1 807 ? 14.572 -3.557 -8.597 1.00 98.06 807 VAL A O 1
ATOM 6080 N N . ALA A 1 808 ? 14.925 -4.251 -10.707 1.00 96.50 808 ALA A N 1
ATOM 6081 C CA . ALA A 1 808 ? 15.094 -2.915 -11.265 1.00 96.50 808 ALA A CA 1
ATOM 6082 C C . ALA A 1 808 ? 13.766 -2.141 -11.268 1.00 96.50 808 ALA A C 1
ATOM 6084 O O . ALA A 1 808 ? 12.720 -2.656 -11.663 1.00 96.50 808 ALA A O 1
ATOM 6085 N N . LEU A 1 809 ? 13.833 -0.877 -10.856 1.00 95.19 809 LEU A N 1
ATOM 6086 C CA . LEU A 1 809 ? 12.762 0.113 -10.984 1.00 95.19 809 LEU A CA 1
ATOM 6087 C C . LEU A 1 809 ? 13.062 1.115 -12.111 1.00 95.19 809 LEU A C 1
ATOM 6089 O O . LEU A 1 809 ? 12.177 1.870 -12.502 1.00 95.19 809 LEU A O 1
ATOM 6093 N N . GLY A 1 810 ? 14.278 1.118 -12.663 1.00 89.75 810 GLY A N 1
ATOM 6094 C CA . GLY A 1 810 ? 14.682 2.018 -13.740 1.00 89.75 810 GLY A CA 1
ATOM 6095 C C . GLY A 1 810 ? 15.432 3.265 -13.246 1.00 89.75 810 GLY A C 1
ATOM 6096 O O . GLY A 1 810 ? 15.224 3.732 -12.125 1.00 89.75 810 GLY A O 1
ATOM 6097 N N . ASN A 1 811 ? 16.271 3.839 -14.113 1.00 86.06 811 ASN A N 1
ATOM 6098 C CA . ASN A 1 811 ? 17.167 4.964 -13.831 1.00 86.06 811 ASN A CA 1
ATOM 6099 C C . ASN A 1 811 ? 18.074 4.750 -12.599 1.00 86.06 811 ASN A C 1
ATOM 6101 O O . ASN A 1 811 ? 18.202 5.651 -11.767 1.00 86.06 811 ASN A O 1
ATOM 6105 N N . GLY A 1 812 ? 18.679 3.566 -12.460 1.00 91.06 812 GLY A N 1
ATOM 6106 C CA . GLY A 1 812 ? 19.579 3.244 -11.348 1.00 91.06 812 GLY A CA 1
ATOM 6107 C C . GLY A 1 812 ? 18.871 3.068 -10.000 1.00 91.06 812 GLY A C 1
ATOM 6108 O O . GLY A 1 812 ? 19.505 3.196 -8.949 1.00 91.06 812 GLY A O 1
ATOM 6109 N N . LYS A 1 813 ? 17.561 2.795 -10.010 1.00 95.31 813 LYS A N 1
ATOM 6110 C CA . LYS A 1 813 ? 16.769 2.495 -8.810 1.00 95.31 813 LYS A CA 1
ATOM 6111 C C . LYS A 1 813 ? 16.369 1.034 -8.771 1.00 95.31 813 LYS A C 1
ATOM 6113 O O . LYS A 1 813 ? 16.040 0.449 -9.801 1.00 95.31 813 LYS A O 1
ATOM 6118 N N . PHE A 1 814 ? 16.322 0.473 -7.568 1.00 98.06 814 PHE A N 1
ATOM 6119 C CA . PHE A 1 814 ? 16.001 -0.938 -7.347 1.00 98.06 814 PHE A CA 1
ATOM 6120 C C . PHE A 1 814 ? 15.112 -1.097 -6.119 1.00 98.06 814 PHE A C 1
ATOM 6122 O O . PHE A 1 814 ? 15.232 -0.320 -5.173 1.00 98.06 814 PHE A O 1
ATOM 6129 N N . ALA A 1 815 ? 14.243 -2.104 -6.116 1.00 98.31 815 ALA A N 1
ATOM 6130 C CA . ALA A 1 815 ? 13.689 -2.646 -4.882 1.00 98.31 815 ALA A CA 1
ATOM 6131 C C . ALA A 1 815 ? 14.564 -3.831 -4.452 1.00 98.31 815 ALA A C 1
ATOM 6133 O O . ALA A 1 815 ? 14.925 -4.640 -5.299 1.00 98.31 815 ALA A O 1
ATOM 6134 N N . VAL A 1 816 ? 14.934 -3.912 -3.175 1.00 98.50 816 VAL A N 1
ATOM 6135 C CA . VAL A 1 816 ? 15.905 -4.875 -2.636 1.00 98.50 816 VAL A CA 1
ATOM 6136 C C . VAL A 1 816 ? 15.373 -5.459 -1.334 1.00 98.50 816 VAL A C 1
ATOM 6138 O O . VAL A 1 816 ? 14.921 -4.716 -0.461 1.00 98.50 816 VAL A O 1
ATOM 6141 N N . VAL A 1 817 ? 15.427 -6.781 -1.195 1.00 97.50 817 VAL A N 1
ATOM 6142 C CA . VAL A 1 817 ? 15.070 -7.481 0.041 1.00 97.50 817 VAL A CA 1
ATOM 6143 C C . VAL A 1 817 ? 16.263 -7.509 0.992 1.00 97.50 817 VAL A C 1
ATOM 6145 O O . VAL A 1 817 ? 17.334 -7.984 0.628 1.00 97.50 817 VAL A O 1
ATOM 6148 N N . GLU A 1 818 ? 16.042 -7.089 2.236 1.00 95.19 818 GLU A N 1
ATOM 6149 C CA . GLU A 1 818 ? 16.879 -7.440 3.385 1.00 95.19 818 GLU A CA 1
ATOM 6150 C C . GLU A 1 818 ? 16.093 -8.382 4.300 1.00 95.19 818 GLU A C 1
ATOM 6152 O O . GLU A 1 818 ? 14.934 -8.109 4.641 1.00 95.19 818 GLU A O 1
ATOM 6157 N N . ARG A 1 819 ? 16.709 -9.488 4.725 1.00 92.19 819 ARG A N 1
ATOM 6158 C CA . ARG A 1 819 ? 15.995 -10.512 5.492 1.00 92.19 819 ARG A CA 1
ATOM 6159 C C . ARG A 1 819 ? 16.806 -11.130 6.628 1.00 92.19 819 ARG A C 1
ATOM 6161 O O . ARG A 1 819 ? 18.034 -11.092 6.634 1.00 92.19 819 ARG A O 1
ATOM 6168 N N . ASP A 1 820 ? 16.081 -11.680 7.599 1.00 88.88 820 ASP A N 1
ATOM 6169 C CA . ASP A 1 820 ? 16.584 -12.599 8.630 1.00 88.88 820 ASP A CA 1
ATOM 6170 C C . ASP A 1 820 ? 16.147 -14.053 8.348 1.00 88.88 820 ASP A C 1
ATOM 6172 O O . ASP A 1 820 ? 15.516 -14.325 7.324 1.00 88.88 820 ASP A O 1
ATOM 6176 N N . ASP A 1 821 ? 16.462 -14.980 9.258 1.00 87.31 821 ASP A N 1
ATOM 6177 C CA . ASP A 1 821 ? 16.073 -16.401 9.185 1.00 87.31 821 ASP A CA 1
ATOM 6178 C C . ASP A 1 821 ? 14.801 -16.732 10.000 1.00 87.31 821 ASP A C 1
ATOM 6180 O O . ASP A 1 821 ? 14.487 -17.896 10.229 1.00 87.31 821 ASP A O 1
ATOM 6184 N N . LEU A 1 822 ? 14.052 -15.734 10.487 1.00 86.94 822 LEU A N 1
ATOM 6185 C CA . LEU A 1 822 ? 12.816 -15.982 11.240 1.00 86.94 822 LEU A CA 1
ATOM 6186 C C . LEU A 1 822 ? 11.623 -16.211 10.300 1.00 86.94 822 LEU A C 1
ATOM 6188 O O . LEU A 1 822 ? 11.604 -15.723 9.172 1.00 86.94 822 LEU A O 1
ATOM 6192 N N . SER A 1 823 ? 10.592 -16.912 10.785 1.00 87.44 823 SER A N 1
ATOM 6193 C CA . SER A 1 823 ? 9.373 -17.217 10.015 1.00 87.44 823 SER A CA 1
ATOM 6194 C C . SER A 1 823 ? 8.079 -16.611 10.569 1.00 87.44 823 SER A C 1
ATOM 6196 O O . SER A 1 823 ? 7.007 -16.780 9.989 1.00 87.44 823 SER A O 1
ATOM 6198 N N . THR A 1 824 ? 8.130 -15.894 11.691 1.00 85.25 824 THR A N 1
ATOM 6199 C CA . THR A 1 824 ? 6.938 -15.337 12.360 1.00 85.25 824 THR A CA 1
ATOM 6200 C C . THR A 1 824 ? 6.667 -13.884 11.955 1.00 85.25 824 THR A C 1
ATOM 6202 O O . THR A 1 824 ? 7.380 -13.304 11.140 1.00 85.25 824 THR A O 1
ATOM 6205 N N . THR A 1 825 ? 5.656 -13.245 12.542 1.00 80.69 825 THR A N 1
ATOM 6206 C CA . THR A 1 825 ? 5.430 -11.796 12.387 1.00 80.69 825 THR A CA 1
ATOM 6207 C C . THR A 1 825 ? 6.536 -10.936 13.011 1.00 80.69 825 THR A C 1
ATOM 6209 O O . THR A 1 825 ? 6.631 -9.757 12.683 1.00 80.69 825 THR A O 1
ATOM 6212 N N . ALA A 1 826 ? 7.384 -11.507 13.877 1.00 80.44 826 ALA A N 1
ATOM 6213 C CA . ALA A 1 826 ? 8.567 -10.837 14.421 1.00 80.44 826 ALA A CA 1
ATOM 6214 C C . ALA A 1 826 ? 9.752 -10.803 13.436 1.00 80.44 826 ALA A C 1
ATOM 6216 O O . ALA A 1 826 ? 10.773 -10.195 13.744 1.00 80.44 826 ALA A O 1
ATOM 6217 N N . SER A 1 827 ? 9.625 -11.463 12.281 1.00 85.12 827 SER A N 1
ATOM 6218 C CA . SER A 1 827 ? 10.678 -11.517 11.266 1.00 85.12 827 SER A CA 1
ATOM 6219 C C . SER A 1 827 ? 10.856 -10.177 10.563 1.00 85.12 827 SER A C 1
ATOM 6221 O O . SER A 1 827 ? 9.907 -9.418 10.340 1.00 85.12 827 SER A O 1
ATOM 6223 N N . ASN A 1 828 ? 12.077 -9.934 10.119 1.00 87.50 828 ASN A N 1
ATOM 6224 C CA . ASN A 1 828 ? 12.420 -8.856 9.216 1.00 87.50 828 ASN A CA 1
ATOM 6225 C C . ASN A 1 828 ? 12.474 -9.411 7.794 1.00 87.50 828 ASN A C 1
ATOM 6227 O O . ASN A 1 828 ? 13.407 -10.124 7.435 1.00 87.50 828 ASN A O 1
ATOM 6231 N N . LYS A 1 829 ? 11.454 -9.089 6.992 1.00 92.81 829 LYS A N 1
ATOM 6232 C CA . LYS A 1 829 ? 11.410 -9.329 5.540 1.00 92.81 829 LYS A CA 1
ATOM 6233 C C . LYS A 1 829 ? 11.237 -7.972 4.862 1.00 92.81 829 LYS A C 1
ATOM 6235 O O . LYS A 1 829 ? 10.154 -7.617 4.394 1.00 92.81 829 LYS A O 1
ATOM 6240 N N . LEU A 1 830 ? 12.275 -7.153 4.986 1.00 93.62 830 LEU A N 1
ATOM 6241 C CA . LEU A 1 830 ? 12.257 -5.741 4.635 1.00 93.62 830 LEU A CA 1
ATOM 6242 C C . LEU A 1 830 ? 12.484 -5.593 3.140 1.00 93.62 830 LEU A C 1
ATOM 6244 O O . LEU A 1 830 ? 13.361 -6.235 2.577 1.00 93.62 830 LEU A O 1
ATOM 6248 N N . ILE A 1 831 ? 11.718 -4.717 2.511 1.00 97.19 831 ILE A N 1
ATOM 6249 C CA . ILE A 1 831 ? 11.889 -4.363 1.109 1.00 97.19 831 ILE A CA 1
ATOM 6250 C C . ILE A 1 831 ? 12.253 -2.885 1.079 1.00 97.19 831 ILE A C 1
ATOM 6252 O O . ILE A 1 831 ? 11.468 -2.041 1.516 1.00 97.19 831 ILE A O 1
ATOM 6256 N N . TYR A 1 832 ? 13.443 -2.570 0.586 1.00 96.88 832 TYR A N 1
ATOM 6257 C CA . TYR A 1 832 ? 13.953 -1.214 0.437 1.00 96.88 832 TYR A CA 1
ATOM 6258 C C . TYR A 1 832 ? 13.913 -0.786 -1.017 1.00 96.88 832 TYR A C 1
ATOM 6260 O O . TYR A 1 832 ? 14.271 -1.551 -1.900 1.00 96.88 832 TYR A O 1
ATOM 6268 N N . GLN A 1 833 ? 13.555 0.465 -1.267 1.00 97.38 833 GLN A N 1
ATOM 6269 C CA . GLN A 1 833 ? 13.965 1.134 -2.491 1.00 97.38 833 GLN A CA 1
ATOM 6270 C C . GLN A 1 833 ? 15.390 1.644 -2.294 1.00 97.38 833 GLN A C 1
ATOM 6272 O O . GLN A 1 833 ? 15.648 2.304 -1.286 1.00 97.38 833 GLN A O 1
ATOM 6277 N N . ILE A 1 834 ? 16.274 1.418 -3.261 1.00 97.62 834 ILE A N 1
ATOM 6278 C CA . ILE A 1 834 ? 17.584 2.067 -3.337 1.00 97.62 834 ILE A CA 1
ATOM 6279 C C . ILE A 1 834 ? 17.733 2.915 -4.596 1.00 97.62 834 ILE A C 1
ATOM 6281 O O . ILE A 1 834 ? 17.038 2.695 -5.588 1.00 97.62 834 ILE A O 1
ATOM 6285 N N . ASP A 1 835 ? 18.661 3.866 -4.544 1.00 96.00 835 ASP A N 1
ATOM 6286 C CA . ASP A 1 835 ? 19.030 4.733 -5.663 1.00 96.00 835 ASP A CA 1
ATOM 6287 C C . ASP A 1 835 ? 20.560 4.881 -5.730 1.00 96.00 835 ASP A C 1
ATOM 6289 O O . ASP A 1 835 ? 21.201 5.271 -4.740 1.00 96.00 835 ASP A O 1
ATOM 6293 N N . LEU A 1 836 ? 21.134 4.552 -6.893 1.00 95.75 836 LEU A N 1
ATOM 6294 C CA . LEU A 1 836 ? 22.562 4.702 -7.190 1.00 95.75 836 LEU A CA 1
ATOM 6295 C C . LEU A 1 836 ? 22.966 6.167 -7.420 1.00 95.75 836 LEU A C 1
ATOM 6297 O O . LEU A 1 836 ? 24.160 6.483 -7.405 1.00 95.75 836 LEU A O 1
ATOM 6301 N N . ALA A 1 837 ? 22.010 7.077 -7.632 1.00 90.75 837 ALA A N 1
ATOM 6302 C CA . ALA A 1 837 ? 22.285 8.478 -7.912 1.00 90.75 837 ALA A CA 1
ATOM 6303 C C . ALA A 1 837 ? 23.131 9.126 -6.801 1.00 90.75 837 ALA A C 1
ATOM 6305 O O . ALA A 1 837 ? 22.748 9.242 -5.634 1.00 90.75 837 ALA A O 1
ATOM 6306 N N . GLY A 1 838 ? 24.321 9.586 -7.189 1.00 90.19 838 GLY A N 1
ATOM 6307 C CA . GLY A 1 838 ? 25.278 10.213 -6.283 1.00 90.19 838 GLY A CA 1
ATOM 6308 C C . GLY A 1 838 ? 25.979 9.251 -5.321 1.00 90.19 838 GLY A C 1
ATOM 6309 O O . GLY A 1 838 ? 26.590 9.747 -4.373 1.00 90.19 838 GLY A O 1
ATOM 6310 N N . ALA A 1 839 ? 25.886 7.932 -5.521 1.00 96.06 839 ALA A N 1
ATOM 6311 C CA . ALA A 1 839 ? 26.760 6.950 -4.882 1.00 96.06 839 ALA A CA 1
ATOM 6312 C C . ALA A 1 839 ? 28.147 6.949 -5.549 1.00 96.06 839 ALA A C 1
ATOM 6314 O O . ALA A 1 839 ? 28.284 7.231 -6.743 1.00 96.06 839 ALA A O 1
ATOM 6315 N N . THR A 1 840 ? 29.193 6.627 -4.787 1.00 97.12 840 THR A N 1
ATOM 6316 C CA . THR A 1 840 ? 30.555 6.532 -5.332 1.00 97.12 840 THR A CA 1
ATOM 6317 C C . THR A 1 840 ? 30.702 5.227 -6.117 1.00 97.12 840 THR A C 1
ATOM 6319 O O . THR A 1 840 ? 30.529 4.154 -5.545 1.00 97.12 840 THR A O 1
ATOM 6322 N N . ASN A 1 841 ? 31.076 5.301 -7.400 1.00 96.00 841 ASN A N 1
ATOM 6323 C CA . ASN A 1 841 ? 31.488 4.117 -8.160 1.00 96.00 841 ASN A CA 1
ATOM 6324 C C . ASN A 1 841 ? 32.892 3.685 -7.698 1.00 96.00 841 ASN A C 1
ATOM 6326 O O . ASN A 1 841 ? 33.887 4.340 -8.028 1.00 96.00 841 ASN A O 1
ATOM 6330 N N . ILE A 1 842 ? 32.970 2.608 -6.918 1.00 96.00 842 ILE A N 1
ATOM 6331 C CA . ILE A 1 842 ? 34.207 2.092 -6.315 1.00 96.00 842 ILE A CA 1
ATOM 6332 C C . ILE A 1 842 ? 35.009 1.176 -7.254 1.00 96.00 842 ILE A C 1
ATOM 6334 O O . ILE A 1 842 ? 36.131 0.804 -6.920 1.00 96.00 842 ILE A O 1
ATOM 6338 N N . ASN A 1 843 ? 34.509 0.896 -8.464 1.00 94.62 843 ASN A N 1
ATOM 6339 C CA . ASN A 1 843 ? 35.271 0.178 -9.493 1.00 94.62 843 ASN A CA 1
ATOM 6340 C C . ASN A 1 843 ? 36.466 1.004 -10.014 1.00 94.62 843 ASN A C 1
ATOM 6342 O O . ASN A 1 843 ? 37.393 0.468 -10.615 1.00 94.62 843 ASN A O 1
ATOM 6346 N N . ASN A 1 844 ? 36.469 2.322 -9.775 1.00 91.00 844 ASN A N 1
ATOM 6347 C CA . ASN A 1 844 ? 37.599 3.197 -10.065 1.00 91.00 844 ASN A CA 1
ATOM 6348 C C . ASN A 1 844 ? 38.268 3.666 -8.757 1.00 91.00 844 ASN A C 1
ATOM 6350 O O . ASN A 1 844 ? 37.729 4.549 -8.082 1.00 91.00 844 ASN A O 1
ATOM 6354 N N . PRO A 1 845 ? 39.467 3.152 -8.416 1.00 87.94 845 PRO A N 1
ATOM 6355 C CA . PRO A 1 845 ? 40.199 3.550 -7.213 1.00 87.94 845 PRO A CA 1
ATOM 6356 C C . PRO A 1 845 ? 40.517 5.046 -7.117 1.00 87.94 845 PRO A C 1
ATOM 6358 O O . PRO A 1 845 ? 40.757 5.538 -6.022 1.00 87.94 845 PRO A O 1
ATOM 6361 N N . ALA A 1 846 ? 40.505 5.792 -8.229 1.00 91.62 846 ALA A N 1
ATOM 6362 C CA . ALA A 1 846 ? 40.711 7.242 -8.207 1.00 91.62 846 ALA A CA 1
ATOM 6363 C C . ALA A 1 846 ? 39.565 8.012 -7.521 1.00 91.62 846 ALA A C 1
ATOM 6365 O O . ALA A 1 846 ? 39.736 9.182 -7.182 1.00 91.62 846 ALA A O 1
ATOM 6366 N N . ASN A 1 847 ? 38.409 7.373 -7.307 1.00 90.56 847 ASN A N 1
ATOM 6367 C CA . ASN A 1 847 ? 37.227 8.012 -6.730 1.00 90.56 847 ASN A CA 1
ATOM 6368 C C . ASN A 1 847 ? 37.243 8.068 -5.189 1.00 90.56 847 ASN A C 1
ATOM 6370 O O . ASN A 1 847 ? 36.439 8.797 -4.604 1.00 90.56 847 ASN A O 1
ATOM 6374 N N . PHE A 1 848 ? 38.124 7.316 -4.520 1.00 95.00 848 PHE A N 1
ATOM 6375 C CA . PHE A 1 848 ? 38.164 7.205 -3.058 1.00 95.00 848 PHE A CA 1
ATOM 6376 C C . PHE A 1 848 ? 39.593 7.029 -2.524 1.00 95.00 848 PHE A C 1
ATOM 6378 O O . PHE A 1 848 ? 40.543 6.811 -3.270 1.00 95.00 848 PHE A O 1
ATOM 6385 N N . THR A 1 849 ? 39.783 7.149 -1.210 1.00 95.38 849 THR A N 1
ATOM 6386 C CA . THR A 1 849 ? 41.089 6.933 -0.563 1.00 95.38 849 THR A CA 1
ATOM 6387 C C . THR A 1 849 ? 40.906 6.176 0.744 1.00 95.38 849 THR A C 1
ATOM 6389 O O . THR A 1 849 ? 40.321 6.692 1.691 1.00 95.38 849 THR A O 1
ATOM 6392 N N . LEU A 1 850 ? 41.408 4.941 0.807 1.00 94.81 850 LEU A N 1
ATOM 6393 C CA . LEU A 1 850 ? 41.260 4.099 1.994 1.00 94.81 850 LEU A CA 1
ATOM 6394 C C . LEU A 1 850 ? 42.241 4.496 3.110 1.00 94.81 850 LEU A C 1
ATOM 6396 O O . LEU A 1 850 ? 43.395 4.830 2.822 1.00 94.81 850 LEU A O 1
ATOM 6400 N N . PRO A 1 851 ? 41.833 4.395 4.389 1.00 93.06 851 PRO A N 1
ATOM 6401 C CA . PRO A 1 851 ? 42.757 4.450 5.515 1.00 93.06 851 PRO A CA 1
ATOM 6402 C C . PRO A 1 851 ? 43.838 3.364 5.419 1.00 93.06 851 PRO A C 1
ATOM 6404 O O . PRO A 1 851 ? 43.570 2.232 5.014 1.00 93.06 851 PRO A O 1
ATOM 6407 N N . THR A 1 852 ? 45.063 3.689 5.841 1.00 93.00 852 THR A N 1
ATOM 6408 C CA . THR A 1 852 ? 46.196 2.754 5.815 1.00 93.00 852 THR A CA 1
ATOM 6409 C C . THR A 1 852 ? 45.861 1.444 6.530 1.00 93.00 852 THR A C 1
ATOM 6411 O O . THR A 1 852 ? 45.550 1.444 7.719 1.00 93.00 852 THR A O 1
ATOM 6414 N N . GLY A 1 853 ? 45.982 0.323 5.813 1.00 89.44 853 GLY A N 1
ATOM 6415 C CA . GLY A 1 853 ? 45.808 -1.023 6.366 1.00 89.44 853 GLY A CA 1
ATOM 6416 C C . GLY A 1 853 ? 44.358 -1.481 6.549 1.00 89.44 853 GLY A C 1
ATOM 6417 O O . GLY A 1 853 ? 44.164 -2.552 7.114 1.00 89.44 853 GLY A O 1
ATOM 6418 N N . LYS A 1 854 ? 43.364 -0.710 6.083 1.00 92.75 854 LYS A N 1
ATOM 6419 C CA . LYS A 1 854 ? 41.950 -1.107 6.099 1.00 92.75 854 LYS A CA 1
ATOM 6420 C C . LYS A 1 854 ? 41.412 -1.381 4.699 1.00 92.75 854 LYS A C 1
ATOM 6422 O O . LYS A 1 854 ? 41.782 -0.715 3.733 1.00 92.75 854 LYS A O 1
ATOM 6427 N N . THR A 1 855 ? 40.489 -2.327 4.616 1.00 94.19 855 THR A N 1
ATOM 6428 C CA . THR A 1 855 ? 39.643 -2.586 3.442 1.00 94.19 855 THR A CA 1
ATOM 6429 C C . THR A 1 855 ? 38.300 -1.867 3.579 1.00 94.19 855 THR A C 1
ATOM 6431 O O . THR A 1 855 ? 37.972 -1.372 4.656 1.00 94.19 855 THR A O 1
ATOM 6434 N N . ILE A 1 856 ? 37.505 -1.811 2.502 1.00 95.56 856 ILE A N 1
ATOM 6435 C CA . ILE A 1 856 ? 36.160 -1.201 2.513 1.00 95.56 856 ILE A CA 1
ATOM 6436 C C . ILE A 1 856 ? 35.250 -1.905 3.527 1.00 95.56 856 ILE A C 1
ATOM 6438 O O . ILE A 1 856 ? 34.497 -1.261 4.258 1.00 95.56 856 ILE A O 1
ATOM 6442 N N . GLU A 1 857 ? 35.358 -3.227 3.607 1.00 94.31 857 GLU A N 1
ATOM 6443 C CA . GLU A 1 857 ? 34.567 -4.085 4.486 1.00 94.31 857 GLU A CA 1
ATOM 6444 C C . GLU A 1 857 ? 34.844 -3.790 5.967 1.00 94.31 857 GLU A C 1
ATOM 6446 O O . GLU A 1 857 ? 33.964 -3.963 6.805 1.00 94.31 857 GLU A O 1
ATOM 6451 N N . GLN A 1 858 ? 36.027 -3.261 6.292 1.00 93.88 858 GLN A N 1
ATOM 6452 C CA . GLN A 1 858 ? 36.429 -2.900 7.652 1.00 93.88 858 GLN A CA 1
ATOM 6453 C C . GLN A 1 858 ? 36.099 -1.450 8.051 1.00 93.88 858 GLN A C 1
ATOM 6455 O O . GLN A 1 858 ? 36.399 -1.043 9.180 1.00 93.88 858 GLN A O 1
ATOM 6460 N N . LEU A 1 859 ? 35.536 -0.641 7.146 1.00 95.25 859 LEU A N 1
ATOM 6461 C CA . LEU A 1 859 ? 35.239 0.766 7.423 1.00 95.25 859 LEU A CA 1
ATOM 6462 C C . LEU A 1 859 ? 33.915 0.929 8.172 1.00 95.25 859 LEU A C 1
ATOM 6464 O O . LEU A 1 859 ? 32.876 0.411 7.769 1.00 95.25 859 LEU A O 1
ATOM 6468 N N . SER A 1 860 ? 33.935 1.740 9.228 1.00 91.81 860 SER A N 1
ATOM 6469 C CA . SER A 1 860 ? 32.713 2.283 9.830 1.00 91.81 860 SER A CA 1
ATOM 6470 C C . SER A 1 860 ? 32.050 3.330 8.921 1.00 91.81 860 SER A C 1
ATOM 6472 O O . SER A 1 860 ? 32.683 3.882 8.019 1.00 91.81 860 SER A O 1
ATOM 6474 N N . ALA A 1 861 ? 30.792 3.690 9.196 1.00 87.00 861 ALA A N 1
ATOM 6475 C CA . ALA A 1 861 ? 30.071 4.719 8.432 1.00 87.00 861 ALA A CA 1
ATOM 6476 C C . ALA A 1 861 ? 30.805 6.081 8.382 1.00 87.00 861 ALA A C 1
ATOM 6478 O O . ALA A 1 861 ? 30.811 6.765 7.354 1.00 87.00 861 ALA A O 1
ATOM 6479 N N . LEU A 1 862 ? 31.476 6.462 9.475 1.00 91.00 862 LEU A N 1
ATOM 6480 C CA . LEU A 1 862 ? 32.282 7.686 9.532 1.00 91.00 862 LEU A CA 1
ATOM 6481 C C . LEU A 1 862 ? 33.546 7.584 8.663 1.00 91.00 862 LEU A C 1
ATOM 6483 O O . LEU A 1 862 ? 33.944 8.545 8.000 1.00 91.00 862 LEU A O 1
ATOM 6487 N N . GLU A 1 863 ? 34.177 6.413 8.644 1.00 95.81 863 GLU A N 1
ATOM 6488 C CA . GLU A 1 863 ? 35.375 6.171 7.841 1.00 95.81 863 GLU A CA 1
ATOM 6489 C C . GLU A 1 863 ? 35.058 6.085 6.348 1.00 95.81 863 GLU A C 1
ATOM 6491 O O . GLU A 1 863 ? 35.845 6.591 5.556 1.00 95.81 863 GLU A O 1
ATOM 6496 N N . LEU A 1 864 ? 33.894 5.548 5.961 1.00 95.25 864 LEU A N 1
ATOM 6497 C CA . LEU A 1 864 ? 33.410 5.594 4.574 1.00 95.25 864 LEU A CA 1
ATOM 6498 C C . LEU A 1 864 ? 33.326 7.037 4.065 1.00 95.25 864 LEU A C 1
ATOM 6500 O O . LEU A 1 864 ? 33.870 7.360 3.009 1.00 95.25 864 LEU A O 1
ATOM 6504 N N . THR A 1 865 ? 32.737 7.926 4.869 1.00 92.75 865 THR A N 1
ATOM 6505 C CA . THR A 1 865 ? 32.653 9.361 4.552 1.00 92.75 865 THR A CA 1
ATOM 6506 C C . THR A 1 865 ? 34.045 9.977 4.397 1.00 92.75 865 THR A C 1
ATOM 6508 O O . THR A 1 865 ? 34.307 10.694 3.434 1.00 92.75 865 THR A O 1
ATOM 6511 N N . THR A 1 866 ? 34.966 9.656 5.311 1.00 94.81 866 THR A N 1
ATOM 6512 C CA . THR A 1 866 ? 36.359 10.139 5.266 1.00 94.81 866 THR A CA 1
ATOM 6513 C C . THR A 1 866 ? 37.110 9.620 4.036 1.00 94.81 866 THR A C 1
ATOM 6515 O O . THR A 1 866 ? 37.938 10.333 3.475 1.00 94.81 866 THR A O 1
ATOM 6518 N N . ALA A 1 867 ? 36.795 8.404 3.586 1.00 95.88 867 ALA A N 1
ATOM 6519 C CA . ALA A 1 867 ? 37.362 7.796 2.389 1.00 95.88 867 ALA A CA 1
ATOM 6520 C C . ALA A 1 867 ? 36.761 8.331 1.077 1.00 95.88 867 ALA A C 1
ATOM 6522 O O . ALA A 1 867 ? 37.195 7.900 0.012 1.00 95.88 867 ALA A O 1
ATOM 6523 N N . ASN A 1 868 ? 35.790 9.255 1.128 1.00 96.06 868 ASN A N 1
ATOM 6524 C CA . ASN A 1 868 ? 35.000 9.719 -0.020 1.00 96.06 868 ASN A CA 1
ATOM 6525 C C . ASN A 1 868 ? 34.153 8.606 -0.679 1.00 96.06 868 ASN A C 1
ATOM 6527 O O . ASN A 1 868 ? 33.880 8.621 -1.881 1.00 96.06 868 ASN A O 1
ATOM 6531 N N . ILE A 1 869 ? 33.723 7.624 0.117 1.00 97.31 869 ILE A N 1
ATOM 6532 C CA . ILE A 1 869 ? 32.826 6.555 -0.320 1.00 97.31 869 ILE A CA 1
ATOM 6533 C C . ILE A 1 869 ? 31.428 6.864 0.198 1.00 97.31 869 ILE A C 1
ATOM 6535 O O . ILE A 1 869 ? 31.162 6.796 1.399 1.00 97.31 869 ILE A O 1
ATOM 6539 N N . LYS A 1 870 ? 30.520 7.183 -0.723 1.00 97.12 870 LYS A N 1
ATOM 6540 C CA . LYS A 1 870 ? 29.102 7.352 -0.433 1.00 97.12 870 LYS A CA 1
ATOM 6541 C C . LYS A 1 870 ? 28.336 6.092 -0.859 1.00 97.12 870 LYS A C 1
ATOM 6543 O O . LYS A 1 870 ? 28.322 5.797 -2.058 1.00 97.12 870 LYS A O 1
ATOM 6548 N N . PRO A 1 871 ? 27.713 5.359 0.085 1.00 96.94 871 PRO A N 1
ATOM 6549 C CA . PRO A 1 871 ? 26.819 4.251 -0.237 1.00 96.94 871 PRO A CA 1
ATOM 6550 C C . PRO A 1 871 ? 25.586 4.710 -1.022 1.00 96.94 871 PRO A C 1
ATOM 6552 O O . PRO A 1 871 ? 25.264 5.902 -1.059 1.00 96.94 871 PRO A O 1
ATOM 6555 N N . VAL A 1 872 ? 24.869 3.748 -1.600 1.00 97.56 872 VAL A N 1
ATOM 6556 C CA . VAL A 1 872 ? 23.548 3.976 -2.201 1.00 97.56 872 VAL A CA 1
ATOM 6557 C C . VAL A 1 872 ? 22.579 4.543 -1.165 1.00 97.56 872 VAL A C 1
ATOM 6559 O O . VAL A 1 872 ? 22.638 4.202 0.020 1.00 97.56 872 VAL A O 1
ATOM 6562 N N . SER A 1 873 ? 21.678 5.422 -1.602 1.00 95.38 873 SER A N 1
ATOM 6563 C CA . SER A 1 873 ? 20.600 5.887 -0.724 1.00 95.38 873 SER A CA 1
ATOM 6564 C C . SER A 1 873 ? 19.495 4.836 -0.660 1.00 95.38 873 SER A C 1
ATOM 6566 O O . SER A 1 873 ? 19.283 4.133 -1.647 1.00 95.38 873 SER A O 1
ATOM 6568 N N . LYS A 1 874 ? 18.807 4.714 0.483 1.00 94.06 874 LYS A N 1
ATOM 6569 C CA . LYS A 1 874 ? 17.728 3.736 0.663 1.00 94.06 874 LYS A CA 1
ATOM 6570 C C . LYS A 1 874 ? 16.539 4.271 1.460 1.00 94.06 874 LYS A C 1
ATOM 6572 O O . LYS A 1 874 ? 16.714 5.108 2.345 1.00 94.06 874 LYS A O 1
ATOM 6577 N N . SER A 1 875 ? 15.344 3.755 1.174 1.00 91.81 875 SER A N 1
ATOM 6578 C CA . SER A 1 875 ? 14.096 4.045 1.896 1.00 91.81 875 SER A CA 1
ATOM 6579 C C . SER A 1 875 ? 13.213 2.801 1.995 1.00 91.81 875 SER A C 1
ATOM 6581 O O . SER A 1 875 ? 13.033 2.100 1.001 1.00 91.81 875 SER A O 1
ATOM 6583 N N . LEU A 1 876 ? 12.657 2.523 3.177 1.00 92.44 876 LEU A N 1
ATOM 6584 C CA . LEU A 1 876 ? 11.820 1.340 3.403 1.00 92.44 876 LEU A CA 1
ATOM 6585 C C . LEU A 1 876 ? 10.500 1.439 2.618 1.00 92.44 876 LEU A C 1
ATOM 6587 O O . LEU A 1 876 ? 9.778 2.425 2.755 1.00 92.44 876 LEU A O 1
ATOM 6591 N N . ILE A 1 877 ? 10.183 0.405 1.835 1.00 92.88 877 ILE A N 1
ATOM 6592 C CA . ILE A 1 877 ? 8.899 0.233 1.137 1.00 92.88 877 ILE A CA 1
ATOM 6593 C C . ILE A 1 877 ? 7.905 -0.478 2.062 1.00 92.88 877 ILE A C 1
ATOM 6595 O O . ILE A 1 877 ? 6.805 0.020 2.297 1.00 92.88 877 ILE A O 1
ATOM 6599 N N . ALA A 1 878 ? 8.284 -1.649 2.584 1.00 91.56 878 ALA A N 1
ATOM 6600 C CA . ALA A 1 878 ? 7.434 -2.477 3.439 1.00 91.56 878 ALA A CA 1
ATOM 6601 C C . ALA A 1 878 ? 8.257 -3.487 4.254 1.00 91.56 878 ALA A C 1
ATOM 6603 O O . ALA A 1 878 ? 9.352 -3.870 3.850 1.00 91.56 878 ALA A O 1
ATOM 6604 N N . ASN A 1 879 ? 7.692 -3.978 5.361 1.00 92.12 879 ASN A N 1
ATOM 6605 C CA . ASN A 1 879 ? 8.106 -5.241 5.976 1.00 92.12 879 ASN A CA 1
ATOM 6606 C C . ASN A 1 879 ? 7.051 -6.307 5.647 1.00 92.12 879 ASN A C 1
ATOM 6608 O O . ASN A 1 879 ? 5.955 -6.294 6.209 1.00 92.12 879 ASN A O 1
ATOM 6612 N N . ALA A 1 880 ? 7.366 -7.224 4.732 1.00 93.31 880 ALA A N 1
ATOM 6613 C CA . ALA A 1 880 ? 6.412 -8.210 4.231 1.00 93.31 880 ALA A CA 1
ATOM 6614 C C . ALA A 1 880 ? 5.883 -9.142 5.338 1.00 93.31 880 ALA A C 1
ATOM 6616 O O . ALA A 1 880 ? 4.708 -9.512 5.315 1.00 93.31 880 ALA A O 1
ATOM 6617 N N . ALA A 1 881 ? 6.700 -9.470 6.347 1.00 90.69 881 ALA A N 1
ATOM 6618 C CA . ALA A 1 881 ? 6.283 -10.325 7.460 1.00 90.69 881 ALA A CA 1
ATOM 6619 C C . ALA A 1 881 ? 5.185 -9.674 8.314 1.00 90.69 881 ALA A C 1
ATOM 6621 O O . ALA A 1 881 ? 4.211 -10.336 8.674 1.00 90.69 881 ALA A O 1
ATOM 6622 N N . GLN A 1 882 ? 5.285 -8.364 8.568 1.00 87.31 882 GLN A N 1
ATOM 6623 C CA . GLN A 1 882 ? 4.268 -7.600 9.307 1.00 87.31 882 GLN A CA 1
ATOM 6624 C C . GLN A 1 882 ? 2.943 -7.489 8.545 1.00 87.31 882 GLN A C 1
ATOM 6626 O O . GLN A 1 882 ? 1.894 -7.306 9.156 1.00 87.31 882 GLN A O 1
ATOM 6631 N N . LEU A 1 883 ? 2.986 -7.628 7.218 1.00 87.81 883 LEU A N 1
ATOM 6632 C CA . LEU A 1 883 ? 1.804 -7.625 6.360 1.00 87.81 883 LEU A CA 1
ATOM 6633 C C . LEU A 1 883 ? 1.180 -9.020 6.200 1.00 87.81 883 LEU A C 1
ATOM 6635 O O . LEU A 1 883 ? 0.084 -9.127 5.661 1.00 87.81 883 LEU A O 1
ATOM 6639 N N . GLY A 1 884 ? 1.839 -10.081 6.683 1.00 90.38 884 GLY A N 1
ATOM 6640 C CA . GLY A 1 884 ? 1.327 -11.455 6.640 1.00 90.38 884 GLY A CA 1
ATOM 6641 C C . GLY A 1 884 ? 2.112 -12.420 5.746 1.00 90.38 884 GLY A C 1
ATOM 6642 O O . GLY A 1 884 ? 1.659 -13.548 5.538 1.00 90.38 884 GLY A O 1
ATOM 6643 N N . TYR A 1 885 ? 3.284 -12.038 5.227 1.00 94.19 885 TYR A N 1
ATOM 6644 C CA . TYR A 1 885 ? 4.217 -12.968 4.574 1.00 94.19 885 TYR A CA 1
ATOM 6645 C C . TYR A 1 885 ? 5.016 -13.761 5.618 1.00 94.19 885 TYR A C 1
ATOM 6647 O O . TYR A 1 885 ? 6.205 -13.540 5.830 1.00 94.19 885 TYR A O 1
ATOM 6655 N N . THR A 1 886 ? 4.326 -14.644 6.337 1.00 91.94 886 THR A N 1
ATOM 6656 C CA . THR A 1 886 ? 4.876 -15.448 7.440 1.00 91.94 886 THR A CA 1
ATOM 6657 C C . THR A 1 886 ? 4.837 -16.944 7.118 1.00 91.94 886 THR A C 1
ATOM 6659 O O . THR A 1 886 ? 4.322 -17.362 6.076 1.00 91.94 886 THR A O 1
ATOM 6662 N N . GLY A 1 887 ? 5.398 -17.773 7.998 1.00 89.38 887 GLY A N 1
ATOM 6663 C CA . GLY A 1 887 ? 5.566 -19.215 7.801 1.00 89.38 887 GLY A CA 1
ATOM 6664 C C . GLY A 1 887 ? 6.629 -19.566 6.759 1.00 89.38 887 GLY A C 1
ATOM 6665 O O . GLY A 1 887 ? 6.564 -20.650 6.191 1.00 89.38 887 GLY A O 1
ATOM 6666 N N . VAL A 1 888 ? 7.543 -18.633 6.470 1.00 89.88 888 VAL A N 1
ATOM 6667 C CA . VAL A 1 888 ? 8.661 -18.775 5.525 1.00 89.88 888 VAL A CA 1
ATOM 6668 C C . VAL A 1 888 ? 9.899 -18.105 6.122 1.00 89.88 888 VAL A C 1
ATOM 6670 O O . VAL A 1 888 ? 9.792 -17.003 6.660 1.00 89.88 888 VAL A O 1
ATOM 6673 N N . GLU A 1 889 ? 11.052 -18.766 6.063 1.00 89.06 889 GLU A N 1
ATOM 6674 C CA . GLU A 1 889 ? 12.310 -18.258 6.640 1.00 89.06 889 GLU A CA 1
ATOM 6675 C C . GLU A 1 889 ? 13.077 -17.404 5.625 1.00 89.06 889 GLU A C 1
ATOM 6677 O O . GLU A 1 889 ? 13.529 -16.302 5.941 1.00 89.06 889 GLU A O 1
ATOM 6682 N N . LYS A 1 890 ? 13.137 -17.865 4.375 1.00 91.44 890 LYS A N 1
ATOM 6683 C CA . LYS A 1 890 ? 13.954 -17.289 3.310 1.00 91.44 890 LYS A CA 1
ATOM 6684 C C . LYS A 1 890 ? 13.101 -16.590 2.254 1.00 91.44 890 LYS A C 1
ATOM 6686 O O . LYS A 1 890 ? 12.487 -17.237 1.417 1.00 91.44 890 LYS A O 1
ATOM 6691 N N . LEU A 1 891 ? 13.009 -15.261 2.306 1.00 95.25 891 LEU A N 1
ATOM 6692 C CA . LEU A 1 891 ? 12.465 -14.477 1.189 1.00 95.25 891 LEU A CA 1
ATOM 6693 C C . LEU A 1 891 ? 13.610 -14.200 0.212 1.00 95.25 891 LEU A C 1
ATOM 6695 O O . LEU A 1 891 ? 14.438 -13.345 0.515 1.00 95.25 891 LEU A O 1
ATOM 6699 N N . GLU A 1 892 ? 13.642 -14.913 -0.911 1.00 93.38 892 GLU A N 1
ATOM 6700 C CA . GLU A 1 892 ? 14.802 -14.955 -1.823 1.00 93.38 892 GLU A CA 1
ATOM 6701 C C . GLU A 1 892 ? 14.468 -14.611 -3.272 1.00 93.38 892 GLU A C 1
ATOM 6703 O O . GLU A 1 892 ? 15.373 -14.497 -4.087 1.00 93.38 892 GLU A O 1
ATOM 6708 N N . GLY A 1 893 ? 13.194 -14.354 -3.592 1.00 97.12 893 GLY A N 1
ATOM 6709 C CA . GLY A 1 893 ? 12.831 -13.851 -4.913 1.00 97.12 893 GLY A CA 1
ATOM 6710 C C . GLY A 1 893 ? 11.897 -12.648 -4.868 1.00 97.12 893 GLY A C 1
ATOM 6711 O O . GLY A 1 893 ? 10.938 -12.611 -4.086 1.00 97.12 893 GLY A O 1
ATOM 6712 N N . LEU A 1 894 ? 12.169 -11.665 -5.728 1.00 98.50 894 LEU A N 1
ATOM 6713 C CA . LEU A 1 894 ? 11.457 -10.393 -5.832 1.00 98.50 894 LEU A CA 1
ATOM 6714 C C . LEU A 1 894 ? 11.244 -10.001 -7.300 1.00 98.50 894 LEU A C 1
ATOM 6716 O O . LEU A 1 894 ? 12.191 -9.866 -8.061 1.00 98.50 894 LEU A O 1
ATOM 6720 N N . ALA A 1 895 ? 10.005 -9.691 -7.686 1.00 98.38 895 ALA A N 1
ATOM 6721 C CA . ALA A 1 895 ? 9.695 -9.180 -9.022 1.00 98.38 895 ALA A CA 1
ATOM 6722 C C . ALA A 1 895 ? 8.770 -7.957 -8.996 1.00 98.38 895 ALA A C 1
ATOM 6724 O O . ALA A 1 895 ? 7.883 -7.841 -8.151 1.00 98.38 895 ALA A O 1
ATOM 6725 N N . LEU A 1 896 ? 8.932 -7.061 -9.972 1.00 97.19 896 LEU A N 1
ATOM 6726 C CA . LEU A 1 896 ? 8.051 -5.918 -10.208 1.00 97.19 896 LEU A CA 1
ATOM 6727 C C . LEU A 1 896 ? 6.924 -6.330 -11.163 1.00 97.19 896 LEU A C 1
ATOM 6729 O O . LEU A 1 896 ? 7.174 -6.638 -12.325 1.00 97.19 896 LEU A O 1
ATOM 6733 N N . VAL A 1 897 ? 5.683 -6.330 -10.674 1.00 97.00 897 VAL A N 1
ATOM 6734 C CA . VAL A 1 897 ? 4.485 -6.684 -11.462 1.00 97.00 897 VAL A CA 1
ATOM 6735 C C . VAL A 1 897 ? 3.843 -5.436 -12.070 1.00 97.00 897 VAL A C 1
ATOM 6737 O O . VAL A 1 897 ? 3.402 -5.449 -13.217 1.00 97.00 897 VAL A O 1
ATOM 6740 N N . ALA A 1 898 ? 3.788 -4.357 -11.291 1.00 93.12 898 ALA A N 1
ATOM 6741 C CA . ALA A 1 898 ? 3.284 -3.041 -11.676 1.00 93.12 898 ALA A CA 1
ATOM 6742 C C . ALA A 1 898 ? 3.940 -1.972 -10.782 1.00 93.12 898 ALA A C 1
ATOM 6744 O O . ALA A 1 898 ? 4.521 -2.340 -9.759 1.00 93.12 898 ALA A O 1
ATOM 6745 N N . PRO A 1 899 ? 3.833 -0.665 -11.088 1.00 92.56 899 PRO A N 1
ATOM 6746 C CA . PRO A 1 899 ? 4.451 0.378 -10.266 1.00 92.56 899 PRO A CA 1
ATOM 6747 C C . PRO A 1 899 ? 4.108 0.299 -8.774 1.00 92.56 899 PRO A C 1
ATOM 6749 O O . PRO A 1 899 ? 4.979 0.520 -7.943 1.00 92.56 899 PRO A O 1
ATOM 6752 N N . ASN A 1 900 ? 2.892 -0.103 -8.413 1.00 93.75 900 ASN A N 1
ATOM 6753 C CA . ASN A 1 900 ? 2.479 -0.325 -7.027 1.00 93.75 900 ASN A CA 1
ATOM 6754 C C . ASN A 1 900 ? 2.421 -1.807 -6.614 1.00 93.75 900 ASN A C 1
ATOM 6756 O O . ASN A 1 900 ? 1.841 -2.110 -5.580 1.00 93.75 900 ASN A O 1
ATOM 6760 N N . THR A 1 901 ? 2.924 -2.753 -7.409 1.00 97.31 901 THR A N 1
ATOM 6761 C CA . THR A 1 901 ? 2.749 -4.188 -7.133 1.00 97.31 901 THR A CA 1
ATOM 6762 C C . THR A 1 901 ? 4.065 -4.945 -7.264 1.00 97.31 901 THR A C 1
ATOM 6764 O O . THR A 1 901 ? 4.655 -5.000 -8.344 1.00 97.31 901 THR A O 1
ATOM 6767 N N . LEU A 1 902 ? 4.483 -5.589 -6.175 1.00 98.50 902 LEU A N 1
ATOM 6768 C CA . LEU A 1 902 ? 5.635 -6.488 -6.120 1.00 98.50 902 LEU A CA 1
ATOM 6769 C C . LEU A 1 902 ? 5.166 -7.937 -5.931 1.00 98.50 902 LEU A C 1
ATOM 6771 O O . LEU A 1 902 ? 4.152 -8.190 -5.281 1.00 98.50 902 LEU A O 1
ATOM 6775 N N . ALA A 1 903 ? 5.909 -8.892 -6.477 1.00 98.50 903 ALA A N 1
ATOM 6776 C CA . ALA A 1 903 ? 5.749 -10.314 -6.206 1.00 98.50 903 ALA A CA 1
ATOM 6777 C C . ALA A 1 903 ? 6.955 -10.837 -5.421 1.00 98.50 903 ALA A C 1
ATOM 6779 O O . ALA A 1 903 ? 8.080 -10.416 -5.672 1.00 98.50 903 ALA A O 1
ATOM 6780 N N . LEU A 1 904 ? 6.697 -11.740 -4.483 1.00 98.12 904 LEU A N 1
ATOM 6781 C CA . LEU A 1 904 ? 7.653 -12.324 -3.548 1.00 98.12 904 LEU A CA 1
ATOM 6782 C C . LEU A 1 904 ? 7.599 -13.845 -3.669 1.00 98.12 904 LEU A C 1
ATOM 6784 O O . LEU A 1 904 ? 6.497 -14.385 -3.741 1.00 98.12 904 LEU A O 1
ATOM 6788 N N . ILE A 1 905 ? 8.727 -14.544 -3.627 1.00 97.69 905 ILE A N 1
ATOM 6789 C CA . ILE A 1 905 ? 8.755 -16.011 -3.505 1.00 97.69 905 ILE A CA 1
ATOM 6790 C C . ILE A 1 905 ? 9.786 -16.424 -2.456 1.00 97.69 905 ILE A C 1
ATOM 6792 O O . ILE A 1 905 ? 10.728 -15.681 -2.178 1.00 97.69 905 ILE A O 1
ATOM 6796 N N . ASN A 1 906 ? 9.549 -17.554 -1.795 1.00 95.88 906 ASN A N 1
ATOM 6797 C CA . ASN A 1 906 ? 10.464 -18.078 -0.790 1.00 95.88 906 ASN A CA 1
ATOM 6798 C C . ASN A 1 906 ? 11.182 -19.336 -1.263 1.00 95.88 906 ASN A C 1
ATOM 6800 O O . ASN A 1 906 ? 10.554 -20.222 -1.856 1.00 95.88 906 ASN A O 1
ATOM 6804 N N . ASP A 1 907 ? 12.429 -19.462 -0.827 1.00 94.12 907 ASP A N 1
ATOM 6805 C CA . ASP A 1 907 ? 13.087 -20.749 -0.752 1.00 94.12 907 ASP A CA 1
ATOM 6806 C C . ASP A 1 907 ? 12.487 -21.529 0.426 1.00 94.12 907 ASP A C 1
ATOM 6808 O O . ASP A 1 907 ? 12.202 -21.003 1.510 1.00 94.12 907 ASP A O 1
ATOM 6812 N N . ASN A 1 908 ? 12.175 -22.791 0.169 1.00 93.44 908 ASN A N 1
ATOM 6813 C CA . ASN A 1 908 ? 11.625 -23.710 1.149 1.00 93.44 908 ASN A CA 1
ATOM 6814 C C . ASN A 1 908 ? 12.551 -24.901 1.418 1.00 93.44 908 ASN A C 1
ATOM 6816 O O . ASN A 1 908 ? 12.087 -25.887 1.996 1.00 93.44 908 ASN A O 1
ATOM 6820 N N . ASP A 1 909 ? 13.806 -24.846 0.956 1.00 91.06 909 ASP A N 1
ATOM 6821 C CA . ASP A 1 909 ? 14.826 -25.887 1.097 1.00 91.06 909 ASP A CA 1
ATOM 6822 C C . ASP A 1 909 ? 14.315 -27.267 0.646 1.00 91.06 909 ASP A C 1
ATOM 6824 O O . ASP A 1 909 ? 14.564 -28.292 1.283 1.00 91.06 909 ASP A O 1
ATOM 6828 N N . PHE A 1 910 ? 13.485 -27.314 -0.405 1.00 93.12 910 PHE A N 1
ATOM 6829 C CA . PHE A 1 910 ? 12.803 -28.535 -0.876 1.00 93.12 910 PHE A CA 1
ATOM 6830 C C . PHE A 1 910 ? 11.996 -29.276 0.214 1.00 93.12 910 PHE A C 1
ATOM 6832 O O . PHE A 1 910 ? 11.630 -30.444 0.048 1.00 93.12 910 PHE A O 1
ATOM 6839 N N . ASN A 1 911 ? 11.709 -28.598 1.328 1.00 88.12 911 ASN A N 1
ATOM 6840 C CA . ASN A 1 911 ? 11.100 -29.120 2.542 1.00 88.12 911 ASN A CA 1
ATOM 6841 C C . ASN A 1 911 ? 11.841 -30.330 3.162 1.00 88.12 911 ASN A C 1
ATOM 6843 O O . ASN A 1 911 ? 11.211 -31.289 3.621 1.00 88.12 911 ASN A O 1
ATOM 6847 N N . VAL A 1 912 ? 13.181 -30.318 3.163 1.00 84.44 912 VAL A N 1
ATOM 6848 C CA . VAL A 1 912 ? 13.996 -31.443 3.681 1.00 84.44 912 VAL A CA 1
ATOM 6849 C C . VAL A 1 912 ? 14.570 -31.221 5.081 1.00 84.44 912 VAL A C 1
ATOM 6851 O O . VAL A 1 912 ? 15.037 -32.172 5.705 1.00 84.44 912 VAL A O 1
ATOM 6854 N N . THR A 1 913 ? 14.482 -30.001 5.609 1.00 69.12 913 THR A N 1
ATOM 6855 C CA . THR A 1 913 ? 15.031 -29.594 6.917 1.00 69.12 913 THR A CA 1
ATOM 6856 C C . THR A 1 913 ? 14.087 -29.867 8.100 1.00 69.12 913 THR A C 1
ATOM 6858 O O . THR A 1 913 ? 14.420 -29.585 9.248 1.00 69.12 913 THR A O 1
ATOM 6861 N N . GLY A 1 914 ? 12.916 -30.473 7.853 1.00 63.19 914 GLY A N 1
ATOM 6862 C CA . GLY A 1 914 ? 11.953 -30.881 8.887 1.00 63.19 914 GLY A CA 1
ATOM 6863 C C . GLY A 1 914 ? 10.975 -29.790 9.347 1.00 63.19 914 GLY A C 1
ATOM 6864 O O . GLY A 1 914 ? 10.136 -30.061 10.206 1.00 63.19 914 GLY A O 1
ATOM 6865 N N . SER A 1 915 ? 11.041 -28.587 8.768 1.00 63.19 915 SER A N 1
ATOM 6866 C CA . SER A 1 915 ? 10.222 -27.417 9.124 1.00 63.19 915 SER A CA 1
ATOM 6867 C C . SER A 1 915 ? 8.842 -27.349 8.441 1.00 63.19 915 SER A C 1
ATOM 6869 O O . SER A 1 915 ? 8.028 -26.510 8.819 1.00 63.19 915 SER A O 1
ATOM 6871 N N . ASN A 1 916 ? 8.509 -28.252 7.504 1.00 77.94 916 ASN A N 1
ATOM 6872 C CA . ASN A 1 916 ? 7.242 -28.238 6.746 1.00 77.94 916 ASN A CA 1
ATOM 6873 C C . ASN A 1 916 ? 6.949 -26.886 6.061 1.00 77.94 916 ASN A C 1
ATOM 6875 O O . ASN A 1 916 ? 5.788 -26.492 5.918 1.00 77.94 916 ASN A O 1
ATOM 6879 N N . THR A 1 917 ? 7.995 -26.182 5.621 1.00 86.62 917 THR A N 1
ATOM 6880 C CA . THR A 1 917 ? 7.885 -24.866 4.983 1.00 86.62 917 THR A CA 1
ATOM 6881 C C . THR A 1 917 ? 7.265 -24.995 3.583 1.00 86.62 917 THR A C 1
ATOM 6883 O O . THR A 1 917 ? 7.804 -25.702 2.721 1.00 86.62 917 THR A O 1
ATOM 6886 N N . PRO A 1 918 ? 6.129 -24.329 3.303 1.00 90.19 918 PRO A N 1
ATOM 6887 C CA . PRO A 1 918 ? 5.532 -24.345 1.974 1.00 90.19 918 PRO A CA 1
ATOM 6888 C C . PRO A 1 918 ? 6.311 -23.445 1.007 1.00 90.19 918 PRO A C 1
ATOM 6890 O O . PRO A 1 918 ? 6.784 -22.377 1.392 1.00 90.19 918 PRO A O 1
ATOM 6893 N N . ALA A 1 919 ? 6.357 -23.824 -0.272 1.00 94.12 919 ALA A N 1
ATOM 6894 C CA . ALA A 1 919 ? 6.675 -22.880 -1.341 1.00 94.12 919 ALA A CA 1
ATOM 6895 C C . ALA A 1 919 ? 5.469 -21.950 -1.560 1.00 94.12 919 ALA A C 1
ATOM 6897 O O . ALA A 1 919 ? 4.325 -22.405 -1.720 1.00 94.12 919 ALA A O 1
ATOM 6898 N N . LYS A 1 920 ? 5.707 -20.641 -1.533 1.00 95.00 920 LYS A N 1
ATOM 6899 C CA . LYS A 1 920 ? 4.676 -19.604 -1.485 1.00 95.00 920 LYS A CA 1
ATOM 6900 C C . LYS A 1 920 ? 5.060 -18.427 -2.375 1.00 95.00 920 LYS A C 1
ATOM 6902 O O . LYS A 1 920 ? 6.200 -17.991 -2.367 1.00 95.00 920 LYS A O 1
ATOM 6907 N N . LEU A 1 921 ? 4.077 -17.898 -3.098 1.00 97.94 921 LEU A N 1
ATOM 6908 C CA . LEU A 1 921 ? 4.148 -16.620 -3.796 1.00 97.94 921 LEU A CA 1
ATOM 6909 C C . LEU A 1 921 ? 3.332 -15.575 -3.023 1.00 97.94 921 LEU A C 1
ATOM 6911 O O . LEU A 1 921 ? 2.152 -15.790 -2.753 1.00 97.94 921 LEU A O 1
ATOM 6915 N N . GLY A 1 922 ? 3.922 -14.432 -2.697 1.00 97.94 922 GLY A N 1
ATOM 6916 C CA . GLY A 1 922 ? 3.222 -13.263 -2.165 1.00 97.94 922 GLY A CA 1
ATOM 6917 C C . GLY A 1 922 ? 3.028 -12.207 -3.250 1.00 97.94 922 GLY A C 1
ATOM 6918 O O . GLY A 1 922 ? 3.976 -11.875 -3.946 1.00 97.94 922 GLY A O 1
ATOM 6919 N N . ILE A 1 923 ? 1.828 -11.647 -3.390 1.00 98.19 923 ILE A N 1
ATOM 6920 C CA . ILE A 1 923 ? 1.575 -10.447 -4.203 1.00 98.19 923 ILE A CA 1
ATOM 6921 C C . ILE A 1 923 ? 1.349 -9.276 -3.254 1.00 98.19 923 ILE A C 1
ATOM 6923 O O . ILE A 1 923 ? 0.316 -9.223 -2.585 1.00 98.19 923 ILE A O 1
ATOM 6927 N N . LEU A 1 924 ? 2.331 -8.380 -3.177 1.00 97.19 924 LEU A N 1
ATOM 6928 C CA . LEU A 1 924 ? 2.333 -7.176 -2.355 1.00 97.19 924 LEU A CA 1
ATOM 6929 C C . LEU A 1 924 ? 1.827 -5.983 -3.171 1.00 97.19 924 LEU A C 1
ATOM 6931 O O . LEU A 1 924 ? 2.508 -5.504 -4.074 1.00 97.19 924 LEU A O 1
ATOM 6935 N N . GLU A 1 925 ? 0.651 -5.485 -2.816 1.00 94.44 925 GLU A N 1
ATOM 6936 C CA . GLU A 1 925 ? 0.020 -4.297 -3.384 1.00 94.44 925 GLU A CA 1
ATOM 6937 C C . GLU A 1 925 ? 0.274 -3.099 -2.459 1.00 94.44 925 GLU A C 1
ATOM 6939 O O . GLU A 1 925 ? -0.123 -3.090 -1.291 1.00 94.44 925 GLU A O 1
ATOM 6944 N N . LEU A 1 926 ? 0.970 -2.095 -2.981 1.00 89.50 926 LEU A N 1
ATOM 6945 C CA . LEU A 1 926 ? 1.348 -0.857 -2.313 1.00 89.50 926 LEU A CA 1
ATOM 6946 C C . LEU A 1 926 ? 0.289 0.228 -2.531 1.00 89.50 926 LEU A C 1
ATOM 6948 O O . LEU A 1 926 ? -0.502 0.196 -3.473 1.00 89.50 926 LEU A O 1
ATOM 6952 N N . LEU A 1 927 ? 0.312 1.230 -1.656 1.00 79.56 927 LEU A N 1
ATOM 6953 C CA . LEU A 1 927 ? -0.612 2.366 -1.708 1.00 79.56 927 LEU A CA 1
ATOM 6954 C C . LEU A 1 927 ? -0.301 3.348 -2.821 1.00 79.56 927 LEU A C 1
ATOM 6956 O O . LEU A 1 927 ? -1.203 3.894 -3.446 1.00 79.56 927 LEU A O 1
ATOM 6960 N N . ASN A 1 928 ? 0.990 3.585 -3.006 1.00 82.12 928 ASN A N 1
ATOM 6961 C CA . ASN A 1 928 ? 1.519 4.524 -3.967 1.00 82.12 928 ASN A CA 1
ATOM 6962 C C . ASN A 1 928 ? 2.392 3.751 -4.943 1.00 82.12 928 ASN A C 1
ATOM 6964 O O . ASN A 1 928 ? 3.037 2.768 -4.563 1.00 82.12 928 ASN A O 1
ATOM 6968 N N . ASP A 1 929 ? 2.432 4.235 -6.175 1.00 88.88 929 ASP A N 1
ATOM 6969 C CA . ASP A 1 929 ? 3.386 3.755 -7.157 1.00 88.88 929 ASP A CA 1
ATOM 6970 C C . ASP A 1 929 ? 4.810 3.974 -6.636 1.00 88.88 929 ASP A C 1
ATOM 6972 O O . ASP A 1 929 ? 5.174 5.059 -6.168 1.00 88.88 929 ASP A O 1
ATOM 6976 N N . LEU A 1 930 ? 5.634 2.936 -6.744 1.00 90.69 930 LEU A N 1
ATOM 6977 C CA . LEU A 1 930 ? 7.077 3.086 -6.724 1.00 90.69 930 LEU A CA 1
ATOM 6978 C C . LEU A 1 930 ? 7.482 3.997 -7.893 1.00 90.69 930 LEU A C 1
ATOM 6980 O O . LEU A 1 930 ? 6.805 4.017 -8.927 1.00 90.69 930 LEU A O 1
ATOM 6984 N N . PRO A 1 931 ? 8.594 4.740 -7.774 1.00 87.62 931 PRO A N 1
ATOM 6985 C CA . PRO A 1 931 ? 9.093 5.632 -8.813 1.00 87.62 931 PRO A CA 1
ATOM 6986 C C . PRO A 1 931 ? 9.731 4.835 -9.959 1.00 87.62 931 PRO A C 1
ATOM 6988 O O . PRO A 1 931 ? 10.926 4.960 -10.227 1.00 87.62 931 PRO A O 1
ATOM 6991 N N . VAL A 1 932 ? 8.926 4.005 -10.620 1.00 88.56 932 VAL A N 1
ATOM 6992 C CA . VAL A 1 932 ? 9.324 3.201 -11.766 1.00 88.56 932 VAL A CA 1
ATOM 6993 C C . VAL A 1 932 ? 9.544 4.130 -12.950 1.00 88.56 932 VAL A C 1
ATOM 6995 O O . VAL A 1 932 ? 8.666 4.931 -13.293 1.00 88.56 932 VAL A O 1
ATOM 6998 N N . ALA A 1 933 ? 10.721 4.041 -13.565 1.00 83.19 933 ALA A N 1
ATOM 6999 C CA . ALA A 1 933 ? 11.036 4.816 -14.750 1.00 83.19 933 ALA A CA 1
ATOM 7000 C C . ALA A 1 933 ? 10.014 4.500 -15.847 1.00 83.19 933 ALA A C 1
ATOM 7002 O O . ALA A 1 933 ? 9.741 3.344 -16.171 1.00 83.19 933 ALA A O 1
ATOM 7003 N N . GLN A 1 934 ? 9.431 5.553 -16.405 1.00 82.69 934 GLN A N 1
ATOM 7004 C CA . GLN A 1 934 ? 8.459 5.438 -17.479 1.00 82.69 934 GLN A CA 1
ATOM 7005 C C . GLN A 1 934 ? 9.188 5.400 -18.817 1.00 82.69 934 GLN A C 1
ATOM 7007 O O . GLN A 1 934 ? 10.175 6.108 -19.017 1.00 82.69 934 GLN A O 1
ATOM 7012 N N . THR A 1 935 ? 8.672 4.616 -19.758 1.00 85.62 935 THR A N 1
ATOM 7013 C CA . THR A 1 935 ? 9.118 4.703 -21.148 1.00 85.62 935 THR A CA 1
ATOM 7014 C C . THR A 1 935 ? 8.751 6.067 -21.715 1.00 85.62 935 THR A C 1
ATOM 7016 O O . THR A 1 935 ? 7.606 6.505 -21.566 1.00 85.62 935 THR A O 1
ATOM 7019 N N . GLY A 1 936 ? 9.667 6.722 -22.414 1.00 88.62 936 GLY A N 1
ATOM 7020 C CA . GLY A 1 936 ? 9.344 7.994 -23.034 1.00 88.62 936 GLY A CA 1
ATOM 7021 C C . GLY A 1 936 ? 10.464 8.595 -23.857 1.00 88.62 936 GLY A C 1
ATOM 7022 O O . GLY A 1 936 ? 11.633 8.239 -23.728 1.00 88.62 936 GLY A O 1
ATOM 7023 N N . LEU A 1 937 ? 10.068 9.539 -24.700 1.00 92.19 937 LEU A N 1
ATOM 7024 C CA . LEU A 1 937 ? 10.939 10.348 -25.530 1.00 92.19 937 LEU A CA 1
ATOM 7025 C C . LEU A 1 937 ? 10.527 11.806 -25.378 1.00 92.19 937 LEU A C 1
ATOM 7027 O O . LEU A 1 937 ? 9.399 12.187 -25.694 1.00 92.19 937 LEU A O 1
ATOM 7031 N N . THR A 1 938 ? 11.451 12.626 -24.894 1.00 91.62 938 THR A N 1
ATOM 7032 C CA . THR A 1 938 ? 11.208 14.043 -24.629 1.00 91.62 938 THR A CA 1
ATOM 7033 C C . THR A 1 938 ? 12.296 14.902 -25.249 1.00 91.62 938 THR A C 1
ATOM 7035 O O . THR A 1 938 ? 13.433 14.472 -25.426 1.00 91.62 938 THR A O 1
ATOM 7038 N N . LYS A 1 939 ? 11.939 16.138 -25.591 1.00 92.38 939 LYS A N 1
ATOM 7039 C CA . LYS A 1 939 ? 12.877 17.177 -26.009 1.00 92.38 939 LYS A CA 1
ATOM 7040 C C . LYS A 1 939 ? 13.003 18.182 -24.872 1.00 92.38 939 LYS A C 1
ATOM 7042 O O . LYS A 1 939 ? 11.983 18.633 -24.347 1.00 92.38 939 LYS A O 1
ATOM 7047 N N . ASN A 1 940 ? 14.220 18.574 -24.519 1.00 90.19 940 ASN A N 1
ATOM 7048 C CA . ASN A 1 940 ? 14.433 19.685 -23.604 1.00 90.19 940 ASN A CA 1
ATOM 7049 C C . ASN A 1 940 ? 13.838 20.970 -24.213 1.00 90.19 940 ASN A C 1
ATOM 7051 O O . ASN A 1 940 ? 14.079 21.316 -25.371 1.00 90.19 940 ASN A O 1
ATOM 7055 N N . SER A 1 941 ? 13.027 21.684 -23.433 1.00 87.25 941 SER A N 1
ATOM 7056 C CA . SER A 1 941 ? 12.306 22.874 -23.895 1.00 87.25 941 SER A CA 1
ATOM 7057 C C . SER A 1 941 ? 13.228 24.032 -24.282 1.00 87.25 941 SER A C 1
ATOM 7059 O O . SER A 1 941 ? 12.815 24.913 -25.030 1.00 87.25 941 SER A O 1
ATOM 7061 N N . SER A 1 942 ? 14.456 24.044 -23.761 1.00 87.44 942 SER A N 1
ATOM 7062 C CA . SER A 1 942 ? 15.408 25.149 -23.916 1.00 87.44 942 SER A CA 1
ATOM 7063 C C . SER A 1 942 ? 16.427 24.964 -25.044 1.00 87.44 942 SER A C 1
ATOM 7065 O O . SER A 1 942 ? 17.122 25.920 -25.378 1.00 87.44 942 SER A O 1
ATOM 7067 N N . ASN A 1 943 ? 16.537 23.770 -25.636 1.00 92.75 943 ASN A N 1
ATOM 7068 C CA . ASN A 1 943 ? 17.530 23.470 -26.674 1.00 92.75 943 ASN A CA 1
ATOM 7069 C C . ASN A 1 943 ? 17.071 22.314 -27.592 1.00 92.75 943 ASN A C 1
ATOM 7071 O O . ASN A 1 943 ? 15.878 22.024 -27.686 1.00 92.75 943 ASN A O 1
ATOM 7075 N N . ASP A 1 944 ? 17.997 21.706 -28.333 1.00 94.06 944 ASP A N 1
ATOM 7076 C CA . ASP A 1 944 ? 17.802 20.582 -29.260 1.00 94.06 944 ASP A CA 1
ATOM 7077 C C . ASP A 1 944 ? 18.276 19.229 -28.693 1.00 94.06 944 ASP A C 1
ATOM 7079 O O . ASP A 1 944 ? 18.505 18.283 -29.446 1.00 94.06 944 ASP A O 1
ATOM 7083 N N . VAL A 1 945 ? 18.438 19.126 -27.371 1.00 96.69 945 VAL A N 1
ATOM 7084 C CA . VAL A 1 945 ? 18.774 17.869 -26.693 1.00 96.69 945 VAL A CA 1
ATOM 7085 C C . VAL A 1 945 ? 17.501 17.073 -26.434 1.00 96.69 945 VAL A C 1
ATOM 7087 O O . VAL A 1 945 ? 16.512 17.591 -25.906 1.00 96.69 945 VAL A O 1
ATOM 7090 N N . PHE A 1 946 ? 17.545 15.794 -26.780 1.00 95.62 946 PHE A N 1
ATOM 7091 C CA . PHE A 1 946 ? 16.485 14.831 -26.527 1.00 95.62 946 PHE A CA 1
ATOM 7092 C C . PHE A 1 946 ? 16.908 13.871 -25.422 1.00 95.62 946 PHE A C 1
ATOM 7094 O O . PHE A 1 946 ? 18.077 13.499 -25.335 1.00 95.62 946 PHE A O 1
ATOM 7101 N N . ASN A 1 947 ? 15.949 13.458 -24.601 1.00 93.44 947 ASN A N 1
ATOM 7102 C CA . ASN A 1 947 ? 16.118 12.424 -23.593 1.00 93.44 947 ASN A CA 1
ATOM 7103 C C . ASN A 1 947 ? 15.190 11.251 -23.909 1.00 93.44 947 ASN A C 1
ATOM 7105 O O . ASN A 1 947 ? 14.024 11.456 -24.265 1.00 93.44 947 ASN A O 1
ATOM 7109 N N . ILE A 1 948 ? 15.707 10.034 -23.773 1.00 91.12 948 ILE A N 1
ATOM 7110 C CA . ILE A 1 948 ? 14.939 8.811 -23.978 1.00 91.12 948 ILE A CA 1
ATOM 7111 C C . ILE A 1 948 ? 15.073 7.883 -22.775 1.00 91.12 948 ILE A C 1
ATOM 7113 O O . ILE A 1 948 ? 16.167 7.660 -22.268 1.00 91.12 948 ILE A O 1
ATOM 7117 N N . SER A 1 949 ? 13.958 7.312 -22.330 1.00 88.06 949 SER A N 1
ATOM 7118 C CA . SER A 1 949 ? 13.917 6.311 -21.266 1.00 88.06 949 SER A CA 1
ATOM 7119 C C . SER A 1 949 ? 13.148 5.084 -21.737 1.00 88.06 949 SER A C 1
ATOM 7121 O O . SER A 1 949 ? 12.114 5.199 -22.395 1.00 88.06 949 SER A O 1
ATOM 7123 N N . GLY A 1 950 ? 13.675 3.901 -21.427 1.00 83.19 950 GLY A N 1
ATOM 7124 C CA . GLY A 1 950 ? 13.045 2.609 -21.713 1.00 83.19 950 GLY A CA 1
ATOM 7125 C C . GLY A 1 950 ? 12.314 2.039 -20.502 1.00 83.19 950 GLY A C 1
ATOM 7126 O O . GLY A 1 950 ? 11.974 0.858 -20.490 1.00 83.19 950 GLY A O 1
ATOM 7127 N N . GLY A 1 951 ? 12.121 2.846 -19.454 1.00 84.50 951 GLY A N 1
ATOM 7128 C CA . GLY A 1 951 ? 11.847 2.313 -18.130 1.00 84.50 951 GLY A CA 1
ATOM 7129 C C . GLY A 1 951 ? 12.993 1.403 -17.688 1.00 84.50 951 GLY A C 1
ATOM 7130 O O . GLY A 1 951 ? 14.141 1.850 -17.636 1.00 84.50 951 GLY A O 1
ATOM 7131 N N . VAL A 1 952 ? 12.679 0.129 -17.439 1.00 83.38 952 VAL A N 1
ATOM 7132 C CA . VAL A 1 952 ? 13.655 -0.941 -17.149 1.00 83.38 952 VAL A CA 1
ATOM 7133 C C . VAL A 1 952 ? 14.217 -1.628 -18.405 1.00 83.38 952 VAL A C 1
ATOM 7135 O O . VAL A 1 952 ? 15.189 -2.370 -18.305 1.00 83.38 952 VAL A O 1
ATOM 7138 N N . GLY A 1 953 ? 13.619 -1.412 -19.582 1.00 85.81 953 GLY A N 1
ATOM 7139 C CA . GLY A 1 953 ? 14.033 -2.023 -20.852 1.00 85.81 953 GLY A CA 1
ATOM 7140 C C . GLY A 1 953 ? 14.994 -1.158 -21.670 1.00 85.81 953 GLY A C 1
ATOM 7141 O O . GLY A 1 953 ? 15.375 -0.058 -21.260 1.00 85.81 953 GLY A O 1
ATOM 7142 N N . ILE A 1 954 ? 15.375 -1.641 -22.858 1.00 87.69 954 ILE A N 1
ATOM 7143 C CA . ILE A 1 954 ? 16.239 -0.893 -23.781 1.00 87.69 954 ILE A CA 1
ATOM 7144 C C . ILE A 1 954 ? 15.372 0.064 -24.617 1.00 87.69 954 ILE A C 1
ATOM 7146 O O . ILE A 1 954 ? 14.571 -0.400 -25.439 1.00 87.69 954 ILE A O 1
ATOM 7150 N N . PRO A 1 955 ? 15.504 1.395 -24.461 1.00 90.12 955 PRO A N 1
ATOM 7151 C CA . PRO A 1 955 ? 14.748 2.332 -25.279 1.00 90.12 955 PRO A CA 1
ATOM 7152 C C . PRO A 1 955 ? 15.194 2.320 -26.741 1.00 90.12 955 PRO A C 1
ATOM 7154 O O . PRO A 1 955 ? 16.393 2.287 -27.048 1.00 90.12 955 PRO A O 1
ATOM 7157 N N . ARG A 1 956 ? 14.219 2.432 -27.650 1.00 92.31 956 ARG A N 1
ATOM 7158 C CA . ARG A 1 956 ? 14.472 2.472 -29.092 1.00 92.31 956 ARG A CA 1
ATOM 7159 C C . ARG A 1 956 ? 13.744 3.611 -29.780 1.00 92.31 956 ARG A C 1
ATOM 7161 O O . ARG A 1 956 ? 12.657 4.022 -29.374 1.00 92.31 956 ARG A O 1
ATOM 7168 N N . LEU A 1 957 ? 14.349 4.094 -30.859 1.00 94.62 957 LEU A N 1
ATOM 7169 C CA . LEU A 1 957 ? 13.747 5.057 -31.775 1.00 94.62 957 LEU A CA 1
ATOM 7170 C C . LEU A 1 957 ? 13.544 4.426 -33.134 1.00 94.62 957 LEU A C 1
ATOM 7172 O O . LEU A 1 957 ? 14.455 3.787 -33.649 1.00 94.62 957 LEU A O 1
ATOM 7176 N N . GLN A 1 958 ? 12.394 4.695 -33.736 1.00 95.19 958 GLN A N 1
ATOM 7177 C CA . GLN A 1 958 ? 12.199 4.581 -35.168 1.00 95.19 958 GLN A CA 1
ATOM 7178 C C . GLN A 1 958 ? 12.322 5.971 -35.782 1.00 95.19 958 GLN A C 1
ATOM 7180 O O . GLN A 1 958 ? 11.574 6.883 -35.434 1.00 95.19 958 GLN A O 1
ATOM 7185 N N . VAL A 1 959 ? 13.247 6.117 -36.718 1.00 95.25 959 VAL A N 1
ATOM 7186 C CA . VAL A 1 959 ? 13.359 7.286 -37.582 1.00 95.25 959 VAL A CA 1
ATOM 7187 C C . VAL A 1 959 ? 12.794 6.879 -38.941 1.00 95.25 959 VAL A C 1
ATOM 7189 O O . VAL A 1 959 ? 13.167 5.834 -39.473 1.00 95.25 959 VAL A O 1
ATOM 7192 N N . SER A 1 960 ? 11.871 7.662 -39.494 1.00 92.81 960 SER A N 1
ATOM 7193 C CA . SER A 1 960 ? 11.293 7.443 -40.829 1.00 92.81 960 SER A CA 1
ATOM 7194 C C . SER A 1 960 ? 11.455 8.689 -41.689 1.00 92.81 960 SER A C 1
ATOM 7196 O O . SER A 1 960 ? 11.231 9.804 -41.211 1.00 92.81 960 SER A O 1
ATOM 7198 N N . LEU A 1 961 ? 11.838 8.510 -42.951 1.00 90.12 961 LEU A N 1
ATOM 7199 C CA . LEU A 1 961 ? 11.911 9.604 -43.914 1.00 90.12 961 LEU A CA 1
ATOM 7200 C C . LEU A 1 961 ? 10.491 10.024 -44.321 1.00 90.12 961 LEU A C 1
ATOM 7202 O O . LEU A 1 961 ? 9.695 9.177 -44.722 1.00 90.12 961 LEU A O 1
ATOM 7206 N N . ILE A 1 962 ? 10.169 11.317 -44.219 1.00 90.75 962 ILE A N 1
ATOM 7207 C CA . ILE A 1 962 ? 8.845 11.853 -44.589 1.00 90.75 962 ILE A CA 1
ATOM 7208 C C . ILE A 1 962 ? 8.905 12.938 -45.673 1.00 90.75 962 ILE A C 1
ATOM 7210 O O . ILE A 1 962 ? 7.877 13.248 -46.273 1.00 90.75 962 ILE A O 1
ATOM 7214 N N . GLY A 1 963 ? 10.091 13.479 -45.961 1.00 89.31 963 GLY A N 1
ATOM 7215 C CA . GLY A 1 963 ? 10.320 14.433 -47.046 1.00 89.31 963 GLY A CA 1
ATOM 7216 C C . GLY A 1 963 ? 11.804 14.549 -47.396 1.00 89.31 963 GLY A C 1
ATOM 7217 O O . GLY A 1 963 ? 12.659 14.428 -46.523 1.00 89.31 963 GLY A O 1
ATOM 7218 N N . ASN A 1 964 ? 12.113 14.747 -48.678 1.00 90.69 964 ASN A N 1
ATOM 7219 C CA . ASN A 1 964 ? 13.459 15.060 -49.163 1.00 90.69 964 ASN A CA 1
ATOM 7220 C C . ASN A 1 964 ? 13.344 15.840 -50.480 1.00 90.69 964 ASN A C 1
ATOM 7222 O O . ASN A 1 964 ? 13.011 15.241 -51.505 1.00 90.69 964 ASN A O 1
ATOM 7226 N N . ASN A 1 965 ? 13.593 17.150 -50.445 1.00 90.81 965 ASN A N 1
ATOM 7227 C CA . ASN A 1 965 ? 13.629 18.005 -51.638 1.00 90.81 965 ASN A CA 1
ATOM 7228 C C . ASN A 1 965 ? 15.055 18.415 -52.035 1.00 90.81 965 ASN A C 1
ATOM 7230 O O . ASN A 1 965 ? 15.219 19.134 -53.024 1.00 90.81 965 ASN A O 1
ATOM 7234 N N . SER A 1 966 ? 16.070 17.973 -51.287 1.00 89.94 966 SER A N 1
ATOM 7235 C CA . SER A 1 966 ? 17.455 18.310 -51.588 1.00 89.94 966 SER A CA 1
ATOM 7236 C C . SER A 1 966 ? 17.944 17.612 -52.857 1.00 89.94 966 SER A C 1
ATOM 7238 O O . SER A 1 966 ? 17.601 16.464 -53.150 1.00 89.94 966 SER A O 1
ATOM 7240 N N . THR A 1 967 ? 18.798 18.306 -53.610 1.00 86.62 967 THR A N 1
ATOM 7241 C CA . THR A 1 967 ? 19.599 17.699 -54.686 1.00 86.62 967 THR A CA 1
ATOM 7242 C C . THR A 1 967 ? 20.902 17.088 -54.172 1.00 86.62 967 THR A C 1
ATOM 7244 O O . THR A 1 967 ? 21.634 16.478 -54.946 1.00 86.62 967 THR A O 1
ATOM 7247 N N . PHE A 1 968 ? 21.231 17.298 -52.898 1.00 91.88 968 PHE A N 1
ATOM 7248 C CA . PHE A 1 968 ? 22.392 16.713 -52.245 1.00 91.88 968 PHE A CA 1
ATOM 7249 C C . PHE A 1 968 ? 22.056 15.375 -51.604 1.00 91.88 968 PHE A C 1
ATOM 7251 O O . PHE A 1 968 ? 20.937 15.142 -51.147 1.00 91.88 968 PHE A O 1
ATOM 7258 N N . VAL A 1 969 ? 23.070 14.515 -51.512 1.00 92.69 969 VAL A N 1
ATOM 7259 C CA . VAL A 1 969 ? 22.993 13.309 -50.688 1.00 92.69 969 VAL A CA 1
ATOM 7260 C C . VAL A 1 969 ? 23.480 13.661 -49.292 1.00 92.69 969 VAL A C 1
ATOM 7262 O O . VAL A 1 969 ? 24.675 13.632 -48.997 1.00 92.69 969 VAL A O 1
ATOM 7265 N N . ASN A 1 970 ? 22.539 14.079 -48.450 1.00 94.31 970 ASN A N 1
ATOM 7266 C CA . ASN A 1 970 ? 22.813 14.447 -47.065 1.00 94.31 970 ASN A CA 1
ATOM 7267 C C . ASN A 1 970 ? 22.802 13.214 -46.160 1.00 94.31 970 ASN A C 1
ATOM 7269 O O . ASN A 1 970 ? 21.932 12.350 -46.292 1.00 94.31 970 ASN A O 1
ATOM 7273 N N . GLU A 1 971 ? 23.721 13.156 -45.201 1.00 95.62 971 GLU A N 1
ATOM 7274 C CA . GLU A 1 971 ? 23.801 12.067 -44.228 1.00 95.62 971 GLU A CA 1
ATOM 7275 C C . GLU A 1 971 ? 23.338 12.541 -42.852 1.00 95.62 971 GLU A C 1
ATOM 7277 O O . GLU A 1 971 ? 23.920 13.446 -42.251 1.00 95.62 971 GLU A O 1
ATOM 7282 N N . LEU A 1 972 ? 22.254 11.943 -42.361 1.00 96.69 972 LEU A N 1
ATOM 7283 C CA . LEU A 1 972 ? 21.709 12.233 -41.042 1.00 96.69 972 LEU A CA 1
ATOM 7284 C C . LEU A 1 972 ? 22.380 11.330 -40.013 1.00 96.69 972 LEU A C 1
ATOM 7286 O O . LEU A 1 972 ? 22.348 10.104 -40.141 1.00 96.69 972 LEU A O 1
ATOM 7290 N N . CYS A 1 973 ? 22.892 11.929 -38.942 1.00 96.94 973 CYS A N 1
ATOM 7291 C CA . CYS A 1 973 ? 23.496 11.208 -37.831 1.00 96.94 973 CYS A CA 1
ATOM 7292 C C . CYS A 1 973 ? 22.844 11.580 -36.498 1.00 96.94 973 CYS A C 1
ATOM 7294 O O . CYS A 1 973 ? 22.309 12.676 -36.313 1.00 96.94 973 CYS A O 1
ATOM 7296 N N . VAL A 1 974 ? 22.948 10.663 -35.541 1.00 97.12 974 VAL A N 1
ATOM 7297 C CA . VAL A 1 974 ? 22.578 10.863 -34.138 1.00 97.12 974 VAL A CA 1
ATOM 7298 C C . VAL A 1 974 ? 23.801 10.648 -33.255 1.00 97.12 974 VAL A C 1
ATOM 7300 O O . VAL A 1 974 ? 24.600 9.762 -33.533 1.00 97.12 974 VAL A O 1
ATOM 7303 N N . PHE A 1 975 ? 23.966 11.417 -32.184 1.00 96.75 975 PHE A N 1
ATOM 7304 C CA . PHE A 1 975 ? 25.087 11.257 -31.253 1.00 96.75 975 PHE A CA 1
ATOM 7305 C C . PHE A 1 975 ? 24.649 11.496 -29.809 1.00 96.75 975 PHE A C 1
ATOM 7307 O O . PHE A 1 975 ? 23.737 12.283 -29.549 1.00 96.75 975 PHE A O 1
ATOM 7314 N N . THR A 1 976 ? 25.288 10.807 -28.863 1.00 95.69 976 THR A N 1
ATOM 7315 C CA . THR A 1 976 ? 24.986 10.931 -27.430 1.00 95.69 976 THR A CA 1
ATOM 7316 C C . THR A 1 976 ? 25.779 12.058 -26.772 1.00 95.69 976 THR A C 1
ATOM 7318 O O . THR A 1 976 ? 26.939 12.317 -27.106 1.00 95.69 976 THR A O 1
ATOM 7321 N N . VAL A 1 977 ? 25.154 12.713 -25.796 1.00 96.44 977 VAL A N 1
ATOM 7322 C CA . VAL A 1 977 ? 25.722 13.815 -25.006 1.00 96.44 977 VAL A CA 1
ATOM 7323 C C . VAL A 1 977 ? 25.657 13.481 -23.517 1.00 96.44 977 VAL A C 1
ATOM 7325 O O . VAL A 1 977 ? 24.844 12.659 -23.096 1.00 96.44 977 VAL A O 1
ATOM 7328 N N . ASP A 1 978 ? 26.532 14.092 -22.724 1.00 92.31 978 ASP A N 1
ATOM 7329 C CA . ASP A 1 978 ? 26.713 13.741 -21.310 1.00 92.31 978 ASP A CA 1
ATOM 7330 C C . ASP A 1 978 ? 25.577 14.269 -20.421 1.00 92.31 978 ASP A C 1
ATOM 7332 O O . ASP A 1 978 ? 25.282 13.695 -19.376 1.00 92.31 978 ASP A O 1
ATOM 7336 N N . ASP A 1 979 ? 24.921 15.356 -20.832 1.00 91.62 979 ASP A N 1
ATOM 7337 C CA . ASP A 1 979 ? 23.921 16.052 -20.026 1.00 91.62 979 ASP A CA 1
ATOM 7338 C C . ASP A 1 979 ? 22.831 16.744 -20.862 1.00 91.62 979 ASP A C 1
ATOM 7340 O O . ASP A 1 979 ? 22.853 16.774 -22.095 1.00 91.62 979 ASP A O 1
ATOM 7344 N N . ALA A 1 980 ? 21.852 17.326 -20.164 1.00 93.62 980 ALA A N 1
ATOM 7345 C CA . ALA A 1 980 ? 20.724 18.034 -20.767 1.00 93.62 980 ALA A CA 1
ATOM 7346 C C . ALA A 1 980 ? 21.123 19.349 -21.468 1.00 93.62 980 ALA A C 1
ATOM 7348 O O . ALA A 1 980 ? 20.307 19.928 -22.192 1.00 93.62 980 ALA A O 1
ATOM 7349 N N . GLN A 1 981 ? 22.347 19.840 -21.249 1.00 94.88 981 GLN A N 1
ATOM 7350 C CA . GLN A 1 981 ? 22.913 21.024 -21.901 1.00 94.88 981 GLN A CA 1
ATOM 7351 C C . GLN A 1 981 ? 23.619 20.669 -23.216 1.00 94.88 981 GLN A C 1
ATOM 7353 O O . GLN A 1 981 ? 23.932 21.564 -24.002 1.00 94.88 981 GLN A O 1
ATOM 7358 N N . GLY A 1 982 ? 23.821 19.378 -23.487 1.00 95.06 982 GLY A N 1
ATOM 7359 C CA . GLY A 1 982 ? 24.432 18.891 -24.712 1.00 95.06 982 GLY A CA 1
ATOM 7360 C C . GLY A 1 982 ? 25.953 18.845 -24.659 1.00 95.06 982 GLY A C 1
ATOM 7361 O O . GLY A 1 982 ? 26.572 18.812 -25.720 1.00 95.06 982 GLY A O 1
ATOM 7362 N N . ASN A 1 983 ? 26.567 18.867 -23.475 1.00 96.31 983 ASN A N 1
ATOM 7363 C CA . ASN A 1 983 ? 28.022 18.812 -23.358 1.00 96.31 983 ASN A CA 1
ATOM 7364 C C . ASN A 1 983 ? 28.573 17.430 -23.761 1.00 96.31 983 ASN A C 1
ATOM 7366 O O . ASN A 1 983 ? 27.908 16.407 -23.593 1.00 96.31 983 ASN A O 1
ATOM 7370 N N . ILE A 1 984 ? 29.800 17.401 -24.288 1.00 96.81 984 ILE A N 1
ATOM 7371 C CA . ILE A 1 984 ? 30.544 16.173 -24.603 1.00 96.81 984 ILE A CA 1
ATOM 7372 C C . ILE A 1 984 ? 31.951 16.295 -24.030 1.00 96.81 984 ILE A C 1
ATOM 7374 O O . ILE A 1 984 ? 32.693 17.198 -24.405 1.00 96.81 984 ILE A O 1
ATOM 7378 N N . ASN A 1 985 ? 32.335 15.387 -23.136 1.00 92.81 985 ASN A N 1
ATOM 7379 C CA . ASN A 1 985 ? 33.615 15.399 -22.428 1.00 92.81 985 ASN A CA 1
ATOM 7380 C C . ASN A 1 985 ? 33.905 16.768 -21.767 1.00 92.81 985 ASN A C 1
ATOM 7382 O O . ASN A 1 985 ? 35.044 17.234 -21.758 1.00 92.81 985 ASN A O 1
ATOM 7386 N N . GLY A 1 986 ? 32.863 17.444 -21.264 1.00 91.38 986 GLY A N 1
ATOM 7387 C CA . GLY A 1 986 ? 32.946 18.794 -20.685 1.00 91.38 986 GLY A CA 1
ATOM 7388 C C . GLY A 1 986 ? 33.033 19.955 -21.692 1.00 91.38 986 GLY A C 1
ATOM 7389 O O . GLY A 1 986 ? 33.185 21.099 -21.270 1.00 91.38 986 GLY A O 1
ATOM 7390 N N . ILE A 1 987 ? 32.932 19.688 -23.000 1.00 96.31 987 ILE A N 1
ATOM 7391 C CA . ILE A 1 987 ? 32.928 20.692 -24.077 1.00 96.31 987 ILE A CA 1
ATOM 7392 C C . ILE A 1 987 ? 31.479 21.052 -24.416 1.00 96.31 987 ILE A C 1
ATOM 7394 O O . ILE A 1 987 ? 30.680 20.171 -24.740 1.00 96.31 987 ILE A O 1
ATOM 7398 N N . SER A 1 988 ? 31.140 22.340 -24.374 1.00 96.31 988 SER A N 1
ATOM 7399 C CA . SER A 1 988 ? 29.789 22.824 -24.681 1.00 96.31 988 SER A CA 1
ATOM 7400 C C . SER A 1 988 ? 29.542 23.024 -26.179 1.00 96.31 988 SER A C 1
ATOM 7402 O O . SER A 1 988 ? 30.482 23.337 -26.918 1.00 96.31 988 SER A O 1
ATOM 7404 N N . PRO A 1 989 ? 28.279 22.919 -26.645 1.00 95.31 989 PRO A N 1
ATOM 7405 C CA . PRO A 1 989 ? 27.921 23.204 -28.032 1.00 95.31 989 PRO A CA 1
ATOM 7406 C C . PRO A 1 989 ? 28.473 24.551 -28.523 1.00 95.31 989 PRO A C 1
ATOM 7408 O O . PRO A 1 989 ? 28.301 25.579 -27.869 1.00 95.31 989 PRO A O 1
ATOM 7411 N N . GLY A 1 990 ? 29.138 24.545 -29.681 1.00 90.69 990 GLY A N 1
ATOM 7412 C CA . GLY A 1 990 ? 29.737 25.738 -30.294 1.00 90.69 990 GLY A CA 1
ATOM 7413 C C . GLY A 1 990 ? 31.144 26.100 -29.798 1.00 90.69 990 GLY A C 1
ATOM 7414 O O . GLY A 1 990 ? 31.766 27.000 -30.362 1.00 90.69 990 GLY A O 1
ATOM 7415 N N . GLN A 1 991 ? 31.680 25.410 -28.786 1.00 96.06 991 GLN A N 1
ATOM 7416 C CA . GLN A 1 991 ? 33.090 25.542 -28.412 1.00 96.06 991 GLN A CA 1
ATOM 7417 C C . GLN A 1 991 ? 34.005 24.800 -29.398 1.00 96.06 991 GLN A C 1
ATOM 7419 O O . GLN A 1 991 ? 33.601 23.847 -30.067 1.00 96.06 991 GLN A O 1
ATOM 7424 N N . ASN A 1 992 ? 35.265 25.236 -29.475 1.00 95.38 992 ASN A N 1
ATOM 7425 C CA . ASN A 1 992 ? 36.273 24.592 -30.314 1.00 95.38 992 ASN A CA 1
ATOM 7426 C C . ASN A 1 992 ? 36.462 23.118 -29.905 1.00 95.38 992 ASN A C 1
ATOM 7428 O O . ASN A 1 992 ? 36.615 22.834 -28.717 1.00 95.38 992 ASN A O 1
ATOM 7432 N N . GLY A 1 993 ? 36.467 22.202 -30.874 1.00 94.75 993 GLY A N 1
ATOM 7433 C CA . GLY A 1 993 ? 36.564 20.756 -30.641 1.00 94.75 993 GLY A CA 1
ATOM 7434 C C . GLY A 1 993 ? 35.229 20.032 -30.412 1.00 94.75 993 GLY A C 1
ATOM 7435 O O . GLY A 1 993 ? 35.225 18.808 -30.283 1.00 94.75 993 GLY A O 1
ATOM 7436 N N . TYR A 1 994 ? 34.093 20.745 -30.351 1.00 96.69 994 TYR A N 1
ATOM 7437 C CA . TYR A 1 994 ? 32.785 20.111 -30.140 1.00 96.69 994 TYR A CA 1
ATOM 7438 C C . TYR A 1 994 ? 32.357 19.241 -31.330 1.00 96.69 994 TYR A C 1
ATOM 7440 O O . TYR A 1 994 ? 31.840 18.144 -31.129 1.00 96.69 994 TYR A O 1
ATOM 7448 N N . THR A 1 995 ? 32.576 19.706 -32.566 1.00 96.06 995 THR A N 1
ATOM 7449 C CA . THR A 1 995 ? 32.189 18.967 -33.778 1.00 96.06 995 THR A CA 1
ATOM 7450 C C . THR A 1 995 ? 32.918 17.632 -33.853 1.00 96.06 995 THR A C 1
ATOM 7452 O O . THR A 1 995 ? 32.292 16.600 -34.058 1.00 96.06 995 THR A O 1
ATOM 7455 N N . GLU A 1 996 ? 34.224 17.632 -33.612 1.00 95.88 996 GLU A N 1
ATOM 7456 C CA . GLU A 1 996 ? 35.054 16.433 -33.574 1.00 95.88 996 GLU A CA 1
ATOM 7457 C C . GLU A 1 996 ? 34.580 15.470 -32.480 1.00 95.88 996 GLU A C 1
ATOM 7459 O O . GLU A 1 996 ? 34.365 14.289 -32.747 1.00 95.88 996 GLU A O 1
ATOM 7464 N N . ALA A 1 997 ? 34.320 15.979 -31.270 1.00 96.38 997 ALA A N 1
ATOM 7465 C CA . ALA A 1 997 ? 33.812 15.167 -30.167 1.00 96.38 997 ALA A CA 1
ATOM 7466 C C . ALA A 1 997 ? 32.429 14.549 -30.466 1.00 96.38 997 ALA A C 1
ATOM 7468 O O . ALA A 1 997 ? 32.170 13.405 -30.085 1.00 96.38 997 ALA A O 1
ATOM 7469 N N . ALA A 1 998 ? 31.555 15.274 -31.173 1.00 96.50 998 ALA A N 1
ATOM 7470 C CA . ALA A 1 998 ? 30.260 14.770 -31.623 1.00 96.50 998 ALA A CA 1
ATOM 7471 C C . ALA A 1 998 ? 30.404 13.683 -32.700 1.00 96.50 998 ALA A C 1
ATOM 7473 O O . ALA A 1 998 ? 29.741 12.651 -32.610 1.00 96.50 998 ALA A O 1
ATOM 7474 N N . LEU A 1 999 ? 31.296 13.870 -33.681 1.00 95.25 999 LEU A N 1
ATOM 7475 C CA . LEU A 1 999 ? 31.547 12.896 -34.751 1.00 95.25 999 LEU A CA 1
ATOM 7476 C C . LEU A 1 999 ? 32.091 11.566 -34.202 1.00 95.25 999 LEU A C 1
ATOM 7478 O O . LEU A 1 999 ? 31.738 10.502 -34.713 1.00 95.25 999 LEU A O 1
ATOM 7482 N N . GLU A 1 1000 ? 32.898 11.587 -33.140 1.00 94.38 1000 GLU A N 1
ATOM 7483 C CA . GLU A 1 1000 ? 33.386 10.361 -32.487 1.00 94.38 1000 GLU A CA 1
ATOM 7484 C C . GLU A 1 1000 ? 32.269 9.534 -31.830 1.00 94.38 1000 GLU A C 1
ATOM 7486 O O . GLU A 1 1000 ? 32.364 8.310 -31.770 1.00 94.38 1000 GLU A O 1
ATOM 7491 N N . ARG A 1 1001 ? 31.181 10.176 -31.387 1.00 94.00 1001 ARG A N 1
ATOM 7492 C CA . ARG A 1 1001 ? 30.018 9.506 -30.772 1.00 94.00 1001 ARG A CA 1
ATOM 7493 C C . ARG A 1 1001 ? 28.851 9.283 -31.736 1.00 94.00 1001 ARG A C 1
ATOM 7495 O O . ARG A 1 1001 ? 27.837 8.700 -31.343 1.00 94.00 1001 ARG A O 1
ATOM 7502 N N . ALA A 1 1002 ? 28.957 9.784 -32.962 1.00 94.88 1002 ALA A N 1
ATOM 7503 C CA . ALA A 1 1002 ? 27.866 9.779 -33.917 1.00 94.88 1002 ALA A CA 1
ATOM 7504 C C . ALA A 1 1002 ? 27.667 8.413 -34.577 1.00 94.88 1002 ALA A C 1
ATOM 7506 O O . ALA A 1 1002 ? 28.618 7.719 -34.935 1.00 94.88 1002 ALA A O 1
ATOM 7507 N N . LYS A 1 1003 ? 26.394 8.070 -34.761 1.00 94.25 1003 LYS A N 1
ATOM 7508 C CA . LYS A 1 1003 ? 25.915 6.939 -35.542 1.00 94.25 1003 LYS A CA 1
ATOM 7509 C C . LYS A 1 1003 ? 25.126 7.449 -36.741 1.00 94.25 1003 LYS A C 1
ATOM 7511 O O . LYS A 1 1003 ? 24.251 8.304 -36.579 1.00 94.25 1003 LYS A O 1
ATOM 7516 N N . VAL A 1 1004 ? 25.397 6.899 -37.919 1.00 94.81 1004 VAL A N 1
ATOM 7517 C CA . VAL A 1 1004 ? 24.628 7.170 -39.135 1.00 94.81 1004 VAL A CA 1
ATOM 7518 C C . VAL A 1 1004 ? 23.218 6.608 -38.969 1.00 94.81 1004 VAL A C 1
ATOM 7520 O O . VAL A 1 1004 ? 23.015 5.439 -38.623 1.00 94.81 1004 VAL A O 1
ATOM 7523 N N . VAL A 1 1005 ? 22.233 7.467 -39.211 1.00 94.62 1005 VAL A N 1
ATOM 7524 C CA . VAL A 1 1005 ? 20.824 7.090 -39.291 1.00 94.62 1005 VAL A CA 1
ATOM 7525 C C . VAL A 1 1005 ? 20.539 6.587 -40.707 1.00 94.62 1005 VAL A C 1
ATOM 7527 O O . VAL A 1 1005 ? 20.115 5.441 -40.860 1.00 94.62 1005 VAL A O 1
ATOM 7530 N N . TRP A 1 1006 ? 20.842 7.413 -41.716 1.00 91.88 1006 TRP A N 1
ATOM 7531 C CA . TRP A 1 1006 ? 20.939 7.059 -43.140 1.00 91.88 1006 TRP A CA 1
ATOM 7532 C C . TRP A 1 1006 ? 21.477 8.231 -43.980 1.00 91.88 1006 TRP A C 1
ATOM 7534 O O . TRP A 1 1006 ? 21.511 9.376 -43.521 1.00 91.88 1006 TRP A O 1
ATOM 7544 N N . SER A 1 1007 ? 21.786 7.957 -45.247 1.00 93.69 1007 SER A N 1
ATOM 7545 C CA . SER A 1 1007 ? 22.011 8.938 -46.312 1.00 93.69 1007 SER A CA 1
ATOM 7546 C C . SER A 1 1007 ? 20.748 9.096 -47.168 1.00 93.69 1007 SER A C 1
ATOM 7548 O O . SER A 1 1007 ? 20.164 8.118 -47.631 1.00 93.69 1007 SER A O 1
ATOM 7550 N N . ALA A 1 1008 ? 20.279 10.326 -47.361 1.00 91.06 1008 ALA A N 1
ATOM 7551 C CA . ALA A 1 1008 ? 19.073 10.616 -48.129 1.00 91.06 1008 ALA A CA 1
ATOM 7552 C C . ALA A 1 1008 ? 19.425 10.843 -49.606 1.00 91.06 1008 ALA A C 1
ATOM 7554 O O . ALA A 1 1008 ? 19.891 11.916 -49.976 1.00 91.06 1008 ALA A O 1
ATOM 7555 N N . ILE A 1 1009 ? 19.201 9.836 -50.454 1.00 90.19 1009 ILE A N 1
ATOM 7556 C CA . ILE A 1 1009 ? 19.464 9.942 -51.898 1.00 90.19 1009 ILE A CA 1
ATOM 7557 C C . ILE A 1 1009 ? 18.466 10.885 -52.588 1.00 90.19 1009 ILE A C 1
ATOM 7559 O O . ILE A 1 1009 ? 17.280 10.907 -52.243 1.00 90.19 1009 ILE A O 1
ATOM 7563 N N . ALA A 1 1010 ? 18.932 11.649 -53.580 1.00 82.75 1010 ALA A N 1
ATOM 7564 C CA . ALA A 1 1010 ? 18.109 12.611 -54.316 1.00 82.75 1010 ALA A CA 1
ATOM 7565 C C . ALA A 1 1010 ? 17.200 11.905 -55.341 1.00 82.75 1010 ALA A C 1
ATOM 7567 O O . ALA A 1 1010 ? 15.973 12.025 -55.274 1.00 82.75 1010 ALA A O 1
ATOM 7568 N N . ASN A 1 1011 ? 17.764 11.040 -56.194 1.00 85.94 1011 ASN A N 1
ATOM 7569 C CA . ASN A 1 1011 ? 17.063 10.325 -57.273 1.00 85.94 1011 ASN A CA 1
ATOM 7570 C C . ASN A 1 1011 ? 16.724 8.876 -56.900 1.00 85.94 1011 ASN A C 1
ATOM 7572 O O . ASN A 1 1011 ? 17.398 8.256 -56.082 1.00 85.94 1011 ASN A O 1
ATOM 7576 N N . ASN A 1 1012 ? 15.575 8.385 -57.366 1.00 86.44 1012 ASN A N 1
ATOM 7577 C CA . ASN A 1 1012 ? 14.941 7.187 -56.826 1.00 86.44 1012 ASN A CA 1
ATOM 7578 C C . ASN A 1 1012 ? 14.808 6.116 -57.911 1.00 86.44 1012 ASN A C 1
ATOM 7580 O O . ASN A 1 1012 ? 14.084 6.369 -58.879 1.00 86.44 1012 ASN A O 1
ATOM 7584 N N . PRO A 1 1013 ? 15.378 4.910 -57.729 1.00 90.94 1013 PRO A N 1
ATOM 7585 C CA . PRO A 1 1013 ? 15.172 3.823 -58.673 1.00 90.94 1013 PRO A CA 1
ATOM 7586 C C . PRO A 1 1013 ? 13.691 3.455 -58.808 1.00 90.94 1013 PRO A C 1
ATOM 7588 O O . PRO A 1 1013 ? 12.925 3.478 -57.835 1.00 90.94 1013 PRO A O 1
ATOM 7591 N N . ASN A 1 1014 ? 13.285 3.039 -60.008 1.00 91.38 1014 ASN A N 1
ATOM 7592 C CA . ASN A 1 1014 ? 11.908 2.629 -60.269 1.00 91.38 1014 ASN A CA 1
ATOM 7593 C C . ASN A 1 1014 ? 11.429 1.520 -59.312 1.00 91.38 1014 ASN A C 1
ATOM 7595 O O . ASN A 1 1014 ? 12.013 0.442 -59.211 1.00 91.38 1014 ASN A O 1
ATOM 7599 N N . GLY A 1 1015 ? 10.295 1.769 -58.650 1.00 88.38 1015 GLY A N 1
ATOM 7600 C CA . GLY A 1 1015 ? 9.634 0.809 -57.762 1.00 88.38 1015 GLY A CA 1
ATOM 7601 C C . GLY A 1 1015 ? 10.116 0.807 -56.307 1.00 88.38 1015 GLY A C 1
ATOM 7602 O O . GLY A 1 1015 ? 9.557 0.039 -55.518 1.00 88.38 1015 GLY A O 1
ATOM 7603 N N . LEU A 1 1016 ? 11.097 1.642 -55.939 1.00 90.44 1016 LEU A N 1
ATOM 7604 C CA . LEU A 1 1016 ? 11.501 1.855 -54.547 1.00 90.44 1016 LEU A CA 1
ATOM 7605 C C . LEU A 1 1016 ? 10.556 2.856 -53.861 1.00 90.44 1016 LEU A C 1
ATOM 7607 O O . LEU A 1 1016 ? 10.460 4.019 -54.256 1.00 90.44 1016 LEU A O 1
ATOM 7611 N N . ASN A 1 1017 ? 9.876 2.420 -52.799 1.00 87.88 1017 ASN A N 1
ATOM 7612 C CA . ASN A 1 1017 ? 9.065 3.302 -51.964 1.00 87.88 1017 ASN A CA 1
ATOM 7613 C C . ASN A 1 1017 ? 9.900 3.848 -50.796 1.00 87.88 1017 ASN A C 1
ATOM 7615 O O . ASN A 1 1017 ? 10.112 3.159 -49.801 1.00 87.88 1017 ASN A O 1
ATOM 7619 N N . ARG A 1 1018 ? 10.348 5.106 -50.892 1.00 80.81 1018 ARG A N 1
ATOM 7620 C CA . ARG A 1 1018 ? 11.148 5.752 -49.833 1.00 80.81 1018 ARG A CA 1
ATOM 7621 C C . ARG A 1 1018 ? 10.409 5.901 -48.504 1.00 80.81 1018 ARG A C 1
ATOM 7623 O O . ARG A 1 1018 ? 11.058 5.916 -47.467 1.00 80.81 1018 ARG A O 1
ATOM 7630 N N . ASN A 1 1019 ? 9.078 5.958 -48.521 1.00 79.81 1019 ASN A N 1
ATOM 7631 C CA . ASN A 1 1019 ? 8.279 6.107 -47.302 1.00 79.81 1019 ASN A CA 1
ATOM 7632 C C . ASN A 1 1019 ? 8.293 4.842 -46.424 1.00 79.81 1019 ASN A C 1
ATOM 7634 O O . ASN A 1 1019 ? 7.843 4.882 -45.283 1.00 79.81 1019 ASN A O 1
ATOM 7638 N N . GLU A 1 1020 ? 8.780 3.715 -46.952 1.00 81.31 1020 GLU A N 1
ATOM 7639 C CA . GLU A 1 1020 ? 8.959 2.461 -46.210 1.00 81.31 1020 GLU A CA 1
ATOM 7640 C C . GLU A 1 1020 ? 10.372 2.326 -45.620 1.00 81.31 1020 GLU A C 1
ATOM 7642 O O . GLU A 1 1020 ? 10.635 1.400 -44.849 1.00 81.31 1020 GLU A O 1
ATOM 7647 N N . LEU A 1 1021 ? 11.287 3.246 -45.954 1.00 86.12 1021 LEU A N 1
ATOM 7648 C CA . LEU A 1 1021 ? 12.630 3.264 -45.389 1.00 86.12 1021 LEU A CA 1
ATOM 7649 C C . LEU A 1 1021 ? 12.584 3.818 -43.968 1.00 86.12 1021 LEU A C 1
ATOM 7651 O O . LEU A 1 1021 ? 12.062 4.903 -43.702 1.00 86.12 1021 LEU A O 1
ATOM 7655 N N . SER A 1 1022 ? 13.150 3.053 -43.042 1.00 89.44 1022 SER A N 1
ATOM 7656 C CA . SER A 1 1022 ? 13.260 3.456 -41.649 1.00 89.44 1022 SER A CA 1
ATOM 7657 C C . SER A 1 1022 ? 14.541 2.931 -41.019 1.00 89.44 1022 SER A C 1
ATOM 7659 O O . SER A 1 1022 ? 15.158 1.966 -41.488 1.00 89.44 1022 SER A O 1
ATOM 7661 N N . ARG A 1 1023 ? 14.935 3.597 -39.934 1.00 93.62 1023 ARG A N 1
ATOM 7662 C CA . ARG A 1 1023 ? 16.046 3.203 -39.079 1.00 93.62 1023 ARG A CA 1
ATOM 7663 C C . ARG A 1 1023 ? 15.564 3.050 -37.647 1.00 93.62 1023 ARG A C 1
ATOM 7665 O O . ARG A 1 1023 ? 15.032 3.987 -37.063 1.00 93.62 1023 ARG A O 1
ATOM 7672 N N . LEU A 1 1024 ? 15.800 1.878 -37.083 1.00 94.88 1024 LEU A N 1
ATOM 7673 C CA . LEU A 1 1024 ? 15.666 1.577 -35.670 1.00 94.88 1024 LEU A CA 1
ATOM 7674 C C . LEU A 1 1024 ? 17.015 1.756 -34.978 1.00 94.88 1024 LEU A C 1
ATOM 7676 O O . LEU A 1 1024 ? 18.027 1.245 -35.459 1.00 94.88 1024 LEU A O 1
ATOM 7680 N N . LEU A 1 1025 ? 17.023 2.482 -33.866 1.00 92.69 1025 LEU A N 1
ATOM 7681 C CA . LEU A 1 1025 ? 18.213 2.834 -33.091 1.00 92.69 1025 LEU A CA 1
ATOM 7682 C C . LEU A 1 1025 ? 17.996 2.481 -31.621 1.00 92.69 1025 LEU A C 1
ATOM 7684 O O . LEU A 1 1025 ? 16.910 2.708 -31.095 1.00 92.69 1025 LEU A O 1
ATOM 7688 N N . GLU A 1 1026 ? 19.035 1.978 -30.960 1.00 90.81 1026 GLU A N 1
ATOM 7689 C CA . GLU A 1 1026 ? 19.039 1.646 -29.529 1.00 90.81 1026 GLU A CA 1
ATOM 7690 C C . GLU A 1 1026 ? 19.849 2.659 -28.716 1.00 90.81 1026 GLU A C 1
ATOM 7692 O O . GLU A 1 1026 ? 20.936 3.080 -29.132 1.00 90.81 1026 GLU A O 1
ATOM 7697 N N . PHE A 1 1027 ? 19.337 2.987 -27.529 1.00 88.12 1027 PHE A N 1
ATOM 7698 C CA . PHE A 1 1027 ? 19.950 3.908 -26.572 1.00 88.12 1027 PHE A CA 1
ATOM 7699 C C . PHE A 1 1027 ? 20.050 3.271 -25.183 1.00 88.12 1027 PHE A C 1
ATOM 7701 O O . PHE A 1 1027 ? 19.420 2.253 -24.904 1.00 88.12 1027 PHE A O 1
ATOM 7708 N N . GLU A 1 1028 ? 20.845 3.882 -24.307 1.00 84.00 1028 GLU A N 1
ATOM 7709 C CA . GLU A 1 1028 ? 20.743 3.625 -22.867 1.00 84.00 1028 GLU A CA 1
ATOM 7710 C C . GLU A 1 1028 ? 19.505 4.327 -22.301 1.00 84.00 1028 GLU A C 1
ATOM 7712 O O . GLU A 1 1028 ? 19.155 5.428 -22.740 1.00 84.00 1028 GLU A O 1
ATOM 7717 N N . SER A 1 1029 ? 18.854 3.709 -21.314 1.00 85.56 1029 SER A N 1
ATOM 7718 C CA . SER A 1 1029 ? 17.744 4.343 -20.594 1.00 85.56 1029 SER A CA 1
ATOM 7719 C C . SER A 1 1029 ? 18.228 5.593 -19.856 1.00 85.56 1029 SER A C 1
ATOM 7721 O O . SER A 1 1029 ? 19.272 5.579 -19.212 1.00 85.56 1029 SER A O 1
ATOM 7723 N N . GLY A 1 1030 ? 17.499 6.700 -20.005 1.00 82.81 1030 GLY A N 1
ATOM 7724 C CA . GLY A 1 1030 ? 17.880 8.012 -19.480 1.00 82.81 1030 GLY A CA 1
ATOM 7725 C C . GLY A 1 1030 ? 18.925 8.750 -20.325 1.00 82.81 1030 GLY A C 1
ATOM 7726 O O . GLY A 1 1030 ? 19.327 9.853 -19.952 1.00 82.81 1030 GLY A O 1
ATOM 7727 N N . GLY A 1 1031 ? 19.358 8.184 -21.457 1.00 87.69 1031 GLY A N 1
ATOM 7728 C CA . GLY A 1 1031 ? 20.378 8.770 -22.321 1.00 87.69 1031 GLY A CA 1
ATOM 7729 C C . GLY A 1 1031 ? 19.940 10.083 -22.977 1.00 87.69 1031 GLY A C 1
ATOM 7730 O O . GLY A 1 1031 ? 18.801 10.224 -23.429 1.00 87.69 1031 GLY A O 1
ATOM 7731 N N . ASN A 1 1032 ? 20.878 11.031 -23.073 1.00 94.50 1032 ASN A N 1
ATOM 7732 C CA . ASN A 1 1032 ? 20.704 12.281 -23.811 1.00 94.50 1032 ASN A CA 1
ATOM 7733 C C . ASN A 1 1032 ? 21.364 12.186 -25.193 1.00 94.50 1032 ASN A C 1
ATOM 7735 O O . ASN A 1 1032 ? 22.463 11.640 -25.334 1.00 94.50 1032 ASN A O 1
ATOM 7739 N N . PHE A 1 1033 ? 20.721 12.737 -26.220 1.00 96.75 1033 PHE A N 1
ATOM 7740 C CA . PHE A 1 1033 ? 21.237 12.711 -27.589 1.00 96.75 1033 PHE A CA 1
ATOM 7741 C C . PHE A 1 1033 ? 20.795 13.921 -28.417 1.00 96.75 1033 PHE A C 1
ATOM 7743 O O . PHE A 1 1033 ? 19.859 14.643 -28.068 1.00 96.75 1033 PHE A O 1
ATOM 7750 N N . ARG A 1 1034 ? 21.502 14.138 -29.527 1.00 97.12 1034 ARG A N 1
ATOM 7751 C CA . ARG A 1 1034 ? 21.280 15.205 -30.512 1.00 97.12 1034 ARG A CA 1
ATOM 7752 C C . ARG A 1 1034 ? 21.446 14.653 -31.929 1.00 97.12 1034 ARG A C 1
ATOM 7754 O O . ARG A 1 1034 ? 21.951 13.544 -32.113 1.00 97.12 1034 ARG A O 1
ATOM 7761 N N . PHE A 1 1035 ? 21.048 15.442 -32.925 1.00 97.38 1035 PHE A N 1
ATOM 7762 C CA . PHE A 1 1035 ? 21.218 15.116 -34.342 1.00 97.38 1035 PHE A CA 1
ATOM 7763 C C . PHE A 1 1035 ? 22.159 16.102 -35.028 1.00 97.38 1035 PHE A C 1
ATOM 7765 O O . PHE A 1 1035 ? 22.220 17.276 -34.660 1.00 97.38 1035 PHE A O 1
ATOM 7772 N N . LEU A 1 1036 ? 22.869 15.614 -36.040 1.00 97.31 1036 LEU A N 1
ATOM 7773 C CA . LEU A 1 1036 ? 23.642 16.428 -36.973 1.00 97.31 1036 LEU A CA 1
ATOM 7774 C C . LEU A 1 1036 ? 23.359 15.976 -38.405 1.00 97.31 1036 LEU A C 1
ATOM 7776 O O . LEU A 1 1036 ? 22.979 14.824 -38.628 1.00 97.31 1036 LEU A O 1
ATOM 7780 N N . LEU A 1 1037 ? 23.566 16.877 -39.358 1.00 97.31 1037 LEU A N 1
ATOM 7781 C CA . LEU A 1 1037 ? 23.462 16.594 -40.784 1.00 97.31 1037 LEU A CA 1
ATOM 7782 C C . LEU A 1 1037 ? 24.814 16.860 -41.445 1.00 97.31 1037 LEU A C 1
ATOM 7784 O O . LEU A 1 1037 ? 25.352 17.958 -41.314 1.00 97.31 1037 LEU A O 1
ATOM 7788 N N . VAL A 1 1038 ? 25.364 15.881 -42.160 1.00 96.62 1038 VAL A N 1
ATOM 7789 C CA . VAL A 1 1038 ? 26.531 16.097 -43.022 1.00 96.62 1038 VAL A CA 1
ATOM 7790 C C . VAL A 1 1038 ? 26.036 16.436 -44.420 1.00 96.62 1038 VAL A C 1
ATOM 7792 O O . VAL A 1 1038 ? 25.351 15.643 -45.069 1.00 96.62 1038 VAL A O 1
ATOM 7795 N N . LYS A 1 1039 ? 26.370 17.642 -44.873 1.00 93.56 1039 LYS A N 1
ATOM 7796 C CA . LYS A 1 1039 ? 25.898 18.193 -46.139 1.00 93.56 1039 LYS A CA 1
ATOM 7797 C C . LYS A 1 1039 ? 26.631 17.572 -47.329 1.00 93.56 1039 LYS A C 1
ATOM 7799 O O . LYS A 1 1039 ? 27.856 17.657 -47.407 1.00 93.56 1039 LYS A O 1
ATOM 7804 N N . ASN A 1 1040 ? 25.872 17.012 -48.276 1.00 92.81 1040 ASN A N 1
ATOM 7805 C CA . ASN A 1 1040 ? 26.358 16.440 -49.544 1.00 92.81 1040 ASN A CA 1
ATOM 7806 C C . ASN A 1 1040 ? 27.610 15.543 -49.424 1.00 92.81 1040 ASN A C 1
ATOM 7808 O O . ASN A 1 1040 ? 28.517 15.590 -50.263 1.00 92.81 1040 ASN A O 1
ATOM 7812 N N . SER A 1 1041 ? 27.723 14.817 -48.316 1.00 93.94 1041 SER A N 1
ATOM 7813 C CA . SER A 1 1041 ? 28.919 14.070 -47.939 1.00 93.94 1041 SER A CA 1
ATOM 7814 C C . SER A 1 1041 ? 28.590 13.130 -46.778 1.00 93.94 1041 SER A C 1
ATOM 7816 O O . SER A 1 1041 ? 27.423 12.848 -46.519 1.00 93.94 1041 SER A O 1
ATOM 7818 N N . SER A 1 1042 ? 29.614 12.653 -46.071 1.00 93.88 1042 SER A N 1
ATOM 7819 C CA . SER A 1 1042 ? 29.461 11.739 -44.950 1.00 93.88 1042 SER A CA 1
ATOM 7820 C C . SER A 1 1042 ? 30.409 11.928 -43.802 1.00 93.88 1042 SER A C 1
ATOM 7822 O O . SER A 1 1042 ? 31.467 12.549 -43.924 1.00 93.88 1042 SER A O 1
ATOM 7824 N N . ILE A 1 1043 ? 30.038 11.313 -42.685 1.00 94.75 1043 ILE A N 1
ATOM 7825 C CA . ILE A 1 1043 ? 30.826 11.307 -41.470 1.00 94.75 1043 ILE A CA 1
ATOM 7826 C C . ILE A 1 1043 ? 32.222 10.728 -41.694 1.00 94.75 1043 ILE A C 1
ATOM 7828 O O . ILE A 1 1043 ? 33.195 11.297 -41.200 1.00 94.75 1043 ILE A O 1
ATOM 7832 N N . ASP A 1 1044 ? 32.349 9.666 -42.488 1.00 93.44 1044 ASP A N 1
ATOM 7833 C CA . ASP A 1 1044 ? 33.646 9.047 -42.752 1.00 93.44 1044 ASP A CA 1
ATOM 7834 C C . ASP A 1 1044 ? 34.547 9.962 -43.597 1.00 93.44 1044 ASP A C 1
ATOM 7836 O O . ASP A 1 1044 ? 35.739 10.106 -43.311 1.00 93.44 1044 ASP A O 1
ATOM 7840 N N . ALA A 1 1045 ? 33.974 10.687 -44.564 1.00 93.31 1045 ALA A N 1
ATOM 7841 C CA . ALA A 1 1045 ? 34.704 11.690 -45.335 1.00 93.31 1045 ALA A CA 1
ATOM 7842 C C . ALA A 1 1045 ? 35.128 12.895 -44.474 1.00 93.31 1045 ALA A C 1
ATOM 7844 O O . ALA A 1 1045 ? 36.219 13.441 -44.669 1.00 93.31 1045 ALA A O 1
ATOM 7845 N N . VAL A 1 1046 ? 34.301 13.312 -43.508 1.00 95.06 1046 VAL A N 1
ATOM 7846 C CA . VAL A 1 1046 ? 34.654 14.372 -42.547 1.00 95.06 1046 VAL A CA 1
ATOM 7847 C C . VAL A 1 1046 ? 35.783 13.909 -41.621 1.00 95.06 1046 VAL A C 1
ATOM 7849 O O . VAL A 1 1046 ? 36.779 14.618 -41.483 1.00 95.06 1046 VAL A O 1
ATOM 7852 N N . LYS A 1 1047 ? 35.694 12.700 -41.048 1.00 92.88 1047 LYS A N 1
ATOM 7853 C CA . LYS A 1 1047 ? 36.724 12.128 -40.157 1.00 92.88 1047 LYS A CA 1
ATOM 7854 C C . LYS A 1 1047 ? 38.087 11.974 -40.835 1.00 92.88 1047 LYS A C 1
ATOM 7856 O O . LYS A 1 1047 ? 39.119 12.120 -40.188 1.00 92.88 1047 LYS A O 1
ATOM 7861 N N . GLN A 1 1048 ? 38.107 11.740 -42.146 1.00 91.06 1048 GLN A N 1
ATOM 7862 C CA . GLN A 1 1048 ? 39.340 11.687 -42.941 1.00 91.06 1048 GLN A CA 1
ATOM 7863 C C . GLN A 1 1048 ? 39.847 13.059 -43.419 1.00 91.06 1048 GLN A C 1
ATOM 7865 O O . GLN A 1 1048 ? 40.840 13.131 -44.148 1.00 91.06 1048 GLN A O 1
ATOM 7870 N N . GLY A 1 1049 ? 39.166 14.153 -43.065 1.00 91.94 1049 GLY A N 1
ATOM 7871 C CA . GLY A 1 1049 ? 39.512 15.504 -43.511 1.00 91.94 1049 GLY A CA 1
ATOM 7872 C C . GLY A 1 1049 ? 39.285 15.743 -45.008 1.00 91.94 1049 GLY A C 1
ATOM 7873 O O . GLY A 1 1049 ? 39.865 16.668 -45.577 1.00 91.94 1049 GLY A O 1
ATOM 7874 N N . LYS A 1 1050 ? 38.470 14.908 -45.669 1.00 90.94 1050 LYS A N 1
ATOM 7875 C CA . LYS A 1 1050 ? 38.072 15.076 -47.079 1.00 90.94 1050 LYS A CA 1
ATOM 7876 C C . LYS A 1 1050 ? 36.915 16.060 -47.239 1.00 90.94 1050 LYS A C 1
ATOM 7878 O O . LYS A 1 1050 ? 36.756 16.634 -48.311 1.00 90.94 1050 LYS A O 1
ATOM 7883 N N . THR A 1 1051 ? 36.128 16.244 -46.182 1.00 93.69 1051 THR A N 1
ATOM 7884 C CA . THR A 1 1051 ? 35.018 17.203 -46.099 1.00 93.69 1051 THR A CA 1
ATOM 7885 C C . THR A 1 1051 ? 35.279 18.191 -44.967 1.00 93.69 1051 THR A C 1
ATOM 7887 O O . THR A 1 1051 ? 35.856 17.822 -43.944 1.00 93.69 1051 THR A O 1
ATOM 7890 N N . SER A 1 1052 ? 34.890 19.453 -45.160 1.00 95.25 1052 SER A N 1
ATOM 7891 C CA . SER A 1 1052 ? 35.080 20.502 -44.158 1.00 95.25 1052 SER A CA 1
ATOM 7892 C C . SER A 1 1052 ? 34.195 20.256 -42.935 1.00 95.25 1052 SER A C 1
ATOM 7894 O O . SER A 1 1052 ? 33.031 19.893 -43.075 1.00 95.25 1052 SER A O 1
ATOM 7896 N N . LEU A 1 1053 ? 34.693 20.558 -41.731 1.00 94.44 1053 LEU A N 1
ATOM 7897 C CA . LEU A 1 1053 ? 33.856 20.587 -40.521 1.00 94.44 1053 LEU A CA 1
ATOM 7898 C C . LEU A 1 1053 ? 32.709 21.608 -40.629 1.00 94.44 1053 LEU A C 1
ATOM 7900 O O . LEU A 1 1053 ? 31.706 21.468 -39.940 1.00 94.44 1053 LEU A O 1
ATOM 7904 N N . GLY A 1 1054 ? 32.838 22.619 -41.499 1.00 91.81 1054 GLY A N 1
ATOM 7905 C CA . GLY A 1 1054 ? 31.773 23.589 -41.781 1.00 91.81 1054 GLY A CA 1
ATOM 7906 C C . GLY A 1 1054 ? 30.578 23.013 -42.550 1.00 91.81 1054 GLY A C 1
ATOM 7907 O O . GLY A 1 1054 ? 29.528 23.646 -42.568 1.00 91.81 1054 GLY A O 1
ATOM 7908 N N . ASP A 1 1055 ? 30.721 21.823 -43.141 1.00 95.44 1055 ASP A N 1
ATOM 7909 C CA . ASP A 1 1055 ? 29.630 21.094 -43.803 1.00 95.44 1055 ASP A CA 1
ATOM 7910 C C . ASP A 1 1055 ? 28.887 20.152 -42.833 1.00 95.44 1055 ASP A C 1
ATOM 7912 O O . ASP A 1 1055 ? 27.974 19.431 -43.236 1.00 95.44 1055 ASP A O 1
ATOM 7916 N N . VAL A 1 1056 ? 29.254 20.163 -41.544 1.00 97.12 1056 VAL A N 1
ATOM 7917 C CA . VAL A 1 1056 ? 28.517 19.496 -40.466 1.00 97.12 1056 VAL A CA 1
ATOM 7918 C C . VAL A 1 1056 ? 27.547 20.496 -39.842 1.00 97.12 1056 VAL A C 1
ATOM 7920 O O . VAL A 1 1056 ? 27.944 21.418 -39.127 1.00 97.12 1056 VAL A O 1
ATOM 7923 N N . LEU A 1 1057 ? 26.259 20.312 -40.110 1.00 96.31 1057 LEU A N 1
ATOM 7924 C CA . LEU A 1 1057 ? 25.196 21.181 -39.628 1.00 96.31 1057 LEU A CA 1
ATOM 7925 C C . LEU A 1 1057 ? 24.641 20.658 -38.299 1.00 96.31 1057 LEU A C 1
ATOM 7927 O O . LEU A 1 1057 ? 24.199 19.514 -38.190 1.00 96.31 1057 LEU A O 1
ATOM 7931 N N . PHE A 1 1058 ? 24.620 21.532 -37.295 1.00 96.38 1058 PHE A N 1
ATOM 7932 C CA . PHE A 1 1058 ? 23.896 21.330 -36.038 1.00 96.38 1058 PHE A CA 1
ATOM 7933 C C . PHE A 1 1058 ? 22.591 22.131 -36.043 1.00 96.38 1058 PHE A C 1
ATOM 7935 O O . PHE A 1 1058 ? 22.397 23.013 -36.884 1.00 96.38 1058 PHE A O 1
ATOM 7942 N N . SER A 1 1059 ? 21.704 21.853 -35.085 1.00 94.44 1059 SER A N 1
ATOM 7943 C CA . SER A 1 1059 ? 20.462 22.610 -34.907 1.00 94.44 1059 SER A CA 1
ATOM 7944 C C . SER A 1 1059 ? 20.727 24.100 -34.669 1.00 94.44 1059 SER A C 1
ATOM 7946 O O . SER A 1 1059 ? 21.460 24.481 -33.756 1.00 94.44 1059 SER A O 1
ATOM 7948 N N . SER A 1 1060 ? 20.061 24.947 -35.449 1.00 92.56 1060 SER A N 1
ATOM 7949 C CA . SER A 1 1060 ? 19.971 26.397 -35.269 1.00 92.56 1060 SER A CA 1
ATOM 7950 C C . SER A 1 1060 ? 18.675 26.904 -35.904 1.00 92.56 1060 SER A C 1
ATOM 7952 O O . SER A 1 1060 ? 18.060 26.191 -36.699 1.00 92.56 1060 SER A O 1
ATOM 7954 N N . GLU A 1 1061 ? 18.290 28.151 -35.621 1.00 90.38 1061 GLU A N 1
ATOM 7955 C CA . GLU A 1 1061 ? 17.092 28.770 -36.215 1.00 90.38 1061 GLU A CA 1
ATOM 7956 C C . GLU A 1 1061 ? 17.109 28.809 -37.752 1.00 90.38 1061 GLU A C 1
ATOM 7958 O O . GLU A 1 1061 ? 16.053 28.964 -38.358 1.00 90.38 1061 GLU A O 1
ATOM 7963 N N . THR A 1 1062 ? 18.278 28.665 -38.386 1.00 92.00 1062 THR A N 1
ATOM 7964 C CA . THR A 1 1062 ? 18.438 28.688 -39.847 1.00 92.00 1062 THR A CA 1
ATOM 7965 C C . THR A 1 1062 ? 18.690 27.318 -40.470 1.00 92.00 1062 THR A C 1
ATOM 7967 O O . THR A 1 1062 ? 18.695 27.227 -41.688 1.00 92.00 1062 THR A O 1
ATOM 7970 N N . THR A 1 1063 ? 18.940 26.272 -39.677 1.00 94.00 1063 THR A N 1
ATOM 7971 C CA . THR A 1 1063 ? 19.333 24.941 -40.192 1.00 94.00 1063 THR A CA 1
ATOM 7972 C C . THR A 1 1063 ? 18.372 23.825 -39.800 1.00 94.00 1063 THR A C 1
ATOM 7974 O O . THR A 1 1063 ? 18.315 22.812 -40.491 1.00 94.00 1063 THR A O 1
ATOM 7977 N N . GLN A 1 1064 ? 17.605 23.972 -38.712 1.00 95.62 1064 GLN A N 1
ATOM 7978 C CA . GLN A 1 1064 ? 16.649 22.950 -38.289 1.00 95.62 1064 GLN A CA 1
ATOM 7979 C C . GLN A 1 1064 ? 15.383 23.533 -37.646 1.00 95.62 1064 GLN A C 1
ATOM 7981 O O . GLN A 1 1064 ? 15.435 24.426 -36.802 1.00 95.62 1064 GLN A O 1
ATOM 7986 N N . LYS A 1 1065 ? 14.232 22.947 -37.983 1.00 95.12 1065 LYS A N 1
ATOM 7987 C CA . LYS A 1 1065 ? 12.965 23.088 -37.263 1.00 95.12 1065 LYS A CA 1
ATOM 7988 C C . LYS A 1 1065 ? 12.614 21.770 -36.583 1.00 95.12 1065 LYS A C 1
ATOM 7990 O O . LYS A 1 1065 ? 12.575 20.721 -37.220 1.00 95.12 1065 LYS A O 1
ATOM 7995 N N . ILE A 1 1066 ? 12.317 21.840 -35.287 1.00 94.88 1066 ILE A N 1
ATOM 7996 C CA . ILE A 1 1066 ? 11.895 20.691 -34.480 1.00 94.88 1066 ILE A CA 1
ATOM 7997 C C . ILE A 1 1066 ? 10.436 20.898 -34.091 1.00 94.88 1066 ILE A C 1
ATOM 7999 O O . ILE A 1 1066 ? 10.120 21.845 -33.369 1.00 94.88 1066 ILE A O 1
ATOM 8003 N N . THR A 1 1067 ? 9.556 20.008 -34.545 1.00 93.19 1067 THR A N 1
ATOM 8004 C CA . THR A 1 1067 ? 8.115 20.086 -34.269 1.00 93.19 1067 THR A CA 1
ATOM 8005 C C . THR A 1 1067 ? 7.691 18.917 -33.395 1.00 93.19 1067 THR A C 1
ATOM 8007 O O . THR A 1 1067 ? 7.918 17.765 -33.754 1.00 93.19 1067 THR A O 1
ATOM 8010 N N . LEU A 1 1068 ? 7.058 19.198 -32.254 1.00 87.50 1068 LEU A N 1
ATOM 8011 C CA . LEU A 1 1068 ? 6.415 18.164 -31.444 1.00 87.50 1068 LEU A CA 1
ATOM 8012 C C . LEU A 1 1068 ? 5.090 17.775 -32.109 1.00 87.50 1068 LEU A C 1
ATOM 8014 O O . LEU A 1 1068 ? 4.238 18.638 -32.316 1.00 87.50 1068 LEU A O 1
ATOM 8018 N N . VAL A 1 1069 ? 4.927 16.497 -32.448 1.00 84.31 1069 VAL A N 1
ATOM 8019 C CA . VAL A 1 1069 ? 3.749 16.005 -33.189 1.00 84.31 1069 VAL A CA 1
ATOM 8020 C C . VAL A 1 1069 ? 2.823 15.182 -32.286 1.00 84.31 1069 VAL A C 1
ATOM 8022 O O . VAL A 1 1069 ? 1.617 15.127 -32.518 1.00 84.31 1069 VAL A O 1
ATOM 8025 N N . GLY A 1 1070 ? 3.356 14.613 -31.202 1.00 78.31 1070 GLY A N 1
ATOM 8026 C CA . GLY A 1 1070 ? 2.589 13.884 -30.196 1.00 78.31 1070 GLY A CA 1
ATOM 8027 C C . GLY A 1 1070 ? 3.430 13.523 -28.973 1.00 78.31 1070 GLY A C 1
ATOM 8028 O O . GLY A 1 1070 ? 4.602 13.889 -28.873 1.00 78.31 1070 GLY A O 1
ATOM 8029 N N . ALA A 1 1071 ? 2.836 12.789 -28.031 1.00 76.75 1071 ALA A N 1
ATOM 8030 C CA . ALA A 1 1071 ? 3.595 12.198 -26.933 1.00 76.75 1071 ALA A CA 1
ATOM 8031 C C . ALA A 1 1071 ? 4.588 11.170 -27.503 1.00 76.75 1071 ALA A C 1
ATOM 8033 O O . ALA A 1 1071 ? 4.185 10.274 -28.242 1.00 76.75 1071 ALA A O 1
ATOM 8034 N N . ASN A 1 1072 ? 5.871 11.305 -27.159 1.00 89.00 1072 ASN A N 1
ATOM 8035 C CA . ASN A 1 1072 ? 6.967 10.455 -27.639 1.00 89.00 1072 ASN A CA 1
ATOM 8036 C C . ASN A 1 1072 ? 7.246 10.511 -29.155 1.00 89.00 1072 ASN A C 1
ATOM 8038 O O . ASN A 1 1072 ? 7.799 9.562 -29.719 1.00 89.00 1072 ASN A O 1
ATOM 8042 N N . GLU A 1 1073 ? 6.881 11.613 -29.816 1.00 93.88 1073 GLU A N 1
ATOM 8043 C CA . GLU A 1 1073 ? 7.056 11.774 -31.259 1.00 93.88 1073 GLU A CA 1
ATOM 8044 C C . GLU A 1 1073 ? 7.381 13.218 -31.665 1.00 93.88 1073 GLU A C 1
ATOM 8046 O O . GLU A 1 1073 ? 6.710 14.170 -31.250 1.00 93.88 1073 GLU A O 1
ATOM 8051 N N . PHE A 1 1074 ? 8.365 13.380 -32.549 1.00 94.88 1074 PHE A N 1
ATOM 8052 C CA . PHE A 1 1074 ? 8.715 14.671 -33.137 1.00 94.88 1074 PHE A CA 1
ATOM 8053 C C . PHE A 1 1074 ? 9.149 14.553 -34.598 1.00 94.88 1074 PHE A C 1
ATOM 8055 O O . PHE A 1 1074 ? 9.577 13.498 -35.062 1.00 94.88 1074 PHE A O 1
ATOM 8062 N N . THR A 1 1075 ? 9.074 15.673 -35.310 1.00 95.88 1075 THR A N 1
ATOM 8063 C CA . THR A 1 1075 ? 9.625 15.835 -36.656 1.00 95.88 1075 THR A CA 1
ATOM 8064 C C . THR A 1 1075 ? 10.862 16.722 -36.600 1.00 95.88 1075 THR A C 1
ATOM 8066 O O . THR A 1 1075 ? 10.838 17.770 -35.947 1.00 95.88 1075 THR A O 1
ATOM 8069 N N . LEU A 1 1076 ? 11.921 16.315 -37.301 1.00 95.94 1076 LEU A N 1
ATOM 8070 C CA . LEU A 1 1076 ? 13.073 17.156 -37.616 1.00 95.94 1076 LEU A CA 1
ATOM 8071 C C . LEU A 1 1076 ? 13.010 17.529 -39.097 1.00 95.94 1076 LEU A C 1
ATOM 8073 O O . LEU A 1 1076 ? 13.077 16.648 -39.952 1.00 95.94 1076 LEU A O 1
ATOM 8077 N N . SER A 1 1077 ? 12.905 18.821 -39.375 1.00 96.12 1077 SER A N 1
ATOM 8078 C CA . SER A 1 1077 ? 12.891 19.388 -40.724 1.00 96.12 1077 SER A CA 1
ATOM 8079 C C . SER A 1 1077 ? 14.162 20.219 -40.894 1.00 96.12 1077 SER A C 1
ATOM 8081 O O . SER A 1 1077 ? 14.387 21.163 -40.133 1.00 96.12 1077 SER A O 1
ATOM 8083 N N . TRP A 1 1078 ? 15.028 19.828 -41.821 1.00 96.25 1078 TRP A N 1
ATOM 8084 C CA . TRP A 1 1078 ? 16.354 20.407 -42.022 1.00 96.25 1078 TRP A CA 1
ATOM 8085 C C . TRP A 1 1078 ? 16.405 21.314 -43.246 1.00 96.25 1078 TRP A C 1
ATOM 8087 O O . TRP A 1 1078 ? 15.685 21.116 -44.222 1.00 96.25 1078 TRP A O 1
ATOM 8097 N N . GLU A 1 1079 ? 17.311 22.280 -43.164 1.00 94.25 1079 GLU A N 1
ATOM 8098 C CA . GLU A 1 1079 ? 17.692 23.195 -44.229 1.00 94.25 1079 GLU A CA 1
ATOM 8099 C C . GLU A 1 1079 ? 19.201 23.049 -44.471 1.00 94.25 1079 GLU A C 1
ATOM 8101 O O . GLU A 1 1079 ? 20.007 23.248 -43.554 1.00 94.25 1079 GLU A O 1
ATOM 8106 N N . ASP A 1 1080 ? 19.585 22.668 -45.689 1.00 90.50 1080 ASP A N 1
ATOM 8107 C CA . ASP A 1 1080 ? 20.979 22.449 -46.085 1.00 90.50 1080 ASP A CA 1
ATOM 8108 C C . ASP A 1 1080 ? 21.579 23.640 -46.858 1.00 90.50 1080 ASP A C 1
ATOM 8110 O O . ASP A 1 1080 ? 22.789 23.672 -47.137 1.00 90.50 1080 ASP A O 1
ATOM 8114 N N . GLY A 1 1081 ? 20.762 24.656 -47.156 1.00 86.56 1081 GLY A N 1
ATOM 8115 C CA . GLY A 1 1081 ? 21.148 25.864 -47.876 1.00 86.56 1081 GLY A CA 1
ATOM 8116 C C . GLY A 1 1081 ? 21.068 25.732 -49.398 1.00 86.56 1081 GLY A C 1
ATOM 8117 O O . GLY A 1 1081 ? 21.692 26.536 -50.101 1.00 86.56 1081 GLY A O 1
ATOM 8118 N N . THR A 1 1082 ? 20.354 24.731 -49.916 1.00 81.75 1082 THR A N 1
ATOM 8119 C CA . THR A 1 1082 ? 19.972 24.607 -51.329 1.00 81.75 1082 THR A CA 1
ATOM 8120 C C . THR A 1 1082 ? 18.477 24.853 -51.521 1.00 81.75 1082 THR A C 1
ATOM 8122 O O . THR A 1 1082 ? 17.749 25.116 -50.578 1.00 81.75 1082 THR A O 1
ATOM 8125 N N . GLY A 1 1083 ? 18.008 24.895 -52.773 1.00 80.88 1083 GLY A N 1
ATOM 8126 C CA . GLY A 1 1083 ? 16.583 25.088 -53.044 1.00 80.88 1083 GLY A CA 1
ATOM 8127 C C . GLY A 1 1083 ? 16.000 26.363 -52.413 1.00 80.88 1083 GLY A C 1
ATOM 8128 O O . GLY A 1 1083 ? 16.488 27.473 -52.646 1.00 80.88 1083 GLY A O 1
ATOM 8129 N N . ASN A 1 1084 ? 14.904 26.209 -51.668 1.00 82.50 1084 ASN A N 1
ATOM 8130 C CA . ASN A 1 1084 ? 14.241 27.300 -50.962 1.00 82.50 1084 ASN A CA 1
ATOM 8131 C C . ASN A 1 1084 ? 14.710 27.354 -49.506 1.00 82.50 1084 ASN A C 1
ATOM 8133 O O . ASN A 1 1084 ? 14.108 26.720 -48.647 1.00 82.50 1084 ASN A O 1
ATOM 8137 N N . ILE A 1 1085 ? 15.680 28.237 -49.252 1.00 80.19 1085 ILE A N 1
ATOM 8138 C CA . ILE A 1 1085 ? 16.460 28.350 -48.006 1.00 80.19 1085 ILE A CA 1
ATOM 8139 C C . ILE A 1 1085 ? 15.700 28.761 -46.725 1.00 80.19 1085 ILE A C 1
ATOM 8141 O O . ILE A 1 1085 ? 16.271 29.335 -45.796 1.00 80.19 1085 ILE A O 1
ATOM 8145 N N . SER A 1 1086 ? 14.379 28.611 -46.705 1.00 81.69 1086 SER A N 1
ATOM 8146 C CA . SER A 1 1086 ? 13.509 29.048 -45.611 1.00 81.69 1086 SER A CA 1
ATOM 8147 C C . SER A 1 1086 ? 12.339 28.106 -45.321 1.00 81.69 1086 SER A C 1
ATOM 8149 O O . SER A 1 1086 ? 11.610 28.327 -44.341 1.00 81.69 1086 SER A O 1
ATOM 8151 N N . ASP A 1 1087 ? 12.132 27.062 -46.135 1.00 89.50 1087 ASP A N 1
ATOM 8152 C CA . ASP A 1 1087 ? 11.011 26.137 -45.954 1.00 89.50 1087 ASP A CA 1
ATOM 8153 C C . ASP A 1 1087 ? 11.352 24.888 -45.133 1.00 89.50 1087 ASP A C 1
ATOM 8155 O O . ASP A 1 1087 ? 10.419 24.318 -44.560 1.00 89.50 1087 ASP A O 1
ATOM 8159 N N . PHE A 1 1088 ? 12.645 24.572 -44.944 1.00 92.94 1088 PHE A N 1
ATOM 8160 C CA . PHE A 1 1088 ? 13.148 23.429 -44.166 1.00 92.94 1088 PHE A CA 1
ATOM 8161 C C . PHE A 1 1088 ? 12.669 22.080 -44.718 1.00 92.94 1088 PHE A C 1
ATOM 8163 O O . PHE A 1 1088 ? 12.447 21.134 -43.962 1.00 92.94 1088 PHE A O 1
ATOM 8170 N N . LYS A 1 1089 ? 12.454 21.993 -46.034 1.00 91.81 1089 LYS A N 1
ATOM 8171 C CA . LYS A 1 1089 ? 11.968 20.773 -46.695 1.00 91.81 1089 LYS A CA 1
ATOM 8172 C C . LYS A 1 1089 ? 13.068 19.976 -47.387 1.00 91.81 1089 LYS A C 1
ATOM 8174 O O . LYS A 1 1089 ? 12.761 19.010 -48.089 1.00 91.81 1089 LYS A O 1
ATOM 8179 N N . ASP A 1 1090 ? 14.328 20.357 -47.198 1.00 92.25 1090 ASP A N 1
ATOM 8180 C CA . ASP A 1 1090 ? 15.461 19.660 -47.804 1.00 92.25 1090 ASP A CA 1
ATOM 8181 C C . ASP A 1 1090 ? 15.555 18.232 -47.287 1.00 92.25 1090 ASP A C 1
ATOM 8183 O O . ASP A 1 1090 ? 15.710 17.314 -48.081 1.00 92.25 1090 ASP A O 1
ATOM 8187 N N . LEU A 1 1091 ? 15.371 18.029 -45.979 1.00 92.88 1091 LEU A N 1
ATOM 8188 C CA . LEU A 1 1091 ? 15.248 16.705 -45.378 1.00 92.88 1091 LEU A CA 1
ATOM 8189 C C . LEU A 1 1091 ? 14.308 16.747 -44.174 1.00 92.88 1091 LEU A C 1
ATOM 8191 O O . LEU A 1 1091 ? 14.586 17.411 -43.178 1.00 92.88 1091 LEU A O 1
ATOM 8195 N N . GLU A 1 1092 ? 13.227 15.977 -44.229 1.00 94.12 1092 GLU A N 1
ATOM 8196 C CA . GLU A 1 1092 ? 12.246 15.872 -43.155 1.00 94.12 1092 GLU A CA 1
ATOM 8197 C C . GLU A 1 1092 ? 12.150 14.431 -42.662 1.00 94.12 1092 GLU A C 1
ATOM 8199 O O . GLU A 1 1092 ? 11.896 13.497 -43.432 1.00 94.12 1092 GLU A O 1
ATOM 8204 N N . VAL A 1 1093 ? 12.328 14.247 -41.354 1.00 94.62 1093 VAL A N 1
ATOM 8205 C CA . VAL A 1 1093 ? 12.268 12.935 -40.710 1.00 94.62 1093 VAL A CA 1
ATOM 8206 C C . VAL A 1 1093 ? 11.331 12.951 -39.516 1.00 94.62 1093 VAL A C 1
ATOM 8208 O O . VAL A 1 1093 ? 11.299 13.902 -38.735 1.00 94.62 1093 VAL A O 1
ATOM 8211 N N . LYS A 1 1094 ? 10.586 11.863 -39.357 1.00 94.56 1094 LYS A N 1
ATOM 8212 C CA . LYS A 1 1094 ? 9.746 11.597 -38.194 1.00 94.56 1094 LYS A CA 1
ATOM 8213 C C . LYS A 1 1094 ? 10.484 10.666 -37.241 1.00 94.56 1094 LYS A C 1
ATOM 8215 O O . LYS A 1 1094 ? 10.996 9.636 -37.675 1.00 94.56 1094 LYS A O 1
ATOM 8220 N N . ILE A 1 1095 ? 10.513 11.015 -35.960 1.00 95.62 1095 ILE A N 1
ATOM 8221 C CA . ILE A 1 1095 ? 11.179 10.254 -34.904 1.00 95.62 1095 ILE A CA 1
ATOM 8222 C C . ILE A 1 1095 ? 10.156 9.858 -33.854 1.00 95.62 1095 ILE A C 1
ATOM 8224 O O . ILE A 1 1095 ? 9.490 10.712 -33.269 1.00 95.62 1095 ILE A O 1
ATOM 8228 N N . THR A 1 1096 ? 10.059 8.558 -33.608 1.00 94.69 1096 THR A N 1
ATOM 8229 C CA . THR A 1 1096 ? 9.055 7.971 -32.724 1.00 94.69 1096 THR A CA 1
ATOM 8230 C C . THR A 1 1096 ? 9.726 6.992 -31.765 1.00 94.69 1096 THR A C 1
ATOM 8232 O O . THR A 1 1096 ? 10.540 6.167 -32.183 1.00 94.69 1096 THR A O 1
ATOM 8235 N N . PHE A 1 1097 ? 9.385 7.064 -30.477 1.00 94.25 1097 PHE A N 1
ATOM 8236 C CA . PHE A 1 1097 ? 9.734 6.008 -29.523 1.00 94.25 1097 PHE A CA 1
ATOM 8237 C C . PHE A 1 1097 ? 9.076 4.689 -29.934 1.00 94.25 1097 PHE A C 1
ATOM 8239 O O . PHE A 1 1097 ? 7.898 4.662 -30.285 1.00 94.25 1097 PHE A O 1
ATOM 8246 N N . THR A 1 1098 ? 9.803 3.581 -29.854 1.00 91.31 1098 THR A N 1
ATOM 8247 C CA . THR A 1 1098 ? 9.272 2.270 -30.231 1.00 91.31 1098 THR A CA 1
ATOM 8248 C C . THR A 1 1098 ? 9.801 1.170 -29.325 1.00 91.31 1098 THR A C 1
ATOM 8250 O O . THR A 1 1098 ? 10.906 1.252 -28.803 1.00 91.31 1098 THR A O 1
ATOM 8253 N N . ASN A 1 1099 ? 9.011 0.108 -29.182 1.00 84.81 1099 ASN A N 1
ATOM 8254 C CA . ASN A 1 1099 ? 9.422 -1.137 -28.530 1.00 84.81 1099 ASN A CA 1
ATOM 8255 C C . ASN A 1 1099 ? 9.818 -2.213 -29.558 1.00 84.81 1099 ASN A C 1
ATOM 8257 O O . ASN A 1 1099 ? 10.020 -3.374 -29.205 1.00 84.81 1099 ASN A O 1
ATOM 8261 N N . GLN A 1 1100 ? 9.881 -1.857 -30.846 1.00 89.75 1100 GLN A N 1
ATOM 8262 C CA . GLN A 1 1100 ? 10.271 -2.784 -31.900 1.00 89.75 1100 GLN A CA 1
ATOM 8263 C C . GLN A 1 1100 ? 11.755 -3.144 -31.772 1.00 89.75 1100 GLN A C 1
ATOM 8265 O O . GLN A 1 1100 ? 12.614 -2.266 -31.797 1.00 89.75 1100 GLN A O 1
ATOM 8270 N N . GLN A 1 1101 ? 12.042 -4.444 -31.683 1.00 86.88 1101 GLN A N 1
ATOM 8271 C CA . GLN A 1 1101 ? 13.401 -4.985 -31.668 1.00 86.88 1101 GLN A CA 1
ATOM 8272 C C . GLN A 1 1101 ? 14.176 -4.605 -32.933 1.00 86.88 1101 GLN A C 1
ATOM 8274 O O . GLN A 1 1101 ? 13.596 -4.479 -34.019 1.00 86.88 1101 GLN A O 1
ATOM 8279 N N . LEU A 1 1102 ? 15.499 -4.465 -32.806 1.00 89.81 1102 LEU A N 1
ATOM 8280 C CA . LEU A 1 1102 ? 16.350 -4.239 -33.968 1.00 89.81 1102 LEU A CA 1
ATOM 8281 C C . LEU A 1 1102 ? 16.204 -5.396 -34.975 1.00 89.81 1102 LEU A C 1
ATOM 8283 O O . LEU A 1 1102 ? 16.224 -6.564 -34.581 1.00 89.81 1102 LEU A O 1
ATOM 8287 N N . PRO A 1 1103 ? 16.102 -5.103 -36.283 1.00 92.44 1103 PRO A N 1
ATOM 8288 C CA . PRO A 1 1103 ? 16.163 -6.119 -37.318 1.00 92.44 1103 PRO A CA 1
ATOM 8289 C C . PRO A 1 1103 ? 17.456 -6.923 -37.201 1.00 92.44 1103 PRO A C 1
ATOM 8291 O O . PRO A 1 1103 ? 18.544 -6.352 -37.060 1.00 92.44 1103 PRO A O 1
ATOM 8294 N N . LEU A 1 1104 ? 17.335 -8.246 -37.303 1.00 91.94 1104 LEU A N 1
ATOM 8295 C CA . LEU A 1 1104 ? 18.472 -9.161 -37.341 1.00 91.94 1104 LEU A CA 1
ATOM 8296 C C . LEU A 1 1104 ? 19.518 -8.675 -38.362 1.00 91.94 1104 LEU A C 1
ATOM 8298 O O . LEU A 1 1104 ? 19.155 -8.198 -39.439 1.00 91.94 1104 LEU A O 1
ATOM 8302 N N . GLY A 1 1105 ? 20.805 -8.748 -38.013 1.00 93.19 1105 GLY A N 1
ATOM 8303 C CA . GLY A 1 1105 ? 21.909 -8.270 -38.851 1.00 93.19 1105 GLY A CA 1
ATOM 8304 C C . GLY A 1 1105 ? 22.283 -6.793 -38.683 1.00 93.19 1105 GLY A C 1
ATOM 8305 O O . GLY A 1 1105 ? 23.406 -6.423 -39.006 1.00 93.19 1105 GLY A O 1
ATOM 8306 N N . SER A 1 1106 ? 21.407 -5.941 -38.138 1.00 94.19 1106 SER A N 1
ATOM 8307 C CA . SER A 1 1106 ? 21.606 -4.478 -38.181 1.00 94.19 1106 SER A CA 1
ATOM 8308 C C . SER A 1 1106 ? 22.349 -3.858 -36.986 1.00 94.19 1106 SER A C 1
ATOM 8310 O O . SER A 1 1106 ? 22.451 -2.633 -36.889 1.00 94.19 1106 SER A O 1
ATOM 8312 N N . LYS A 1 1107 ? 22.880 -4.685 -36.074 1.00 88.25 1107 LYS A N 1
ATOM 8313 C CA . LYS A 1 1107 ? 23.472 -4.254 -34.793 1.00 88.25 1107 LYS A CA 1
ATOM 8314 C C . LYS A 1 1107 ? 24.632 -3.265 -34.955 1.00 88.25 1107 LYS A C 1
ATOM 8316 O O . LYS A 1 1107 ? 24.705 -2.293 -34.209 1.00 88.25 1107 LYS A O 1
ATOM 8321 N N . LEU A 1 1108 ? 25.518 -3.509 -35.921 1.00 91.12 1108 LEU A N 1
ATOM 8322 C CA . LEU A 1 1108 ? 26.693 -2.665 -36.167 1.00 91.12 1108 LEU A CA 1
ATOM 8323 C C . LEU A 1 1108 ? 26.424 -1.500 -37.123 1.00 91.12 1108 LEU A C 1
ATOM 8325 O O . LEU A 1 1108 ? 27.260 -0.615 -37.236 1.00 91.12 1108 LEU A O 1
ATOM 8329 N N . GLN A 1 1109 ? 25.282 -1.471 -37.812 1.00 93.06 1109 GLN A N 1
ATOM 8330 C CA . GLN A 1 1109 ? 25.067 -0.493 -38.878 1.00 93.06 1109 GLN A CA 1
ATOM 8331 C C . GLN A 1 1109 ? 25.133 0.945 -38.354 1.00 93.06 1109 GLN A C 1
ATOM 8333 O O . GLN A 1 1109 ? 24.555 1.283 -37.319 1.00 93.06 1109 GLN A O 1
ATOM 8338 N N . GLY A 1 1110 ? 25.824 1.805 -39.092 1.00 87.31 1110 GLY A N 1
ATOM 8339 C CA . GLY A 1 1110 ? 25.948 3.226 -38.791 1.00 87.31 1110 GLY A CA 1
ATOM 8340 C C . GLY A 1 1110 ? 27.051 3.604 -37.803 1.00 87.31 1110 GLY A C 1
ATOM 8341 O O . GLY A 1 1110 ? 27.151 4.780 -37.475 1.00 87.31 1110 GLY A O 1
ATOM 8342 N N . ILE A 1 1111 ? 27.897 2.676 -37.345 1.00 88.06 1111 ILE A N 1
ATOM 8343 C CA . ILE A 1 1111 ? 29.246 3.067 -36.891 1.00 88.06 1111 ILE A CA 1
ATOM 8344 C C . ILE A 1 1111 ? 30.142 3.302 -38.129 1.00 88.06 1111 ILE A C 1
ATOM 8346 O O . ILE A 1 1111 ? 29.779 2.901 -39.231 1.00 88.06 1111 ILE A O 1
ATOM 8350 N N . SER A 1 1112 ? 31.277 3.987 -37.964 1.00 88.50 1112 SER A N 1
ATOM 8351 C CA . SER A 1 1112 ? 32.180 4.357 -39.074 1.00 88.50 1112 SER A CA 1
ATOM 8352 C C . SER A 1 1112 ? 32.587 3.141 -39.921 1.00 88.50 1112 SER A C 1
ATOM 8354 O O . SER A 1 1112 ? 33.062 2.154 -39.355 1.00 88.50 1112 SER A O 1
ATOM 8356 N N . GLN A 1 1113 ? 32.430 3.229 -41.251 1.00 91.56 1113 GLN A N 1
ATOM 8357 C CA . GLN A 1 1113 ? 32.756 2.180 -42.236 1.00 91.56 1113 GLN A CA 1
ATOM 8358 C C . GLN A 1 1113 ? 32.122 0.804 -41.954 1.00 91.56 1113 GLN A C 1
ATOM 8360 O O . GLN A 1 1113 ? 32.712 -0.237 -42.265 1.00 91.56 1113 GLN A O 1
ATOM 8365 N N . ALA A 1 1114 ? 30.954 0.778 -41.306 1.00 88.69 1114 ALA A N 1
ATOM 8366 C CA . ALA A 1 1114 ? 30.335 -0.447 -40.815 1.00 88.69 1114 ALA A CA 1
ATOM 8367 C C . ALA A 1 1114 ? 28.926 -0.681 -41.361 1.00 88.69 1114 ALA A C 1
ATOM 8369 O O . ALA A 1 1114 ? 27.987 -1.028 -40.636 1.00 88.69 1114 ALA A O 1
ATOM 8370 N N . GLU A 1 1115 ? 28.786 -0.591 -42.675 1.00 94.31 1115 GLU A N 1
ATOM 8371 C CA . GLU A 1 1115 ? 27.621 -1.009 -43.453 1.00 94.31 1115 GLU A CA 1
ATOM 8372 C C . GLU A 1 1115 ? 27.469 -2.552 -43.467 1.00 94.31 1115 GLU A C 1
ATOM 8374 O O . GLU A 1 1115 ? 27.205 -3.162 -44.501 1.00 94.31 1115 GLU A O 1
ATOM 8379 N N . LEU A 1 1116 ? 27.653 -3.204 -42.316 1.00 96.12 1116 LEU A N 1
ATOM 8380 C CA . LEU A 1 1116 ? 27.820 -4.648 -42.144 1.00 96.12 1116 LEU A CA 1
ATOM 8381 C C . LEU A 1 1116 ? 26.514 -5.361 -41.783 1.00 96.12 1116 LEU A C 1
ATOM 8383 O O . LEU A 1 1116 ? 25.521 -4.753 -41.373 1.00 96.12 1116 LEU A O 1
ATOM 8387 N N . VAL A 1 1117 ? 26.550 -6.688 -41.887 1.00 96.88 1117 VAL A N 1
ATOM 8388 C CA . VAL A 1 1117 ? 25.523 -7.599 -41.377 1.00 96.88 1117 VAL A CA 1
ATOM 8389 C C . VAL A 1 1117 ? 26.132 -8.447 -40.262 1.00 96.88 1117 VAL A C 1
ATOM 8391 O O . VAL A 1 1117 ? 26.966 -9.314 -40.526 1.00 96.88 1117 VAL A O 1
ATOM 8394 N N . ASP A 1 1118 ? 25.715 -8.195 -39.020 1.00 94.44 1118 ASP A N 1
ATOM 8395 C CA . ASP A 1 1118 ? 26.195 -8.901 -37.825 1.00 94.44 1118 ASP A CA 1
ATOM 8396 C C . ASP A 1 1118 ? 25.237 -10.026 -37.413 1.00 94.44 1118 ASP A C 1
ATOM 8398 O O . ASP A 1 1118 ? 24.146 -9.776 -36.894 1.00 94.44 1118 ASP A O 1
ATOM 8402 N N . LEU A 1 1119 ? 25.649 -11.270 -37.659 1.00 92.62 1119 LEU A N 1
ATOM 8403 C CA . LEU A 1 1119 ? 24.913 -12.491 -37.314 1.00 92.62 1119 LEU A CA 1
ATOM 8404 C C . LEU A 1 1119 ? 25.596 -13.265 -36.176 1.00 92.62 1119 LEU A C 1
ATOM 8406 O O . LEU A 1 1119 ? 25.231 -14.414 -35.914 1.00 92.62 1119 LEU A O 1
ATOM 8410 N N . ARG A 1 1120 ? 26.589 -12.668 -35.502 1.00 84.31 1120 ARG A N 1
ATOM 8411 C CA . ARG A 1 1120 ? 27.282 -13.283 -34.361 1.00 84.31 1120 ARG A CA 1
ATOM 8412 C C . ARG A 1 1120 ? 26.297 -13.569 -33.228 1.00 84.31 1120 ARG A C 1
ATOM 8414 O O . ARG A 1 1120 ? 25.427 -12.751 -32.929 1.00 84.31 1120 ARG A O 1
ATOM 8421 N N . GLY A 1 1121 ? 26.419 -14.741 -32.605 1.00 72.94 1121 GLY A N 1
ATOM 8422 C CA . GLY A 1 1121 ? 25.513 -15.179 -31.532 1.00 72.94 1121 GLY A CA 1
ATOM 8423 C C . GLY A 1 1121 ? 24.108 -15.605 -31.987 1.00 72.94 1121 GLY A C 1
ATOM 8424 O O . GLY A 1 1121 ? 23.289 -15.994 -31.157 1.00 72.94 1121 GLY A O 1
ATOM 8425 N N . VAL A 1 1122 ? 23.821 -15.577 -33.291 1.00 78.44 1122 VAL A N 1
ATOM 8426 C CA . VAL A 1 1122 ? 22.600 -16.150 -33.871 1.00 78.44 1122 VAL A CA 1
ATOM 8427 C C . VAL A 1 1122 ? 22.974 -17.515 -34.422 1.00 78.44 1122 VAL A C 1
ATOM 8429 O O . VAL A 1 1122 ? 23.798 -17.608 -35.324 1.00 78.44 1122 VAL A O 1
ATOM 8432 N N . PHE A 1 1123 ? 22.405 -18.586 -33.875 1.00 73.94 1123 PHE A N 1
ATOM 8433 C CA . PHE A 1 1123 ? 22.800 -19.950 -34.230 1.00 73.94 1123 PHE A CA 1
ATOM 8434 C C . PHE A 1 1123 ? 21.839 -20.582 -35.240 1.00 73.94 1123 PHE A C 1
ATOM 8436 O O . PHE A 1 1123 ? 20.624 -20.438 -35.132 1.00 73.94 1123 PHE A O 1
ATOM 8443 N N . GLY A 1 1124 ? 22.388 -21.348 -36.186 1.00 78.94 1124 GLY A N 1
ATOM 8444 C CA . GLY A 1 1124 ? 21.618 -22.085 -37.189 1.00 78.94 1124 GLY A CA 1
ATOM 8445 C C . GLY A 1 1124 ? 21.515 -21.379 -38.542 1.00 78.94 1124 GLY A C 1
ATOM 8446 O O . GLY A 1 1124 ? 22.333 -20.529 -38.892 1.00 78.94 1124 GLY A O 1
ATOM 8447 N N . ASN A 1 1125 ? 20.526 -21.799 -39.329 1.00 87.06 1125 ASN A N 1
ATOM 8448 C CA . ASN A 1 1125 ? 20.269 -21.295 -40.675 1.00 87.06 1125 ASN A CA 1
ATOM 8449 C C . ASN A 1 1125 ? 19.353 -20.073 -40.615 1.00 87.06 1125 ASN A C 1
ATOM 8451 O O . ASN A 1 1125 ? 18.275 -20.152 -40.038 1.00 87.06 1125 ASN A O 1
ATOM 8455 N N . ILE A 1 1126 ? 19.745 -18.984 -41.270 1.00 92.25 1126 ILE A N 1
ATOM 8456 C CA . ILE A 1 1126 ? 18.984 -17.733 -41.303 1.00 92.25 1126 ILE A CA 1
ATOM 8457 C C . ILE A 1 1126 ? 18.429 -17.552 -42.712 1.00 92.25 1126 ILE A C 1
ATOM 8459 O O . ILE A 1 1126 ? 19.183 -17.514 -43.684 1.00 92.25 1126 ILE A O 1
ATOM 8463 N N . LYS A 1 1127 ? 17.109 -17.429 -42.850 1.00 94.94 1127 LYS A N 1
ATOM 8464 C CA . LYS A 1 1127 ? 16.494 -17.129 -44.149 1.00 94.94 1127 LYS A CA 1
ATOM 8465 C C . LYS A 1 1127 ? 16.741 -15.669 -44.495 1.00 94.94 1127 LYS A C 1
ATOM 8467 O O . LYS A 1 1127 ? 16.427 -14.796 -43.685 1.00 94.94 1127 LYS A O 1
ATOM 8472 N N . ALA A 1 1128 ? 17.256 -15.427 -45.696 1.00 95.88 1128 ALA A N 1
ATOM 8473 C CA . ALA A 1 1128 ? 17.518 -14.096 -46.219 1.00 95.88 1128 ALA A CA 1
ATOM 8474 C C . ALA A 1 1128 ? 16.747 -13.858 -47.518 1.00 95.88 1128 ALA A C 1
ATOM 8476 O O . ALA A 1 1128 ? 16.894 -14.613 -48.481 1.00 95.88 1128 ALA A O 1
ATOM 8477 N N . GLU A 1 1129 ? 15.954 -12.792 -47.529 1.00 97.56 1129 GLU A N 1
ATOM 8478 C CA . GLU A 1 1129 ? 15.273 -12.260 -48.706 1.00 97.56 1129 GLU A CA 1
ATOM 8479 C C . GLU A 1 1129 ? 15.931 -10.932 -49.089 1.00 97.56 1129 GLU A C 1
ATOM 8481 O O . GLU A 1 1129 ? 15.990 -10.004 -48.283 1.00 97.56 1129 GLU A O 1
ATOM 8486 N N . PHE A 1 1130 ? 16.424 -10.839 -50.319 1.00 96.88 1130 PHE A N 1
ATOM 8487 C CA . PHE A 1 1130 ? 17.039 -9.644 -50.885 1.00 96.88 1130 PHE A CA 1
ATOM 8488 C C . PHE A 1 1130 ? 16.104 -9.026 -51.913 1.00 96.88 1130 PHE A C 1
ATOM 8490 O O . PHE A 1 1130 ? 15.612 -9.740 -52.782 1.00 96.88 1130 PHE A O 1
ATOM 8497 N N . THR A 1 1131 ? 15.908 -7.713 -51.878 1.00 96.81 1131 THR A N 1
ATOM 8498 C CA . THR A 1 1131 ? 15.223 -6.962 -52.935 1.00 96.81 1131 THR A CA 1
ATOM 8499 C C . THR A 1 1131 ? 16.172 -5.919 -53.505 1.00 96.81 1131 THR A C 1
ATOM 8501 O O . THR A 1 1131 ? 16.674 -5.070 -52.774 1.00 96.81 1131 THR A O 1
ATOM 8504 N N . LEU A 1 1132 ? 16.424 -6.006 -54.807 1.00 96.88 1132 LEU A N 1
ATOM 8505 C CA . LEU A 1 1132 ? 17.396 -5.199 -55.535 1.00 96.88 1132 LEU A CA 1
ATOM 8506 C C . LEU A 1 1132 ? 16.687 -4.252 -56.504 1.00 96.88 1132 LEU A C 1
ATOM 8508 O O . LEU A 1 1132 ? 15.767 -4.675 -57.210 1.00 96.88 1132 LEU A O 1
ATOM 8512 N N . TYR A 1 1133 ? 17.167 -3.016 -56.579 1.00 96.88 1133 TYR A N 1
ATOM 8513 C CA . TYR A 1 1133 ? 16.785 -1.992 -57.547 1.00 96.88 1133 TYR A CA 1
ATOM 8514 C C . TYR A 1 1133 ? 18.052 -1.455 -58.211 1.00 96.88 1133 TYR A C 1
ATOM 8516 O O . TYR A 1 1133 ? 19.095 -1.405 -57.560 1.00 96.88 1133 TYR A O 1
ATOM 8524 N N . ARG A 1 1134 ? 17.983 -1.059 -59.483 1.00 94.75 1134 ARG A N 1
ATOM 8525 C CA . ARG A 1 1134 ? 19.149 -0.530 -60.204 1.00 94.75 1134 ARG A CA 1
ATOM 8526 C C . ARG A 1 1134 ? 18.774 0.647 -61.092 1.00 94.75 1134 ARG A C 1
ATOM 8528 O O . ARG A 1 1134 ? 17.864 0.516 -61.908 1.00 94.75 1134 ARG A O 1
ATOM 8535 N N . GLU A 1 1135 ? 19.527 1.731 -61.001 1.00 94.62 1135 GLU A N 1
ATOM 8536 C CA . GLU A 1 1135 ? 19.489 2.881 -61.904 1.00 94.62 1135 GLU A CA 1
ATOM 8537 C C . GLU A 1 1135 ? 20.927 3.202 -62.330 1.00 94.62 1135 GLU A C 1
ATOM 8539 O O . GLU A 1 1135 ? 21.543 4.102 -61.805 1.00 94.62 1135 GLU A O 1
ATOM 8544 N N . ALA A 1 1136 ? 21.493 2.433 -63.265 1.00 94.12 1136 ALA A N 1
ATOM 8545 C CA . ALA A 1 1136 ? 22.905 2.586 -63.626 1.00 94.12 1136 ALA A CA 1
ATOM 8546 C C . ALA A 1 1136 ? 23.173 2.292 -65.098 1.00 94.12 1136 ALA A C 1
ATOM 8548 O O . ALA A 1 1136 ? 22.569 1.388 -65.697 1.00 94.12 1136 ALA A O 1
ATOM 8549 N N . GLY A 1 1137 ? 24.164 2.980 -65.667 1.00 92.81 1137 GLY A N 1
ATOM 8550 C CA . GLY A 1 1137 ? 24.702 2.660 -66.990 1.00 92.81 1137 GLY A CA 1
ATOM 8551 C C . GLY A 1 1137 ? 25.429 1.311 -67.022 1.00 92.81 1137 GLY A C 1
ATOM 8552 O O . GLY A 1 1137 ? 25.293 0.564 -67.997 1.00 92.81 1137 GLY A O 1
ATOM 8553 N N . PHE A 1 1138 ? 26.151 0.963 -65.954 1.00 95.44 1138 PHE A N 1
ATOM 8554 C CA . PHE A 1 1138 ? 26.922 -0.277 -65.859 1.00 95.44 1138 PHE A CA 1
ATOM 8555 C C . PHE A 1 1138 ? 26.107 -1.467 -65.364 1.00 95.44 1138 PHE A C 1
ATOM 8557 O O . PHE A 1 1138 ? 25.219 -1.342 -64.524 1.00 95.44 1138 PHE A O 1
ATOM 8564 N N . ASP A 1 1139 ? 26.420 -2.658 -65.887 1.00 95.38 1139 ASP A N 1
ATOM 8565 C CA . ASP A 1 1139 ? 25.769 -3.908 -65.489 1.00 95.38 1139 ASP A CA 1
ATOM 8566 C C . ASP A 1 1139 ? 26.379 -4.492 -64.209 1.00 95.38 1139 ASP A C 1
ATOM 8568 O O . ASP A 1 1139 ? 27.123 -5.480 -64.225 1.00 95.38 1139 ASP A O 1
ATOM 8572 N N . ASN A 1 1140 ? 26.078 -3.818 -63.104 1.00 97.00 1140 ASN A N 1
ATOM 8573 C CA . ASN A 1 1140 ? 26.670 -4.057 -61.796 1.00 97.00 1140 ASN A CA 1
ATOM 8574 C C . ASN A 1 1140 ? 26.192 -5.358 -61.139 1.00 97.00 1140 ASN A C 1
ATOM 8576 O O . ASN A 1 1140 ? 25.067 -5.821 -61.353 1.00 97.00 1140 ASN A O 1
ATOM 8580 N N . LEU A 1 1141 ? 27.059 -5.917 -60.295 1.00 97.44 1141 LEU A N 1
ATOM 8581 C CA . LEU A 1 1141 ? 26.751 -7.023 -59.390 1.00 97.44 1141 LEU A CA 1
ATOM 8582 C C . LEU A 1 1141 ? 27.017 -6.589 -57.954 1.00 97.44 1141 LEU A C 1
ATOM 8584 O O . LEU A 1 1141 ? 28.085 -6.047 -57.683 1.00 97.44 1141 LEU A O 1
ATOM 8588 N N . VAL A 1 1142 ? 26.093 -6.888 -57.041 1.00 98.06 1142 VAL A N 1
ATOM 8589 C CA . VAL A 1 1142 ? 26.326 -6.758 -55.593 1.00 98.06 1142 VAL A CA 1
ATOM 8590 C C . VAL A 1 1142 ? 26.287 -8.111 -54.905 1.00 98.06 1142 VAL A C 1
ATOM 8592 O O . VAL A 1 1142 ? 25.571 -9.019 -55.330 1.00 98.06 1142 VAL A O 1
ATOM 8595 N N . GLY A 1 1143 ? 27.048 -8.241 -53.827 1.00 97.44 1143 GLY A N 1
ATOM 8596 C CA . GLY A 1 1143 ? 27.062 -9.441 -53.002 1.00 97.44 1143 GLY A CA 1
ATOM 8597 C C . GLY A 1 1143 ? 27.605 -9.171 -51.609 1.00 97.44 1143 GLY A C 1
ATOM 8598 O O . GLY A 1 1143 ? 27.845 -8.024 -51.242 1.00 97.44 1143 GLY A O 1
ATOM 8599 N N . PHE A 1 1144 ? 27.800 -10.240 -50.839 1.00 97.81 1144 PHE A N 1
ATOM 8600 C CA . PHE A 1 1144 ? 28.386 -10.180 -49.499 1.00 97.81 1144 PHE A CA 1
ATOM 8601 C C . PHE A 1 1144 ? 29.569 -11.133 -49.375 1.00 97.81 1144 PHE A C 1
ATOM 8603 O O . PHE A 1 1144 ? 29.582 -12.185 -50.015 1.00 97.81 1144 PHE A O 1
ATOM 8610 N N . TYR A 1 1145 ? 30.530 -10.802 -48.518 1.00 96.81 1145 TYR A N 1
ATOM 8611 C CA . TYR A 1 1145 ? 31.657 -11.666 -48.159 1.00 96.81 1145 TYR A CA 1
ATOM 8612 C C . TYR A 1 1145 ? 31.862 -11.714 -46.651 1.00 96.81 1145 TYR A C 1
ATOM 8614 O O . TYR A 1 1145 ? 31.480 -10.791 -45.929 1.00 96.81 1145 TYR A O 1
ATOM 8622 N N . LYS A 1 1146 ? 32.436 -12.821 -46.174 1.00 95.75 1146 LYS A N 1
ATOM 8623 C CA . LYS A 1 1146 ? 32.706 -13.025 -44.750 1.00 95.75 1146 LYS A CA 1
ATOM 8624 C C . LYS A 1 1146 ? 33.952 -12.247 -44.324 1.00 95.75 1146 LYS A C 1
ATOM 8626 O O . LYS A 1 1146 ? 34.984 -12.310 -44.992 1.00 95.75 1146 LYS A O 1
ATOM 8631 N N . ILE A 1 1147 ? 33.861 -11.574 -43.181 1.00 95.88 1147 ILE A N 1
ATOM 8632 C CA . ILE A 1 1147 ? 34.977 -10.897 -42.512 1.00 95.88 1147 ILE A CA 1
ATOM 8633 C C . ILE A 1 1147 ? 35.149 -11.444 -41.091 1.00 95.88 1147 ILE A C 1
ATOM 8635 O O . ILE A 1 1147 ? 34.207 -11.949 -40.481 1.00 95.88 1147 ILE A O 1
ATOM 8639 N N . ALA A 1 1148 ? 36.370 -11.368 -40.572 1.00 93.31 1148 ALA A N 1
ATOM 8640 C CA . ALA A 1 1148 ? 36.746 -11.855 -39.248 1.00 93.31 1148 ALA A CA 1
ATOM 8641 C C . ALA A 1 1148 ? 36.459 -10.832 -38.138 1.00 93.31 1148 ALA A C 1
ATOM 8643 O O . ALA A 1 1148 ? 36.221 -11.202 -36.992 1.00 93.31 1148 ALA A O 1
ATOM 8644 N N . ASN A 1 1149 ? 36.490 -9.537 -38.464 1.00 92.25 1149 ASN A N 1
ATOM 8645 C CA . ASN A 1 1149 ? 36.266 -8.454 -37.511 1.00 92.25 1149 ASN A CA 1
ATOM 8646 C C . ASN A 1 1149 ? 35.649 -7.217 -38.176 1.00 92.25 1149 ASN A C 1
ATOM 8648 O O . ASN A 1 1149 ? 35.575 -7.119 -39.397 1.00 92.25 1149 ASN A O 1
ATOM 8652 N N . GLU A 1 1150 ? 35.227 -6.263 -37.348 1.00 93.50 1150 GLU A N 1
ATOM 8653 C CA . GLU A 1 1150 ? 34.477 -5.058 -37.739 1.00 93.50 1150 GLU A CA 1
ATOM 8654 C C . GLU A 1 1150 ? 35.296 -4.082 -38.600 1.00 93.50 1150 GLU A C 1
ATOM 8656 O O . GLU A 1 1150 ? 34.724 -3.272 -39.315 1.00 93.50 1150 GLU A O 1
ATOM 8661 N N . ASN A 1 1151 ? 36.627 -4.218 -38.613 1.00 93.06 1151 ASN A N 1
ATOM 8662 C CA . ASN A 1 1151 ? 37.528 -3.414 -39.443 1.00 93.06 1151 ASN A CA 1
ATOM 8663 C C . ASN A 1 1151 ? 37.726 -4.002 -40.853 1.00 93.06 1151 ASN A C 1
ATOM 8665 O O . ASN A 1 1151 ? 38.647 -3.598 -41.562 1.00 93.06 1151 ASN A O 1
ATOM 8669 N N . GLY A 1 1152 ? 36.934 -5.005 -41.243 1.00 94.38 1152 GLY A N 1
ATOM 8670 C CA . GLY A 1 1152 ? 36.977 -5.598 -42.579 1.00 94.38 1152 GLY A CA 1
ATOM 8671 C C . GLY A 1 1152 ? 38.101 -6.597 -42.813 1.00 94.38 1152 GLY A C 1
ATOM 8672 O O . GLY A 1 1152 ? 38.339 -6.969 -43.962 1.00 94.38 1152 GLY A O 1
ATOM 8673 N N . GLY A 1 1153 ? 38.802 -7.027 -41.761 1.00 96.38 1153 GLY A N 1
ATOM 8674 C CA . GLY A 1 1153 ? 39.847 -8.041 -41.872 1.00 96.38 1153 GLY A CA 1
ATOM 8675 C C . GLY A 1 1153 ? 39.287 -9.384 -42.342 1.00 96.38 1153 GLY A C 1
ATOM 8676 O O . GLY A 1 1153 ? 38.228 -9.805 -41.882 1.00 96.38 1153 GLY A O 1
ATOM 8677 N N . ILE A 1 1154 ? 39.991 -10.059 -43.248 1.00 96.94 1154 ILE A N 1
ATOM 8678 C CA . ILE A 1 1154 ? 39.596 -11.354 -43.811 1.00 96.94 1154 ILE A CA 1
ATOM 8679 C C . ILE A 1 1154 ? 40.504 -12.438 -43.233 1.00 96.94 1154 ILE A C 1
ATOM 8681 O O . ILE A 1 1154 ? 41.726 -12.340 -43.334 1.00 96.94 1154 ILE A O 1
ATOM 8685 N N . ASP A 1 1155 ? 39.890 -13.462 -42.651 1.00 93.62 1155 ASP A N 1
ATOM 8686 C CA . ASP A 1 1155 ? 40.546 -14.696 -42.218 1.00 93.62 1155 ASP A CA 1
ATOM 8687 C C . ASP A 1 1155 ? 40.493 -15.702 -43.379 1.00 93.62 1155 ASP A C 1
ATOM 8689 O O . ASP A 1 1155 ? 39.415 -16.110 -43.828 1.00 93.62 1155 ASP A O 1
ATOM 8693 N N . ILE A 1 1156 ? 41.655 -16.037 -43.937 1.00 92.81 1156 ILE A N 1
ATOM 8694 C CA . ILE A 1 1156 ? 41.771 -16.974 -45.062 1.00 92.81 1156 ILE A CA 1
ATOM 8695 C C . ILE A 1 1156 ? 42.095 -18.395 -44.592 1.00 92.81 1156 ILE A C 1
ATOM 8697 O O . ILE A 1 1156 ? 42.011 -19.325 -45.398 1.00 92.81 1156 ILE A O 1
ATOM 8701 N N . ASN A 1 1157 ? 42.456 -18.576 -43.318 1.00 90.00 1157 ASN A N 1
ATOM 8702 C CA . ASN A 1 1157 ? 42.932 -19.843 -42.768 1.00 90.00 1157 ASN A CA 1
ATOM 8703 C C . ASN A 1 1157 ? 41.948 -20.485 -41.745 1.00 90.00 1157 ASN A C 1
ATOM 8705 O O . ASN A 1 1157 ? 42.079 -21.672 -41.438 1.00 90.00 1157 ASN A O 1
ATOM 8709 N N . ASN A 1 1158 ? 40.909 -19.747 -41.334 1.00 84.12 1158 ASN A N 1
ATOM 8710 C CA . ASN A 1 1158 ? 39.874 -20.072 -40.345 1.00 84.12 1158 ASN A CA 1
ATOM 8711 C C . ASN A 1 1158 ? 40.371 -20.259 -38.893 1.00 84.12 1158 ASN A C 1
ATOM 8713 O O . ASN A 1 1158 ? 39.772 -21.037 -38.145 1.00 84.12 1158 ASN A O 1
ATOM 8717 N N . ASP A 1 1159 ? 41.441 -19.580 -38.474 1.00 83.31 1159 ASP A N 1
ATOM 8718 C CA . ASP A 1 1159 ? 41.918 -19.565 -37.081 1.00 83.31 1159 ASP A CA 1
ATOM 8719 C C . ASP A 1 1159 ? 41.222 -18.507 -36.200 1.00 83.31 1159 ASP A C 1
ATOM 8721 O O . ASP A 1 1159 ? 41.439 -18.466 -34.985 1.00 83.31 1159 ASP A O 1
ATOM 8725 N N . GLY A 1 1160 ? 40.341 -17.691 -36.791 1.00 79.44 1160 GLY A N 1
ATOM 8726 C CA . GLY A 1 1160 ? 39.620 -16.609 -36.125 1.00 79.44 1160 GLY A CA 1
ATOM 8727 C C . GLY A 1 1160 ? 40.385 -15.283 -36.080 1.00 79.44 1160 GLY A C 1
ATOM 8728 O O . GLY A 1 1160 ? 39.900 -14.327 -35.469 1.00 79.44 1160 GLY A O 1
ATOM 8729 N N . ILE A 1 1161 ? 41.557 -15.197 -36.712 1.00 85.25 1161 ILE A N 1
ATOM 8730 C CA . ILE A 1 1161 ? 42.405 -14.007 -36.787 1.00 85.25 1161 ILE A CA 1
ATOM 8731 C C . ILE A 1 1161 ? 42.395 -13.479 -38.229 1.00 85.25 1161 ILE A C 1
ATOM 8733 O O . ILE A 1 1161 ? 42.403 -14.223 -39.199 1.00 85.25 1161 ILE A O 1
ATOM 8737 N N . ALA A 1 1162 ? 42.357 -12.155 -38.397 1.00 92.56 1162 ALA A N 1
ATOM 8738 C CA . ALA A 1 1162 ? 42.421 -11.559 -39.730 1.00 92.56 1162 ALA A CA 1
ATOM 8739 C C . ALA A 1 1162 ? 43.838 -11.658 -40.324 1.00 92.56 1162 ALA A C 1
ATOM 8741 O O . ALA A 1 1162 ? 44.786 -11.125 -39.746 1.00 92.56 1162 ALA A O 1
ATOM 8742 N N . ASP A 1 1163 ? 43.952 -12.250 -41.513 1.00 94.88 1163 ASP A N 1
ATOM 8743 C CA . ASP A 1 1163 ? 45.202 -12.384 -42.270 1.00 94.88 1163 ASP A CA 1
ATOM 8744 C C . ASP A 1 1163 ? 45.419 -11.224 -43.259 1.00 94.88 1163 ASP A C 1
ATOM 8746 O O . ASP A 1 1163 ? 46.551 -10.794 -43.486 1.00 94.88 1163 ASP A O 1
ATOM 8750 N N . VAL A 1 1164 ? 44.335 -10.724 -43.871 1.00 96.12 1164 VAL A N 1
ATOM 8751 C CA . VAL A 1 1164 ? 44.373 -9.669 -44.899 1.00 96.12 1164 VAL A CA 1
ATOM 8752 C C . VAL A 1 1164 ? 43.481 -8.503 -44.482 1.00 96.12 1164 VAL A C 1
ATOM 8754 O O . VAL A 1 1164 ? 42.298 -8.683 -44.198 1.00 96.12 1164 VAL A O 1
ATOM 8757 N N . LEU A 1 1165 ? 44.037 -7.293 -44.460 1.00 96.62 1165 LEU A N 1
ATOM 8758 C CA . LEU A 1 1165 ? 43.347 -6.070 -44.036 1.00 96.62 1165 LEU A CA 1
ATOM 8759 C C . LEU A 1 1165 ? 42.983 -5.173 -45.233 1.00 96.62 1165 LEU A C 1
ATOM 8761 O O . LEU A 1 1165 ? 43.699 -5.194 -46.242 1.00 96.62 1165 LEU A O 1
ATOM 8765 N N . PRO A 1 1166 ? 41.918 -4.351 -45.136 1.00 95.50 1166 PRO A N 1
ATOM 8766 C CA . PRO A 1 1166 ? 41.576 -3.380 -46.175 1.00 95.50 1166 PRO A CA 1
ATOM 8767 C C . PRO A 1 1166 ? 42.771 -2.511 -46.590 1.00 95.50 1166 PRO A C 1
ATOM 8769 O O . PRO A 1 1166 ? 43.530 -2.026 -45.752 1.00 95.50 1166 PRO A O 1
ATOM 8772 N N . GLY A 1 1167 ? 42.945 -2.326 -47.900 1.00 91.75 1167 GLY A N 1
ATOM 8773 C CA . GLY A 1 1167 ? 44.050 -1.556 -48.487 1.00 91.75 1167 GLY A CA 1
ATOM 8774 C C . GLY A 1 1167 ? 45.361 -2.323 -48.685 1.00 91.75 1167 GLY A C 1
ATOM 8775 O O . GLY A 1 1167 ? 46.275 -1.810 -49.334 1.00 91.75 1167 GLY A O 1
ATOM 8776 N N . GLN A 1 1168 ? 45.472 -3.561 -48.193 1.00 95.62 1168 GLN A N 1
ATOM 8777 C CA . GLN A 1 1168 ? 46.605 -4.430 -48.520 1.00 95.62 1168 GLN A CA 1
ATOM 8778 C C . GLN A 1 1168 ? 46.477 -5.020 -49.933 1.00 95.62 1168 GLN A C 1
ATOM 8780 O O . GLN A 1 1168 ? 45.382 -5.251 -50.453 1.00 95.62 1168 GLN A O 1
ATOM 8785 N N . THR A 1 1169 ? 47.620 -5.299 -50.566 1.00 91.88 1169 THR A N 1
ATOM 8786 C CA . THR A 1 1169 ? 47.655 -6.003 -51.857 1.00 91.88 1169 THR A CA 1
ATOM 8787 C C . THR A 1 1169 ? 46.978 -7.369 -51.727 1.00 91.88 1169 THR A C 1
ATOM 8789 O O . THR A 1 1169 ? 47.300 -8.132 -50.823 1.00 91.88 1169 THR A O 1
ATOM 8792 N N . GLY A 1 1170 ? 46.050 -7.683 -52.636 1.00 92.38 1170 GLY A N 1
ATOM 8793 C CA . GLY A 1 1170 ? 45.303 -8.946 -52.628 1.00 92.38 1170 GLY A CA 1
ATOM 8794 C C . GLY A 1 1170 ? 43.983 -8.924 -51.850 1.00 92.38 1170 GLY A C 1
ATOM 8795 O O . GLY A 1 1170 ? 43.258 -9.914 -51.907 1.00 92.38 1170 GLY A O 1
ATOM 8796 N N . TYR A 1 1171 ? 43.620 -7.812 -51.193 1.00 96.12 1171 TYR A N 1
ATOM 8797 C CA . TYR A 1 1171 ? 42.354 -7.702 -50.451 1.00 96.12 1171 TYR A CA 1
ATOM 8798 C C . TYR A 1 1171 ? 41.121 -7.984 -51.324 1.00 96.12 1171 TYR A C 1
ATOM 8800 O O . TYR A 1 1171 ? 40.276 -8.786 -50.941 1.00 96.12 1171 TYR A O 1
ATOM 8808 N N . ILE A 1 1172 ? 41.053 -7.397 -52.527 1.00 95.25 1172 ILE A N 1
ATOM 8809 C CA . ILE A 1 1172 ? 39.938 -7.605 -53.471 1.00 95.25 1172 ILE A CA 1
ATOM 8810 C C . ILE A 1 1172 ? 39.788 -9.097 -53.797 1.00 95.25 1172 ILE A C 1
ATOM 8812 O O . ILE A 1 1172 ? 38.705 -9.660 -53.668 1.00 95.25 1172 ILE A O 1
ATOM 8816 N N . GLN A 1 1173 ? 40.893 -9.761 -54.142 1.00 94.31 1173 GLN A N 1
ATOM 8817 C CA . GLN A 1 1173 ? 40.906 -11.189 -54.450 1.00 94.31 1173 GLN A CA 1
ATOM 8818 C C . GLN A 1 1173 ? 40.439 -12.038 -53.259 1.00 94.31 1173 GLN A C 1
ATOM 8820 O O . GLN A 1 1173 ? 39.647 -12.965 -53.429 1.00 94.31 1173 GLN A O 1
ATOM 8825 N N . ALA A 1 1174 ? 40.917 -11.724 -52.051 1.00 95.69 1174 ALA A N 1
ATOM 8826 C CA . ALA A 1 1174 ? 40.520 -12.409 -50.824 1.00 95.69 1174 ALA A CA 1
ATOM 8827 C C . ALA A 1 1174 ? 39.021 -12.231 -50.532 1.00 95.69 1174 ALA A C 1
ATOM 8829 O O . ALA A 1 1174 ? 38.340 -13.215 -50.246 1.00 95.69 1174 ALA A O 1
ATOM 8830 N N . ALA A 1 1175 ? 38.490 -11.013 -50.685 1.00 96.56 1175 ALA A N 1
ATOM 8831 C CA . ALA A 1 1175 ? 37.075 -10.712 -50.477 1.00 96.56 1175 ALA A CA 1
ATOM 8832 C C . ALA A 1 1175 ? 36.179 -11.469 -51.469 1.00 96.56 1175 ALA A C 1
ATOM 8834 O O . ALA A 1 1175 ? 35.227 -12.135 -51.067 1.00 96.56 1175 ALA A O 1
ATOM 8835 N N . ILE A 1 1176 ? 36.522 -11.449 -52.762 1.00 96.25 1176 ILE A N 1
ATOM 8836 C CA . ILE A 1 1176 ? 35.749 -12.142 -53.804 1.00 96.25 1176 ILE A CA 1
ATOM 8837 C C . ILE A 1 1176 ? 35.836 -13.673 -53.672 1.00 96.25 1176 ILE A C 1
ATOM 8839 O O . ILE A 1 1176 ? 34.871 -14.373 -54.004 1.00 96.25 1176 ILE A O 1
ATOM 8843 N N . ASN A 1 1177 ? 36.944 -14.206 -53.146 1.00 94.31 1177 ASN A N 1
ATOM 8844 C CA . ASN A 1 1177 ? 37.064 -15.625 -52.793 1.00 94.31 1177 ASN A CA 1
ATOM 8845 C C . ASN A 1 1177 ? 36.208 -16.010 -51.576 1.00 94.31 1177 ASN A C 1
ATOM 8847 O O . ASN A 1 1177 ? 35.642 -17.099 -51.566 1.00 94.31 1177 ASN A O 1
ATOM 8851 N N . GLN A 1 1178 ? 36.080 -15.121 -50.587 1.00 93.75 1178 GLN A N 1
ATOM 8852 C CA . GLN A 1 1178 ? 35.262 -15.317 -49.380 1.00 93.75 1178 GLN A CA 1
ATOM 8853 C C . GLN A 1 1178 ? 33.801 -14.863 -49.544 1.00 93.75 1178 GLN A C 1
ATOM 8855 O O . GLN A 1 1178 ? 33.053 -14.771 -48.563 1.00 93.75 1178 GLN A O 1
ATOM 8860 N N . ARG A 1 1179 ? 33.370 -14.558 -50.774 1.00 95.44 1179 ARG A N 1
ATOM 8861 C CA . ARG A 1 1179 ? 31.986 -14.163 -51.044 1.00 95.44 1179 ARG A CA 1
ATOM 8862 C C . ARG A 1 1179 ? 31.016 -15.312 -50.774 1.00 95.44 1179 ARG A C 1
ATOM 8864 O O . ARG A 1 1179 ? 31.319 -16.483 -51.008 1.00 95.44 1179 ARG A O 1
ATOM 8871 N N . ILE A 1 1180 ? 29.808 -14.970 -50.351 1.00 94.12 1180 ILE A N 1
ATOM 8872 C CA . ILE A 1 1180 ? 28.749 -15.942 -50.104 1.00 94.12 1180 ILE A CA 1
ATOM 8873 C C . ILE A 1 1180 ? 28.210 -16.445 -51.448 1.00 94.12 1180 ILE A C 1
ATOM 8875 O O . ILE A 1 1180 ? 27.557 -15.717 -52.199 1.00 94.12 1180 ILE A O 1
ATOM 8879 N N . SER A 1 1181 ? 28.491 -17.712 -51.758 1.00 82.38 1181 SER A N 1
ATOM 8880 C CA . SER A 1 1181 ? 28.010 -18.354 -52.984 1.00 82.38 1181 SER A CA 1
ATOM 8881 C C . SER A 1 1181 ? 26.478 -18.330 -53.049 1.00 82.38 1181 SER A C 1
ATOM 8883 O O . SER A 1 1181 ? 25.804 -18.672 -52.079 1.00 82.38 1181 SER A O 1
ATOM 8885 N N . GLY A 1 1182 ? 25.922 -17.913 -54.191 1.00 82.75 1182 GLY A N 1
ATOM 8886 C CA . GLY A 1 1182 ? 24.474 -17.752 -54.374 1.00 82.75 1182 GLY A CA 1
ATOM 8887 C C . GLY A 1 1182 ? 23.921 -16.375 -53.987 1.00 82.75 1182 GLY A C 1
ATOM 8888 O O . GLY A 1 1182 ? 22.721 -16.159 -54.129 1.00 82.75 1182 GLY A O 1
ATOM 8889 N N . VAL A 1 1183 ? 24.775 -15.437 -53.557 1.00 91.38 1183 VAL A N 1
ATOM 8890 C CA . VAL A 1 1183 ? 24.425 -14.023 -53.302 1.00 91.38 1183 VAL A CA 1
ATOM 8891 C C . VAL A 1 1183 ? 25.147 -13.105 -54.295 1.00 91.38 1183 VAL A C 1
ATOM 8893 O O . VAL A 1 1183 ? 25.647 -12.044 -53.949 1.00 91.38 1183 VAL A O 1
ATOM 8896 N N . ASP A 1 1184 ? 25.222 -13.548 -55.549 1.00 94.38 1184 ASP A N 1
ATOM 8897 C CA . ASP A 1 1184 ? 25.746 -12.789 -56.687 1.00 94.38 1184 ASP A CA 1
ATOM 8898 C C . ASP A 1 1184 ? 24.547 -12.097 -57.378 1.00 94.38 1184 ASP A C 1
ATOM 8900 O O . ASP A 1 1184 ? 23.946 -12.649 -58.303 1.00 94.38 1184 ASP A O 1
ATOM 8904 N N . LEU A 1 1185 ? 24.123 -10.936 -56.864 1.00 97.06 1185 LEU A N 1
ATOM 8905 C CA . LEU A 1 1185 ? 22.832 -10.312 -57.182 1.00 97.06 1185 LEU A CA 1
ATOM 8906 C C . LEU A 1 1185 ? 22.951 -9.302 -58.333 1.00 97.06 1185 LEU A C 1
ATOM 8908 O O . LEU A 1 1185 ? 23.785 -8.397 -58.292 1.00 97.06 1185 LEU A O 1
ATOM 8912 N N . THR A 1 1186 ? 22.085 -9.424 -59.342 1.00 96.12 1186 THR A N 1
ATOM 8913 C CA . THR A 1 1186 ? 22.038 -8.518 -60.504 1.00 96.12 1186 THR A CA 1
ATOM 8914 C C . THR A 1 1186 ? 20.603 -8.244 -60.945 1.00 96.12 1186 THR A C 1
ATOM 8916 O O . THR A 1 1186 ? 19.700 -9.054 -60.740 1.00 96.12 1186 THR A O 1
ATOM 8919 N N . VAL A 1 1187 ? 20.373 -7.102 -61.592 1.00 96.06 1187 VAL A N 1
ATOM 8920 C CA . VAL A 1 1187 ? 19.097 -6.784 -62.244 1.00 96.06 1187 VAL A CA 1
ATOM 8921 C C . VAL A 1 1187 ? 19.341 -5.863 -63.444 1.00 96.06 1187 VAL A C 1
ATOM 8923 O O . VAL A 1 1187 ? 20.354 -5.162 -63.515 1.00 96.06 1187 VAL A O 1
ATOM 8926 N N . SER A 1 1188 ? 18.437 -5.878 -64.426 1.00 94.44 1188 SER A N 1
ATOM 8927 C CA . SER A 1 1188 ? 18.494 -4.946 -65.557 1.00 94.44 1188 SER A CA 1
ATOM 8928 C C . SER A 1 1188 ? 18.373 -3.494 -65.087 1.00 94.44 1188 SER A C 1
ATOM 8930 O O . SER A 1 1188 ? 17.740 -3.233 -64.065 1.00 94.44 1188 SER A O 1
ATOM 8932 N N . ASN A 1 1189 ? 18.918 -2.546 -65.855 1.00 94.88 1189 ASN A N 1
ATOM 8933 C CA . ASN A 1 1189 ? 18.750 -1.118 -65.577 1.00 94.88 1189 ASN A CA 1
ATOM 8934 C C . ASN A 1 1189 ? 17.259 -0.758 -65.441 1.00 94.88 1189 ASN A C 1
ATOM 8936 O O . ASN A 1 1189 ? 16.436 -1.253 -66.216 1.00 94.88 1189 ASN A O 1
ATOM 8940 N N . GLN A 1 1190 ? 16.929 0.084 -64.461 1.00 93.56 1190 GLN A N 1
ATOM 8941 C CA . GLN A 1 1190 ? 15.571 0.462 -64.056 1.00 93.56 1190 GLN A CA 1
ATOM 8942 C C . GLN A 1 1190 ? 14.691 -0.721 -63.608 1.00 93.56 1190 GLN A C 1
ATOM 8944 O O . GLN A 1 1190 ? 13.462 -0.622 -63.594 1.00 93.56 1190 GLN A O 1
ATOM 8949 N N . GLY A 1 1191 ? 15.303 -1.861 -63.276 1.00 94.12 1191 GLY A N 1
ATOM 8950 C CA . GLY A 1 1191 ? 14.622 -3.088 -62.875 1.00 94.12 1191 GLY A CA 1
ATOM 8951 C C . GLY A 1 1191 ? 14.562 -3.296 -61.361 1.00 94.12 1191 GLY A C 1
ATOM 8952 O O . GLY A 1 1191 ? 15.333 -2.716 -60.600 1.00 94.12 1191 GLY A O 1
ATOM 8953 N N . LYS A 1 1192 ? 13.654 -4.192 -60.951 1.00 96.12 1192 LYS A N 1
ATOM 8954 C CA . LYS A 1 1192 ? 13.486 -4.700 -59.583 1.00 96.12 1192 LYS A CA 1
ATOM 8955 C C . LYS A 1 1192 ? 13.550 -6.227 -59.587 1.00 96.12 1192 LYS A C 1
ATOM 8957 O O . LYS A 1 1192 ? 12.895 -6.854 -60.421 1.00 96.12 1192 LYS A O 1
ATOM 8962 N N . ALA A 1 1193 ? 14.283 -6.827 -58.652 1.00 96.00 1193 ALA A N 1
ATOM 8963 C CA . ALA A 1 1193 ? 14.346 -8.281 -58.487 1.00 96.00 1193 ALA A CA 1
ATOM 8964 C C . ALA A 1 1193 ? 14.371 -8.686 -57.007 1.00 96.00 1193 ALA A C 1
ATOM 8966 O O . ALA A 1 1193 ? 14.878 -7.943 -56.171 1.00 96.00 1193 ALA A O 1
ATOM 8967 N N . THR A 1 1194 ? 13.847 -9.875 -56.696 1.00 96.38 1194 THR A N 1
ATOM 8968 C CA . THR A 1 1194 ? 13.880 -10.456 -55.347 1.00 96.38 1194 THR A CA 1
ATOM 8969 C C . THR A 1 1194 ? 14.580 -11.809 -55.374 1.00 96.38 1194 THR A C 1
ATOM 8971 O O . THR A 1 1194 ? 14.303 -12.639 -56.241 1.00 96.38 1194 THR A O 1
ATOM 8974 N N . PHE A 1 1195 ? 15.462 -12.043 -54.407 1.00 96.56 1195 PHE A N 1
ATOM 8975 C CA . PHE A 1 1195 ? 16.261 -13.258 -54.270 1.00 96.56 1195 PHE A CA 1
ATOM 8976 C C . PHE A 1 1195 ? 16.091 -13.835 -52.872 1.00 96.56 1195 PHE A C 1
ATOM 8978 O O . PHE A 1 1195 ? 15.945 -13.094 -51.908 1.00 96.56 1195 PHE A O 1
ATOM 8985 N N . ASN A 1 1196 ? 16.134 -15.158 -52.755 1.00 94.88 1196 ASN A N 1
ATOM 8986 C CA . ASN A 1 1196 ? 16.026 -15.848 -51.475 1.00 94.88 1196 ASN A CA 1
ATOM 8987 C C . ASN A 1 1196 ? 17.191 -16.818 -51.315 1.00 94.88 1196 ASN A C 1
ATOM 8989 O O . ASN A 1 1196 ? 17.497 -17.574 -52.236 1.00 94.88 1196 ASN A O 1
ATOM 8993 N N . THR A 1 1197 ? 17.812 -16.820 -50.140 1.00 94.12 1197 THR A N 1
ATOM 8994 C CA . THR A 1 1197 ? 18.877 -17.763 -49.787 1.00 94.12 1197 THR A CA 1
ATOM 8995 C C . THR A 1 1197 ? 18.854 -18.077 -48.292 1.00 94.12 1197 THR A C 1
ATOM 8997 O O . THR A 1 1197 ? 18.027 -17.569 -47.533 1.00 94.12 1197 THR A O 1
ATOM 9000 N N . THR A 1 1198 ? 19.765 -18.942 -47.861 1.00 92.62 1198 THR A N 1
ATOM 9001 C CA . THR A 1 1198 ? 20.039 -19.207 -46.450 1.00 92.62 1198 THR A CA 1
ATOM 9002 C C . THR A 1 1198 ? 21.452 -18.751 -46.117 1.00 92.62 1198 THR A C 1
ATOM 9004 O O . THR A 1 1198 ? 22.403 -19.136 -46.793 1.00 92.62 1198 THR A O 1
ATOM 9007 N N . LEU A 1 1199 ? 21.578 -17.937 -45.075 1.00 93.00 1199 LEU A N 1
ATOM 9008 C CA . LEU A 1 1199 ? 22.849 -17.531 -44.493 1.00 93.00 1199 LEU A CA 1
ATOM 9009 C C . LEU A 1 1199 ? 23.169 -18.415 -43.288 1.00 93.00 1199 LEU A C 1
ATOM 9011 O O . LEU A 1 1199 ? 22.274 -18.942 -42.624 1.00 93.00 1199 LEU A O 1
ATOM 9015 N N . VAL A 1 1200 ? 24.458 -18.558 -43.003 1.00 87.12 1200 VAL A N 1
ATOM 9016 C CA . VAL A 1 1200 ? 24.939 -19.258 -41.812 1.00 87.12 1200 VAL A CA 1
ATOM 9017 C C . VAL A 1 1200 ? 25.048 -18.244 -40.678 1.00 87.12 1200 VAL A C 1
ATOM 9019 O O . VAL A 1 1200 ? 25.670 -17.191 -40.846 1.00 87.12 1200 VAL A O 1
ATOM 9022 N N . GLY A 1 1201 ? 24.427 -18.556 -39.542 1.00 86.00 1201 GLY A N 1
ATOM 9023 C CA . GLY A 1 1201 ? 24.585 -17.795 -38.309 1.00 86.00 1201 GLY A CA 1
ATOM 9024 C C . GLY A 1 1201 ? 26.027 -17.776 -37.791 1.00 86.00 1201 GLY A C 1
ATOM 9025 O O . GLY A 1 1201 ? 26.915 -18.418 -38.346 1.00 86.00 1201 GLY A O 1
ATOM 9026 N N . ASP A 1 1202 ? 26.261 -17.014 -36.732 1.00 85.81 1202 ASP A N 1
ATOM 9027 C CA . ASP A 1 1202 ? 27.579 -16.796 -36.132 1.00 85.81 1202 ASP A CA 1
ATOM 9028 C C . ASP A 1 1202 ? 28.640 -16.262 -37.117 1.00 85.81 1202 ASP A C 1
ATOM 9030 O O . ASP A 1 1202 ? 29.796 -16.686 -37.152 1.00 85.81 1202 ASP A O 1
ATOM 9034 N N . SER A 1 1203 ? 28.223 -15.337 -37.984 1.00 90.56 1203 SER A N 1
ATOM 9035 C CA . SER A 1 1203 ? 29.064 -14.750 -39.029 1.00 90.56 1203 SER A CA 1
ATOM 9036 C C . SER A 1 1203 ? 28.956 -13.226 -39.070 1.00 90.56 1203 SER A C 1
ATOM 9038 O O . SER A 1 1203 ? 27.982 -12.639 -38.600 1.00 90.56 1203 SER A O 1
ATOM 9040 N N . LEU A 1 1204 ? 29.977 -12.578 -39.634 1.00 94.50 1204 LEU A N 1
ATOM 9041 C CA . LEU A 1 1204 ? 29.996 -11.145 -39.907 1.00 94.50 1204 LEU A CA 1
ATOM 9042 C C . LEU A 1 1204 ? 30.223 -10.946 -41.408 1.00 94.50 1204 LEU A C 1
ATOM 9044 O O . LEU A 1 1204 ? 31.168 -11.513 -41.967 1.00 94.50 1204 LEU A O 1
ATOM 9048 N N . LEU A 1 1205 ? 29.337 -10.195 -42.066 1.00 96.94 1205 LEU A N 1
ATOM 9049 C CA . LEU A 1 1205 ? 29.330 -10.043 -43.524 1.00 96.94 1205 LEU A CA 1
ATOM 9050 C C . LEU A 1 1205 ? 29.442 -8.571 -43.933 1.00 96.94 1205 LEU A C 1
ATOM 9052 O O . LEU A 1 1205 ? 28.797 -7.710 -43.334 1.00 96.94 1205 LEU A O 1
ATOM 9056 N N . ALA A 1 1206 ? 30.202 -8.301 -44.993 1.00 97.56 1206 ALA A N 1
ATOM 9057 C CA . ALA A 1 1206 ? 30.303 -6.985 -45.624 1.00 97.56 1206 ALA A CA 1
ATOM 9058 C C . ALA A 1 1206 ? 29.742 -7.021 -47.056 1.00 97.56 1206 ALA A C 1
ATOM 9060 O O . ALA A 1 1206 ? 30.004 -7.996 -47.770 1.00 97.56 1206 ALA A O 1
ATOM 9061 N N . PRO A 1 1207 ? 28.979 -6.001 -47.492 1.00 97.94 1207 PRO A N 1
ATOM 9062 C CA . PRO A 1 1207 ? 28.554 -5.874 -48.880 1.00 97.94 1207 PRO A CA 1
ATOM 9063 C C . PRO A 1 1207 ? 29.719 -5.455 -49.789 1.00 97.94 1207 PRO A C 1
ATOM 9065 O O . PRO A 1 1207 ? 30.709 -4.889 -49.334 1.00 97.94 1207 PRO A O 1
ATOM 9068 N N . PHE A 1 1208 ? 29.594 -5.705 -51.088 1.00 97.81 1208 PHE A N 1
ATOM 9069 C CA . PHE A 1 1208 ? 30.477 -5.157 -52.121 1.00 97.81 1208 PHE A CA 1
ATOM 9070 C C . PHE A 1 1208 ? 29.708 -4.944 -53.426 1.00 97.81 1208 PHE A C 1
ATOM 9072 O O . PHE A 1 1208 ? 28.680 -5.589 -53.655 1.00 97.81 1208 PHE A O 1
ATOM 9079 N N . ILE A 1 1209 ? 30.243 -4.091 -54.301 1.00 97.69 1209 ILE A N 1
ATOM 9080 C CA . ILE A 1 1209 ? 29.786 -3.923 -55.687 1.00 97.69 1209 ILE A CA 1
ATOM 9081 C C . ILE A 1 1209 ? 30.939 -4.190 -56.657 1.00 97.69 1209 ILE A C 1
ATOM 9083 O O . ILE A 1 1209 ? 32.056 -3.727 -56.439 1.00 97.69 1209 ILE A O 1
ATOM 9087 N N . ILE A 1 1210 ? 30.669 -4.937 -57.730 1.00 97.44 1210 ILE A N 1
ATOM 9088 C CA . ILE A 1 1210 ? 31.543 -5.061 -58.902 1.00 97.44 1210 ILE A CA 1
ATOM 9089 C C . ILE A 1 1210 ? 30.930 -4.229 -60.026 1.00 97.44 1210 ILE A C 1
ATOM 9091 O O . ILE A 1 1210 ? 29.868 -4.581 -60.554 1.00 97.44 1210 ILE A O 1
ATOM 9095 N N . ALA A 1 1211 ? 31.617 -3.156 -60.407 1.00 96.12 1211 ALA A N 1
ATOM 9096 C CA . ALA A 1 1211 ? 31.171 -2.256 -61.458 1.00 96.12 1211 ALA A CA 1
ATOM 9097 C C . ALA A 1 1211 ? 31.349 -2.910 -62.836 1.00 96.12 1211 ALA A C 1
ATOM 9099 O O . ALA A 1 1211 ? 32.455 -3.306 -63.210 1.00 96.12 1211 ALA A O 1
ATOM 9100 N N . ASN A 1 1212 ? 30.258 -3.036 -63.596 1.00 95.50 1212 ASN A N 1
ATOM 9101 C CA . ASN A 1 1212 ? 30.251 -3.586 -64.960 1.00 95.50 1212 ASN A CA 1
ATOM 9102 C C . ASN A 1 1212 ? 30.991 -4.937 -65.135 1.00 95.50 1212 ASN A C 1
ATOM 9104 O O . ASN A 1 1212 ? 31.676 -5.160 -66.138 1.00 95.50 1212 ASN A O 1
ATOM 9108 N N . GLY A 1 1213 ? 30.904 -5.839 -64.152 1.00 93.94 1213 GLY A N 1
ATOM 9109 C CA . GLY A 1 1213 ? 31.746 -7.036 -64.117 1.00 93.94 1213 GLY A CA 1
ATOM 9110 C C . GLY A 1 1213 ? 31.171 -8.196 -63.311 1.00 93.94 1213 GLY A C 1
ATOM 9111 O O . GLY A 1 1213 ? 30.049 -8.140 -62.805 1.00 93.94 1213 GLY A O 1
ATOM 9112 N N . ARG A 1 1214 ? 31.929 -9.295 -63.224 1.00 95.00 1214 ARG A N 1
ATOM 9113 C CA . ARG A 1 1214 ? 31.555 -10.516 -62.489 1.00 95.00 1214 ARG A CA 1
ATOM 9114 C C . ARG A 1 1214 ? 32.756 -11.073 -61.715 1.00 95.00 1214 ARG A C 1
ATOM 9116 O O . ARG A 1 1214 ? 33.886 -10.869 -62.160 1.00 95.00 1214 ARG A O 1
ATOM 9123 N N . PRO A 1 1215 ? 32.531 -11.854 -60.637 1.00 94.75 1215 PRO A N 1
ATOM 9124 C CA . PRO A 1 1215 ? 33.606 -12.472 -59.857 1.00 94.75 1215 PRO A CA 1
ATOM 9125 C C . PRO A 1 1215 ? 34.613 -13.260 -60.702 1.00 94.75 1215 PRO A C 1
ATOM 9127 O O . PRO A 1 1215 ? 35.805 -13.207 -60.441 1.00 94.75 1215 PRO A O 1
ATOM 9130 N N . ALA A 1 1216 ? 34.152 -13.956 -61.748 1.00 93.19 1216 ALA A N 1
ATOM 9131 C CA . ALA A 1 1216 ? 35.015 -14.775 -62.598 1.00 93.19 1216 ALA A CA 1
ATOM 9132 C C . ALA A 1 1216 ? 36.149 -13.982 -63.271 1.00 93.19 1216 ALA A C 1
ATOM 9134 O O . ALA A 1 1216 ? 37.232 -14.532 -63.422 1.00 93.19 1216 ALA A O 1
ATOM 9135 N N . THR A 1 1217 ? 35.914 -12.716 -63.637 1.00 93.12 1217 THR A N 1
ATOM 9136 C CA . THR A 1 1217 ? 36.923 -11.854 -64.272 1.00 93.12 1217 THR A CA 1
ATOM 9137 C C . THR A 1 1217 ? 38.017 -11.447 -63.291 1.00 93.12 1217 THR A C 1
ATOM 9139 O O . THR A 1 1217 ? 39.165 -11.375 -63.677 1.00 93.12 1217 THR A O 1
ATOM 9142 N N . ILE A 1 1218 ? 37.676 -11.246 -62.018 1.00 93.75 1218 ILE A N 1
ATOM 9143 C CA . ILE A 1 1218 ? 38.645 -10.908 -60.961 1.00 93.75 1218 ILE A CA 1
ATOM 9144 C C . ILE A 1 1218 ? 39.488 -12.143 -60.601 1.00 93.75 1218 ILE A C 1
ATOM 9146 O O . ILE A 1 1218 ? 40.674 -12.066 -60.297 1.00 93.75 1218 ILE A O 1
ATOM 9150 N N . LEU A 1 1219 ? 38.875 -13.330 -60.656 1.00 92.31 1219 LEU A N 1
ATOM 9151 C CA . LEU A 1 1219 ? 39.513 -14.588 -60.268 1.00 92.31 1219 LEU A CA 1
ATOM 9152 C C . LEU A 1 1219 ? 40.318 -15.269 -61.401 1.00 92.31 1219 LEU A C 1
ATOM 9154 O O . LEU A 1 1219 ? 40.832 -16.369 -61.188 1.00 92.31 1219 LEU A O 1
ATOM 9158 N N . ASP A 1 1220 ? 40.447 -14.659 -62.587 1.00 91.06 1220 ASP A N 1
ATOM 9159 C CA . ASP A 1 1220 ? 41.055 -15.285 -63.779 1.00 91.06 1220 ASP A CA 1
ATOM 9160 C C . ASP A 1 1220 ? 42.601 -15.200 -63.849 1.00 91.06 1220 ASP A C 1
ATOM 9162 O O . ASP A 1 1220 ? 43.220 -15.821 -64.718 1.00 91.06 1220 ASP A O 1
ATOM 9166 N N . ASN A 1 1221 ? 43.234 -14.533 -62.875 1.00 85.00 1221 ASN A N 1
ATOM 9167 C CA . ASN A 1 1221 ? 44.670 -14.215 -62.794 1.00 85.00 1221 ASN A CA 1
ATOM 9168 C C . ASN A 1 1221 ? 45.181 -13.175 -63.814 1.00 85.00 1221 ASN A C 1
ATOM 9170 O O . ASN A 1 1221 ? 46.399 -13.037 -63.973 1.00 85.00 1221 ASN A O 1
ATOM 9174 N N . ASN A 1 1222 ? 44.307 -12.427 -64.490 1.00 88.62 1222 ASN A N 1
ATOM 9175 C CA . ASN A 1 1222 ? 44.677 -11.322 -65.367 1.00 88.62 1222 ASN A CA 1
ATOM 9176 C C . ASN A 1 1222 ? 44.245 -9.973 -64.773 1.00 88.62 1222 ASN A C 1
ATOM 9178 O O . ASN A 1 1222 ? 43.221 -9.401 -65.110 1.00 88.62 1222 ASN A O 1
ATOM 9182 N N . SER A 1 1223 ? 45.115 -9.369 -63.968 1.00 85.31 1223 SER A N 1
ATOM 9183 C CA . SER A 1 1223 ? 44.801 -8.100 -63.297 1.00 85.31 1223 SER A CA 1
ATOM 9184 C C . SER A 1 1223 ? 44.620 -6.884 -64.227 1.00 85.31 1223 SER A C 1
ATOM 9186 O O . SER A 1 1223 ? 44.367 -5.781 -63.754 1.00 85.31 1223 SER A O 1
ATOM 9188 N N . ASN A 1 1224 ? 44.815 -7.024 -65.547 1.00 89.00 1224 ASN A N 1
ATOM 9189 C CA . ASN A 1 1224 ? 44.684 -5.915 -66.503 1.00 89.00 1224 ASN A CA 1
ATOM 9190 C C . ASN A 1 1224 ? 43.246 -5.708 -67.005 1.00 89.00 1224 ASN A C 1
ATOM 9192 O O . ASN A 1 1224 ? 42.966 -4.671 -67.607 1.00 89.00 1224 ASN A O 1
ATOM 9196 N N . ASN A 1 1225 ? 42.358 -6.690 -66.816 1.00 90.75 1225 ASN A N 1
ATOM 9197 C CA . ASN A 1 1225 ? 40.933 -6.611 -67.165 1.00 90.75 1225 ASN A CA 1
ATOM 9198 C C . ASN A 1 1225 ? 40.018 -6.679 -65.937 1.00 90.75 1225 ASN A C 1
ATOM 9200 O O . ASN A 1 1225 ? 38.810 -6.861 -66.109 1.00 90.75 1225 ASN A O 1
ATOM 9204 N N . ASP A 1 1226 ? 40.571 -6.527 -64.732 1.00 91.94 1226 ASP A N 1
ATOM 9205 C CA . ASP A 1 1226 ? 39.784 -6.528 -63.505 1.00 91.94 1226 ASP A CA 1
ATOM 9206 C C . ASP A 1 1226 ? 38.801 -5.343 -63.503 1.00 91.94 1226 ASP A C 1
ATOM 9208 O O . ASP A 1 1226 ? 39.221 -4.190 -63.666 1.00 91.94 1226 ASP A O 1
ATOM 9212 N N . PRO A 1 1227 ? 37.490 -5.592 -63.328 1.00 94.12 1227 PRO A N 1
ATOM 9213 C CA . PRO A 1 1227 ? 36.529 -4.527 -63.076 1.00 94.12 1227 PRO A CA 1
ATOM 9214 C C . PRO A 1 1227 ? 36.814 -3.852 -61.728 1.00 94.12 1227 PRO A C 1
ATOM 9216 O O . PRO A 1 1227 ? 37.408 -4.449 -60.828 1.00 94.12 1227 PRO A O 1
ATOM 9219 N N . ALA A 1 1228 ? 36.346 -2.615 -61.558 1.00 94.69 1228 ALA A N 1
ATOM 9220 C CA . ALA A 1 1228 ? 36.431 -1.948 -60.265 1.00 94.69 1228 ALA A CA 1
ATOM 9221 C C . ALA A 1 1228 ? 35.525 -2.642 -59.234 1.00 94.69 1228 ALA A C 1
ATOM 9223 O O . ALA A 1 1228 ? 34.406 -3.056 -59.551 1.00 94.69 1228 ALA A O 1
ATOM 9224 N N . VAL A 1 1229 ? 36.021 -2.756 -58.001 1.00 96.38 1229 VAL A N 1
ATOM 9225 C CA . VAL A 1 1229 ? 35.283 -3.317 -56.865 1.00 96.38 1229 VAL A CA 1
ATOM 9226 C C . VAL A 1 1229 ? 35.333 -2.327 -55.719 1.00 96.38 1229 VAL A C 1
ATOM 9228 O O . VAL A 1 1229 ? 36.416 -1.842 -55.384 1.00 96.38 1229 VAL A O 1
ATOM 9231 N N . TYR A 1 1230 ? 34.179 -2.059 -55.118 1.00 97.31 1230 TYR A N 1
ATOM 9232 C CA . TYR A 1 1230 ? 34.066 -1.129 -54.002 1.00 97.31 1230 TYR A CA 1
ATOM 9233 C C . TYR A 1 1230 ? 33.452 -1.795 -52.772 1.00 97.31 1230 TYR A C 1
ATOM 9235 O O . TYR A 1 1230 ? 32.599 -2.682 -52.878 1.00 97.31 1230 TYR A O 1
ATOM 9243 N N . PHE A 1 1231 ? 33.923 -1.351 -51.610 1.00 97.00 1231 PHE A N 1
ATOM 9244 C CA . PHE A 1 1231 ? 33.640 -1.903 -50.288 1.00 97.00 1231 PHE A CA 1
ATOM 9245 C C . PHE A 1 1231 ? 33.220 -0.786 -49.314 1.00 97.00 1231 PHE A C 1
ATOM 9247 O O . PHE A 1 1231 ? 33.470 0.385 -49.599 1.00 97.00 1231 PHE A O 1
ATOM 9254 N N . PRO A 1 1232 ? 32.661 -1.117 -48.136 1.00 95.25 1232 PRO A N 1
ATOM 9255 C CA . PRO A 1 1232 ? 32.407 -0.142 -47.068 1.00 95.25 1232 PRO A CA 1
ATOM 9256 C C . PRO A 1 1232 ? 33.702 0.462 -46.503 1.00 95.25 1232 PRO A C 1
ATOM 9258 O O . PRO A 1 1232 ? 33.750 1.586 -46.017 1.00 95.25 1232 PRO A O 1
ATOM 9261 N N . PHE A 1 1233 ? 34.795 -0.299 -46.580 1.00 95.62 1233 PHE A N 1
ATOM 9262 C CA . PHE A 1 1233 ? 36.081 0.079 -46.011 1.00 95.62 1233 PHE A CA 1
ATOM 9263 C C . PHE A 1 1233 ? 36.835 1.019 -46.953 1.00 95.62 1233 PHE A C 1
ATOM 9265 O O . PHE A 1 1233 ? 37.369 0.596 -47.981 1.00 95.62 1233 PHE A O 1
ATOM 9272 N N . LEU A 1 1234 ? 36.969 2.285 -46.562 1.00 93.12 1234 LEU A N 1
ATOM 9273 C CA . LEU A 1 1234 ? 37.602 3.333 -47.367 1.00 93.12 1234 LEU A CA 1
ATOM 9274 C C . LEU A 1 1234 ? 39.053 3.004 -47.722 1.00 93.12 1234 LEU A C 1
ATOM 9276 O O . LEU A 1 1234 ? 39.513 3.336 -48.811 1.00 93.12 1234 LEU A O 1
ATOM 9280 N N . GLY A 1 1235 ? 39.767 2.288 -46.847 1.00 92.06 1235 GLY A N 1
ATOM 9281 C CA . GLY A 1 1235 ? 41.120 1.804 -47.131 1.00 92.06 1235 GLY A CA 1
ATOM 9282 C C . GLY A 1 1235 ? 41.207 0.861 -48.340 1.00 92.06 1235 GLY A C 1
ATOM 9283 O O . GLY A 1 1235 ? 42.254 0.809 -48.981 1.00 92.06 1235 GLY A O 1
ATOM 9284 N N . ALA A 1 1236 ? 40.127 0.144 -48.676 1.00 93.75 1236 ALA A N 1
ATOM 9285 C CA . ALA A 1 1236 ? 40.056 -0.742 -49.839 1.00 93.75 1236 ALA A CA 1
ATOM 9286 C C . ALA A 1 1236 ? 39.629 -0.025 -51.134 1.00 93.75 1236 ALA A C 1
ATOM 9288 O O . ALA A 1 1236 ? 39.827 -0.579 -52.216 1.00 93.75 1236 ALA A O 1
ATOM 9289 N N . ASN A 1 1237 ? 39.092 1.197 -51.046 1.00 94.25 1237 ASN A N 1
ATOM 9290 C CA . ASN A 1 1237 ? 38.566 1.930 -52.196 1.00 94.25 1237 ASN A CA 1
ATOM 9291 C C . ASN A 1 1237 ? 39.599 2.919 -52.776 1.00 94.25 1237 ASN A C 1
ATOM 9293 O O . ASN A 1 1237 ? 40.241 3.672 -52.033 1.00 94.25 1237 ASN A O 1
ATOM 9297 N N . PRO A 1 1238 ? 39.736 3.009 -54.113 1.00 88.69 1238 PRO A N 1
ATOM 9298 C CA . PRO A 1 1238 ? 40.531 4.048 -54.759 1.00 88.69 1238 PRO A CA 1
ATOM 9299 C C . PRO A 1 1238 ? 40.124 5.461 -54.314 1.00 88.69 1238 PRO A C 1
ATOM 9301 O O . PRO A 1 1238 ? 38.954 5.830 -54.344 1.00 88.69 1238 PRO A O 1
ATOM 9304 N N . GLY A 1 1239 ? 41.104 6.273 -53.908 1.00 87.19 1239 GLY A N 1
ATOM 9305 C CA . GLY A 1 1239 ? 40.864 7.642 -53.434 1.00 87.19 1239 GLY A CA 1
ATOM 9306 C C . GLY A 1 1239 ? 40.283 7.751 -52.019 1.00 87.19 1239 GLY A C 1
ATOM 9307 O O . GLY A 1 1239 ? 40.104 8.878 -51.557 1.00 87.19 1239 GLY A O 1
ATOM 9308 N N . GLN A 1 1240 ? 40.059 6.621 -51.331 1.00 91.38 1240 GLN A N 1
ATOM 9309 C CA . GLN A 1 1240 ? 39.419 6.546 -50.009 1.00 91.38 1240 GLN A CA 1
ATOM 9310 C C . GLN A 1 1240 ? 38.039 7.214 -49.993 1.00 91.38 1240 GLN A C 1
ATOM 9312 O O . GLN A 1 1240 ? 37.679 7.919 -49.055 1.00 91.38 1240 GLN A O 1
ATOM 9317 N N . VAL A 1 1241 ? 37.294 7.033 -51.084 1.00 90.88 1241 VAL A N 1
ATOM 9318 C CA . VAL A 1 1241 ? 35.932 7.543 -51.230 1.00 90.88 1241 VAL A CA 1
ATOM 9319 C C . VAL A 1 1241 ? 34.949 6.462 -50.812 1.00 90.88 1241 VAL A C 1
ATOM 9321 O O . VAL A 1 1241 ? 35.206 5.266 -50.976 1.00 90.88 1241 VAL A O 1
ATOM 9324 N N . ASP A 1 1242 ? 33.844 6.901 -50.232 1.00 92.06 1242 ASP A N 1
ATOM 9325 C CA . ASP A 1 1242 ? 32.751 6.023 -49.871 1.00 92.06 1242 ASP A CA 1
ATOM 9326 C C . ASP A 1 1242 ? 31.878 5.736 -51.095 1.00 92.06 1242 ASP A C 1
ATOM 9328 O O . ASP A 1 1242 ? 31.500 6.652 -51.823 1.00 92.06 1242 ASP A O 1
ATOM 9332 N N . HIS A 1 1243 ? 31.584 4.461 -51.304 1.00 95.00 1243 HIS A N 1
ATOM 9333 C CA . HIS A 1 1243 ? 30.780 3.956 -52.411 1.00 95.00 1243 HIS A CA 1
ATOM 9334 C C . HIS A 1 1243 ? 29.534 3.210 -51.930 1.00 95.00 1243 HIS A C 1
ATOM 9336 O O . HIS A 1 1243 ? 28.745 2.768 -52.763 1.00 95.00 1243 HIS A O 1
ATOM 9342 N N . ILE A 1 1244 ? 29.361 3.021 -50.617 1.00 95.62 1244 ILE A N 1
ATOM 9343 C CA . ILE A 1 1244 ? 28.258 2.244 -50.054 1.00 95.62 1244 ILE A CA 1
ATOM 9344 C C . ILE A 1 1244 ? 27.649 3.030 -48.900 1.00 95.62 1244 ILE A C 1
ATOM 9346 O O . ILE A 1 1244 ? 28.269 3.236 -47.867 1.00 95.62 1244 ILE A O 1
ATOM 9350 N N . ARG A 1 1245 ? 26.392 3.436 -49.062 1.00 94.25 1245 ARG A N 1
ATOM 9351 C CA . ARG A 1 1245 ? 25.650 4.233 -48.082 1.00 94.25 1245 ARG A CA 1
ATOM 9352 C C . ARG A 1 1245 ? 24.559 3.434 -47.422 1.00 94.25 1245 ARG A C 1
ATOM 9354 O O . ARG A 1 1245 ? 23.874 2.654 -48.078 1.00 94.25 1245 ARG A O 1
ATOM 9361 N N . LEU A 1 1246 ? 24.326 3.690 -46.142 1.00 95.25 1246 LEU A N 1
ATOM 9362 C CA . LEU A 1 1246 ? 23.175 3.145 -45.436 1.00 95.25 1246 LEU A CA 1
ATOM 9363 C C . LEU A 1 1246 ? 21.929 3.985 -45.748 1.00 95.25 1246 LEU A C 1
ATOM 9365 O O . LEU A 1 1246 ? 21.918 5.179 -45.475 1.00 95.25 1246 LEU A O 1
ATOM 9369 N N . LEU A 1 1247 ? 20.861 3.376 -46.265 1.00 94.06 1247 LEU A N 1
ATOM 9370 C CA . LEU A 1 1247 ? 19.575 4.055 -46.524 1.00 94.06 1247 LEU A CA 1
ATOM 9371 C C . LEU A 1 1247 ? 18.480 3.683 -45.499 1.00 94.06 1247 LEU A C 1
ATOM 9373 O O . LEU A 1 1247 ? 17.342 4.133 -45.600 1.00 94.06 1247 LEU A O 1
ATOM 9377 N N . GLY A 1 1248 ? 18.808 2.829 -44.526 1.00 93.44 1248 GLY A N 1
ATOM 9378 C CA . GLY A 1 1248 ? 17.917 2.302 -43.485 1.00 93.44 1248 GLY A CA 1
ATOM 9379 C C . GLY A 1 1248 ? 18.482 1.007 -42.889 1.00 93.44 1248 GLY A C 1
ATOM 9380 O O . GLY A 1 1248 ? 19.572 0.582 -43.270 1.00 93.44 1248 GLY A O 1
ATOM 9381 N N . ASN A 1 1249 ? 17.763 0.335 -41.978 1.00 93.25 1249 ASN A N 1
ATOM 9382 C CA . ASN A 1 1249 ? 18.204 -0.992 -41.510 1.00 93.25 1249 ASN A CA 1
ATOM 9383 C C . ASN A 1 1249 ? 18.323 -1.966 -42.689 1.00 93.25 1249 ASN A C 1
ATOM 9385 O O . ASN A 1 1249 ? 17.367 -2.126 -43.451 1.00 93.25 1249 ASN A O 1
ATOM 9389 N N . ASN A 1 1250 ? 19.465 -2.651 -42.798 1.00 95.75 1250 ASN A N 1
ATOM 9390 C CA . ASN A 1 1250 ? 19.738 -3.642 -43.843 1.00 95.75 1250 ASN A CA 1
ATOM 9391 C C . ASN A 1 1250 ? 19.376 -3.137 -45.255 1.00 95.75 1250 ASN A C 1
ATOM 9393 O O . ASN A 1 1250 ? 18.859 -3.897 -46.078 1.00 95.75 1250 ASN A O 1
ATOM 9397 N N . THR A 1 1251 ? 19.576 -1.839 -45.502 1.00 95.81 1251 THR A N 1
ATOM 9398 C CA . THR A 1 1251 ? 19.312 -1.205 -46.791 1.00 95.81 1251 THR A CA 1
ATOM 9399 C C . THR A 1 1251 ? 20.511 -0.369 -47.203 1.00 95.81 1251 THR A C 1
ATOM 9401 O O . THR A 1 1251 ? 20.908 0.533 -46.466 1.00 95.81 1251 THR A O 1
ATOM 9404 N N . TRP A 1 1252 ? 21.055 -0.640 -48.385 1.00 96.50 1252 TRP A N 1
ATOM 9405 C CA . TRP A 1 1252 ? 22.273 -0.014 -48.891 1.00 96.50 1252 TRP A CA 1
ATOM 9406 C C . TRP A 1 1252 ? 22.047 0.628 -50.257 1.00 96.50 1252 TRP A C 1
ATOM 9408 O O . TRP A 1 1252 ? 21.371 0.034 -51.096 1.00 96.50 1252 TRP A O 1
ATOM 9418 N N . GLY A 1 1253 ? 22.625 1.806 -50.471 1.00 96.31 1253 GLY A N 1
ATOM 9419 C CA . GLY A 1 1253 ? 22.788 2.452 -51.774 1.00 96.31 1253 GLY A CA 1
ATOM 9420 C C . GLY A 1 1253 ? 24.244 2.351 -52.219 1.00 96.31 1253 GLY A C 1
ATOM 9421 O O . GLY A 1 1253 ? 25.142 2.460 -51.385 1.00 96.31 1253 GLY A O 1
ATOM 9422 N N . PHE A 1 1254 ? 24.482 2.112 -53.502 1.00 97.00 1254 PHE A N 1
ATOM 9423 C CA . PHE A 1 1254 ? 25.812 1.882 -54.062 1.00 97.00 1254 PHE A CA 1
ATOM 9424 C C . PHE A 1 1254 ? 26.112 2.882 -55.176 1.00 97.00 1254 PHE A C 1
ATOM 9426 O O . PHE A 1 1254 ? 25.201 3.241 -55.913 1.00 97.00 1254 PHE A O 1
ATOM 9433 N N . GLU A 1 1255 ? 27.388 3.249 -55.305 1.00 95.50 1255 GLU A N 1
ATOM 9434 C CA . GLU A 1 1255 ? 27.952 4.081 -56.377 1.00 95.50 1255 GLU A CA 1
ATOM 9435 C C . GLU A 1 1255 ? 28.982 3.271 -57.188 1.00 95.50 1255 GLU A C 1
ATOM 9437 O O . GLU A 1 1255 ? 29.923 2.699 -56.619 1.00 95.50 1255 GLU A O 1
ATOM 9442 N N . ASP A 1 1256 ? 28.832 3.221 -58.512 1.00 93.25 1256 ASP A N 1
ATOM 9443 C CA . ASP A 1 1256 ? 29.609 2.353 -59.408 1.00 93.25 1256 ASP A CA 1
ATOM 9444 C C . ASP A 1 1256 ? 30.797 3.038 -60.114 1.00 93.25 1256 ASP A C 1
ATOM 9446 O O . ASP A 1 1256 ? 31.677 2.357 -60.660 1.00 93.25 1256 ASP A O 1
ATOM 9450 N N . LEU A 1 1257 ? 30.859 4.373 -60.075 1.00 93.06 1257 LEU A N 1
ATOM 9451 C CA . LEU A 1 1257 ? 31.855 5.177 -60.781 1.00 93.06 1257 LEU A CA 1
ATOM 9452 C C . LEU A 1 1257 ? 33.047 5.557 -59.885 1.00 93.06 1257 LEU A C 1
ATOM 9454 O O . LEU A 1 1257 ? 32.880 5.909 -58.718 1.00 93.06 1257 LEU A O 1
ATOM 9458 N N . PRO A 1 1258 ? 34.284 5.580 -60.419 1.00 88.38 1258 PRO A N 1
ATOM 9459 C CA . PRO A 1 1258 ? 35.489 5.829 -59.630 1.00 88.38 1258 PRO A CA 1
ATOM 9460 C C . PRO A 1 1258 ? 35.497 7.201 -58.949 1.00 88.38 1258 PRO A C 1
ATOM 9462 O O . PRO A 1 1258 ? 35.032 8.193 -59.507 1.00 88.38 1258 PRO A O 1
ATOM 9465 N N . LEU A 1 1259 ? 36.126 7.265 -57.768 1.00 86.06 1259 LEU A N 1
ATOM 9466 C CA . LEU A 1 1259 ? 36.239 8.478 -56.941 1.00 86.06 1259 LEU A CA 1
ATOM 9467 C C . LEU A 1 1259 ? 34.875 9.060 -56.516 1.00 86.06 1259 LEU A C 1
ATOM 9469 O O . LEU A 1 1259 ? 34.771 10.261 -56.255 1.00 86.06 1259 LEU A O 1
ATOM 9473 N N . GLY A 1 1260 ? 33.857 8.201 -56.423 1.00 76.94 1260 GLY A N 1
ATOM 9474 C CA . GLY A 1 1260 ? 32.497 8.544 -56.017 1.00 76.94 1260 GLY A CA 1
ATOM 9475 C C . GLY A 1 1260 ? 31.618 9.126 -57.120 1.00 76.94 1260 GLY A C 1
ATOM 9476 O O . GLY A 1 1260 ? 30.539 9.582 -56.791 1.00 76.94 1260 GLY A O 1
ATOM 9477 N N . GLY A 1 1261 ? 32.075 9.167 -58.377 1.00 86.94 1261 GLY A N 1
ATOM 9478 C CA . GLY A 1 1261 ? 31.202 9.417 -59.526 1.00 86.94 1261 GLY A CA 1
ATOM 9479 C C . GLY A 1 1261 ? 30.282 10.634 -59.453 1.00 86.94 1261 GLY A C 1
ATOM 9480 O O . GLY A 1 1261 ? 30.746 11.758 -59.217 1.00 86.94 1261 GLY A O 1
ATOM 9481 N N . ASP A 1 1262 ? 28.997 10.406 -59.732 1.00 87.62 1262 ASP A N 1
ATOM 9482 C CA . ASP A 1 1262 ? 27.940 11.421 -59.661 1.00 87.62 1262 ASP A CA 1
ATOM 9483 C C . ASP A 1 1262 ? 27.276 11.513 -58.275 1.00 87.62 1262 ASP A C 1
ATOM 9485 O O . ASP A 1 1262 ? 26.602 12.511 -57.997 1.00 87.62 1262 ASP A O 1
ATOM 9489 N N . LYS A 1 1263 ? 27.624 10.590 -57.364 1.00 88.50 1263 LYS A N 1
ATOM 9490 C CA . LYS A 1 1263 ? 27.332 10.619 -55.923 1.00 88.50 1263 LYS A CA 1
ATOM 9491 C C . LYS A 1 1263 ? 25.848 10.546 -55.596 1.00 88.50 1263 LYS A C 1
ATOM 9493 O O . LYS A 1 1263 ? 25.447 11.082 -54.558 1.00 88.50 1263 LYS A O 1
ATOM 9498 N N . ASP A 1 1264 ? 25.026 9.936 -56.440 1.00 90.75 1264 ASP A N 1
ATOM 9499 C CA . ASP A 1 1264 ? 23.596 9.804 -56.161 1.00 90.75 1264 ASP A CA 1
ATOM 9500 C C . ASP A 1 1264 ? 23.229 8.470 -55.479 1.00 90.75 1264 ASP A C 1
ATOM 9502 O O . ASP A 1 1264 ? 22.154 8.379 -54.874 1.00 90.75 1264 ASP A O 1
ATOM 9506 N N . TYR A 1 1265 ? 24.157 7.497 -55.468 1.00 94.56 1265 TYR A N 1
ATOM 9507 C CA . TYR A 1 1265 ? 24.065 6.188 -54.802 1.00 94.56 1265 TYR A CA 1
ATOM 9508 C C . TYR A 1 1265 ? 22.789 5.396 -55.137 1.00 94.56 1265 TYR A C 1
ATOM 9510 O O . TYR A 1 1265 ? 22.319 4.578 -54.331 1.00 94.56 1265 TYR A O 1
ATOM 9518 N N . ASN A 1 1266 ? 22.199 5.659 -56.304 1.00 93.25 1266 ASN A N 1
ATOM 9519 C CA . ASN A 1 1266 ? 21.036 4.935 -56.807 1.00 93.25 1266 ASN A CA 1
ATOM 9520 C C . ASN A 1 1266 ? 21.425 3.841 -57.820 1.00 93.25 1266 ASN A C 1
ATOM 9522 O O . ASN A 1 1266 ? 20.543 3.063 -58.214 1.00 93.25 1266 ASN A O 1
ATOM 9526 N N . ASP A 1 1267 ? 22.719 3.732 -58.176 1.00 95.25 1267 ASP A N 1
ATOM 9527 C CA . ASP A 1 1267 ? 23.211 2.767 -59.161 1.00 95.25 1267 ASP A CA 1
ATOM 9528 C C . ASP A 1 1267 ? 22.717 1.370 -58.825 1.00 95.25 1267 ASP A C 1
ATOM 9530 O O . ASP A 1 1267 ? 22.169 0.668 -59.676 1.00 95.25 1267 ASP A O 1
ATOM 9534 N N . ILE A 1 1268 ? 22.839 0.996 -57.551 1.00 96.19 1268 ILE A N 1
ATOM 9535 C CA . ILE A 1 1268 ? 22.105 -0.110 -56.953 1.00 96.19 1268 ILE A CA 1
ATOM 9536 C C . ILE A 1 1268 ? 21.544 0.324 -55.598 1.00 96.19 1268 ILE A C 1
ATOM 9538 O O . ILE A 1 1268 ? 22.252 0.897 -54.779 1.00 96.19 1268 ILE A O 1
ATOM 9542 N N . VAL A 1 1269 ? 20.294 -0.050 -55.320 1.00 96.75 1269 VAL A N 1
ATOM 9543 C CA . VAL A 1 1269 ? 19.739 -0.071 -53.961 1.00 96.75 1269 VAL A CA 1
ATOM 9544 C C . VAL A 1 1269 ? 19.380 -1.505 -53.590 1.00 96.75 1269 VAL A C 1
ATOM 9546 O O . VAL A 1 1269 ? 18.650 -2.181 -54.318 1.00 96.75 1269 VAL A O 1
ATOM 9549 N N . LEU A 1 1270 ? 19.874 -1.979 -52.448 1.00 96.81 1270 LEU A N 1
ATOM 9550 C CA . LEU A 1 1270 ? 19.643 -3.330 -51.944 1.00 96.81 1270 LEU A CA 1
ATOM 9551 C C . LEU A 1 1270 ? 18.959 -3.287 -50.578 1.00 96.81 1270 LEU A C 1
ATOM 9553 O O . LEU A 1 1270 ? 19.491 -2.692 -49.651 1.00 96.81 1270 LEU A O 1
ATOM 9557 N N . GLN A 1 1271 ? 17.830 -3.980 -50.435 1.00 96.56 1271 GLN A N 1
ATOM 9558 C CA . GLN A 1 1271 ? 17.148 -4.241 -49.164 1.00 96.56 1271 GLN A CA 1
ATOM 9559 C C . GLN A 1 1271 ? 17.303 -5.714 -48.780 1.00 96.56 1271 GLN A C 1
ATOM 9561 O O . GLN A 1 1271 ? 17.149 -6.587 -49.634 1.00 96.56 1271 GLN A O 1
ATOM 9566 N N . MET A 1 1272 ? 17.546 -6.007 -47.502 1.00 96.00 1272 MET A N 1
ATOM 9567 C CA . MET A 1 1272 ? 17.651 -7.376 -46.993 1.00 96.00 1272 MET A CA 1
ATOM 9568 C C . MET A 1 1272 ? 16.774 -7.597 -45.756 1.00 96.00 1272 MET A C 1
ATOM 9570 O O . MET A 1 1272 ? 16.865 -6.881 -44.757 1.00 96.00 1272 MET A O 1
ATOM 9574 N N . LYS A 1 1273 ? 15.967 -8.659 -45.792 1.00 96.12 1273 LYS A N 1
ATOM 9575 C CA . LYS A 1 1273 ? 15.137 -9.120 -44.678 1.00 96.12 1273 LYS A CA 1
ATOM 9576 C C . LYS A 1 1273 ? 15.627 -10.476 -44.180 1.00 96.12 1273 LYS A C 1
ATOM 9578 O O . LYS A 1 1273 ? 15.782 -11.407 -44.967 1.00 96.12 1273 LYS A O 1
ATOM 9583 N N . LEU A 1 1274 ? 15.841 -10.582 -42.869 1.00 94.88 1274 LEU A N 1
ATOM 9584 C CA . LEU A 1 1274 ? 16.358 -11.781 -42.211 1.00 94.88 1274 LEU A CA 1
ATOM 9585 C C . LEU A 1 1274 ? 15.350 -12.342 -41.204 1.00 94.88 1274 LEU A C 1
ATOM 9587 O O . LEU A 1 1274 ? 14.727 -11.585 -40.461 1.00 94.88 1274 LEU A O 1
ATOM 9591 N N . THR A 1 1275 ? 15.217 -13.668 -41.165 1.00 91.31 1275 THR A N 1
ATOM 9592 C CA . THR A 1 1275 ? 14.384 -14.393 -40.187 1.00 91.31 1275 THR A CA 1
ATOM 9593 C C . THR A 1 1275 ? 15.077 -15.682 -39.749 1.00 91.31 1275 THR A C 1
ATOM 9595 O O . THR A 1 1275 ? 15.641 -16.374 -40.602 1.00 91.31 1275 THR A O 1
ATOM 9598 N N . VAL A 1 1276 ? 15.037 -15.975 -38.444 1.00 80.75 1276 VAL A N 1
ATOM 9599 C CA . VAL A 1 1276 ? 15.545 -17.222 -37.836 1.00 80.75 1276 VAL A CA 1
ATOM 9600 C C . VAL A 1 1276 ? 14.517 -18.337 -37.981 1.00 80.75 1276 VAL A C 1
ATOM 9602 O O . VAL A 1 1276 ? 13.313 -18.044 -37.790 1.00 80.75 1276 VAL A O 1
#

Foldseek 3Di:
DDQDWDWFFQDKDFFQFFFAWEAELVQQWIWGWHDDPQFTWIWIWHVLPVNDIGTPGIATCRVQARGWAYWYWAYDPPDAIKIWTWHAHPQQLAWHKIWIAGSPADSVDGDTLDMETDHRQFHDKDAFPVRQKIKTWHFQPADLQLQDQHFTWIKIFGPNDRSSPGYHVRIDIAFPVVCQVVVVVCVVLPFDQFRAGLVGHGDGPRRRFGWAEWEAFPVRQWIWTARLQRLWIFIAGNVVNYGPDIGHLDWAQLQDPLQWALAALPQDPPRRDQDTHRDRATERQRFNYKYWDDAPNFIKMKTFRQFDWDWHPDQPDDNPDPPDHIRNRHGQKDQLLDPQAAADCVQCVPSVVCCDNSHRVLAIFGPSDADPPPPRHGNHTYATTSLWMFMAGPVRHTLDTSRCVVQVQLCVPPVLFFQAQFLDSVRRSVCRSHRTQRFAYWDWDADPNWIKIWTWGQGSNTWTWIWTCNPVNDIDTDDIDDDHLQHGFNYKDWAPLVSHSVSFIKIWTGRGVSSMIIIITMDRDDFWFKDKFFDPPAAWQDAFPVGRTFGDFQWFAKEWPAADPVRWTKIKTKHFLAFWEDADVLEIEHRDQAGFIWIWIWTADPVVSDIGTDDIATAAEQVLPHGAHQFAQADDDPALDFQHEGFYAYPVRHTDDGDNAHFRWHYWDAAPQRWIWIAGQQAGKIWIGGNRNYTDFIEHAPPHPQDCVNPVNDHSGHHAHHNQSSQAHHRFHWHEWEFFAQKIKTWTFAFGCVVRDPPPPQLVPFQWTKIWIAGNPVRHTPFMFTDGADADDDPDPAGQGTKQYWYALFPQKIWTWTWAQAFALPTFRWIKIWHCVPFFGVVDVVQWAADPPDDPSNDDPVRCVVRNGGHIDIDTQDRVSNSPRGLARGFRYWYDRDQQKIKTWGGCSSVPHVSNRTTMIMIIGHPDGHNFDDFFWDADPPDQKIWGAPRRHWWKKKKFWDFAPAQAFKWKKKFFADDNQRHAPNHGPPDPCSLVSRLQRIFTFWTDFNDAFAPDDRRPFIAMDTDRGGIMMGMKMQTNADSLCVVVVVDDSVSIDGDDPQFWDWADPDTQKIKIQGANPPDPSHPSRNTIMIMGIDPDDAAQQQPQHGDQLQLKGAQAPPADKKKKKKKKGAAAPAFKWKFKFFALDRQRFRDPPPPSDRPDGQQDPCSVVRRLVRTDPQRRDTDPHSDMDMGIDIDGGNTMMWMKMFTNDDSCQVNVPDPVRGTDMDTSNLSNAVVSGGAWIGRHRQKIFGARDHPCPPVSSRRMIMHMHIDD

Secondary structure (DSSP, 8-state):
---S-EEEEEEEEE-S--S-EEEETTTTEEEE--BSSS-BEEEEEE-SSTTS-EEEEEEE-TTT-SEEEEEEEE--SSSPPEEEEEEE-SSTTSEEEEEEEETT--TTS---SEEEEEEESEEEEEE-TTSSEEEEEE--PPPTTSS--PPPEEEEEE-SS-GGG--GGGEEEEESGGGGGGHHHHHHHT-----B-TTSPBPPHHHH--EEEEEE-TTSSEEEEEETTTTEEEEEETTTTEEEEEEE--EEETTSTT--B---TTSSTTT-----B--S-EEE---S-EEEEEETTEEEEEEEE-----EES-SSS--SSTT--TTSSEE-EEETTSTT-PBPTTT-TTHHHHTSTTTTTT-EEESSS--SSSSSSBS--EES--SEEEEEETTS-EEEE-TTHHHHHHHHH-GGGTT-TTS-GGGTTTTTTTTTT-EEEEEEEEETTEEEEEEEESSTT-EEEEEE-SSTTS-EEEEEE--TT---EEEEEEE-TTTSTTSS-EEEEEETTTTEEEEEEEEPPP--EEEEEE--SPPEEEE-TTS-EEES--EEEEEEEEE-TTS-EEEEEEE-S-SB---BTTEEEBSSTTPPPEEEEEEE-TTT--EEEEEEEE-B-TTSSSBP-SS-SS---STT-TT---EEE-TT-PBPPP-TT---EEEEEE-TTS-EEEEESSS--EEEE-TTSBEEEEEEETT-TT-TTTTTT----EEEE-GGGGGPPTT-SEEEEEEETTEEEEEESS---SS--TT-HHHHT--EEEEEEEETTTTEEEEEEEEE------SSS----EEEEEEEEETTEEEEEEE-S--STTS-EEEEEEE-TT---TTSGGG--PPTT--GGG--HHHHHHTT-PPPEEEEEEEHHHHT--S-SEEEEEEEEETTEEEEEEE-GGG-SSS-PPPEEEEEE-SS---PPPEEEEE-TTSS-EEEEETTS--EEEEEEEE---SS-EEEEEEEESSTT--BTTBPTTSTTHHHHHHHHEEEEEEE-SS--TT--GGG-EEEEE--TTEEEEEEEETTS-HHHHHTTSS-GGGEEPP-TTTEEEEEEETTEEEEEE--SSSSTTS--SEEEEEEEE-PPPPTB-TTTTSTT---EE-TT--SEEEEEEEEEE--SS--EEEEEEESSTT--B-SSSSSS-SB-TTSTTHHHHHHHTB-TT--B---TT-EEEEEEEEESS-EEEEEEETT--HHHHTTS-TTSPPPEE-S-GGGSGGG---EEEEETTEEEE--SGGGTT----SEEEEEEEE-

pLDDT: mean 92.17, std 7.92, range [30.5, 98.75]